Protein 4KNG (pdb70)

Sequence (1413 aa):
GPRGCPTHCHCEPDGRMLLRVDCSDLGLSELPSNLSVFTSYLDLSMNNISQLLPNPLPSLRFLEELRLAGNALTYIPKGAFTGLYSLKVLMLQNNQLRHVPTEALQNLRSLQSLRLDANHISYVPPSCFSGLHSLRHLWLDDNALTEIPVQAFRSLSALQAMTLALNKIHHIPDYAFGNLSSLVVLHLHNNRIHSSLGKKCFDGLHSLETLDLNYNNLDEFPTAIRTLSNLKELGFHSNNIRSIPEKAFVGNPSLITIHFYDNPIQFVGRSAFQHLPELRTLTLNGASQITEFPDLTGTANLESLTLTGAQISSLPQTVCNQLPNLQVLDLSYNLLEDLPSFSVCQKLQKIDLRHNEIYEIKVDTFQQLLSLRSLNLAWNKIAIIHPNAFSTLPSLIKLDLSSNLLSSFPITGLHGLTHLKLTGNHALQSLISSENFPELKVIEMPYAYQCCAFGHSVQCSPGPRGCPTHCHCEPDGRMLLRVDCSDLGLSELPSNLSVFTSYLDLSMNNISQLLPNPLPSLRFLEELRLAGNALTYIPKGAFTGLYSLKVLMLQNNQLRHVPTEALQNLRSLQSLRLDANHISYVPPSCFSGLHSLRHLWLDDNALTEIPVQAFRSLSALQAMTLALNKIHHIPDYAFGNLSSLVVLHLHNNRIHSLGKKCFDGLHSLETLDLNYNNLDEFPTAIRTLSNLKELGFHSNNIRSIPEKAFVGNPSLITIHFYDNPIQFVGRSAFQHLPELRTLTLNGASQITEFPDLTGTANLESLTLTGAQISSLPQTVCNQLPNLQVLDLSYNLLEDLPSFSVCQKLQKIDLRHNEIYEIKVDTFQQLLSLRSLNLAWNKIAIIHPNAFSTLPSLIKLDLSSNLLSSFPITGLHGLTHLKLTGNHALQSLISSENFPELKVIEMPYAYQCCAFHSVQCSPSPGCAKGCELCSEVNGCLKCSPKLFILLERNDIRQVGVCLPSCPPGYFDARNPDMNKCIKCKIEHCEACFSHNFCTKCKEGLYLHKGRCYPACPEGTMECSCAKGCELCSEVNGCLKCSPKLFILLERNDIRQVGVCLPSCPPGYFDARNPDMNKCIKCKIEHCEACFSHNFCTKCKEGLYLHKGRCYPACPEGCQKAIIRVIPLKMDPTGKLNLTLEGVFAGVAEITPAEGKLMQSHPLYLCNASDDDNLEPGFISIVKLESPRRAPRPCLSLASKARMAGERGASAVLFDITEDRAAAEQLQQPLGLTWPVVLIWGNDAEKLMEFVYKNQKAHVRIELKEPPQKAIIRVIPLKMDPTGKLNLTLEGVFAGVAEITPAEGKLMQSHPLYLCNASDDDNLEPGFISIVKLESPRRAPRPCLSLASKARMAGERGASAVLFDITEDRAAAEQLQQPLGLTWPVVLIWGNDAEKLMEFVYKNQKAHVRIELKEP

Structure (mmCIF, N/CA/C/O backbone):
data_4KNG
#
_entry.id   4KNG
#
_cell.length_a   104.575
_cell.length_b   120.971
_cell.length_c   181.009
_cell.angle_alpha   90.00
_cell.angle_beta   90.00
_cell.angle_gamma   90.00
#
_symmetry.space_group_name_H-M   'P 21 21 21'
#
loop_
_entity.id
_entity.type
_entity.pdbx_description
1 polymer 'Leucine-rich repeat-containing G-protein coupled receptor 5'
2 polymer R-spondin-1
3 polymer 'E3 ubiquitin-protein ligase RNF43'
4 non-polymer 2-acetamido-2-deoxy-beta-D-glucopyranose
5 non-polymer 'NICKEL (II) ION'
6 water water
#
loop_
_atom_site.group_PDB
_atom_site.id
_atom_site.type_symbol
_atom_site.label_atom_id
_atom_site.label_alt_id
_atom_site.label_comp_id
_atom_site.label_asym_id
_atom_site.label_entity_id
_atom_site.label_seq_id
_atom_site.pdbx_PDB_ins_code
_atom_site.Cartn_x
_atom_site.Cartn_y
_atom_site.Cartn_z
_atom_site.occupancy
_atom_site.B_iso_or_equiv
_atom_site.auth_seq_id
_atom_site.auth_comp_id
_atom_site.auth_asym_id
_atom_site.auth_atom_id
_atom_site.pdbx_PDB_model_num
ATOM 1 N N . GLY A 1 1 ? 78.973 -24.779 -3.088 1.00 95.57 30 GLY A N 1
ATOM 2 C CA . GLY A 1 1 ? 79.251 -24.554 -4.535 1.00 99.70 30 GLY A CA 1
ATOM 3 C C . GLY A 1 1 ? 77.991 -24.705 -5.376 1.00 102.48 30 GLY A C 1
ATOM 4 O O . GLY A 1 1 ? 77.549 -23.723 -5.970 1.00 97.23 30 GLY A O 1
ATOM 5 N N . PRO A 1 2 ? 77.406 -25.937 -5.427 1.00 115.82 31 PRO A N 1
ATOM 6 C CA . PRO A 1 2 ? 76.152 -26.266 -6.136 1.00 114.93 31 PRO A CA 1
ATOM 7 C C . PRO A 1 2 ? 74.911 -26.121 -5.226 1.00 109.12 31 PRO A C 1
ATOM 8 O O . PRO A 1 2 ? 73.915 -25.496 -5.638 1.00 93.69 31 PRO A O 1
ATOM 12 N N . ARG A 1 3 ? 74.957 -26.757 -4.041 1.00 105.33 32 ARG A N 1
ATOM 13 C CA . ARG A 1 3 ? 74.217 -26.299 -2.865 1.00 91.87 32 ARG A CA 1
ATOM 14 C C . ARG A 1 3 ? 74.958 -25.065 -2.405 1.00 90.67 32 ARG A C 1
ATOM 15 O O . ARG A 1 3 ? 76.167 -25.088 -2.233 1.00 95.56 32 ARG A O 1
ATOM 23 N N . GLY A 1 4 ? 74.244 -23.975 -2.223 1.00 97.64 33 GLY A N 1
ATOM 24 C CA . GLY A 1 4 ? 74.920 -22.725 -1.990 1.00 100.95 33 GLY A CA 1
ATOM 25 C C . GLY A 1 4 ? 74.026 -21.710 -1.313 1.00 100.96 33 GLY A C 1
ATOM 26 O O . GLY A 1 4 ? 72.904 -21.446 -1.770 1.00 101.11 33 GLY A O 1
ATOM 27 N N . CYS A 1 5 ? 74.525 -21.169 -0.200 1.00 99.99 34 CYS A N 1
ATOM 28 C CA . CYS A 1 5 ? 73.873 -20.075 0.490 1.00 99.56 34 CYS A CA 1
ATOM 29 C C . CYS A 1 5 ? 74.403 -18.773 -0.115 1.00 105.22 34 CYS A C 1
ATOM 30 O O . CYS A 1 5 ? 75.619 -18.629 -0.307 1.00 108.89 34 CYS A O 1
ATOM 33 N N . PRO A 1 6 ? 73.495 -17.840 -0.465 1.00 106.73 35 PRO A N 1
ATOM 34 C CA . PRO A 1 6 ? 73.963 -16.502 -0.805 1.00 101.94 35 PRO A CA 1
ATOM 35 C C . PRO A 1 6 ? 74.476 -15.814 0.439 1.00 95.93 35 PRO A C 1
ATOM 36 O O . PRO A 1 6 ? 74.173 -16.242 1.563 1.00 97.73 35 PRO A O 1
ATOM 40 N N . THR A 1 7 ? 75.232 -14.753 0.212 1.00 87.92 36 THR A N 1
ATOM 41 C CA . THR A 1 7 ? 76.222 -14.286 1.171 1.00 95.47 36 THR A CA 1
ATOM 42 C C . THR A 1 7 ? 75.716 -14.202 2.610 1.00 99.30 36 THR A C 1
ATOM 43 O O . THR A 1 7 ? 76.251 -14.888 3.484 1.00 114.60 36 THR A O 1
ATOM 47 N N . HIS A 1 8 ? 74.673 -13.418 2.856 1.00 91.32 37 HIS A N 1
ATOM 48 C CA . HIS A 1 8 ? 74.261 -13.105 4.234 1.00 85.31 37 HIS A CA 1
ATOM 49 C C . HIS A 1 8 ? 73.018 -13.860 4.746 1.00 80.34 37 HIS A C 1
ATOM 50 O O . HIS A 1 8 ? 72.548 -13.612 5.852 1.00 75.21 37 HIS A O 1
ATOM 57 N N . CYS A 1 9 ? 72.537 -14.835 3.978 1.00 76.06 38 CYS A N 1
ATOM 58 C CA . CYS A 1 9 ? 71.334 -15.557 4.330 1.00 70.80 38 CYS A CA 1
ATOM 59 C C . CYS A 1 9 ? 71.718 -16.669 5.264 1.00 74.21 38 CYS A C 1
ATOM 60 O O . CYS A 1 9 ? 72.892 -16.994 5.373 1.00 82.78 38 CYS A O 1
ATOM 63 N N . HIS A 1 10 ? 70.738 -17.250 5.946 1.00 74.63 39 HIS A N 1
ATOM 64 C CA . HIS A 1 10 ? 70.959 -18.486 6.672 1.00 79.62 39 HIS A CA 1
ATOM 65 C C . HIS A 1 10 ? 70.280 -19.656 5.939 1.00 74.35 39 HIS A C 1
ATOM 66 O O . HIS A 1 10 ? 69.099 -19.596 5.621 1.00 76.36 39 HIS A O 1
ATOM 73 N N . CYS A 1 11 ? 71.044 -20.714 5.670 1.00 75.24 40 CYS A N 1
ATOM 74 C CA . CYS A 1 11 ? 70.536 -21.898 4.972 1.00 72.42 40 CYS A CA 1
ATOM 75 C C . CYS A 1 11 ? 70.485 -23.129 5.873 1.00 73.03 40 CYS A C 1
ATOM 76 O O . CYS A 1 11 ? 70.985 -23.122 6.992 1.00 74.61 40 CYS A O 1
ATOM 79 N N . GLU A 1 12 ? 69.844 -24.176 5.371 1.00 79.87 41 GLU A N 1
ATOM 80 C CA . GLU A 1 12 ? 69.598 -25.395 6.129 1.00 82.32 41 GLU A CA 1
ATOM 81 C C . GLU A 1 12 ? 69.272 -26.530 5.164 1.00 83.31 41 GLU A C 1
ATOM 82 O O . GLU A 1 12 ? 68.623 -26.313 4.143 1.00 84.74 41 GLU A O 1
ATOM 88 N N . PRO A 1 13 ? 69.691 -27.756 5.498 1.00 85.65 42 PRO A N 1
ATOM 89 C CA . PRO A 1 13 ? 69.280 -28.871 4.663 1.00 74.27 42 PRO A CA 1
ATOM 90 C C . PRO A 1 13 ? 67.781 -29.193 4.844 1.00 70.35 42 PRO A C 1
ATOM 91 O O . PRO A 1 13 ? 67.295 -29.310 5.972 1.00 60.18 42 PRO A O 1
ATOM 95 N N . ASP A 1 14 ? 67.053 -29.263 3.734 1.00 66.61 43 ASP A N 1
ATOM 96 C CA . ASP A 1 14 ? 65.702 -29.826 3.725 1.00 65.74 43 ASP A CA 1
ATOM 97 C C . ASP A 1 14 ? 65.795 -31.194 3.114 1.00 72.34 43 ASP A C 1
ATOM 98 O O . ASP A 1 14 ? 66.148 -31.327 1.939 1.00 83.87 43 ASP A O 1
ATOM 103 N N . GLY A 1 15 ? 65.474 -32.218 3.893 1.00 76.85 44 GLY A N 1
ATOM 104 C CA . GLY A 1 15 ? 65.729 -33.577 3.456 1.00 76.49 44 GLY A CA 1
ATOM 105 C C . GLY A 1 15 ? 67.219 -33.756 3.254 1.00 82.17 44 GLY A C 1
ATOM 106 O O . GLY A 1 15 ? 68.041 -33.107 3.910 1.00 76.55 44 GLY A O 1
ATOM 107 N N . ARG A 1 16 ? 67.586 -34.655 2.358 1.00 89.10 45 ARG A N 1
ATOM 108 C CA . ARG A 1 16 ? 68.999 -34.837 2.060 1.00 95.75 45 ARG A CA 1
ATOM 109 C C . ARG A 1 16 ? 69.424 -34.405 0.675 1.00 83.00 45 ARG A C 1
ATOM 110 O O . ARG A 1 16 ? 70.600 -34.513 0.352 1.00 85.52 45 ARG A O 1
ATOM 118 N N . MET A 1 17 ? 68.500 -33.901 -0.130 1.00 78.49 46 MET A N 1
ATOM 119 C CA . MET A 1 17 ? 68.863 -33.321 -1.422 1.00 77.07 46 MET A CA 1
ATOM 120 C C . MET A 1 17 ? 68.536 -31.812 -1.539 1.00 80.00 46 MET A C 1
ATOM 121 O O . MET A 1 17 ? 69.088 -31.122 -2.402 1.00 83.30 46 MET A O 1
ATOM 126 N N . LEU A 1 18 ? 67.658 -31.293 -0.678 1.00 74.00 47 LEU A N 1
ATOM 127 C CA . LEU A 1 18 ? 67.073 -29.957 -0.877 1.00 62.74 47 LEU A CA 1
ATOM 128 C C . LEU A 1 18 ? 67.512 -28.967 0.167 1.00 59.46 47 LEU A C 1
ATOM 129 O O . LEU A 1 18 ? 68.013 -29.344 1.224 1.00 56.84 47 LEU A O 1
ATOM 134 N N . LEU A 1 19 ? 67.284 -27.694 -0.135 1.00 56.29 48 LEU A N 1
ATOM 135 C CA . LEU A 1 19 ? 67.852 -26.608 0.640 1.00 59.62 48 LEU A CA 1
ATOM 136 C C . LEU A 1 19 ? 66.835 -25.558 1.046 1.00 58.84 48 LEU A C 1
ATOM 137 O O . LEU A 1 19 ? 66.074 -25.042 0.208 1.00 63.49 48 LEU A O 1
ATOM 142 N N . ARG A 1 20 ? 66.863 -25.221 2.324 1.00 53.93 49 ARG A N 1
ATOM 143 C CA . ARG A 1 20 ? 65.945 -24.231 2.900 1.00 62.52 49 ARG A CA 1
ATOM 144 C C . ARG A 1 20 ? 66.710 -22.916 3.147 1.00 60.02 49 ARG A C 1
ATOM 145 O O . ARG A 1 20 ? 67.536 -22.823 4.039 1.00 62.75 49 ARG A O 1
ATOM 153 N N . VAL A 1 21 ? 66.401 -21.913 2.338 1.00 59.28 50 VAL A N 1
ATOM 154 C CA . VAL A 1 21 ? 67.125 -20.650 2.277 1.00 58.64 50 VAL A CA 1
ATOM 155 C C . VAL A 1 21 ? 66.359 -19.452 2.871 1.00 62.84 50 VAL A C 1
ATOM 156 O O . VAL A 1 21 ? 65.319 -19.048 2.329 1.00 63.20 50 VAL A O 1
ATOM 160 N N . ASP A 1 22 ? 66.887 -18.863 3.946 1.00 61.26 51 ASP A N 1
ATOM 161 C CA . ASP A 1 22 ? 66.252 -17.716 4.609 1.00 64.03 51 ASP A CA 1
ATOM 162 C C . ASP A 1 22 ? 67.072 -16.459 4.390 1.00 68.94 51 ASP A C 1
ATOM 163 O O . ASP A 1 22 ? 68.036 -16.214 5.100 1.00 75.64 51 ASP A O 1
ATOM 168 N N . CYS A 1 23 ? 66.657 -15.614 3.468 1.00 65.61 52 CYS A N 1
ATOM 169 C CA . CYS A 1 23 ? 67.364 -14.375 3.316 1.00 69.30 52 CYS A CA 1
ATOM 170 C C . CYS A 1 23 ? 66.785 -13.359 4.270 1.00 75.88 52 CYS A C 1
ATOM 171 O O . CYS A 1 23 ? 67.336 -13.182 5.352 1.00 100.36 52 CYS A O 1
ATOM 174 N N . SER A 1 24 ? 65.681 -12.736 3.923 1.00 69.99 53 SER A N 1
ATOM 175 C CA . SER A 1 24 ? 64.802 -12.131 4.936 1.00 70.89 53 SER A CA 1
ATOM 176 C C . SER A 1 24 ? 65.426 -11.129 5.928 1.00 72.64 53 SER A C 1
ATOM 177 O O . SER A 1 24 ? 66.180 -11.493 6.836 1.00 75.43 53 SER A O 1
ATOM 180 N N . ASP A 1 25 ? 65.084 -9.858 5.725 1.00 73.38 54 ASP A N 1
ATOM 181 C CA . ASP A 1 25 ? 65.460 -8.741 6.606 1.00 70.63 54 ASP A CA 1
ATOM 182 C C . ASP A 1 25 ? 66.956 -8.424 6.568 1.00 67.09 54 ASP A C 1
ATOM 183 O O . ASP A 1 25 ? 67.629 -8.392 7.590 1.00 70.36 54 ASP A O 1
ATOM 188 N N . LEU A 1 26 ? 67.438 -8.204 5.357 1.00 62.18 55 LEU A N 1
ATOM 189 C CA . LEU A 1 26 ? 68.727 -7.617 5.058 1.00 64.97 55 LEU A CA 1
ATOM 190 C C . LEU A 1 26 ? 68.344 -6.770 3.867 1.00 71.54 55 LEU A C 1
ATOM 191 O O . LEU A 1 26 ? 68.170 -7.301 2.791 1.00 83.17 55 LEU A O 1
ATOM 196 N N . GLY A 1 27 ? 68.088 -5.489 4.047 1.00 65.99 56 GLY A N 1
ATOM 197 C CA . GLY A 1 27 ? 67.482 -4.715 2.969 1.00 64.46 56 GLY A CA 1
ATOM 198 C C . GLY A 1 27 ? 68.119 -5.070 1.645 1.00 65.87 56 GLY A C 1
ATOM 199 O O . GLY A 1 27 ? 69.324 -4.975 1.538 1.00 83.92 56 GLY A O 1
ATOM 200 N N . LEU A 1 28 ? 67.339 -5.518 0.663 1.00 59.93 57 LEU A N 1
ATOM 201 C CA . LEU A 1 28 ? 67.885 -5.944 -0.627 1.00 68.47 57 LEU A CA 1
ATOM 202 C C . LEU A 1 28 ? 67.049 -5.433 -1.795 1.00 72.37 57 LEU A C 1
ATOM 203 O O . LEU A 1 28 ? 65.961 -4.931 -1.606 1.00 77.65 57 LEU A O 1
ATOM 208 N N . SER A 1 29 ? 67.584 -5.570 -3.001 1.00 72.23 58 SER A N 1
ATOM 209 C CA . SER A 1 29 ? 66.758 -5.694 -4.196 1.00 80.57 58 SER A CA 1
ATOM 210 C C . SER A 1 29 ? 67.038 -7.050 -4.961 1.00 98.67 58 SER A C 1
ATOM 211 O O . SER A 1 29 ? 67.296 -8.085 -4.319 1.00 85.07 58 SER A O 1
ATOM 214 N N . GLU A 1 30 ? 66.994 -7.068 -6.292 1.00 109.73 59 GLU A N 1
ATOM 215 C CA . GLU A 1 30 ? 66.745 -8.333 -7.031 1.00 125.57 59 GLU A CA 1
ATOM 216 C C . GLU A 1 30 ? 67.466 -9.567 -6.540 1.00 123.34 59 GLU A C 1
ATOM 217 O O . GLU A 1 30 ? 66.865 -10.646 -6.353 1.00 103.42 59 GLU A O 1
ATOM 223 N N . LEU A 1 31 ? 68.777 -9.401 -6.386 1.00 134.02 60 LEU A N 1
ATOM 224 C CA . LEU A 1 31 ? 69.618 -10.420 -5.778 1.00 127.68 60 LEU A CA 1
ATOM 225 C C . LEU A 1 31 ? 68.710 -10.998 -4.695 1.00 120.59 60 LEU A C 1
ATOM 226 O O . LEU A 1 31 ? 67.929 -10.258 -4.085 1.00 120.22 60 LEU A O 1
ATOM 231 N N . PRO A 1 32 ? 68.853 -12.281 -4.370 1.00 106.51 61 PRO A N 1
ATOM 232 C CA . PRO A 1 32 ? 70.053 -13.081 -4.427 1.00 104.27 61 PRO A CA 1
ATOM 233 C C . PRO A 1 32 ? 70.466 -13.569 -5.805 1.00 108.38 61 PRO A C 1
ATOM 234 O O . PRO A 1 32 ? 69.683 -13.568 -6.752 1.00 106.56 61 PRO A O 1
ATOM 238 N N . SER A 1 33 ? 71.716 -13.994 -5.875 1.00 114.12 62 SER A N 1
ATOM 239 C CA . SER A 1 33 ? 72.402 -14.228 -7.135 1.00 109.22 62 SER A CA 1
ATOM 240 C C . SER A 1 33 ? 72.666 -15.719 -7.367 1.00 106.28 62 SER A C 1
ATOM 241 O O . SER A 1 33 ? 72.375 -16.261 -8.444 1.00 102.72 62 SER A O 1
ATOM 244 N N . ASN A 1 34 ? 73.161 -16.368 -6.318 1.00 97.84 63 ASN A N 1
ATOM 245 C CA . ASN A 1 34 ? 73.742 -17.711 -6.402 1.00 106.25 63 ASN A CA 1
ATOM 246 C C . ASN A 1 34 ? 72.874 -18.680 -5.606 1.00 98.27 63 ASN A C 1
ATOM 247 O O . ASN A 1 34 ? 73.280 -19.268 -4.586 1.00 88.48 63 ASN A O 1
ATOM 252 N N . LEU A 1 35 ? 71.658 -18.841 -6.112 1.00 79.86 64 LEU A N 1
ATOM 253 C CA . LEU A 1 35 ? 70.667 -19.637 -5.435 1.00 72.70 64 LEU A CA 1
ATOM 254 C C . LEU A 1 35 ? 70.708 -21.050 -5.970 1.00 72.18 64 LEU A C 1
ATOM 255 O O . LEU A 1 35 ? 70.585 -21.267 -7.188 1.00 62.33 64 LEU A O 1
ATOM 260 N N . SER A 1 36 ? 70.870 -21.997 -5.040 1.00 68.42 65 SER A N 1
ATOM 261 C CA . SER A 1 36 ? 70.969 -23.399 -5.373 1.00 63.66 65 SER A CA 1
ATOM 262 C C . SER A 1 36 ? 69.735 -23.840 -6.059 1.00 59.90 65 SER A C 1
ATOM 263 O O . SER A 1 36 ? 68.632 -23.575 -5.594 1.00 68.54 65 SER A O 1
ATOM 266 N N . VAL A 1 37 ? 69.926 -24.538 -7.166 1.00 58.28 66 VAL A N 1
ATOM 267 C CA . VAL A 1 37 ? 68.828 -25.077 -7.919 1.00 59.99 66 VAL A CA 1
ATOM 268 C C . VAL A 1 37 ? 68.047 -26.067 -7.045 1.00 56.60 66 VAL A C 1
ATOM 269 O O . VAL A 1 37 ? 66.932 -26.450 -7.389 1.00 59.62 66 VAL A O 1
ATOM 273 N N . PHE A 1 38 ? 68.612 -26.441 -5.902 1.00 59.70 67 PHE A N 1
ATOM 274 C CA . PHE A 1 38 ? 67.951 -27.364 -4.972 1.00 64.86 67 PHE A CA 1
ATOM 275 C C . PHE A 1 38 ? 67.203 -26.675 -3.829 1.00 62.43 67 PHE A C 1
ATOM 276 O O . PHE A 1 38 ? 67.007 -27.280 -2.755 1.00 60.32 67 PHE A O 1
ATOM 284 N N . THR A 1 39 ? 66.760 -25.444 -4.050 1.00 57.88 68 THR A N 1
ATOM 285 C CA . THR A 1 39 ? 66.192 -24.677 -2.955 1.00 59.72 68 THR A CA 1
ATOM 286 C C . THR A 1 39 ? 64.704 -24.956 -2.960 1.00 51.00 68 THR A C 1
ATOM 287 O O . THR A 1 39 ? 64.034 -24.828 -3.987 1.00 48.94 68 THR A O 1
ATOM 291 N N . SER A 1 40 ? 64.212 -25.404 -1.806 1.00 45.17 69 SER A N 1
ATOM 292 C CA . SER A 1 40 ? 62.811 -25.772 -1.654 1.00 41.99 69 SER A CA 1
ATOM 293 C C . SER A 1 40 ? 61.971 -24.724 -0.917 1.00 42.13 69 SER A C 1
ATOM 294 O O . SER A 1 40 ? 60.750 -24.686 -1.077 1.00 42.04 69 SER A O 1
ATOM 297 N N . TYR A 1 41 ? 62.620 -23.895 -0.100 1.00 47.50 70 TYR A N 1
ATOM 298 C CA . TYR A 1 41 ? 61.975 -22.858 0.723 1.00 44.85 70 TYR A CA 1
ATOM 299 C C . TYR A 1 41 ? 62.799 -21.617 0.615 1.00 42.76 70 TYR A C 1
ATOM 300 O O . TYR A 1 41 ? 63.998 -21.661 0.882 1.00 46.10 70 TYR A O 1
ATOM 309 N N . LEU A 1 42 ? 62.205 -20.507 0.210 1.00 44.09 71 LEU A N 1
ATOM 310 C CA . LEU A 1 42 ? 62.964 -19.253 0.067 1.00 41.05 71 LEU A CA 1
ATOM 311 C C . LEU A 1 42 ? 62.218 -18.098 0.697 1.00 43.55 71 LEU A C 1
ATOM 312 O O . LEU A 1 42 ? 61.218 -17.641 0.139 1.00 44.79 71 LEU A O 1
ATOM 317 N N . ASP A 1 43 ? 62.737 -17.608 1.825 1.00 41.79 72 ASP A N 1
ATOM 318 C CA . ASP A 1 43 ? 62.186 -16.458 2.497 1.00 42.05 72 ASP A CA 1
ATOM 319 C C . ASP A 1 43 ? 62.892 -15.142 2.071 1.00 44.64 72 ASP A C 1
ATOM 320 O O . ASP A 1 43 ? 64.011 -14.847 2.459 1.00 43.12 72 ASP A O 1
ATOM 325 N N . LEU A 1 44 ? 62.205 -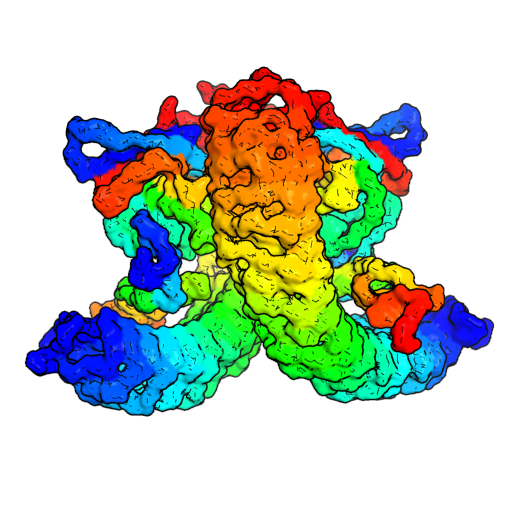14.339 1.288 1.00 45.95 73 LEU A N 1
ATOM 326 C CA . LEU A 1 44 ? 62.697 -13.023 0.938 1.00 49.36 73 LEU A CA 1
ATOM 327 C C . LEU A 1 44 ? 61.858 -11.933 1.587 1.00 49.43 73 LEU A C 1
ATOM 328 O O . LEU A 1 44 ? 61.798 -10.802 1.089 1.00 47.42 73 LEU A O 1
ATOM 333 N N . SER A 1 45 ? 61.190 -12.272 2.682 1.00 52.26 74 SER A N 1
ATOM 334 C CA . SER A 1 45 ? 60.414 -11.291 3.437 1.00 53.85 74 SER A CA 1
ATOM 335 C C . SER A 1 45 ? 61.221 -10.072 3.861 1.00 52.05 74 SER A C 1
ATOM 336 O O . SER A 1 45 ? 62.439 -10.150 4.013 1.00 57.28 74 SER A O 1
ATOM 339 N N . MET A 1 46 ? 60.513 -8.969 4.071 1.00 47.11 75 MET A N 1
ATOM 340 C CA . MET A 1 46 ? 61.015 -7.817 4.820 1.00 49.99 75 MET A CA 1
ATOM 341 C C . MET A 1 46 ? 62.325 -7.255 4.260 1.00 53.12 75 MET A C 1
ATOM 342 O O . MET A 1 46 ? 63.222 -6.879 5.004 1.00 53.43 75 MET A O 1
ATOM 347 N N . ASN A 1 47 ? 62.395 -7.160 2.943 1.00 51.60 76 ASN A N 1
ATOM 348 C CA . ASN A 1 47 ? 63.511 -6.530 2.285 1.00 56.64 76 ASN A CA 1
ATOM 349 C C . ASN A 1 47 ? 63.008 -5.251 1.611 1.00 57.04 76 ASN A C 1
ATOM 350 O O . ASN A 1 47 ? 62.074 -4.648 2.102 1.00 61.56 76 ASN A O 1
ATOM 355 N N . ASN A 1 48 ? 63.639 -4.819 0.525 1.00 60.02 77 ASN A N 1
ATOM 356 C CA . ASN A 1 48 ? 63.282 -3.568 -0.132 1.00 66.45 77 ASN A CA 1
ATOM 357 C C . ASN A 1 48 ? 63.059 -3.784 -1.639 1.00 65.39 77 ASN A C 1
ATOM 358 O O . ASN A 1 48 ? 63.261 -2.882 -2.492 1.00 67.08 77 ASN A O 1
ATOM 363 N N . ILE A 1 49 ? 62.588 -4.981 -1.953 1.00 62.00 78 ILE A N 1
ATOM 364 C CA . ILE A 1 49 ? 62.456 -5.400 -3.327 1.00 58.58 78 ILE A CA 1
ATOM 365 C C . ILE A 1 49 ? 61.211 -4.720 -3.870 1.00 57.17 78 ILE A C 1
ATOM 366 O O . ILE A 1 49 ? 60.106 -4.913 -3.378 1.00 61.33 78 ILE A O 1
ATOM 371 N N . SER A 1 50 ? 61.414 -3.857 -4.846 1.00 64.19 79 SER A N 1
ATOM 372 C CA . SER A 1 50 ? 60.324 -3.065 -5.401 1.00 68.18 79 SER A CA 1
ATOM 373 C C . SER A 1 50 ? 60.001 -3.567 -6.783 1.00 67.43 79 SER A C 1
ATOM 374 O O . SER A 1 50 ? 58.973 -3.229 -7.366 1.00 69.93 79 SER A O 1
ATOM 377 N N . GLN A 1 51 ? 60.905 -4.360 -7.318 1.00 67.40 80 GLN A N 1
ATOM 378 C CA . GLN A 1 51 ? 60.761 -4.833 -8.659 1.00 82.71 80 GLN A CA 1
ATOM 379 C C . GLN A 1 51 ? 61.604 -6.121 -8.798 1.00 87.28 80 GLN A C 1
ATOM 380 O O . GLN A 1 51 ? 62.638 -6.289 -8.144 1.00 90.63 80 GLN A O 1
ATOM 386 N N . LEU A 1 52 ? 61.112 -7.058 -9.596 1.00 84.61 81 LEU A N 1
ATOM 387 C CA . LEU A 1 52 ? 61.605 -8.423 -9.552 1.00 89.90 81 LEU A CA 1
ATOM 388 C C . LEU A 1 52 ? 62.715 -8.666 -10.576 1.00 98.53 81 LEU A C 1
ATOM 389 O O . LEU A 1 52 ? 63.860 -8.956 -10.224 1.00 99.44 81 LEU A O 1
ATOM 394 N N . LEU A 1 53 ? 62.355 -8.524 -11.847 1.00 102.82 82 LEU A N 1
ATOM 395 C CA . LEU A 1 53 ? 63.271 -8.731 -12.967 1.00 102.45 82 LEU A CA 1
ATOM 396 C C . LEU A 1 53 ? 64.345 -7.630 -12.985 1.00 101.05 82 LEU A C 1
ATOM 397 O O . LEU A 1 53 ? 63.993 -6.465 -13.134 1.00 92.59 82 LEU A O 1
ATOM 402 N N . PRO A 1 54 ? 65.659 -7.977 -12.898 1.00 110.81 83 PRO A N 1
ATOM 403 C CA . PRO A 1 54 ? 66.394 -9.260 -13.045 1.00 109.89 83 PRO A CA 1
ATOM 404 C C . PRO A 1 54 ? 65.928 -10.390 -12.136 1.00 114.57 83 PRO A C 1
ATOM 405 O O . PRO A 1 54 ? 66.303 -10.458 -10.960 1.00 103.53 83 PRO A O 1
ATOM 409 N N . ASN A 1 55 ? 65.123 -11.280 -12.710 1.00 113.37 84 ASN A N 1
ATOM 410 C CA . ASN A 1 55 ? 64.541 -12.378 -11.959 1.00 114.23 84 ASN A CA 1
ATOM 411 C C . ASN A 1 55 ? 65.559 -13.488 -11.861 1.00 108.23 84 ASN A C 1
ATOM 412 O O . ASN A 1 55 ? 65.672 -14.305 -12.772 1.00 97.07 84 ASN A O 1
ATOM 417 N N . PRO A 1 56 ? 66.277 -13.545 -10.728 1.00 120.39 85 PRO A N 1
ATOM 418 C CA . PRO A 1 56 ? 67.482 -14.344 -10.740 1.00 126.82 85 PRO A CA 1
ATOM 419 C C . PRO A 1 56 ? 67.189 -15.819 -10.935 1.00 125.21 85 PRO A C 1
ATOM 420 O O . PRO A 1 56 ? 68.085 -16.564 -11.343 1.00 141.96 85 PRO A O 1
ATOM 424 N N . LEU A 1 57 ? 65.955 -16.242 -10.670 1.00 113.45 86 LEU A N 1
ATOM 425 C CA . LEU A 1 57 ? 65.661 -17.658 -10.690 1.00 111.74 86 LEU A CA 1
ATOM 426 C C . LEU A 1 57 ? 64.237 -18.045 -11.082 1.00 98.06 86 LEU A C 1
ATOM 427 O O . LEU A 1 57 ? 63.306 -17.949 -10.299 1.00 83.39 86 LEU A O 1
ATOM 432 N N . PRO A 1 58 ? 64.083 -18.444 -12.345 1.00 99.73 87 PRO A N 1
ATOM 433 C CA . PRO A 1 58 ? 63.074 -19.326 -12.907 1.00 96.19 87 PRO A CA 1
ATOM 434 C C . PRO A 1 58 ? 63.635 -20.739 -13.124 1.00 84.64 87 PRO A C 1
ATOM 435 O O . PRO A 1 58 ? 63.041 -21.544 -13.842 1.00 81.64 87 PRO A O 1
ATOM 439 N N . SER A 1 59 ? 64.778 -21.030 -12.514 1.00 78.56 88 SER A N 1
ATOM 440 C CA . SER A 1 59 ? 65.366 -22.363 -12.569 1.00 72.86 88 SER A CA 1
ATOM 441 C C . SER A 1 59 ? 65.060 -23.189 -11.308 1.00 77.26 88 SER A C 1
ATOM 442 O O . SER A 1 59 ? 65.487 -24.345 -11.204 1.00 93.62 88 SER A O 1
ATOM 445 N N . LEU A 1 60 ? 64.339 -22.620 -10.343 1.00 69.85 89 LEU A N 1
ATOM 446 C CA . LEU A 1 60 ? 64.140 -23.310 -9.072 1.00 67.62 89 LEU A CA 1
ATOM 447 C C . LEU A 1 60 ? 62.972 -24.295 -9.158 1.00 69.02 89 LEU A C 1
ATOM 448 O O . LEU A 1 60 ? 61.881 -24.063 -8.624 1.00 65.23 89 LEU A O 1
ATOM 453 N N . ARG A 1 61 ? 63.279 -25.413 -9.817 1.00 70.06 90 ARG A N 1
ATOM 454 C CA . ARG A 1 61 ? 62.384 -26.520 -10.118 1.00 72.98 90 ARG A CA 1
ATOM 455 C C . ARG A 1 61 ? 61.762 -27.076 -8.839 1.00 72.04 90 ARG A C 1
ATOM 456 O O . ARG A 1 61 ? 60.653 -27.634 -8.860 1.00 69.05 90 ARG A O 1
ATOM 464 N N . PHE A 1 62 ? 62.518 -27.009 -7.747 1.00 58.33 91 PHE A N 1
ATOM 465 C CA . PHE A 1 62 ? 62.101 -27.657 -6.540 1.00 60.37 91 PHE A CA 1
ATOM 466 C C . PHE A 1 62 ? 61.474 -26.753 -5.518 1.00 63.30 91 PHE A C 1
ATOM 467 O O . PHE A 1 62 ? 61.122 -27.228 -4.448 1.00 72.66 91 PHE A O 1
ATOM 475 N N . LEU A 1 63 ? 61.294 -25.475 -5.855 1.00 62.92 92 LEU A N 1
ATOM 476 C CA . LEU A 1 63 ? 60.792 -24.476 -4.893 1.00 53.64 92 LEU A CA 1
ATOM 477 C C . LEU A 1 63 ? 59.339 -24.697 -4.547 1.00 53.44 92 LEU A C 1
ATOM 478 O O . LEU A 1 63 ? 58.453 -24.562 -5.418 1.00 48.97 92 LEU A O 1
ATOM 483 N N . GLU A 1 64 ? 59.082 -24.999 -3.279 1.00 52.84 93 GLU A N 1
ATOM 484 C CA . GLU A 1 64 ? 57.723 -25.273 -2.832 1.00 53.27 93 GLU A CA 1
ATOM 485 C C . GLU A 1 64 ? 57.044 -24.058 -2.211 1.00 52.83 93 GLU A C 1
ATOM 486 O O . GLU A 1 64 ? 55.816 -23.886 -2.325 1.00 43.39 93 GLU A O 1
ATOM 492 N N . GLU A 1 65 ? 57.849 -23.244 -1.526 1.00 51.49 94 GLU A N 1
ATOM 493 C CA . GLU A 1 65 ? 57.356 -22.094 -0.785 1.00 52.06 94 GLU A CA 1
ATOM 494 C C . GLU A 1 65 ? 58.215 -20.853 -1.056 1.00 46.93 94 GLU A C 1
ATOM 495 O O . GLU A 1 65 ? 59.402 -20.816 -0.699 1.00 48.42 94 GLU A O 1
ATOM 501 N N . LEU A 1 66 ? 57.595 -19.828 -1.635 1.00 37.70 95 LEU A N 1
ATOM 502 C CA . LEU A 1 66 ? 58.275 -18.539 -1.823 1.00 42.70 95 LEU A CA 1
ATOM 503 C C . LEU A 1 66 ? 57.612 -17.352 -1.068 1.00 40.90 95 LEU A C 1
ATOM 504 O O . LEU A 1 66 ? 56.434 -17.015 -1.297 1.00 42.81 95 LEU A O 1
ATOM 509 N N . ARG A 1 67 ? 58.373 -16.774 -0.140 1.00 40.91 96 ARG A N 1
ATOM 510 C CA . ARG A 1 67 ? 57.931 -15.657 0.732 1.00 39.41 96 ARG A CA 1
ATOM 511 C C . ARG A 1 67 ? 58.488 -14.292 0.273 1.00 40.21 96 ARG A C 1
ATOM 512 O O . ARG A 1 67 ? 59.692 -14.031 0.326 1.00 38.66 96 ARG A O 1
ATOM 520 N N . LEU A 1 68 ? 57.604 -13.431 -0.212 1.00 45.63 97 LEU A N 1
ATOM 521 C CA . LEU A 1 68 ? 57.975 -12.071 -0.641 1.00 48.47 97 LEU A CA 1
ATOM 522 C C . LEU A 1 68 ? 57.197 -11.033 0.183 1.00 45.22 97 LEU A C 1
ATOM 523 O O . LEU A 1 68 ? 57.008 -9.861 -0.215 1.00 41.27 97 LEU A O 1
ATOM 528 N N . ALA A 1 69 ? 56.727 -11.476 1.340 1.00 44.86 98 ALA A N 1
ATOM 529 C CA . ALA A 1 69 ? 55.934 -10.625 2.215 1.00 44.35 98 ALA A CA 1
ATOM 530 C C . ALA A 1 69 ? 56.780 -9.458 2.612 1.00 43.79 98 ALA A C 1
ATOM 531 O O . ALA A 1 69 ? 57.970 -9.633 2.865 1.00 46.86 98 ALA A O 1
ATOM 533 N N . GLY A 1 70 ? 56.190 -8.269 2.662 1.00 46.01 99 GLY A N 1
ATOM 534 C CA . GLY A 1 70 ? 56.815 -7.156 3.387 1.00 48.65 99 GLY A CA 1
ATOM 535 C C . GLY A 1 70 ? 57.905 -6.492 2.599 1.00 4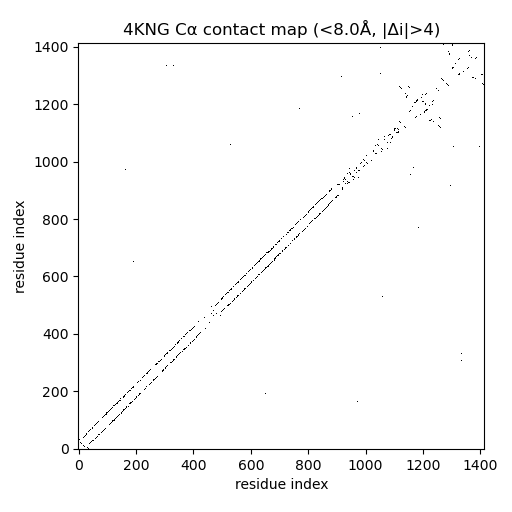8.63 99 GLY A C 1
ATOM 536 O O . GLY A 1 70 ? 58.965 -6.203 3.118 1.00 54.77 99 GLY A O 1
ATOM 537 N N . ASN A 1 71 ? 57.665 -6.305 1.319 1.00 48.21 100 ASN A N 1
ATOM 538 C CA . ASN A 1 71 ? 58.613 -5.599 0.489 1.00 51.55 100 ASN A CA 1
ATOM 539 C C . ASN A 1 71 ? 57.913 -4.350 -0.013 1.00 48.74 100 ASN A C 1
ATOM 540 O O . ASN A 1 71 ? 57.028 -3.813 0.663 1.00 47.82 100 ASN A O 1
ATOM 545 N N . ALA A 1 72 ? 58.277 -3.900 -1.196 1.00 48.93 101 ALA A N 1
ATOM 546 C CA . ALA A 1 72 ? 57.672 -2.727 -1.740 1.00 50.00 101 ALA A CA 1
ATOM 547 C C . ALA A 1 72 ? 57.107 -3.041 -3.122 1.00 46.74 101 ALA A C 1
ATOM 548 O O . ALA A 1 72 ? 57.223 -2.267 -4.040 1.00 53.37 101 ALA A O 1
ATOM 550 N N . LEU A 1 73 ? 56.460 -4.177 -3.269 1.00 47.18 102 LEU A N 1
ATOM 551 C CA . LEU A 1 73 ? 56.010 -4.581 -4.582 1.00 49.55 102 LEU A CA 1
ATOM 552 C C . LEU A 1 73 ? 54.760 -3.819 -4.927 1.00 46.47 102 LEU A C 1
ATOM 553 O O . LEU A 1 73 ? 53.840 -3.738 -4.121 1.00 50.66 102 LEU A O 1
ATOM 558 N N . THR A 1 74 ? 54.745 -3.207 -6.103 1.00 48.21 103 THR A N 1
ATOM 559 C CA . THR A 1 74 ? 53.533 -2.530 -6.577 1.00 49.67 103 THR A CA 1
ATOM 560 C C . THR A 1 74 ? 52.990 -3.201 -7.810 1.00 48.12 103 THR A C 1
ATOM 561 O O . THR A 1 74 ? 51.851 -2.965 -8.179 1.00 48.21 103 THR A O 1
ATOM 565 N N . TYR A 1 75 ? 53.782 -4.082 -8.404 1.00 54.88 104 TYR A N 1
ATOM 566 C CA . TYR A 1 75 ? 53.445 -4.707 -9.692 1.00 66.19 104 TYR A CA 1
ATOM 567 C C . TYR A 1 75 ? 54.145 -6.071 -9.839 1.00 60.34 104 TYR A C 1
ATOM 568 O O . TYR A 1 75 ? 55.303 -6.233 -9.453 1.00 53.07 104 TYR A O 1
ATOM 577 N N . ILE A 1 76 ? 53.416 -7.046 -10.370 1.00 62.25 105 ILE A N 1
ATOM 578 C CA . ILE A 1 76 ? 53.975 -8.372 -10.601 1.00 63.19 105 ILE A CA 1
ATOM 579 C C . ILE A 1 76 ? 53.894 -8.722 -12.079 1.00 65.76 105 ILE A C 1
ATOM 580 O O . ILE A 1 76 ? 52.792 -8.903 -12.626 1.00 56.13 105 ILE A O 1
ATOM 585 N N . PRO A 1 77 ? 55.067 -8.841 -12.723 1.00 64.65 106 PRO A N 1
ATOM 586 C CA . PRO A 1 77 ? 55.075 -9.075 -14.146 1.00 62.34 106 PRO A CA 1
ATOM 587 C C . PRO A 1 77 ? 54.584 -10.460 -14.511 1.00 67.92 106 PRO A C 1
ATOM 588 O O . PRO A 1 77 ? 54.786 -11.422 -13.770 1.00 70.11 106 PRO A O 1
ATOM 592 N N . LYS A 1 78 ? 53.979 -10.542 -15.689 1.00 71.32 107 LYS A N 1
ATOM 593 C CA . LYS A 1 78 ? 53.383 -11.765 -16.209 1.00 70.04 107 LYS A CA 1
ATOM 594 C C . LYS A 1 78 ? 54.190 -13.049 -15.964 1.00 66.63 107 LYS A C 1
ATOM 595 O O . LYS A 1 78 ? 53.631 -14.105 -15.654 1.00 68.45 107 LYS A O 1
ATOM 601 N N . GLY A 1 79 ? 55.500 -12.977 -16.113 1.00 60.85 108 GLY A N 1
ATOM 602 C CA . GLY A 1 79 ? 56.294 -14.190 -16.008 1.00 57.67 108 GLY A CA 1
ATOM 603 C C . GLY A 1 79 ? 57.129 -14.246 -14.763 1.00 59.15 108 GLY A C 1
ATOM 604 O O . GLY A 1 79 ? 58.198 -14.867 -14.750 1.00 56.59 108 GLY A O 1
ATOM 605 N N . ALA A 1 80 ? 56.677 -13.573 -13.710 1.00 60.83 109 ALA A N 1
ATOM 606 C CA . ALA A 1 80 ? 57.531 -13.417 -12.536 1.00 60.23 109 ALA A CA 1
ATOM 607 C C . ALA A 1 80 ? 57.831 -14.775 -11.949 1.00 56.43 109 ALA A C 1
ATOM 608 O O . ALA A 1 80 ? 58.910 -14.996 -11.407 1.00 47.14 109 ALA A O 1
ATOM 610 N N . PHE A 1 81 ? 56.889 -15.692 -12.135 1.00 57.21 110 PHE A N 1
ATOM 611 C CA . PHE A 1 81 ? 56.981 -17.023 -11.568 1.00 64.65 110 PHE A CA 1
ATOM 612 C C . PHE A 1 81 ? 57.001 -18.171 -12.559 1.00 72.83 110 PHE A C 1
ATOM 613 O O . PHE A 1 81 ? 56.711 -19.321 -12.183 1.00 72.88 110 PHE A O 1
ATOM 621 N N . THR A 1 82 ? 57.300 -17.906 -13.821 1.00 78.97 111 THR A N 1
ATOM 622 C CA . THR A 1 82 ? 57.347 -19.027 -14.749 1.00 79.61 111 THR A CA 1
ATOM 623 C C . THR A 1 82 ? 58.568 -19.864 -14.344 1.00 73.94 111 THR A C 1
ATOM 624 O O . THR A 1 82 ? 59.556 -19.343 -13.826 1.00 63.09 111 THR A O 1
ATOM 628 N N . GLY A 1 83 ? 58.457 -21.173 -14.506 1.00 78.49 112 GLY A N 1
ATOM 629 C CA . GLY A 1 83 ? 59.520 -22.066 -14.085 1.00 77.14 112 GLY A CA 1
ATOM 630 C C . GLY A 1 83 ? 59.370 -22.609 -12.680 1.00 78.70 112 GLY A C 1
ATOM 631 O O . GLY A 1 83 ? 60.070 -23.541 -12.312 1.00 73.76 112 GLY A O 1
ATOM 632 N N . LEU A 1 84 ? 58.501 -22.036 -11.853 1.00 84.57 113 LEU A N 1
ATOM 633 C CA . LEU A 1 84 ? 58.378 -22.575 -10.486 1.00 80.73 113 LEU A CA 1
ATOM 634 C C . LEU A 1 84 ? 57.379 -23.715 -10.462 1.00 68.12 113 LEU A C 1
ATOM 635 O O . LEU A 1 84 ? 56.243 -23.564 -10.042 1.00 61.86 113 LEU A O 1
ATOM 640 N N . TYR A 1 85 ? 57.834 -24.870 -10.923 1.00 69.55 114 TYR A N 1
ATOM 641 C CA . TYR A 1 85 ? 56.927 -25.980 -11.204 1.00 68.75 114 TYR A CA 1
ATOM 642 C C . TYR A 1 85 ? 56.457 -26.631 -9.940 1.00 50.73 114 TYR A C 1
ATOM 643 O O . TYR A 1 85 ? 55.397 -27.225 -9.940 1.00 44.76 114 TYR A O 1
ATOM 652 N N . SER A 1 86 ? 57.253 -26.548 -8.881 1.00 49.77 115 SER A N 1
ATOM 653 C CA . SER A 1 86 ? 56.857 -27.136 -7.607 1.00 54.57 115 SER A CA 1
ATOM 654 C C . SER A 1 86 ? 56.210 -26.156 -6.612 1.00 58.98 115 SER A C 1
ATOM 655 O O . SER A 1 86 ? 56.129 -26.472 -5.417 1.00 63.48 115 SER A O 1
ATOM 658 N N . LEU A 1 87 ? 55.735 -24.999 -7.087 1.00 57.78 116 LEU A N 1
ATOM 659 C CA . LEU A 1 87 ? 55.324 -23.928 -6.180 1.00 51.73 116 LEU A CA 1
ATOM 660 C C . LEU A 1 87 ? 53.984 -24.169 -5.502 1.00 49.99 116 LEU A C 1
ATOM 661 O O . LEU A 1 87 ? 52.910 -24.135 -6.128 1.00 54.41 116 LEU A O 1
ATOM 666 N N . LYS A 1 88 ? 54.066 -24.404 -4.201 1.00 48.86 117 LYS A N 1
ATOM 667 C CA . LYS A 1 88 ? 52.905 -24.775 -3.396 1.00 52.02 117 LYS A CA 1
ATOM 668 C C . LYS A 1 88 ? 52.362 -23.559 -2.591 1.00 47.59 117 LYS A C 1
ATOM 669 O O . LYS A 1 88 ? 51.133 -23.357 -2.456 1.00 43.40 117 LYS A O 1
ATOM 675 N N . VAL A 1 89 ? 53.289 -22.728 -2.125 1.00 39.57 118 VAL A N 1
ATOM 676 C CA . VAL A 1 89 ? 52.955 -21.619 -1.254 1.00 37.32 118 VAL A CA 1
ATOM 677 C C . VAL A 1 89 ? 53.590 -20.310 -1.659 1.00 33.52 118 VAL A C 1
ATOM 678 O O . VAL A 1 89 ? 54.789 -20.225 -1.789 1.00 34.39 118 VAL A O 1
ATOM 682 N N . LEU A 1 90 ? 52.790 -19.275 -1.830 1.00 31.90 119 LEU A N 1
ATOM 683 C CA . LEU A 1 90 ? 53.303 -18.025 -2.354 1.00 32.61 119 LEU A CA 1
ATOM 684 C C . LEU A 1 90 ? 52.794 -16.894 -1.503 1.00 30.22 119 LEU A C 1
ATOM 685 O O . LEU A 1 90 ? 51.605 -16.730 -1.347 1.00 29.59 119 LEU A O 1
ATOM 690 N N . MET A 1 91 ? 53.702 -16.103 -0.964 1.00 32.28 120 MET A N 1
ATOM 691 C CA . MET A 1 91 ? 53.349 -15.111 0.050 1.00 28.02 120 MET A CA 1
ATOM 692 C C . MET A 1 91 ? 53.660 -13.745 -0.460 1.00 28.83 120 MET A C 1
ATOM 693 O O . MET A 1 91 ? 54.814 -13.381 -0.725 1.00 26.91 120 MET A O 1
ATOM 698 N N . LEU A 1 92 ? 52.638 -12.931 -0.518 1.00 33.36 121 LEU A N 1
ATOM 699 C CA . LEU A 1 92 ? 52.816 -11.587 -1.000 1.00 34.68 121 LEU A CA 1
ATOM 700 C C . LEU A 1 92 ? 52.188 -10.559 -0.092 1.00 35.81 121 LEU A C 1
ATOM 701 O O . LEU A 1 92 ? 52.021 -9.425 -0.521 1.00 32.19 121 LEU A O 1
ATOM 706 N N . GLN A 1 93 ? 51.879 -10.916 1.172 1.00 35.34 122 GLN A N 1
ATOM 707 C CA . GLN A 1 93 ? 51.220 -9.959 2.057 1.00 32.51 122 GLN A CA 1
ATOM 708 C C . GLN A 1 93 ? 52.069 -8.755 2.232 1.00 29.04 122 GLN A C 1
ATOM 709 O O . GLN A 1 93 ? 53.291 -8.797 2.150 1.00 26.71 122 GLN A O 1
ATOM 715 N N . ASN A 1 94 ? 51.417 -7.677 2.586 1.00 30.29 123 ASN A N 1
ATOM 716 C CA . ASN A 1 94 ? 52.112 -6.499 3.053 1.00 31.72 123 ASN A CA 1
ATOM 717 C C . ASN A 1 94 ? 53.078 -5.997 1.995 1.00 32.36 123 ASN A C 1
ATOM 718 O O . ASN A 1 94 ? 54.251 -5.819 2.222 1.00 30.59 123 ASN A O 1
ATOM 723 N N . ASN A 1 95 ? 52.546 -5.804 0.796 1.00 39.23 124 ASN A N 1
ATOM 724 C CA . ASN A 1 95 ? 53.189 -4.964 -0.182 1.00 39.36 124 ASN A CA 1
ATOM 725 C C . ASN A 1 95 ? 52.161 -3.886 -0.542 1.00 42.40 124 ASN A C 1
ATOM 726 O O . ASN A 1 95 ? 51.313 -3.561 0.296 1.00 44.91 124 ASN A O 1
ATOM 731 N N . GLN A 1 96 ? 52.268 -3.305 -1.731 1.00 42.69 125 GLN A N 1
ATOM 732 C CA . GLN A 1 96 ? 51.451 -2.178 -2.110 1.00 46.88 125 GLN A CA 1
ATOM 733 C C . GLN A 1 96 ? 50.793 -2.423 -3.460 1.00 51.25 125 GLN A C 1
ATOM 734 O O . GLN A 1 96 ? 50.729 -1.531 -4.300 1.00 59.22 125 GLN A O 1
ATOM 740 N N . LEU A 1 97 ? 50.331 -3.650 -3.667 1.00 50.34 126 LEU A N 1
ATOM 741 C CA . LEU A 1 97 ? 49.580 -3.992 -4.844 1.00 47.41 126 LEU A CA 1
ATOM 742 C C . LEU A 1 97 ? 48.217 -3.353 -4.772 1.00 50.86 126 LEU A C 1
ATOM 743 O O . LEU A 1 97 ? 47.613 -3.293 -3.700 1.00 58.43 126 LEU A O 1
ATOM 748 N N . ARG A 1 98 ? 47.734 -2.845 -5.909 1.00 46.83 127 ARG A N 1
ATOM 749 C CA . ARG A 1 98 ? 46.435 -2.202 -5.950 1.00 43.48 127 ARG A CA 1
ATOM 750 C C . ARG A 1 98 ? 45.431 -3.056 -6.647 1.00 44.15 127 ARG A C 1
ATOM 751 O O . ARG A 1 98 ? 44.239 -2.836 -6.503 1.00 47.27 127 ARG A O 1
ATOM 759 N N . HIS A 1 99 ? 45.886 -4.028 -7.414 1.00 41.69 128 HIS A N 1
ATOM 760 C CA . HIS A 1 99 ? 44.986 -5.043 -7.903 1.00 43.81 128 HIS A CA 1
ATOM 761 C C . HIS A 1 99 ? 45.704 -6.377 -7.762 1.00 47.12 128 HIS A C 1
ATOM 762 O O . HIS A 1 99 ? 46.943 -6.437 -7.629 1.00 41.62 128 HIS A O 1
ATOM 769 N N . VAL A 1 100 ? 44.937 -7.456 -7.796 1.00 50.84 129 VAL A N 1
ATOM 770 C CA . VAL A 1 100 ? 45.546 -8.783 -7.901 1.00 50.06 129 VAL A CA 1
ATOM 771 C C . VAL A 1 100 ? 46.135 -8.822 -9.284 1.00 45.25 129 VAL A C 1
ATOM 772 O O . VAL A 1 100 ? 45.413 -8.515 -10.221 1.00 46.65 129 VAL A O 1
ATOM 776 N N . PRO A 1 101 ? 47.419 -9.197 -9.412 1.00 46.23 130 PRO A N 1
ATOM 777 C CA . PRO A 1 101 ? 48.098 -9.247 -10.709 1.00 47.77 130 PRO A CA 1
ATOM 778 C C . PRO A 1 101 ? 47.244 -9.873 -11.772 1.00 55.44 130 PRO A C 1
ATOM 779 O O . PRO A 1 101 ? 46.614 -10.927 -11.526 1.00 57.26 130 PRO A O 1
ATOM 783 N N . THR A 1 102 ? 47.224 -9.254 -12.950 1.00 59.35 131 THR A N 1
ATOM 784 C CA . THR A 1 102 ? 46.290 -9.691 -13.987 1.00 66.36 131 THR A CA 1
ATOM 785 C C . THR A 1 102 ? 46.596 -11.091 -14.516 1.00 63.32 131 THR A C 1
ATOM 786 O O . THR A 1 102 ? 45.667 -11.822 -14.869 1.00 54.48 131 THR A O 1
ATOM 790 N N . GLU A 1 103 ? 47.886 -11.438 -14.557 1.00 64.56 132 GLU A N 1
ATOM 791 C CA . GLU A 1 103 ? 48.340 -12.681 -15.174 1.00 65.69 132 GLU A CA 1
ATOM 792 C C . GLU A 1 103 ? 49.411 -13.427 -14.429 1.00 58.96 132 GLU A C 1
ATOM 793 O O . GLU A 1 103 ? 49.484 -14.629 -14.572 1.00 64.85 132 GLU A O 1
ATOM 799 N N . ALA A 1 104 ? 50.276 -12.743 -13.695 1.00 54.34 133 ALA A N 1
ATOM 800 C CA . ALA A 1 104 ? 51.424 -13.413 -13.058 1.00 55.89 133 ALA A CA 1
ATOM 801 C C . ALA A 1 104 ? 51.083 -14.675 -12.278 1.00 50.29 133 ALA A C 1
ATOM 802 O O . ALA A 1 104 ? 51.942 -15.525 -12.073 1.00 51.00 133 ALA A O 1
ATOM 804 N N . LEU A 1 105 ? 49.837 -14.790 -11.837 1.00 53.48 134 LEU A N 1
ATOM 805 C CA . LEU A 1 105 ? 49.411 -15.958 -11.083 1.00 54.50 134 LEU A CA 1
ATOM 806 C C . LEU A 1 105 ? 48.708 -17.018 -11.888 1.00 57.45 134 LEU A C 1
ATOM 807 O O . LEU A 1 105 ? 48.477 -18.104 -11.382 1.00 64.29 134 LEU A O 1
ATOM 812 N N . GLN A 1 106 ? 48.346 -16.731 -13.127 1.00 65.91 135 GLN A N 1
ATOM 813 C CA . GLN A 1 106 ? 47.616 -17.722 -13.905 1.00 64.68 135 GLN A CA 1
ATOM 814 C C . GLN A 1 106 ? 48.457 -18.969 -14.063 1.00 60.60 135 GLN A C 1
ATOM 815 O O . GLN A 1 106 ? 49.691 -18.887 -14.181 1.00 46.91 135 GLN A O 1
ATOM 821 N N . ASN A 1 107 ? 47.781 -20.118 -14.007 1.00 63.51 136 ASN A N 1
ATOM 822 C CA . ASN A 1 107 ? 48.401 -21.400 -14.357 1.00 66.67 136 ASN A CA 1
ATOM 823 C C . ASN A 1 107 ? 49.595 -21.785 -13.462 1.00 68.61 136 ASN A C 1
ATOM 824 O O . ASN A 1 107 ? 50.553 -22.413 -13.923 1.00 60.58 136 ASN A O 1
ATOM 829 N N . LEU A 1 108 ? 49.541 -21.402 -12.188 1.00 66.76 137 LEU A N 1
ATOM 830 C CA . LEU A 1 108 ? 50.461 -21.951 -11.199 1.00 71.28 137 LEU A CA 1
ATOM 831 C C . LEU A 1 108 ? 49.769 -23.157 -10.613 1.00 72.50 137 LEU A C 1
ATOM 832 O O . LEU A 1 108 ? 49.138 -23.092 -9.552 1.00 75.33 137 LEU A O 1
ATOM 837 N N . ARG A 1 109 ? 49.882 -24.252 -11.355 1.00 71.49 138 ARG A N 1
ATOM 838 C CA . ARG A 1 109 ? 49.046 -25.428 -11.180 1.00 69.41 138 ARG A CA 1
ATOM 839 C C . ARG A 1 109 ? 49.358 -26.228 -9.914 1.00 58.59 138 ARG A C 1
ATOM 840 O O . ARG A 1 109 ? 48.525 -27.007 -9.453 1.00 53.70 138 ARG A O 1
ATOM 848 N N . SER A 1 110 ? 50.532 -26.060 -9.336 1.00 47.50 139 SER A N 1
ATOM 849 C CA . SER A 1 110 ? 50.738 -26.678 -8.034 1.00 53.59 139 SER A CA 1
ATOM 850 C C . SER A 1 110 ? 50.322 -25.793 -6.854 1.00 50.81 139 SER A C 1
ATOM 851 O O . SER A 1 110 ? 50.397 -26.224 -5.735 1.00 46.67 139 SER A O 1
ATOM 854 N N . LEU A 1 111 ? 49.839 -24.581 -7.100 1.00 51.92 140 LEU A N 1
ATOM 855 C CA . LEU A 1 111 ? 49.782 -23.604 -6.031 1.00 51.57 140 LEU A CA 1
ATOM 856 C C . LEU A 1 111 ? 48.613 -23.878 -5.128 1.00 44.36 140 LEU A C 1
ATOM 857 O O . LEU A 1 111 ? 47.473 -23.912 -5.584 1.00 42.82 140 LEU A O 1
ATOM 862 N N . GLN A 1 112 ? 48.909 -24.077 -3.849 1.00 40.02 141 GLN A N 1
ATOM 863 C CA . GLN A 1 112 ? 47.859 -24.338 -2.865 1.00 49.30 141 GLN A CA 1
ATOM 864 C C . GLN A 1 112 ? 47.577 -23.223 -1.841 1.00 44.64 141 GLN A C 1
ATOM 865 O O . GLN A 1 112 ? 46.487 -23.187 -1.283 1.00 41.26 141 GLN A O 1
ATOM 871 N N . SER A 1 113 ? 48.564 -22.379 -1.552 1.00 37.20 142 SER A N 1
ATOM 872 C CA . SER A 1 113 ? 48.380 -21.333 -0.578 1.00 35.71 142 SER A CA 1
ATOM 873 C C . SER A 1 113 ? 48.812 -20.004 -1.124 1.00 37.49 142 SER A C 1
ATOM 874 O O . SER A 1 113 ? 49.956 -19.862 -1.533 1.00 42.68 142 SER A O 1
ATOM 877 N N . LEU A 1 114 ? 47.919 -19.013 -1.140 1.00 34.14 143 LEU A N 1
ATOM 878 C CA . LEU A 1 114 ? 48.296 -17.723 -1.697 1.00 32.99 143 LEU A CA 1
ATOM 879 C C . LEU A 1 114 ? 48.005 -16.620 -0.731 1.00 32.19 143 LEU A C 1
ATOM 880 O O . LEU A 1 114 ? 46.860 -16.448 -0.330 1.00 33.29 143 LEU A O 1
ATOM 885 N N . ARG A 1 115 ? 49.001 -15.822 -0.391 1.00 30.95 144 ARG A N 1
ATOM 886 C CA . ARG A 1 115 ? 48.735 -14.691 0.485 1.00 31.40 144 ARG A CA 1
ATOM 887 C C . ARG A 1 115 ? 48.816 -13.349 -0.209 1.00 31.46 144 ARG A C 1
ATOM 888 O O . ARG A 1 115 ? 49.859 -12.945 -0.698 1.00 35.92 144 ARG A O 1
ATOM 896 N N . LEU A 1 116 ? 47.700 -12.641 -0.224 1.00 30.65 145 LEU A N 1
ATOM 897 C CA . LEU A 1 116 ? 47.647 -11.310 -0.808 1.00 30.05 145 LEU A CA 1
ATOM 898 C C . LEU A 1 116 ? 47.122 -10.288 0.180 1.00 32.60 145 LEU A C 1
ATOM 899 O O . LEU A 1 116 ? 46.693 -9.192 -0.199 1.00 27.88 145 LEU A O 1
ATOM 904 N N . ASP A 1 117 ? 47.174 -10.635 1.470 1.00 32.96 146 ASP A N 1
ATOM 905 C CA . ASP A 1 117 ? 46.614 -9.777 2.488 1.00 31.01 146 ASP A CA 1
ATOM 906 C C . ASP A 1 117 ? 47.475 -8.556 2.682 1.00 30.50 146 ASP A C 1
ATOM 907 O O . ASP A 1 117 ? 48.649 -8.574 2.366 1.00 36.02 146 ASP A O 1
ATOM 912 N N . ALA A 1 118 ? 46.897 -7.507 3.246 1.00 30.34 147 ALA A N 1
ATOM 913 C CA . ALA A 1 118 ? 47.612 -6.291 3.579 1.00 31.53 147 ALA A CA 1
ATOM 914 C C . ALA A 1 118 ? 48.293 -5.729 2.356 1.00 33.00 147 ALA A C 1
ATOM 915 O O . ALA A 1 118 ? 49.464 -5.389 2.394 1.00 31.41 147 ALA A O 1
ATOM 917 N N . ASN A 1 119 ? 47.543 -5.588 1.278 1.00 37.02 148 ASN A N 1
ATOM 918 C CA . ASN A 1 119 ? 47.985 -4.731 0.194 1.00 39.20 148 ASN A CA 1
ATOM 919 C C . ASN A 1 119 ? 47.022 -3.561 0.076 1.00 41.71 148 ASN A C 1
ATOM 920 O O . ASN A 1 119 ? 46.367 -3.230 1.063 1.00 36.62 148 ASN A O 1
ATOM 925 N N . HIS A 1 120 ? 46.951 -2.937 -1.105 1.00 42.84 149 HIS A N 1
ATOM 926 C CA . HIS A 1 120 ? 46.007 -1.876 -1.358 1.00 42.73 149 HIS A CA 1
ATOM 927 C C . HIS A 1 120 ? 45.113 -2.351 -2.462 1.00 42.02 149 HIS A C 1
ATOM 928 O O . HIS A 1 120 ? 44.757 -1.594 -3.344 1.00 44.27 149 HIS A O 1
ATOM 935 N N . ILE A 1 121 ? 44.695 -3.601 -2.399 1.00 45.72 150 ILE A N 1
ATOM 936 C CA . ILE A 1 121 ? 43.978 -4.187 -3.521 1.00 42.06 150 ILE A CA 1
ATOM 937 C C . ILE A 1 121 ? 42.561 -3.684 -3.572 1.00 38.69 150 ILE A C 1
ATOM 938 O O . ILE A 1 121 ? 41.753 -3.989 -2.715 1.00 37.07 150 ILE A O 1
ATOM 943 N N . SER A 1 122 ? 42.248 -2.938 -4.619 1.00 42.70 151 SER A N 1
ATOM 944 C CA . SER A 1 122 ? 40.852 -2.526 -4.862 1.00 45.76 151 SER A CA 1
ATOM 945 C C . SER A 1 122 ? 40.173 -3.273 -6.012 1.00 44.79 151 SER A C 1
ATOM 946 O O . SER A 1 122 ? 38.991 -3.109 -6.229 1.00 46.12 151 SER A O 1
ATOM 949 N N . TYR A 1 123 ? 40.902 -4.116 -6.723 1.00 46.22 152 TYR A N 1
ATOM 950 C CA . TYR A 1 123 ? 40.373 -4.727 -7.946 1.00 49.84 152 TYR A CA 1
ATOM 951 C C . TYR A 1 123 ? 40.942 -6.129 -8.234 1.00 48.00 152 TYR A C 1
ATOM 952 O O . TYR A 1 123 ? 42.171 -6.368 -8.182 1.00 39.76 152 TYR A O 1
ATOM 961 N N . VAL A 1 124 ? 40.027 -7.047 -8.527 1.00 46.38 153 VAL A N 1
ATOM 962 C CA . VAL A 1 124 ? 40.374 -8.435 -8.858 1.00 46.82 153 VAL A CA 1
ATOM 963 C C . VAL A 1 124 ? 40.068 -8.734 -10.337 1.00 47.89 153 VAL A C 1
ATOM 964 O O . VAL A 1 124 ? 38.894 -8.986 -10.716 1.00 42.15 153 VAL A O 1
ATOM 968 N N . PRO A 1 125 ? 41.110 -8.703 -11.191 1.00 50.83 154 PRO A N 1
ATOM 969 C CA . PRO A 1 125 ? 40.865 -8.980 -12.597 1.00 53.34 154 PRO A CA 1
ATOM 970 C C . PRO A 1 125 ? 40.207 -10.357 -12.743 1.00 59.12 154 PRO A C 1
ATOM 971 O O . PRO A 1 125 ? 40.732 -11.339 -12.217 1.00 65.32 154 PRO A O 1
ATOM 975 N N . PRO A 1 126 ? 39.072 -10.419 -13.455 1.00 56.61 155 PRO A N 1
ATOM 976 C CA . PRO A 1 126 ? 38.154 -11.554 -13.602 1.00 58.56 155 PRO A CA 1
ATOM 977 C C . PRO A 1 126 ? 38.761 -12.900 -13.945 1.00 61.67 155 PRO A C 1
ATOM 978 O O . PRO A 1 126 ? 38.111 -13.921 -13.731 1.00 59.73 155 PRO A O 1
ATOM 982 N N . SER A 1 127 ? 39.958 -12.872 -14.534 1.00 62.64 156 SER A N 1
ATOM 983 C CA . SER A 1 127 ? 40.711 -14.043 -14.921 1.00 64.38 156 SER A CA 1
ATOM 984 C C . SER A 1 127 ? 42.023 -14.191 -14.151 1.00 62.77 156 SER A C 1
ATOM 985 O O . SER A 1 127 ? 42.846 -15.045 -14.517 1.00 65.40 156 SER A O 1
ATOM 988 N N . CYS A 1 128 ? 42.277 -13.361 -13.140 1.00 53.87 157 CYS A N 1
ATOM 989 C CA . CYS A 1 128 ? 43.601 -13.370 -12.513 1.00 52.77 157 CYS A CA 1
ATOM 990 C C . CYS A 1 128 ? 43.938 -14.715 -11.882 1.00 51.31 157 CYS A C 1
ATOM 991 O O . CYS A 1 128 ? 45.116 -15.046 -11.725 1.00 51.04 157 CYS A O 1
ATOM 994 N N . PHE A 1 129 ? 42.909 -15.483 -11.517 1.00 51.26 158 PHE A N 1
ATOM 995 C CA . PHE A 1 129 ? 43.105 -16.815 -10.908 1.00 55.68 158 PHE A CA 1
ATOM 996 C C . PHE A 1 129 ? 42.937 -17.998 -11.847 1.00 61.97 158 PHE A C 1
ATOM 997 O O . PHE A 1 129 ? 43.014 -19.158 -11.411 1.00 63.91 158 PHE A O 1
ATOM 1005 N N . SER A 1 130 ? 42.661 -17.709 -13.118 1.00 69.04 159 SER A N 1
ATOM 1006 C CA . SER A 1 130 ? 42.565 -18.726 -14.157 1.00 62.01 159 SER A CA 1
ATOM 1007 C C . SER A 1 130 ? 43.756 -19.674 -14.103 1.00 55.62 159 SER A C 1
ATOM 1008 O O . SER A 1 130 ? 44.926 -19.261 -14.115 1.00 49.03 159 SER A O 1
ATOM 1011 N N . GLY A 1 131 ? 43.455 -20.954 -14.019 1.00 55.65 160 GLY A N 1
ATOM 1012 C CA . GLY A 1 131 ? 44.505 -21.969 -13.972 1.00 66.27 160 GLY A CA 1
ATOM 1013 C C . GLY A 1 131 ? 44.926 -22.450 -12.599 1.00 71.48 160 GLY A C 1
ATOM 1014 O O . GLY A 1 131 ? 45.714 -23.392 -12.488 1.00 68.44 160 GLY A O 1
ATOM 1015 N N . LEU A 1 132 ? 44.412 -21.841 -11.538 1.00 70.09 161 LEU A N 1
ATOM 1016 C CA . LEU A 1 132 ? 44.842 -22.269 -10.208 1.00 67.47 161 LEU A CA 1
ATOM 1017 C C . LEU A 1 132 ? 43.988 -23.439 -9.778 1.00 64.70 161 LEU A C 1
ATOM 1018 O O . LEU A 1 132 ? 43.035 -23.299 -9.019 1.00 62.59 161 LEU A O 1
ATOM 1023 N N . HIS A 1 133 ? 44.343 -24.594 -10.325 1.00 67.78 162 HIS A N 1
ATOM 1024 C CA . HIS A 1 133 ? 43.511 -25.778 -10.235 1.00 70.20 162 HIS A CA 1
ATOM 1025 C C . HIS A 1 133 ? 43.724 -26.448 -8.893 1.00 61.60 162 HIS A C 1
ATOM 1026 O O . HIS A 1 133 ? 42.847 -27.152 -8.447 1.00 59.10 162 HIS A O 1
ATOM 1033 N N . SER A 1 134 ? 44.878 -26.239 -8.258 1.00 59.00 163 SER A N 1
ATOM 1034 C CA . SER A 1 134 ? 45.106 -26.748 -6.889 1.00 61.86 163 SER A CA 1
ATOM 1035 C C . SER A 1 134 ? 44.846 -25.761 -5.732 1.00 55.36 163 SER A C 1
ATOM 1036 O O . SER A 1 134 ? 45.043 -26.133 -4.590 1.00 52.97 163 SER A O 1
ATOM 1039 N N . LEU A 1 135 ? 44.417 -24.530 -6.004 1.00 50.90 164 LEU A N 1
ATOM 1040 C CA . LEU A 1 135 ? 44.363 -23.504 -4.948 1.00 49.33 164 LEU A CA 1
ATOM 1041 C C . LEU A 1 135 ? 43.389 -23.837 -3.786 1.00 46.74 164 LEU A C 1
ATOM 1042 O O . LEU A 1 135 ? 42.169 -23.994 -3.967 1.00 48.33 164 LEU A O 1
ATOM 1047 N N . ARG A 1 136 ? 43.944 -23.960 -2.591 1.00 41.01 165 ARG A N 1
ATOM 1048 C CA . ARG A 1 136 ? 43.137 -24.391 -1.439 1.00 43.84 165 ARG A CA 1
ATOM 1049 C C . ARG A 1 136 ? 42.848 -23.294 -0.425 1.00 36.19 165 ARG A C 1
ATOM 1050 O O . ARG A 1 136 ? 41.731 -23.196 0.089 1.00 30.99 165 ARG A O 1
ATOM 1058 N N . HIS A 1 137 ? 43.830 -22.433 -0.203 1.00 31.85 166 HIS A N 1
ATOM 1059 C CA . HIS A 1 137 ? 43.708 -21.336 0.744 1.00 31.41 166 HIS A CA 1
ATOM 1060 C C . HIS A 1 137 ? 44.041 -20.030 0.107 1.00 28.83 166 HIS A C 1
ATOM 1061 O O . HIS A 1 137 ? 45.160 -19.880 -0.405 1.00 28.28 166 HIS A O 1
ATOM 1068 N N . LEU A 1 138 ? 43.126 -19.068 0.200 1.00 28.16 167 LEU A N 1
ATOM 1069 C CA . LEU A 1 138 ? 43.391 -17.735 -0.331 1.00 27.58 167 LEU A CA 1
ATOM 1070 C C . LEU A 1 138 ? 43.149 -16.633 0.690 1.00 25.10 167 LEU A C 1
ATOM 1071 O O . LEU A 1 138 ? 42.051 -16.458 1.124 1.00 24.73 167 LEU A O 1
ATOM 1076 N N . TRP A 1 139 ? 44.150 -15.815 0.943 1.00 27.89 168 TRP A N 1
ATOM 1077 C CA . TRP A 1 139 ? 44.026 -14.685 1.865 1.00 29.47 168 TRP A CA 1
ATOM 1078 C C . TRP A 1 139 ? 44.066 -13.311 1.147 1.00 29.15 168 TRP A C 1
ATOM 1079 O O . TRP A 1 139 ? 45.155 -12.875 0.706 1.00 26.81 168 TRP A O 1
ATOM 1090 N N . LEU A 1 140 ? 42.920 -12.621 1.138 1.00 28.84 169 LEU A N 1
ATOM 1091 C CA . LEU A 1 140 ? 42.774 -11.232 0.707 1.00 32.66 169 LEU A CA 1
ATOM 1092 C C . LEU A 1 140 ? 42.340 -10.244 1.848 1.00 35.62 169 LEU A C 1
ATOM 1093 O O . LEU A 1 140 ? 41.961 -9.100 1.634 1.00 39.58 169 LEU A O 1
ATOM 1098 N N . ASP A 1 141 ? 42.238 -10.763 3.043 1.00 36.00 170 ASP A N 1
ATOM 1099 C CA . ASP A 1 141 ? 42.382 -10.047 4.283 1.00 32.53 170 ASP A CA 1
ATOM 1100 C C . ASP A 1 141 ? 43.037 -8.642 4.185 1.00 30.95 170 ASP A C 1
ATOM 1101 O O . ASP A 1 141 ? 44.186 -8.516 3.767 1.00 28.24 170 ASP A O 1
ATOM 1106 N N . ASP A 1 142 ? 42.359 -7.590 4.616 1.00 28.98 171 ASP A N 1
ATOM 1107 C CA . ASP A 1 142 ? 43.005 -6.270 4.781 1.00 29.76 171 ASP A CA 1
ATOM 1108 C C . ASP A 1 142 ? 43.521 -5.647 3.484 1.00 32.77 171 ASP A C 1
ATOM 1109 O O . ASP A 1 142 ? 44.725 -5.461 3.285 1.00 27.56 171 ASP A O 1
ATOM 1114 N N . ASN A 1 143 ? 42.573 -5.315 2.613 1.00 33.05 172 ASN A N 1
ATOM 1115 C CA . ASN A 1 143 ? 42.838 -4.573 1.407 1.00 35.69 172 ASN A CA 1
ATOM 1116 C C . ASN A 1 143 ? 41.731 -3.550 1.251 1.00 35.77 172 ASN A C 1
ATOM 1117 O O . ASN A 1 143 ? 41.158 -3.123 2.251 1.00 34.33 172 ASN A O 1
ATOM 1122 N N . ALA A 1 144 ? 41.399 -3.193 0.008 1.00 33.53 173 ALA A N 1
ATOM 1123 C CA . ALA A 1 144 ? 40.483 -2.085 -0.236 1.00 33.49 173 ALA A CA 1
ATOM 1124 C C . ALA A 1 144 ? 39.382 -2.573 -1.129 1.00 35.68 173 ALA A C 1
ATOM 1125 O O . ALA A 1 144 ? 38.901 -1.851 -1.952 1.00 38.70 173 ALA A O 1
ATOM 1127 N N . LEU A 1 145 ? 38.985 -3.816 -0.953 1.00 37.73 174 LEU A N 1
ATOM 1128 C CA . LEU A 1 145 ? 37.894 -4.355 -1.710 1.00 34.75 174 LEU A CA 1
ATOM 1129 C C . LEU A 1 145 ? 36.582 -3.706 -1.355 1.00 40.16 174 LEU A C 1
ATOM 1130 O O . LEU A 1 145 ? 36.267 -3.526 -0.190 1.00 43.18 174 LEU A O 1
ATOM 1135 N N . THR A 1 146 ? 35.782 -3.392 -2.376 1.00 46.05 175 THR A N 1
ATOM 1136 C CA . THR A 1 146 ? 34.443 -2.819 -2.154 1.00 42.79 175 THR A CA 1
ATOM 1137 C C . THR A 1 146 ? 33.345 -3.726 -2.579 1.00 42.76 175 THR A C 1
ATOM 1138 O O . THR A 1 146 ? 32.194 -3.531 -2.210 1.00 43.26 175 THR A O 1
ATOM 1142 N N . GLU A 1 147 ? 33.700 -4.767 -3.312 1.00 47.88 176 GLU A N 1
ATOM 1143 C CA . GLU A 1 147 ? 32.729 -5.725 -3.772 1.00 46.10 176 GLU A CA 1
ATOM 1144 C C . GLU A 1 147 ? 33.319 -7.120 -3.878 1.00 40.81 176 GLU A C 1
ATOM 1145 O O . GLU A 1 147 ? 34.506 -7.321 -3.972 1.00 43.26 176 GLU A O 1
ATOM 1151 N N . ILE A 1 148 ? 32.474 -8.111 -3.833 1.00 41.17 177 ILE A N 1
ATOM 1152 C CA . ILE A 1 148 ? 32.931 -9.474 -4.055 1.00 38.16 177 ILE A CA 1
ATOM 1153 C C . ILE A 1 148 ? 33.261 -9.627 -5.553 1.00 37.17 177 ILE A C 1
ATOM 1154 O O . ILE A 1 148 ? 32.422 -9.328 -6.377 1.00 35.64 177 ILE A O 1
ATOM 1159 N N . PRO A 1 149 ? 34.465 -10.091 -5.904 1.00 38.46 178 PRO A N 1
ATOM 1160 C CA . PRO A 1 149 ? 34.827 -10.405 -7.284 1.00 39.79 178 PRO A CA 1
ATOM 1161 C C . PRO A 1 149 ? 34.230 -11.743 -7.752 1.00 45.11 178 PRO A C 1
ATOM 1162 O O . PRO A 1 149 ? 34.883 -12.790 -7.760 1.00 48.20 178 PRO A O 1
ATOM 1166 N N . VAL A 1 150 ? 32.975 -11.687 -8.127 1.00 45.86 179 VAL A N 1
ATOM 1167 C CA . VAL A 1 150 ? 32.193 -12.860 -8.443 1.00 51.81 179 VAL A CA 1
ATOM 1168 C C . VAL A 1 150 ? 32.761 -13.679 -9.595 1.00 56.42 179 VAL A C 1
ATOM 1169 O O . VAL A 1 150 ? 32.947 -14.903 -9.461 1.00 57.36 179 VAL A O 1
ATOM 1173 N N . GLN A 1 151 ? 33.067 -13.014 -10.709 1.00 63.12 180 GLN A N 1
ATOM 1174 C CA . GLN A 1 151 ? 33.613 -13.723 -11.860 1.00 63.48 180 GLN A CA 1
ATOM 1175 C C . GLN A 1 151 ? 34.901 -14.398 -11.495 1.00 56.68 180 GLN A C 1
ATOM 1176 O O . GLN A 1 151 ? 35.097 -15.552 -11.838 1.00 62.09 180 GLN A O 1
ATOM 1182 N N . ALA A 1 152 ? 35.776 -13.691 -10.789 1.00 52.69 181 ALA A N 1
ATOM 1183 C CA . ALA A 1 152 ? 37.154 -14.161 -10.599 1.00 50.81 181 ALA A CA 1
ATOM 1184 C C . ALA A 1 152 ? 37.241 -15.341 -9.669 1.00 48.24 181 ALA A C 1
ATOM 1185 O O . ALA A 1 152 ? 38.209 -16.102 -9.673 1.00 47.68 181 ALA A O 1
ATOM 1187 N N . PHE A 1 153 ? 36.197 -15.509 -8.893 1.00 45.61 182 PHE A N 1
ATOM 1188 C CA . PHE A 1 153 ? 36.117 -16.616 -7.983 1.00 48.67 182 PHE A CA 1
ATOM 1189 C C . PHE A 1 153 ? 35.476 -17.834 -8.626 1.00 49.39 182 PHE A C 1
ATOM 1190 O O . PHE A 1 153 ? 35.550 -18.935 -8.053 1.00 44.32 182 PHE A O 1
ATOM 1198 N N . ARG A 1 154 ? 34.779 -17.636 -9.751 1.00 51.79 183 ARG A N 1
ATOM 1199 C CA . ARG A 1 154 ? 34.104 -18.741 -10.479 1.00 52.10 183 ARG A CA 1
ATOM 1200 C C . ARG A 1 154 ? 35.014 -19.918 -10.672 1.00 44.36 183 ARG A C 1
ATOM 1201 O O . ARG A 1 154 ? 34.592 -21.035 -10.553 1.00 44.98 183 ARG A O 1
ATOM 1209 N N . SER A 1 155 ? 36.273 -19.660 -10.949 1.00 47.08 184 SER A N 1
ATOM 1210 C CA . SER A 1 155 ? 37.213 -20.704 -11.264 1.00 52.43 184 SER A CA 1
ATOM 1211 C C . SER A 1 155 ? 38.062 -21.143 -10.065 1.00 63.59 184 SER A C 1
ATOM 1212 O O . SER A 1 155 ? 39.266 -21.409 -10.250 1.00 67.25 184 SER A O 1
ATOM 1215 N N . LEU A 1 156 ? 37.475 -21.191 -8.860 1.00 60.01 185 LEU A N 1
ATOM 1216 C CA . LEU A 1 156 ? 38.214 -21.635 -7.671 1.00 55.05 185 LEU A CA 1
ATOM 1217 C C . LEU A 1 156 ? 37.460 -22.745 -6.938 1.00 54.83 185 LEU A C 1
ATOM 1218 O O . LEU A 1 156 ? 37.333 -22.733 -5.704 1.00 55.25 185 LEU A O 1
ATOM 1223 N N . SER A 1 157 ? 37.057 -23.750 -7.709 1.00 49.20 186 SER A N 1
ATOM 1224 C CA . SER A 1 157 ? 36.219 -24.859 -7.243 1.00 47.47 186 SER A CA 1
ATOM 1225 C C . SER A 1 157 ? 36.911 -25.770 -6.220 1.00 47.92 186 SER A C 1
ATOM 1226 O O . SER A 1 157 ? 36.246 -26.582 -5.499 1.00 45.74 186 SER A O 1
ATOM 1229 N N . ALA A 1 158 ? 38.233 -25.662 -6.158 1.00 43.88 187 ALA A N 1
ATOM 1230 C CA . ALA A 1 158 ? 38.985 -26.397 -5.147 1.00 46.85 187 ALA A CA 1
ATOM 1231 C C . ALA A 1 158 ? 39.230 -25.603 -3.857 1.00 43.09 187 ALA A C 1
ATOM 1232 O O . ALA A 1 158 ? 39.804 -26.121 -2.921 1.00 45.90 187 ALA A O 1
ATOM 1234 N N . LEU A 1 159 ? 38.805 -24.352 -3.807 1.00 41.95 188 LEU A N 1
ATOM 1235 C CA . LEU A 1 159 ? 39.182 -23.500 -2.680 1.00 38.60 188 LEU A CA 1
ATOM 1236 C C . LEU A 1 159 ? 38.470 -23.993 -1.476 1.00 36.62 188 LEU A C 1
ATOM 1237 O O . LEU A 1 159 ? 37.250 -24.223 -1.506 1.00 34.79 188 LEU A O 1
ATOM 1242 N N . GLN A 1 160 ? 39.247 -24.156 -0.411 1.00 38.53 189 GLN A N 1
ATOM 1243 C CA . GLN A 1 160 ? 38.739 -24.640 0.849 1.00 40.33 189 GLN A CA 1
ATOM 1244 C C . GLN A 1 160 ? 38.666 -23.568 1.932 1.00 39.04 189 GLN A C 1
ATOM 1245 O O . GLN A 1 160 ? 37.798 -23.670 2.806 1.00 40.59 189 GLN A O 1
ATOM 1251 N N . ALA A 1 161 ? 39.607 -22.611 1.935 1.00 35.11 190 ALA A N 1
ATOM 1252 C CA . ALA A 1 161 ? 39.658 -21.545 2.972 1.00 34.88 190 ALA A CA 1
ATOM 1253 C C . ALA A 1 161 ? 39.861 -20.196 2.369 1.00 33.19 190 ALA A C 1
ATOM 1254 O O . ALA A 1 161 ? 40.722 -20.038 1.483 1.00 36.45 190 ALA A O 1
ATOM 1256 N N . MET A 1 162 ? 39.078 -19.218 2.818 1.00 30.73 191 MET A N 1
ATOM 1257 C CA . MET A 1 162 ? 39.221 -17.849 2.288 1.00 33.20 191 MET A CA 1
ATOM 1258 C C . MET A 1 162 ? 38.972 -16.804 3.324 1.00 28.35 191 MET A C 1
ATOM 1259 O O . MET A 1 162 ? 37.980 -16.897 4.085 1.00 31.63 191 MET A O 1
ATOM 1264 N N . THR A 1 163 ? 39.814 -15.785 3.354 1.00 25.69 192 THR A N 1
ATOM 1265 C CA . THR A 1 163 ? 39.366 -14.535 3.999 1.00 27.92 192 THR A CA 1
ATOM 1266 C C . THR A 1 163 ? 39.229 -13.372 3.068 1.00 27.74 192 THR A C 1
ATOM 1267 O O . THR A 1 163 ? 40.197 -13.050 2.342 1.00 28.56 192 THR A O 1
ATOM 1271 N N . LEU A 1 164 ? 38.112 -12.674 3.201 1.00 26.52 193 LEU A N 1
ATOM 1272 C CA . LEU A 1 164 ? 38.014 -11.290 2.747 1.00 27.98 193 LEU A CA 1
ATOM 1273 C C . LEU A 1 164 ? 37.842 -10.277 3.878 1.00 29.68 193 LEU A C 1
ATOM 1274 O O . LEU A 1 164 ? 37.375 -9.175 3.656 1.00 31.34 193 LEU A O 1
ATOM 1279 N N . ALA A 1 165 ? 38.270 -10.604 5.078 1.00 27.68 194 ALA A N 1
ATOM 1280 C CA . ALA A 1 165 ? 38.012 -9.704 6.197 1.00 29.69 194 ALA A CA 1
ATOM 1281 C C . ALA A 1 165 ? 38.794 -8.393 6.056 1.00 30.54 194 ALA A C 1
ATOM 1282 O O . ALA A 1 165 ? 39.807 -8.320 5.349 1.00 36.92 194 ALA A O 1
ATOM 1284 N N . LEU A 1 166 ? 38.352 -7.372 6.764 1.00 29.63 195 LEU A N 1
ATOM 1285 C CA . LEU A 1 166 ? 39.008 -6.070 6.756 1.00 32.33 195 LEU A CA 1
ATOM 1286 C C . LEU A 1 166 ? 39.127 -5.514 5.347 1.00 31.44 195 LEU A C 1
ATOM 1287 O O . LEU A 1 166 ? 40.196 -5.357 4.799 1.00 32.50 195 LEU A O 1
ATOM 1292 N N . ASN A 1 167 ? 37.987 -5.287 4.750 1.00 32.24 196 ASN A N 1
ATOM 1293 C CA . ASN A 1 167 ? 37.890 -4.605 3.501 1.00 35.90 196 ASN A CA 1
ATOM 1294 C C . ASN A 1 167 ? 36.676 -3.690 3.693 1.00 34.55 196 ASN A C 1
ATOM 1295 O O . ASN A 1 167 ? 36.379 -3.319 4.816 1.00 32.45 196 ASN A O 1
ATOM 1300 N N . LYS A 1 168 ? 35.997 -3.355 2.608 1.00 32.03 197 LYS A N 1
ATOM 1301 C CA . LYS A 1 168 ? 34.957 -2.390 2.594 1.00 34.51 197 LYS A CA 1
ATOM 1302 C C . LYS A 1 168 ? 33.823 -2.908 1.729 1.00 32.07 197 LYS A C 1
ATOM 1303 O O . LYS A 1 168 ? 33.147 -2.158 1.014 1.00 29.97 197 LYS A O 1
ATOM 1309 N N . ILE A 1 169 ? 33.591 -4.192 1.816 1.00 32.83 198 ILE A N 1
ATOM 1310 C CA . ILE A 1 169 ? 32.521 -4.807 1.067 1.00 32.88 198 ILE A CA 1
ATOM 1311 C C . ILE A 1 169 ? 31.254 -4.345 1.720 1.00 35.04 198 ILE A C 1
ATOM 1312 O O . ILE A 1 169 ? 31.120 -4.424 2.901 1.00 36.34 198 ILE A O 1
ATOM 1317 N N . HIS A 1 170 ? 30.307 -3.828 0.960 1.00 41.97 199 HIS A N 1
ATOM 1318 C CA . HIS A 1 170 ? 29.071 -3.398 1.566 1.00 38.40 199 HIS A CA 1
ATOM 1319 C C . HIS A 1 170 ? 27.895 -4.242 1.165 1.00 33.10 199 HIS A C 1
ATOM 1320 O O . HIS A 1 170 ? 26.868 -4.194 1.806 1.00 32.01 199 HIS A O 1
ATOM 1327 N N . HIS A 1 171 ? 28.050 -5.093 0.176 1.00 35.23 200 HIS A N 1
ATOM 1328 C CA . HIS A 1 171 ? 26.908 -5.888 -0.316 1.00 41.47 200 HIS A CA 1
ATOM 1329 C C . HIS A 1 171 ? 27.340 -7.254 -0.858 1.00 40.69 200 HIS A C 1
ATOM 1330 O O . HIS A 1 171 ? 28.401 -7.380 -1.497 1.00 39.00 200 HIS A O 1
ATOM 1337 N N . ILE A 1 172 ? 26.549 -8.284 -0.562 1.00 37.86 201 ILE A N 1
ATOM 1338 C CA . ILE A 1 172 ? 26.772 -9.594 -1.160 1.00 37.41 201 ILE A CA 1
ATOM 1339 C C . ILE A 1 172 ? 25.540 -9.992 -1.914 1.00 36.32 201 ILE A C 1
ATOM 1340 O O . ILE A 1 172 ? 24.487 -10.198 -1.324 1.00 35.51 201 ILE A O 1
ATOM 1345 N N . PRO A 1 173 ? 25.682 -10.121 -3.237 1.00 37.10 202 PRO A N 1
ATOM 1346 C CA . PRO A 1 173 ? 24.605 -10.545 -4.095 1.00 40.06 202 PRO A CA 1
ATOM 1347 C C . PRO A 1 173 ? 24.435 -12.047 -4.164 1.00 40.88 202 PRO A C 1
ATOM 1348 O O . PRO A 1 173 ? 25.340 -12.814 -3.784 1.00 41.61 202 PRO A O 1
ATOM 1352 N N . ASP A 1 174 ? 23.269 -12.459 -4.668 1.00 43.27 203 ASP A N 1
ATOM 1353 C CA . ASP A 1 174 ? 22.941 -13.876 -4.793 1.00 42.60 203 ASP A CA 1
ATOM 1354 C C . ASP A 1 174 ? 24.044 -14.584 -5.586 1.00 41.57 203 ASP A C 1
ATOM 1355 O O . ASP A 1 174 ? 24.599 -14.025 -6.506 1.00 46.01 203 ASP A O 1
ATOM 1360 N N . TYR A 1 175 ? 24.422 -15.783 -5.185 1.00 46.69 204 TYR A N 1
ATOM 1361 C CA . TYR A 1 175 ? 25.372 -16.587 -5.978 1.00 50.73 204 TYR A CA 1
ATOM 1362 C C . TYR A 1 175 ? 26.774 -16.046 -6.043 1.00 49.15 204 TYR A C 1
ATOM 1363 O O . TYR A 1 175 ? 27.536 -16.389 -6.941 1.00 54.31 204 TYR A O 1
ATOM 1372 N N . ALA A 1 176 ? 27.143 -15.237 -5.072 1.00 46.42 205 ALA A N 1
ATOM 1373 C CA . ALA A 1 176 ? 28.427 -14.561 -5.136 1.00 48.59 205 ALA A CA 1
ATOM 1374 C C . ALA A 1 176 ? 29.591 -15.544 -5.050 1.00 45.66 205 ALA A C 1
ATOM 1375 O O . ALA A 1 176 ? 30.685 -15.298 -5.576 1.00 46.87 205 ALA A O 1
ATOM 1377 N N . PHE A 1 177 ? 29.337 -16.661 -4.405 1.00 41.05 206 PHE A N 1
ATOM 1378 C CA . PHE A 1 177 ? 30.337 -17.706 -4.258 1.00 44.45 206 PHE A CA 1
ATOM 1379 C C . PHE A 1 177 ? 29.837 -19.035 -4.919 1.00 50.03 206 PHE A C 1
ATOM 1380 O O . PHE A 1 177 ? 30.328 -20.138 -4.585 1.00 45.36 206 PHE A O 1
ATOM 1388 N N . GLY A 1 178 ? 28.880 -18.921 -5.852 1.00 49.73 207 GLY A N 1
ATOM 1389 C CA . GLY A 1 178 ? 28.075 -20.063 -6.359 1.00 51.45 207 GLY A CA 1
ATOM 1390 C C . GLY A 1 178 ? 28.824 -21.323 -6.810 1.00 53.88 207 GLY A C 1
ATOM 1391 O O . GLY A 1 178 ? 28.308 -22.434 -6.665 1.00 57.26 207 GLY A O 1
ATOM 1392 N N . ASN A 1 179 ? 30.065 -21.151 -7.263 1.00 48.27 208 ASN A N 1
ATOM 1393 C CA . ASN A 1 179 ? 30.921 -22.248 -7.677 1.00 48.00 208 ASN A CA 1
ATOM 1394 C C . ASN A 1 179 ? 32.023 -22.693 -6.688 1.00 50.64 208 ASN A C 1
ATOM 1395 O O . ASN A 1 179 ? 32.889 -23.507 -7.061 1.00 50.16 208 ASN A O 1
ATOM 1400 N N . LEU A 1 180 ? 32.031 -22.191 -5.443 1.00 47.13 209 LEU A N 1
ATOM 1401 C CA . LEU A 1 180 ? 33.095 -22.557 -4.503 1.00 41.83 209 LEU A CA 1
ATOM 1402 C C . LEU A 1 180 ? 32.573 -23.719 -3.696 1.00 42.05 209 LEU A C 1
ATOM 1403 O O . LEU A 1 180 ? 32.371 -23.626 -2.482 1.00 36.75 209 LEU A O 1
ATOM 1408 N N . SER A 1 181 ? 32.368 -24.835 -4.388 1.00 40.88 210 SER A N 1
ATOM 1409 C CA . SER A 1 181 ? 31.643 -25.967 -3.829 1.00 39.66 210 SER A CA 1
ATOM 1410 C C . SER A 1 181 ? 32.482 -26.737 -2.826 1.00 35.43 210 SER A C 1
ATOM 1411 O O . SER A 1 181 ? 31.951 -27.506 -2.073 1.00 35.59 210 SER A O 1
ATOM 1414 N N . SER A 1 182 ? 33.782 -26.519 -2.809 1.00 35.53 211 SER A N 1
ATOM 1415 C CA . SER A 1 182 ? 34.637 -27.117 -1.803 1.00 35.89 211 SER A CA 1
ATOM 1416 C C . SER A 1 182 ? 34.845 -26.243 -0.554 1.00 37.95 211 SER A C 1
ATOM 1417 O O . SER A 1 182 ? 35.578 -26.658 0.345 1.00 36.07 211 SER A O 1
ATOM 1420 N N . LEU A 1 183 ? 34.264 -25.041 -0.477 1.00 35.39 212 LEU A N 1
ATOM 1421 C CA . LEU A 1 183 ? 34.706 -24.119 0.589 1.00 32.65 212 LEU A CA 1
ATOM 1422 C C . LEU A 1 183 ? 34.314 -24.581 1.988 1.00 31.33 212 LEU A C 1
ATOM 1423 O O . LEU A 1 183 ? 33.170 -24.870 2.264 1.00 30.20 212 LEU A O 1
ATOM 1428 N N . VAL A 1 184 ? 35.263 -24.570 2.893 1.00 30.17 213 VAL A N 1
ATOM 1429 C CA . VAL A 1 184 ? 35.001 -25.005 4.248 1.00 33.57 213 VAL A CA 1
ATOM 1430 C C . VAL A 1 184 ? 34.874 -23.819 5.240 1.00 33.85 213 VAL A C 1
ATOM 1431 O O . VAL A 1 184 ? 33.938 -23.762 6.045 1.00 35.48 213 VAL A O 1
ATOM 1435 N N . VAL A 1 185 ? 35.822 -22.892 5.145 1.00 32.51 214 VAL A N 1
ATOM 1436 C CA . VAL A 1 185 ? 35.839 -21.658 5.893 1.00 30.67 214 VAL A CA 1
ATOM 1437 C C . VAL A 1 185 ? 35.726 -20.427 5.015 1.00 31.91 214 VAL A C 1
ATOM 1438 O O . VAL A 1 185 ? 36.482 -20.250 4.027 1.00 27.83 214 VAL A O 1
ATOM 1442 N N . LEU A 1 186 ? 34.887 -19.510 5.466 1.00 29.50 215 LEU A N 1
ATOM 1443 C CA . LEU A 1 186 ? 34.831 -18.206 4.856 1.00 29.85 215 LEU A CA 1
ATOM 1444 C C . LEU A 1 186 ? 34.766 -17.055 5.866 1.00 28.83 215 LEU A C 1
ATOM 1445 O O . LEU A 1 186 ? 33.851 -16.974 6.664 1.00 27.68 215 LEU A O 1
ATOM 1450 N N . HIS A 1 187 ? 35.713 -16.135 5.798 1.00 29.63 216 HIS A N 1
ATOM 1451 C CA . HIS A 1 187 ? 35.714 -14.994 6.720 1.00 29.72 216 HIS A CA 1
ATOM 1452 C C . HIS A 1 187 ? 35.420 -13.699 6.001 1.00 30.06 216 HIS A C 1
ATOM 1453 O O . HIS A 1 187 ? 36.167 -13.311 5.092 1.00 30.00 216 HIS A O 1
ATOM 1460 N N . LEU A 1 188 ? 34.347 -13.031 6.435 1.00 30.01 217 LEU A N 1
ATOM 1461 C CA . LEU A 1 188 ? 33.986 -11.711 5.927 1.00 30.84 217 LEU A CA 1
ATOM 1462 C C . LEU A 1 188 ? 33.944 -10.635 7.032 1.00 33.16 217 LEU A C 1
ATOM 1463 O O . LEU A 1 188 ? 33.303 -9.570 6.867 1.00 32.66 217 LEU A O 1
ATOM 1468 N N . HIS A 1 189 ? 34.625 -10.864 8.147 1.00 31.93 218 HIS A N 1
ATOM 1469 C CA . HIS A 1 189 ? 34.417 -9.940 9.301 1.00 30.30 218 HIS A CA 1
ATOM 1470 C C . HIS A 1 189 ? 35.084 -8.604 9.047 1.00 28.06 218 HIS A C 1
ATOM 1471 O O . HIS A 1 189 ? 36.062 -8.535 8.304 1.00 26.66 218 HIS A O 1
ATOM 1478 N N . ASN A 1 190 ? 34.581 -7.589 9.739 1.00 29.01 219 ASN A N 1
ATOM 1479 C CA . ASN A 1 190 ? 35.115 -6.248 9.692 1.00 29.79 219 ASN A CA 1
ATOM 1480 C C . ASN A 1 190 ? 35.082 -5.709 8.263 1.00 30.56 219 ASN A C 1
ATOM 1481 O O . ASN A 1 190 ? 36.080 -5.271 7.715 1.00 30.20 219 ASN A O 1
ATOM 1486 N N . ASN A 1 191 ? 33.931 -5.806 7.638 1.00 31.34 220 ASN A N 1
ATOM 1487 C CA . ASN A 1 191 ? 33.729 -5.172 6.336 1.00 33.57 220 ASN A CA 1
ATOM 1488 C C . ASN A 1 191 ? 32.725 -4.092 6.622 1.00 36.14 220 ASN A C 1
ATOM 1489 O O . ASN A 1 191 ? 32.756 -3.512 7.702 1.00 38.82 220 ASN A O 1
ATOM 1494 N N . ARG A 1 192 ? 31.790 -3.896 5.712 1.00 36.16 221 ARG A N 1
ATOM 1495 C CA . ARG A 1 192 ? 30.913 -2.784 5.797 1.00 38.82 221 ARG A CA 1
ATOM 1496 C C . ARG A 1 192 ? 29.545 -3.254 5.337 1.00 37.23 221 ARG A C 1
ATOM 1497 O O . ARG A 1 192 ? 28.745 -2.470 4.844 1.00 39.40 221 ARG A O 1
ATOM 1505 N N . ILE A 1 193 ? 29.237 -4.518 5.606 1.00 31.33 222 ILE A N 1
ATOM 1506 C CA . ILE A 1 193 ? 28.171 -5.174 4.917 1.00 31.43 222 ILE A CA 1
ATOM 1507 C C . ILE A 1 193 ? 26.861 -4.807 5.518 1.00 31.23 222 ILE A C 1
ATOM 1508 O O . ILE A 1 193 ? 26.618 -5.130 6.668 1.00 33.00 222 ILE A O 1
ATOM 1513 N N . HIS A 1 194 ? 25.990 -4.199 4.721 1.00 32.35 223 HIS A N 1
ATOM 1514 C CA . HIS A 1 194 ? 24.610 -3.907 5.139 1.00 33.06 223 HIS A CA 1
ATOM 1515 C C . HIS A 1 194 ? 23.575 -4.741 4.453 1.00 34.78 223 HIS A C 1
ATOM 1516 O O . HIS A 1 194 ? 22.392 -4.669 4.807 1.00 30.40 223 HIS A O 1
ATOM 1523 N N A SER A 1 195 ? 23.957 -5.518 3.448 0.50 33.44 224 SER A N 1
ATOM 1524 N N B SER A 1 195 ? 23.956 -5.522 3.450 0.50 35.94 224 SER A N 1
ATOM 1525 C CA A SER A 1 195 ? 22.912 -6.230 2.717 0.50 32.75 224 SER A CA 1
ATOM 1526 C CA B SER A 1 195 ? 22.911 -6.218 2.703 0.50 36.78 224 SER A CA 1
ATOM 1527 C C A SER A 1 195 ? 23.394 -7.550 2.173 0.50 36.54 224 SER A C 1
ATOM 1528 C C B SER A 1 195 ? 23.392 -7.547 2.170 0.50 39.01 224 SER A C 1
ATOM 1529 O O A SER A 1 195 ? 24.477 -7.640 1.582 0.50 40.11 224 SER A O 1
ATOM 1530 O O B SER A 1 195 ? 24.477 -7.640 1.581 0.50 42.69 224 SER A O 1
ATOM 1535 N N . LEU A 1 196 ? 22.581 -8.581 2.405 1.00 39.62 225 LEU A N 1
ATOM 1536 C CA . LEU A 1 196 ? 22.846 -9.907 1.898 1.00 40.07 225 LEU A CA 1
ATOM 1537 C C . LEU A 1 196 ? 21.735 -10.327 0.941 1.00 41.33 225 LEU A C 1
ATOM 1538 O O . LEU A 1 196 ? 20.572 -10.300 1.287 1.00 42.10 225 LEU A O 1
ATOM 1543 N N . GLY A 1 197 ? 22.086 -10.751 -0.259 1.00 44.72 226 GLY A N 1
ATOM 1544 C CA . GLY A 1 197 ? 21.115 -11.511 -1.054 1.00 47.77 226 GLY A CA 1
ATOM 1545 C C . GLY A 1 197 ? 20.472 -12.665 -0.260 1.00 46.35 226 GLY A C 1
ATOM 1546 O O . GLY A 1 197 ? 21.078 -13.225 0.640 1.00 43.88 226 GLY A O 1
ATOM 1547 N N . LYS A 1 198 ? 19.251 -13.026 -0.611 1.00 46.70 227 LYS A N 1
ATOM 1548 C CA . LYS A 1 198 ? 18.581 -14.135 0.037 1.00 53.45 227 LYS A CA 1
ATOM 1549 C C . LYS A 1 198 ? 19.222 -15.492 -0.302 1.00 54.54 227 LYS A C 1
ATOM 1550 O O . LYS A 1 198 ? 18.964 -16.488 0.390 1.00 49.49 227 LYS A O 1
ATOM 1556 N N . LYS A 1 199 ? 20.030 -15.507 -1.368 1.00 50.64 228 LYS A N 1
ATOM 1557 C CA . LYS A 1 199 ? 20.780 -16.660 -1.813 1.00 47.90 228 LYS A CA 1
ATOM 1558 C C . LYS A 1 199 ? 22.270 -16.338 -2.006 1.00 45.97 228 LYS A C 1
ATOM 1559 O O . LYS A 1 199 ? 22.913 -16.917 -2.891 1.00 44.91 228 LYS A O 1
ATOM 1565 N N . CYS A 1 200 ? 22.813 -15.371 -1.282 1.00 41.88 229 CYS A N 1
ATOM 1566 C CA . CYS A 1 200 ? 24.226 -15.036 -1.464 1.00 44.75 229 CYS A CA 1
ATOM 1567 C C . CYS A 1 200 ? 25.123 -16.199 -1.096 1.00 40.77 229 CYS A C 1
ATOM 1568 O O . CYS A 1 200 ? 26.201 -16.308 -1.634 1.00 37.66 229 CYS A O 1
ATOM 1571 N N . PHE A 1 201 ? 24.706 -17.087 -0.209 1.00 41.55 230 PHE A N 1
ATOM 1572 C CA . PHE A 1 201 ? 25.572 -18.285 0.060 1.00 47.43 230 PHE A CA 1
ATOM 1573 C C . PHE A 1 201 ? 25.221 -19.568 -0.727 1.00 45.73 230 PHE A C 1
ATOM 1574 O O . PHE A 1 201 ? 25.789 -20.629 -0.497 1.00 45.91 230 PHE A O 1
ATOM 1582 N N . ASP A 1 202 ? 24.297 -19.471 -1.664 1.00 45.95 231 ASP A N 1
ATOM 1583 C CA . ASP A 1 202 ? 23.942 -20.639 -2.438 1.00 44.60 231 ASP A CA 1
ATOM 1584 C C . ASP A 1 202 ? 25.182 -21.067 -3.241 1.00 42.59 231 ASP A C 1
ATOM 1585 O O . ASP A 1 202 ? 25.815 -20.261 -3.924 1.00 43.82 231 ASP A O 1
ATOM 1590 N N . GLY A 1 203 ? 25.556 -22.339 -3.109 1.00 38.86 232 GLY A N 1
ATOM 1591 C CA . GLY A 1 203 ? 26.742 -22.843 -3.778 1.00 42.50 232 GLY A CA 1
ATOM 1592 C C . GLY A 1 203 ? 27.746 -23.450 -2.848 1.00 43.64 232 GLY A C 1
ATOM 1593 O O . GLY A 1 203 ? 28.534 -24.305 -3.246 1.00 45.93 232 GLY A O 1
ATOM 1594 N N . LEU A 1 204 ? 27.708 -23.036 -1.593 1.00 48.79 233 LEU A N 1
ATOM 1595 C CA . LEU A 1 204 ? 28.756 -23.378 -0.656 1.00 45.67 233 LEU A CA 1
ATOM 1596 C C . LEU A 1 204 ? 28.376 -24.664 0.072 1.00 50.64 233 LEU A C 1
ATOM 1597 O O . LEU A 1 204 ? 28.123 -24.710 1.274 1.00 50.59 233 LEU A O 1
ATOM 1602 N N . HIS A 1 205 ? 28.354 -25.735 -0.705 1.00 57.12 234 HIS A N 1
ATOM 1603 C CA . HIS A 1 205 ? 27.859 -27.007 -0.239 1.00 51.22 234 HIS A CA 1
ATOM 1604 C C . HIS A 1 205 ? 28.689 -27.529 0.946 1.00 52.44 234 HIS A C 1
ATOM 1605 O O . HIS A 1 205 ? 28.138 -28.140 1.867 1.00 41.93 234 HIS A O 1
ATOM 1612 N N . SER A 1 206 ? 29.991 -27.255 0.965 1.00 47.87 235 SER A N 1
ATOM 1613 C CA . SER A 1 206 ? 30.807 -27.795 2.061 1.00 47.00 235 SER A CA 1
ATOM 1614 C C . SER A 1 206 ? 31.062 -26.841 3.224 1.00 45.82 235 SER A C 1
ATOM 1615 O O . SER A 1 206 ? 31.783 -27.200 4.116 1.00 50.06 235 SER A O 1
ATOM 1618 N N . LEU A 1 207 ? 30.505 -25.629 3.215 1.00 44.85 236 LEU A N 1
ATOM 1619 C CA . LEU A 1 207 ? 30.873 -24.619 4.204 1.00 41.84 236 LEU A CA 1
ATOM 1620 C C . LEU A 1 207 ? 30.568 -25.069 5.596 1.00 39.25 236 LEU A C 1
ATOM 1621 O O . LEU A 1 207 ? 29.433 -25.424 5.875 1.00 40.40 236 LEU A O 1
ATOM 1626 N N . GLU A 1 208 ? 31.569 -24.978 6.480 1.00 42.06 237 GLU A N 1
ATOM 1627 C CA . GLU A 1 208 ? 31.410 -25.322 7.914 1.00 41.85 237 GLU A CA 1
ATOM 1628 C C . GLU A 1 208 ? 31.563 -24.158 8.888 1.00 42.92 237 GLU A C 1
ATOM 1629 O O . GLU A 1 208 ? 30.921 -24.161 9.945 1.00 44.23 237 GLU A O 1
ATOM 1635 N N . THR A 1 209 ? 32.433 -23.199 8.562 1.00 38.20 238 THR A N 1
ATOM 1636 C CA . THR A 1 209 ? 32.552 -21.947 9.319 1.00 38.58 238 THR A CA 1
ATOM 1637 C C . THR A 1 209 ? 32.226 -20.695 8.489 1.00 40.57 238 THR A C 1
ATOM 1638 O O . THR A 1 209 ? 32.736 -20.494 7.383 1.00 39.75 238 THR A O 1
ATOM 1642 N N . LEU A 1 210 ? 31.391 -19.832 9.040 1.00 37.11 239 LEU A N 1
ATOM 1643 C CA . LEU A 1 210 ? 31.033 -18.601 8.368 1.00 35.66 239 LEU A CA 1
ATOM 1644 C C . LEU A 1 210 ? 31.105 -17.403 9.298 1.00 30.89 239 LEU A C 1
ATOM 1645 O O . LEU A 1 210 ? 30.364 -17.336 10.249 1.00 36.03 239 LEU A O 1
ATOM 1650 N N . ASP A 1 211 ? 31.881 -16.407 8.924 1.00 30.25 240 ASP A N 1
ATOM 1651 C CA . ASP A 1 211 ? 32.164 -15.255 9.777 1.00 29.02 240 ASP A CA 1
ATOM 1652 C C . ASP A 1 211 ? 31.772 -13.916 9.171 1.00 26.32 240 ASP A C 1
ATOM 1653 O O . ASP A 1 211 ? 32.520 -13.332 8.350 1.00 27.85 240 ASP A O 1
ATOM 1658 N N . LEU A 1 212 ? 30.607 -13.460 9.605 1.00 25.09 241 LEU A N 1
ATOM 1659 C CA . LEU A 1 212 ? 30.044 -12.137 9.318 1.00 27.38 241 LEU A CA 1
ATOM 1660 C C . LEU A 1 212 ? 30.198 -11.143 10.526 1.00 30.75 241 LEU A C 1
ATOM 1661 O O . LEU A 1 212 ? 29.558 -10.066 10.575 1.00 31.63 241 LEU A O 1
ATOM 1666 N N . ASN A 1 213 ? 31.048 -11.468 11.489 1.00 28.47 242 ASN A N 1
ATOM 1667 C CA . ASN A 1 213 ? 31.210 -10.541 12.625 1.00 30.46 242 ASN A CA 1
ATOM 1668 C C . ASN A 1 213 ? 31.696 -9.159 12.211 1.00 32.26 242 ASN A C 1
ATOM 1669 O O . ASN A 1 213 ? 32.476 -9.008 11.237 1.00 30.38 242 ASN A O 1
ATOM 1674 N N . TYR A 1 214 ? 31.257 -8.164 12.985 1.00 33.10 243 TYR A N 1
ATOM 1675 C CA . TYR A 1 214 ? 31.620 -6.768 12.751 1.00 30.59 243 TYR A CA 1
ATOM 1676 C C . TYR A 1 214 ? 31.285 -6.295 11.365 1.00 28.00 243 TYR A C 1
ATOM 1677 O O . TYR A 1 214 ? 32.166 -6.115 10.561 1.00 28.58 243 TYR A O 1
ATOM 1686 N N . ASN A 1 215 ? 30.006 -6.159 11.074 1.00 29.75 244 ASN A N 1
ATOM 1687 C CA . ASN A 1 215 ? 29.544 -5.543 9.850 1.00 30.91 244 ASN A CA 1
ATOM 1688 C C . ASN A 1 215 ? 28.325 -4.739 10.229 1.00 35.12 244 ASN A C 1
ATOM 1689 O O . ASN A 1 215 ? 28.091 -4.504 11.420 1.00 40.24 244 ASN A O 1
ATOM 1694 N N . ASN A 1 216 ? 27.547 -4.282 9.252 1.00 36.50 245 ASN A N 1
ATOM 1695 C CA . ASN A 1 216 ? 26.401 -3.411 9.543 1.00 34.74 245 ASN A CA 1
ATOM 1696 C C . ASN A 1 216 ? 25.143 -4.122 9.180 1.00 36.26 245 ASN A C 1
ATOM 1697 O O . ASN A 1 216 ? 24.273 -3.574 8.565 1.00 36.72 245 ASN A O 1
ATOM 1702 N N . LEU A 1 217 ? 25.048 -5.376 9.588 1.00 41.72 246 LEU A N 1
ATOM 1703 C CA . LEU A 1 217 ? 23.911 -6.164 9.172 1.00 39.81 246 LEU A CA 1
ATOM 1704 C C . LEU A 1 217 ? 22.668 -5.638 9.826 1.00 44.75 246 LEU A C 1
ATOM 1705 O O . LEU A 1 217 ? 22.646 -5.271 10.993 1.00 41.33 246 LEU A O 1
ATOM 1710 N N . ASP A 1 218 ? 21.633 -5.597 9.008 1.00 55.89 247 ASP A N 1
ATOM 1711 C CA . ASP A 1 218 ? 20.331 -4.982 9.304 1.00 57.48 247 ASP A CA 1
ATOM 1712 C C . ASP A 1 218 ? 19.374 -6.026 9.789 1.00 52.03 247 ASP A C 1
ATOM 1713 O O . ASP A 1 218 ? 18.512 -5.776 10.578 1.00 49.80 247 ASP A O 1
ATOM 1718 N N . GLU A 1 219 ? 19.465 -7.200 9.193 1.00 53.56 248 GLU A N 1
ATOM 1719 C CA . GLU A 1 219 ? 18.567 -8.252 9.520 1.00 53.12 248 GLU A CA 1
ATOM 1720 C C . GLU A 1 219 ? 19.244 -9.592 9.496 1.00 51.07 248 GLU A C 1
ATOM 1721 O O . GLU A 1 219 ? 20.374 -9.760 9.019 1.00 47.27 248 GLU A O 1
ATOM 1727 N N . PHE A 1 220 ? 18.544 -10.559 10.070 1.00 54.11 249 PHE A N 1
ATOM 1728 C CA . PHE A 1 220 ? 19.113 -11.876 10.236 1.00 48.97 249 PHE A CA 1
ATOM 1729 C C . PHE A 1 220 ? 19.420 -12.440 8.854 1.00 41.20 249 PHE A C 1
ATOM 1730 O O . PHE A 1 220 ? 18.590 -12.293 7.962 1.00 41.67 249 PHE A O 1
ATOM 1738 N N . PRO A 1 221 ? 20.617 -13.033 8.664 1.00 37.96 250 PRO A N 1
ATOM 1739 C CA . PRO A 1 221 ? 21.107 -13.517 7.350 1.00 39.14 250 PRO A CA 1
ATOM 1740 C C . PRO A 1 221 ? 20.456 -14.824 6.965 1.00 41.74 250 PRO A C 1
ATOM 1741 O O . PRO A 1 221 ? 21.042 -15.896 7.015 1.00 48.59 250 PRO A O 1
ATOM 1745 N N . THR A 1 222 ? 19.222 -14.693 6.546 1.00 44.20 251 THR A N 1
ATOM 1746 C CA . THR A 1 222 ? 18.421 -15.757 5.965 1.00 42.67 251 THR A CA 1
ATOM 1747 C C . THR A 1 222 ? 19.144 -16.704 4.972 1.00 40.72 251 THR A C 1
ATOM 1748 O O . THR A 1 222 ? 18.849 -17.915 4.949 1.00 40.00 251 THR A O 1
ATOM 1752 N N . ALA A 1 223 ? 20.092 -16.189 4.194 1.00 33.19 252 ALA A N 1
ATOM 1753 C CA . ALA A 1 223 ? 20.780 -17.023 3.207 1.00 38.33 252 ALA A CA 1
ATOM 1754 C C . ALA A 1 223 ? 21.480 -18.221 3.839 1.00 41.85 252 ALA A C 1
ATOM 1755 O O . ALA A 1 223 ? 21.897 -19.142 3.142 1.00 36.40 252 ALA A O 1
ATOM 1757 N N . ILE A 1 224 ? 21.590 -18.241 5.157 1.00 44.01 253 ILE A N 1
ATOM 1758 C CA . ILE A 1 224 ? 22.166 -19.422 5.785 1.00 44.27 253 ILE A CA 1
ATOM 1759 C C . ILE A 1 224 ? 21.291 -20.691 5.724 1.00 49.18 253 ILE A C 1
ATOM 1760 O O . ILE A 1 224 ? 21.798 -21.788 5.962 1.00 47.73 253 ILE A O 1
ATOM 1765 N N . ARG A 1 225 ? 20.001 -20.584 5.415 1.00 57.52 254 ARG A N 1
ATOM 1766 C CA . ARG A 1 225 ? 19.165 -21.814 5.457 1.00 63.51 254 ARG A CA 1
ATOM 1767 C C . ARG A 1 225 ? 19.675 -22.928 4.535 1.00 55.02 254 ARG A C 1
ATOM 1768 O O . ARG A 1 225 ? 19.375 -24.098 4.732 1.00 55.84 254 ARG A O 1
ATOM 1776 N N . THR A 1 226 ? 20.490 -22.550 3.570 1.00 52.21 255 THR A N 1
ATOM 1777 C CA . THR A 1 226 ? 21.064 -23.472 2.601 1.00 49.68 255 THR A CA 1
ATOM 1778 C C . THR A 1 226 ? 22.377 -24.151 3.022 1.00 51.43 255 THR A C 1
ATOM 1779 O O . THR A 1 226 ? 22.849 -25.063 2.352 1.00 48.61 255 THR A O 1
ATOM 1783 N N . LEU A 1 227 ? 22.996 -23.681 4.100 1.00 49.30 256 LEU A N 1
ATOM 1784 C CA . LEU A 1 227 ? 24.347 -24.079 4.423 1.00 43.95 256 LEU A CA 1
ATOM 1785 C C . LEU A 1 227 ? 24.254 -25.271 5.367 1.00 43.50 256 LEU A C 1
ATOM 1786 O O . LEU A 1 227 ? 24.476 -25.152 6.571 1.00 41.18 256 LEU A O 1
ATOM 1791 N N . SER A 1 228 ? 23.920 -26.436 4.817 1.00 46.12 257 SER A N 1
ATOM 1792 C CA . SER A 1 228 ? 23.577 -27.616 5.649 1.00 43.55 257 SER A CA 1
ATOM 1793 C C . SER A 1 228 ? 24.717 -28.108 6.489 1.00 39.36 257 SER A C 1
ATOM 1794 O O . SER A 1 228 ? 24.480 -28.636 7.544 1.00 42.48 257 SER A O 1
ATOM 1797 N N . ASN A 1 229 ? 25.951 -27.917 6.035 1.00 43.49 258 ASN A N 1
ATOM 1798 C CA . ASN A 1 229 ? 27.106 -28.366 6.803 1.00 43.69 258 ASN A CA 1
ATOM 1799 C C . ASN A 1 229 ? 27.615 -27.418 7.906 1.00 42.68 258 ASN A C 1
ATOM 1800 O O . ASN A 1 229 ? 28.679 -27.650 8.476 1.00 46.66 258 ASN A O 1
ATOM 1805 N N . LEU A 1 230 ? 26.901 -26.339 8.186 1.00 40.62 259 LEU A N 1
ATOM 1806 C CA . LEU A 1 230 ? 27.460 -25.297 9.014 1.00 42.42 259 LEU A CA 1
ATOM 1807 C C . LEU A 1 230 ? 27.619 -25.741 10.473 1.00 44.75 259 LEU A C 1
ATOM 1808 O O . LEU A 1 230 ? 26.720 -26.334 11.056 1.00 45.13 259 LEU A O 1
ATOM 1813 N N . LYS A 1 231 ? 28.812 -25.496 11.011 1.00 48.97 260 LYS A N 1
ATOM 1814 C CA . LYS A 1 231 ? 29.186 -25.894 12.355 1.00 53.92 260 LYS A CA 1
ATOM 1815 C C . LYS A 1 231 ? 29.440 -24.687 13.225 1.00 50.15 260 LYS A C 1
ATOM 1816 O O . LYS A 1 231 ? 29.163 -24.725 14.423 1.00 50.61 260 LYS A O 1
ATOM 1822 N N . GLU A 1 232 ? 30.026 -23.649 12.635 1.00 46.48 261 GLU A N 1
ATOM 1823 C CA . GLU A 1 232 ? 30.352 -22.402 13.352 1.00 47.46 261 GLU A CA 1
ATOM 1824 C C . GLU A 1 232 ? 29.820 -21.188 12.585 1.00 43.16 261 GLU A C 1
ATOM 1825 O O . GLU A 1 232 ? 30.241 -20.923 11.471 1.00 50.39 261 GLU A O 1
ATOM 1831 N N . LEU A 1 233 ? 28.896 -20.469 13.190 1.00 41.46 262 LEU A N 1
ATOM 1832 C CA . LEU A 1 233 ? 28.357 -19.251 12.595 1.00 43.81 262 LEU A CA 1
ATOM 1833 C C . LEU A 1 233 ? 28.611 -18.036 13.480 1.00 42.40 262 LEU A C 1
ATOM 1834 O O . LEU A 1 233 ? 28.268 -18.048 14.644 1.00 38.88 262 LEU A O 1
ATOM 1839 N N . GLY A 1 234 ? 29.197 -16.988 12.931 1.00 40.06 263 GLY A N 1
ATOM 1840 C CA . GLY A 1 234 ? 29.330 -15.739 13.673 1.00 40.86 263 GLY A CA 1
ATOM 1841 C C . GLY A 1 234 ? 28.700 -14.545 12.970 1.00 38.47 263 GLY A C 1
ATOM 1842 O O . GLY A 1 234 ? 29.067 -14.204 11.827 1.00 37.69 263 GLY A O 1
ATOM 1843 N N . PHE A 1 235 ? 27.764 -13.899 13.647 1.00 33.31 264 PHE A N 1
ATOM 1844 C CA . PHE A 1 235 ? 27.381 -12.554 13.257 1.00 35.08 264 PHE A CA 1
ATOM 1845 C C . PHE A 1 235 ? 27.248 -11.549 14.405 1.00 37.58 264 PHE A C 1
ATOM 1846 O O . PHE A 1 235 ? 26.374 -10.693 14.389 1.00 43.06 264 PHE A O 1
ATOM 1854 N N . HIS A 1 236 ? 28.136 -11.636 15.394 1.00 34.43 265 HIS A N 1
ATOM 1855 C CA . HIS A 1 236 ? 28.102 -10.700 16.468 1.00 33.32 265 HIS A CA 1
ATOM 1856 C C . HIS A 1 236 ? 28.597 -9.345 16.016 1.00 31.98 265 HIS A C 1
ATOM 1857 O O . HIS A 1 236 ? 29.411 -9.238 15.095 1.00 33.33 265 HIS A O 1
ATOM 1864 N N . SER A 1 237 ? 28.130 -8.318 16.723 1.00 32.29 266 SER A N 1
ATOM 1865 C CA . SER A 1 237 ? 28.433 -6.911 16.450 1.00 32.77 266 SER A CA 1
ATOM 1866 C C . SER A 1 237 ? 27.963 -6.487 15.062 1.00 32.26 266 SER A C 1
ATOM 1867 O O . SER A 1 237 ? 28.750 -6.171 14.180 1.00 29.34 266 SER A O 1
ATOM 1870 N N . ASN A 1 238 ? 26.663 -6.587 14.899 1.00 31.98 267 ASN A N 1
ATOM 1871 C CA . ASN A 1 238 ? 25.976 -6.036 13.787 1.00 36.37 267 ASN A CA 1
ATOM 1872 C C . ASN A 1 238 ? 24.823 -5.255 14.404 1.00 33.98 267 ASN A C 1
ATOM 1873 O O . ASN A 1 238 ? 24.936 -4.869 15.551 1.00 34.69 267 ASN A O 1
ATOM 1878 N N . ASN A 1 239 ? 23.757 -4.991 13.650 1.00 33.02 268 ASN A N 1
ATOM 1879 C CA . ASN A 1 239 ? 22.633 -4.196 14.134 1.00 32.56 268 ASN A CA 1
ATOM 1880 C C . ASN A 1 239 ? 21.387 -4.954 13.906 1.00 31.04 268 ASN A C 1
ATOM 1881 O O . ASN A 1 239 ? 20.361 -4.421 13.611 1.00 31.46 268 ASN A O 1
ATOM 1886 N N . ILE A 1 240 ? 21.498 -6.245 14.023 1.00 35.26 269 ILE A N 1
ATOM 1887 C CA . ILE A 1 240 ? 20.341 -7.081 13.919 1.00 38.75 269 ILE A CA 1
ATOM 1888 C C . ILE A 1 240 ? 19.493 -6.972 15.176 1.00 41.24 269 ILE A C 1
ATOM 1889 O O . ILE A 1 240 ? 20.018 -7.048 16.293 1.00 43.54 269 ILE A O 1
ATOM 1894 N N . ARG A 1 241 ? 18.196 -6.845 14.960 1.00 44.86 270 ARG A N 1
ATOM 1895 C CA . ARG A 1 241 ? 17.200 -6.560 15.990 1.00 50.03 270 ARG A CA 1
ATOM 1896 C C . ARG A 1 241 ? 16.264 -7.732 16.310 1.00 49.23 270 ARG A C 1
ATOM 1897 O O . ARG A 1 241 ? 15.515 -7.681 17.277 1.00 59.59 270 ARG A O 1
ATOM 1905 N N . SER A 1 242 ? 16.271 -8.775 15.500 1.00 45.95 271 SER A N 1
ATOM 1906 C CA . SER A 1 242 ? 15.525 -9.984 15.831 1.00 43.20 271 SER A CA 1
ATOM 1907 C C . SER A 1 242 ? 16.049 -11.205 15.112 1.00 42.79 271 SER A C 1
ATOM 1908 O O . SER A 1 242 ? 16.693 -11.109 14.064 1.00 45.58 271 SER A O 1
ATOM 1911 N N . ILE A 1 243 ? 15.796 -12.351 15.727 1.00 46.87 272 ILE A N 1
ATOM 1912 C CA . ILE A 1 243 ? 16.153 -13.649 15.178 1.00 49.11 272 ILE A CA 1
ATOM 1913 C C . ILE A 1 243 ? 14.851 -14.372 14.902 1.00 47.12 272 ILE A C 1
ATOM 1914 O O . ILE A 1 243 ? 14.067 -14.548 15.812 1.00 49.80 272 ILE A O 1
ATOM 1919 N N . PRO A 1 244 ? 14.626 -14.795 13.669 1.00 42.56 273 PRO A N 1
ATOM 1920 C CA . PRO A 1 244 ? 13.310 -15.261 13.298 1.00 48.17 273 PRO A CA 1
ATOM 1921 C C . PRO A 1 244 ? 13.007 -16.671 13.719 1.00 57.75 273 PRO A C 1
ATOM 1922 O O . PRO A 1 244 ? 13.862 -17.365 14.273 1.00 59.55 273 PRO A O 1
ATOM 1926 N N . GLU A 1 245 ? 11.780 -17.072 13.400 1.00 67.60 274 GLU A N 1
ATOM 1927 C CA . GLU A 1 245 ? 11.129 -18.277 13.908 1.00 72.18 274 GLU A CA 1
ATOM 1928 C C . GLU A 1 245 ? 11.786 -19.624 13.586 1.00 73.64 274 GLU A C 1
ATOM 1929 O O . GLU A 1 245 ? 11.759 -20.533 14.427 1.00 82.08 274 GLU A O 1
ATOM 1935 N N . LYS A 1 246 ? 12.419 -19.780 12.443 1.00 65.16 275 LYS A N 1
ATOM 1936 C CA . LYS A 1 246 ? 13.069 -21.063 12.200 1.00 65.63 275 LYS A CA 1
ATOM 1937 C C . LYS A 1 246 ? 14.415 -20.779 11.629 1.00 65.17 275 LYS A C 1
ATOM 1938 O O . LYS A 1 246 ? 14.769 -21.206 10.526 1.00 60.20 275 LYS A O 1
ATOM 1944 N N . ALA A 1 247 ? 15.149 -20.002 12.434 1.00 53.16 276 ALA A N 1
ATOM 1945 C CA . ALA A 1 247 ? 16.348 -19.343 11.997 1.00 46.76 276 ALA A CA 1
ATOM 1946 C C . ALA A 1 247 ? 17.364 -20.336 11.539 1.00 43.93 276 ALA A C 1
ATOM 1947 O O . ALA A 1 247 ? 18.055 -20.121 10.574 1.00 44.85 276 ALA A O 1
ATOM 1949 N N . PHE A 1 248 ? 17.453 -21.436 12.257 1.00 49.75 277 PHE A N 1
ATOM 1950 C CA . PHE A 1 248 ? 18.515 -22.397 12.040 1.00 51.92 277 PHE A CA 1
ATOM 1951 C C . PHE A 1 248 ? 18.034 -23.768 11.547 1.00 52.87 277 PHE A C 1
ATOM 1952 O O . PHE A 1 248 ? 18.758 -24.748 11.659 1.00 56.97 277 PHE A O 1
ATOM 1960 N N . VAL A 1 249 ? 16.837 -23.840 10.968 1.00 50.32 278 VAL A N 1
ATOM 1961 C CA . VAL A 1 249 ? 16.363 -25.122 10.430 1.00 48.37 278 VAL A CA 1
ATOM 1962 C C . VAL A 1 249 ? 17.300 -25.757 9.451 1.00 43.92 278 VAL A C 1
ATOM 1963 O O . VAL A 1 249 ? 17.353 -26.980 9.377 1.00 45.10 278 VAL A O 1
ATOM 1967 N N . GLY A 1 250 ? 17.982 -24.941 8.655 1.00 43.60 279 GLY A N 1
ATOM 1968 C CA . GLY A 1 250 ? 18.884 -25.468 7.620 1.00 42.81 279 GLY A CA 1
ATOM 1969 C C . GLY A 1 250 ? 20.210 -25.955 8.159 1.00 43.04 279 GLY A C 1
ATOM 1970 O O . GLY A 1 250 ? 20.962 -26.583 7.429 1.00 44.86 279 GLY A O 1
ATOM 1971 N N . ASN A 1 251 ? 20.514 -25.677 9.434 1.00 41.32 280 ASN A N 1
ATOM 1972 C CA . ASN A 1 251 ? 21.878 -25.866 9.917 1.00 38.80 280 ASN A CA 1
ATOM 1973 C C . ASN A 1 251 ? 21.963 -26.760 11.158 1.00 42.71 280 ASN A C 1
ATOM 1974 O O . ASN A 1 251 ? 22.389 -26.311 12.235 1.00 48.57 280 ASN A O 1
ATOM 1979 N N . PRO A 1 252 ? 21.613 -28.036 11.013 1.00 42.95 281 PRO A N 1
ATOM 1980 C CA . PRO A 1 252 ? 21.540 -28.913 12.155 1.00 42.61 281 PRO A CA 1
ATOM 1981 C C . PRO A 1 252 ? 22.864 -29.293 12.825 1.00 41.28 281 PRO A C 1
ATOM 1982 O O . PRO A 1 252 ? 22.831 -29.921 13.883 1.00 37.38 281 PRO A O 1
ATOM 1986 N N . SER A 1 253 ? 24.003 -28.912 12.249 1.00 41.64 282 SER A N 1
ATOM 1987 C CA . SER A 1 253 ? 25.305 -29.288 12.820 1.00 41.15 282 SER A CA 1
ATOM 1988 C C . SER A 1 253 ? 25.937 -28.166 13.611 1.00 45.69 282 SER A C 1
ATOM 1989 O O . SER A 1 253 ? 27.093 -28.258 14.034 1.00 43.38 282 SER A O 1
ATOM 1992 N N . LEU A 1 254 ? 25.181 -27.106 13.835 1.00 44.56 283 LEU A N 1
ATOM 1993 C CA . LEU A 1 254 ? 25.744 -25.975 14.490 1.00 46.07 283 LEU A CA 1
ATOM 1994 C C . LEU A 1 254 ? 26.174 -26.328 15.877 1.00 48.46 283 LEU A C 1
ATOM 1995 O O . LEU A 1 254 ? 25.440 -26.918 16.628 1.00 51.55 283 LEU A O 1
ATOM 2000 N N . ILE A 1 255 ? 27.411 -25.989 16.169 1.00 51.19 284 ILE A N 1
ATOM 2001 C CA . ILE A 1 255 ? 28.003 -26.162 17.451 1.00 50.58 284 ILE A CA 1
ATOM 2002 C C . ILE A 1 255 ? 28.151 -24.771 18.080 1.00 54.26 284 ILE A C 1
ATOM 2003 O O . ILE A 1 255 ? 27.930 -24.611 19.264 1.00 56.68 284 ILE A O 1
ATOM 2008 N N . THR A 1 256 ? 28.641 -23.788 17.328 1.00 53.40 285 THR A N 1
ATOM 2009 C CA . THR A 1 256 ? 28.793 -22.459 17.896 1.00 54.95 285 THR A CA 1
ATOM 2010 C C . THR A 1 256 ? 28.132 -21.395 17.035 1.00 54.59 285 THR A C 1
ATOM 2011 O O . THR A 1 256 ? 28.245 -21.389 15.812 1.00 51.48 285 THR A O 1
ATOM 2015 N N . ILE A 1 257 ? 27.368 -20.548 17.717 1.00 52.71 286 ILE A N 1
ATOM 2016 C CA . ILE A 1 257 ? 26.663 -19.423 17.138 1.00 50.14 286 ILE A CA 1
ATOM 2017 C C . ILE A 1 257 ? 26.893 -18.145 17.936 1.00 47.67 286 ILE A C 1
ATOM 2018 O O . ILE A 1 257 ? 26.412 -18.013 19.042 1.00 53.18 286 ILE A O 1
ATOM 2023 N N . HIS A 1 258 ? 27.626 -17.204 17.367 1.00 47.86 287 HIS A N 1
ATOM 2024 C CA . HIS A 1 258 ? 27.838 -15.922 17.994 1.00 44.63 287 HIS A CA 1
ATOM 2025 C C . HIS A 1 258 ? 27.002 -14.804 17.396 1.00 45.59 287 HIS A C 1
ATOM 2026 O O . HIS A 1 258 ? 27.142 -14.486 16.226 1.00 42.88 287 HIS A O 1
ATOM 2033 N N . PHE A 1 259 ? 26.167 -14.199 18.238 1.00 44.16 288 PHE A N 1
ATOM 2034 C CA . PHE A 1 259 ? 25.343 -13.079 17.839 1.00 43.81 288 PHE A CA 1
ATOM 2035 C C . PHE A 1 259 ? 25.205 -12.007 18.954 1.00 41.22 288 PHE A C 1
ATOM 2036 O O . PHE A 1 259 ? 24.329 -11.127 18.891 1.00 37.44 288 PHE A O 1
ATOM 2044 N N . TYR A 1 260 ? 26.071 -12.054 19.963 1.00 37.03 289 TYR A N 1
ATOM 2045 C CA . TYR A 1 260 ? 26.071 -10.993 20.997 1.00 34.16 289 TYR A CA 1
ATOM 2046 C C . TYR A 1 260 ? 26.421 -9.652 20.379 1.00 40.47 289 TYR A C 1
ATOM 2047 O O . TYR A 1 260 ? 26.873 -9.607 19.237 1.00 42.11 289 TYR A O 1
ATOM 2056 N N . ASP A 1 261 ? 26.303 -8.584 21.162 1.00 40.34 290 ASP A N 1
ATOM 2057 C CA . ASP A 1 261 ? 26.462 -7.219 20.666 1.00 40.67 290 ASP A CA 1
ATOM 2058 C C . ASP A 1 261 ? 25.688 -6.993 19.370 1.00 39.01 290 ASP A C 1
ATOM 2059 O O . ASP A 1 261 ? 26.189 -6.404 18.434 1.00 41.04 290 ASP A O 1
ATOM 2064 N N . ASN A 1 262 ? 24.465 -7.482 19.355 1.00 34.63 291 ASN A N 1
ATOM 2065 C CA . ASN A 1 262 ? 23.469 -7.061 18.450 1.00 37.61 291 ASN A CA 1
ATOM 2066 C C . ASN A 1 262 ? 22.288 -6.593 19.292 1.00 40.74 291 ASN A C 1
ATOM 2067 O O . ASN A 1 262 ? 21.924 -7.244 20.252 1.00 37.58 291 ASN A O 1
ATOM 2072 N N . PRO A 1 263 ? 21.633 -5.498 18.894 1.00 45.11 292 PRO A N 1
ATOM 2073 C CA . PRO A 1 263 ? 20.457 -5.074 19.618 1.00 41.16 292 PRO A CA 1
ATOM 2074 C C . PRO A 1 263 ? 19.274 -5.996 19.384 1.00 42.65 292 PRO A C 1
ATOM 2075 O O . PRO A 1 263 ? 18.201 -5.570 18.939 1.00 44.63 292 PRO A O 1
ATOM 2079 N N . ILE A 1 264 ? 19.440 -7.257 19.740 1.00 45.74 293 ILE A N 1
ATOM 2080 C CA . ILE A 1 264 ? 18.388 -8.254 19.513 1.00 46.54 293 ILE A CA 1
ATOM 2081 C C . ILE A 1 264 ? 17.259 -8.070 20.512 1.00 49.59 293 ILE A C 1
ATOM 2082 O O . ILE A 1 264 ? 17.470 -8.057 21.708 1.00 47.92 293 ILE A O 1
ATOM 2087 N N . GLN A 1 265 ? 16.052 -7.928 19.999 1.00 57.61 294 GLN A N 1
ATOM 2088 C CA . GLN A 1 265 ? 14.902 -7.662 20.850 1.00 61.61 294 GLN A CA 1
ATOM 2089 C C . GLN A 1 265 ? 13.987 -8.866 20.925 1.00 62.51 294 GLN A C 1
ATOM 2090 O O . GLN A 1 265 ? 13.398 -9.125 21.973 1.00 59.90 294 GLN A O 1
ATOM 2096 N N . PHE A 1 266 ? 13.796 -9.542 19.795 1.00 55.00 295 PHE A N 1
ATOM 2097 C CA . PHE A 1 266 ? 12.976 -10.735 19.785 1.00 60.21 295 PHE A CA 1
ATOM 2098 C C . PHE A 1 266 ? 13.722 -11.963 19.231 1.00 54.35 295 PHE A C 1
ATOM 2099 O O . PHE A 1 266 ? 14.657 -11.817 18.447 1.00 54.78 295 PHE A O 1
ATOM 2107 N N . VAL A 1 267 ? 13.334 -13.157 19.687 1.00 50.46 296 VAL A N 1
ATOM 2108 C CA . VAL A 1 267 ? 13.740 -14.423 19.061 1.00 53.06 296 VAL A CA 1
ATOM 2109 C C . VAL A 1 267 ? 12.514 -15.287 18.878 1.00 49.44 296 VAL A C 1
ATOM 2110 O O . VAL A 1 267 ? 11.661 -15.313 19.727 1.00 50.06 296 VAL A O 1
ATOM 2114 N N . GLY A 1 268 ? 12.447 -16.017 17.782 1.00 55.21 297 GLY A N 1
ATOM 2115 C CA . GLY A 1 268 ? 11.331 -16.934 17.554 1.00 55.79 297 GLY A CA 1
ATOM 2116 C C . GLY A 1 268 ? 11.395 -18.051 18.576 1.00 59.82 297 GLY A C 1
ATOM 2117 O O . GLY A 1 268 ? 12.486 -18.485 18.960 1.00 56.40 297 GLY A O 1
ATOM 2118 N N . ARG A 1 269 ? 10.233 -18.483 19.065 1.00 68.49 298 ARG A N 1
ATOM 2119 C CA . ARG A 1 269 ? 10.149 -19.630 19.983 1.00 72.24 298 ARG A CA 1
ATOM 2120 C C . ARG A 1 269 ? 10.876 -20.834 19.390 1.00 67.14 298 ARG A C 1
ATOM 2121 O O . ARG A 1 269 ? 11.609 -21.517 20.104 1.00 66.69 298 ARG A O 1
ATOM 2129 N N . SER A 1 270 ? 10.705 -21.042 18.078 1.00 63.01 299 SER A N 1
ATOM 2130 C CA . SER A 1 270 ? 11.305 -22.160 17.351 1.00 61.89 299 SER A CA 1
ATOM 2131 C C . SER A 1 270 ? 12.752 -21.925 16.919 1.00 58.30 299 SER A C 1
ATOM 2132 O O . SER A 1 270 ? 13.362 -22.777 16.288 1.00 58.02 299 SER A O 1
ATOM 2135 N N . ALA A 1 271 ? 13.323 -20.785 17.244 1.00 53.43 300 ALA A N 1
ATOM 2136 C CA . ALA A 1 271 ? 14.555 -20.419 16.610 1.00 53.44 300 ALA A CA 1
ATOM 2137 C C . ALA A 1 271 ? 15.604 -21.495 16.758 1.00 47.76 300 ALA A C 1
ATOM 2138 O O . ALA A 1 271 ? 16.293 -21.803 15.801 1.00 53.42 300 ALA A O 1
ATOM 2140 N N . PHE A 1 272 ? 15.741 -22.046 17.955 1.00 45.90 301 PHE A N 1
ATOM 2141 C CA . PHE A 1 272 ? 16.868 -22.937 18.284 1.00 48.08 301 PHE A CA 1
ATOM 2142 C C . PHE A 1 272 ? 16.508 -24.434 18.315 1.00 48.90 301 PHE A C 1
ATOM 2143 O O . PHE A 1 272 ? 17.249 -25.250 18.873 1.00 44.46 301 PHE A O 1
ATOM 2151 N N . GLN A 1 273 ? 15.394 -24.805 17.698 1.00 46.85 302 GLN A N 1
ATOM 2152 C CA . GLN A 1 273 ? 15.073 -26.194 17.581 1.00 50.57 302 GLN A CA 1
ATOM 2153 C C . GLN A 1 273 ? 16.129 -26.880 16.738 1.00 52.63 302 GLN A C 1
ATOM 2154 O O . GLN A 1 273 ? 16.697 -26.270 15.838 1.00 54.97 302 GLN A O 1
ATOM 2160 N N . HIS A 1 274 ? 16.395 -28.136 17.079 1.00 50.94 303 HIS A N 1
ATOM 2161 C CA . HIS A 1 274 ? 17.076 -29.075 16.217 1.00 49.20 303 HIS A CA 1
ATOM 2162 C C . HIS A 1 274 ? 18.521 -28.792 16.035 1.00 52.09 303 HIS A C 1
ATOM 2163 O O . HIS A 1 274 ? 19.075 -28.910 14.929 1.00 53.20 303 HIS A O 1
ATOM 2170 N N . LEU A 1 275 ? 19.131 -28.470 17.167 1.00 49.17 304 LEU A N 1
ATOM 2171 C CA . LEU A 1 275 ? 20.531 -28.118 17.229 1.00 49.66 304 LEU A CA 1
ATOM 2172 C C . LEU A 1 275 ? 21.207 -29.034 18.248 1.00 52.02 304 LEU A C 1
ATOM 2173 O O . LEU A 1 275 ? 21.832 -28.577 19.217 1.00 49.80 304 LEU A O 1
ATOM 2178 N N . PRO A 1 276 ? 21.103 -30.355 18.007 1.00 50.19 305 PRO A N 1
ATOM 2179 C CA . PRO A 1 276 ? 21.619 -31.369 18.907 1.00 44.68 305 PRO A CA 1
ATOM 2180 C C . PRO A 1 276 ? 23.061 -31.152 19.292 1.00 48.94 305 PRO A C 1
ATOM 2181 O O . PRO A 1 276 ? 23.517 -31.662 20.306 1.00 50.65 305 PRO A O 1
ATOM 2185 N N . GLU A 1 277 ? 23.791 -30.419 18.467 1.00 53.05 306 GLU A N 1
ATOM 2186 C CA . GLU A 1 277 ? 25.194 -30.183 18.733 1.00 52.36 306 GLU A CA 1
ATOM 2187 C C . GLU A 1 277 ? 25.429 -28.943 19.551 1.00 47.84 306 GLU A C 1
ATOM 2188 O O . GLU A 1 277 ? 26.504 -28.792 20.084 1.00 46.99 306 GLU A O 1
ATOM 2194 N N . LEU A 1 278 ? 24.455 -28.035 19.626 1.00 46.94 307 LEU A N 1
ATOM 2195 C CA . LEU A 1 278 ? 24.606 -26.884 20.529 1.00 50.11 307 LEU A CA 1
ATOM 2196 C C . LEU A 1 278 ? 24.868 -27.302 21.955 1.00 44.78 307 LEU A C 1
ATOM 2197 O O . LEU A 1 278 ? 24.099 -28.044 22.502 1.00 44.60 307 LEU A O 1
ATOM 2202 N N . ARG A 1 279 ? 25.907 -26.771 22.560 1.00 50.88 308 ARG A N 1
ATOM 2203 C CA . ARG A 1 279 ? 26.165 -26.971 23.986 1.00 58.83 308 ARG A CA 1
ATOM 2204 C C . ARG A 1 279 ? 25.837 -25.802 24.919 1.00 53.46 308 ARG A C 1
ATOM 2205 O O . ARG A 1 279 ? 25.796 -26.007 26.117 1.00 58.05 308 ARG A O 1
ATOM 2213 N N . THR A 1 280 ? 25.696 -24.577 24.413 1.00 60.82 309 THR A N 1
ATOM 2214 C CA . THR A 1 280 ? 25.316 -23.414 25.262 1.00 64.65 309 THR A CA 1
ATOM 2215 C C . THR A 1 280 ? 24.450 -22.406 24.509 1.00 64.99 309 THR A C 1
ATOM 2216 O O . THR A 1 280 ? 24.650 -22.177 23.326 1.00 73.10 309 THR A O 1
ATOM 2220 N N . LEU A 1 281 ? 23.490 -21.801 25.194 1.00 61.73 310 LEU A N 1
ATOM 2221 C CA . LEU A 1 281 ? 22.615 -20.812 24.570 1.00 61.81 310 LEU A CA 1
ATOM 2222 C C . LEU A 1 281 ? 22.541 -19.620 25.487 1.00 60.79 310 LEU A C 1
ATOM 2223 O O . LEU A 1 281 ? 22.124 -19.764 26.617 1.00 63.35 310 LEU A O 1
ATOM 2228 N N . THR A 1 282 ? 22.946 -18.441 25.031 1.00 58.66 311 THR A N 1
ATOM 2229 C CA . THR A 1 282 ? 22.810 -17.276 25.885 1.00 54.00 311 THR A CA 1
ATOM 2230 C C . THR A 1 282 ? 22.197 -16.097 25.159 1.00 51.52 311 THR A C 1
ATOM 2231 O O . THR A 1 282 ? 22.695 -15.640 24.161 1.00 51.25 311 THR A O 1
ATOM 2235 N N . LEU A 1 283 ? 21.094 -15.620 25.714 1.00 55.82 312 LEU A N 1
ATOM 2236 C CA . LEU A 1 283 ? 20.339 -14.497 25.191 1.00 52.95 312 LEU A CA 1
ATOM 2237 C C . LEU A 1 283 ? 20.181 -13.404 26.251 1.00 50.56 312 LEU A C 1
ATOM 2238 O O . LEU A 1 283 ? 19.250 -13.472 27.015 1.00 47.53 312 LEU A O 1
ATOM 2243 N N . ASN A 1 284 ? 21.066 -12.405 26.293 1.00 55.87 313 ASN A N 1
ATOM 2244 C CA . ASN A 1 284 ? 20.928 -11.318 27.279 1.00 63.24 313 ASN A CA 1
ATOM 2245 C C . ASN A 1 284 ? 20.327 -10.062 26.664 1.00 64.37 313 ASN A C 1
ATOM 2246 O O . ASN A 1 284 ? 20.901 -9.464 25.765 1.00 75.18 313 ASN A O 1
ATOM 2251 N N . GLY A 1 285 ? 19.182 -9.645 27.180 1.00 59.25 314 GLY A N 1
ATOM 2252 C CA . GLY A 1 285 ? 18.572 -8.404 26.774 1.00 53.83 314 GLY A CA 1
ATOM 2253 C C . GLY A 1 285 ? 17.557 -8.523 25.654 1.00 56.69 314 GLY A C 1
ATOM 2254 O O . GLY A 1 285 ? 17.171 -7.520 25.057 1.00 62.76 314 GLY A O 1
ATOM 2255 N N . ALA A 1 286 ? 17.060 -9.716 25.384 1.00 52.51 315 ALA A N 1
ATOM 2256 C CA . ALA A 1 286 ? 16.080 -9.854 24.336 1.00 51.24 315 ALA A CA 1
ATOM 2257 C C . ALA A 1 286 ? 14.722 -9.509 24.901 1.00 53.06 315 ALA A C 1
ATOM 2258 O O . ALA A 1 286 ? 13.793 -10.328 24.940 1.00 51.91 315 ALA A O 1
ATOM 2260 N N . SER A 1 287 ? 14.606 -8.235 25.257 1.00 58.38 316 SER A N 1
ATOM 2261 C CA . SER A 1 287 ? 13.517 -7.705 26.083 1.00 56.70 316 SER A CA 1
ATOM 2262 C C . SER A 1 287 ? 12.087 -7.956 25.682 1.00 56.35 316 SER A C 1
ATOM 2263 O O . SER A 1 287 ? 11.229 -7.825 26.543 1.00 65.14 316 SER A O 1
ATOM 2266 N N . GLN A 1 288 ? 11.796 -8.282 24.424 1.00 57.49 317 GLN A N 1
ATOM 2267 C CA . GLN A 1 288 ? 10.398 -8.559 24.031 1.00 57.00 317 GLN A CA 1
ATOM 2268 C C . GLN A 1 288 ? 10.111 -10.041 24.033 1.00 64.70 317 GLN A C 1
ATOM 2269 O O . GLN A 1 288 ? 9.014 -10.459 23.616 1.00 68.16 317 GLN A O 1
ATOM 2275 N N . ILE A 1 289 ? 11.081 -10.856 24.467 1.00 67.36 318 ILE A N 1
ATOM 2276 C CA . ILE A 1 289 ? 10.814 -12.292 24.596 1.00 75.03 318 ILE A CA 1
ATOM 2277 C C . ILE A 1 289 ? 9.826 -12.530 25.739 1.00 74.64 318 ILE A C 1
ATOM 2278 O O . ILE A 1 289 ? 10.082 -12.189 26.888 1.00 72.19 318 ILE A O 1
ATOM 2283 N N . THR A 1 290 ? 8.709 -13.137 25.394 1.00 74.81 319 THR A N 1
ATOM 2284 C CA . THR A 1 290 ? 7.658 -13.433 26.340 1.00 78.40 319 THR A CA 1
ATOM 2285 C C . THR A 1 290 ? 7.640 -14.892 26.761 1.00 83.01 319 THR A C 1
ATOM 2286 O O . THR A 1 290 ? 7.461 -15.216 27.927 1.00 84.73 319 THR A O 1
ATOM 2290 N N . GLU A 1 291 ? 7.772 -15.766 25.778 1.00 80.69 320 GLU A N 1
ATOM 2291 C CA . GLU A 1 291 ? 7.637 -17.187 25.975 1.00 77.35 320 GLU A CA 1
ATOM 2292 C C . GLU A 1 291 ? 9.005 -17.816 26.184 1.00 69.58 320 GLU A C 1
ATOM 2293 O O . GLU A 1 291 ? 10.020 -17.251 25.806 1.00 69.77 320 GLU A O 1
ATOM 2299 N N . PHE A 1 292 ? 9.039 -18.987 26.801 1.00 73.97 321 PHE A N 1
ATOM 2300 C CA . PHE A 1 292 ? 10.292 -19.718 26.948 1.00 71.42 321 PHE A CA 1
ATOM 2301 C C . PHE A 1 292 ? 10.528 -20.524 25.673 1.00 71.74 321 PHE A C 1
ATOM 2302 O O . PHE A 1 292 ? 9.604 -21.156 25.148 1.00 75.81 321 PHE A O 1
ATOM 2310 N N . PRO A 1 293 ? 11.756 -20.467 25.138 1.00 72.90 322 PRO A N 1
ATOM 2311 C CA . PRO A 1 293 ? 11.949 -21.045 23.814 1.00 73.38 322 PRO A CA 1
ATOM 2312 C C . PRO A 1 293 ? 11.782 -22.542 23.802 1.00 74.62 322 PRO A C 1
ATOM 2313 O O . PRO A 1 293 ? 12.117 -23.226 24.791 1.00 73.05 322 PRO A O 1
ATOM 2317 N N . ASP A 1 294 ? 11.270 -23.046 22.687 1.00 67.75 323 ASP A N 1
ATOM 2318 C CA . ASP A 1 294 ? 11.178 -24.470 22.507 1.00 64.78 323 ASP A CA 1
ATOM 2319 C C . ASP A 1 294 ? 12.511 -25.051 22.076 1.00 59.82 323 ASP A C 1
ATOM 2320 O O . ASP A 1 294 ? 13.170 -24.549 21.169 1.00 70.70 323 ASP A O 1
ATOM 2325 N N . LEU A 1 295 ? 12.863 -26.172 22.677 1.00 57.57 324 LEU A N 1
ATOM 2326 C CA . LEU A 1 295 ? 14.171 -26.760 22.479 1.00 57.24 324 LEU A CA 1
ATOM 2327 C C . LEU A 1 295 ? 14.127 -28.184 21.937 1.00 53.42 324 LEU A C 1
ATOM 2328 O O . LEU A 1 295 ? 15.088 -28.946 22.049 1.00 54.30 324 LEU A O 1
ATOM 2333 N N . THR A 1 296 ? 13.031 -28.530 21.289 1.00 56.28 325 THR A N 1
ATOM 2334 C CA . THR A 1 296 ? 12.967 -29.815 20.642 1.00 56.64 325 THR A CA 1
ATOM 2335 C C . THR A 1 296 ? 14.111 -29.980 19.663 1.00 53.13 325 THR A C 1
ATOM 2336 O O . THR A 1 296 ? 14.416 -29.076 18.910 1.00 53.02 325 THR A O 1
ATOM 2340 N N . GLY A 1 297 ? 14.757 -31.136 19.705 1.00 51.28 326 GLY A N 1
ATOM 2341 C CA . GLY A 1 297 ? 15.958 -31.375 18.930 1.00 50.09 326 GLY A CA 1
ATOM 2342 C C . GLY A 1 297 ? 17.214 -30.975 19.669 1.00 54.06 326 GLY A C 1
ATOM 2343 O O . GLY A 1 297 ? 18.302 -31.411 19.337 1.00 68.47 326 GLY A O 1
ATOM 2344 N N . THR A 1 298 ? 17.080 -30.158 20.692 1.00 57.00 327 THR A N 1
ATOM 2345 C CA . THR A 1 298 ? 18.224 -29.452 21.233 1.00 61.38 327 THR A CA 1
ATOM 2346 C C . THR A 1 298 ? 18.417 -29.876 22.705 1.00 62.73 327 THR A C 1
ATOM 2347 O O . THR A 1 298 ? 18.258 -29.089 23.634 1.00 66.82 327 THR A O 1
ATOM 2351 N N . ALA A 1 299 ? 18.765 -31.139 22.892 1.00 65.13 328 ALA A N 1
ATOM 2352 C CA . ALA A 1 299 ? 18.765 -31.753 24.213 1.00 68.33 328 ALA A CA 1
ATOM 2353 C C . ALA A 1 299 ? 20.083 -31.663 24.956 1.00 67.53 328 ALA A C 1
ATOM 2354 O O . ALA A 1 299 ? 20.147 -32.007 26.134 1.00 71.35 328 ALA A O 1
ATOM 2356 N N . ASN A 1 300 ? 21.127 -31.201 24.288 1.00 63.75 329 ASN A N 1
ATOM 2357 C CA . ASN A 1 300 ? 22.475 -31.271 24.835 1.00 62.36 329 ASN A CA 1
ATOM 2358 C C . ASN A 1 300 ? 23.021 -29.930 25.299 1.00 58.46 329 ASN A C 1
ATOM 2359 O O . ASN A 1 300 ? 24.219 -29.774 25.537 1.00 63.33 329 ASN A O 1
ATOM 2364 N N . LEU A 1 301 ? 22.137 -28.965 25.481 1.00 60.35 330 LEU A N 1
ATOM 2365 C CA . LEU A 1 301 ? 22.514 -27.740 26.175 1.00 65.74 330 LEU A CA 1
ATOM 2366 C C . LEU A 1 301 ? 23.000 -28.049 27.592 1.00 61.97 330 LEU A C 1
ATOM 2367 O O . LEU A 1 301 ? 22.269 -28.610 28.388 1.00 60.55 330 LEU A O 1
ATOM 2372 N N . GLU A 1 302 ? 24.232 -27.674 27.890 1.00 65.35 331 GLU A N 1
ATOM 2373 C CA . GLU A 1 302 ? 24.734 -27.721 29.249 1.00 74.61 331 GLU A CA 1
ATOM 2374 C C . GLU A 1 302 ? 24.796 -26.334 29.887 1.00 81.41 331 GLU A C 1
ATOM 2375 O O . GLU A 1 302 ? 25.295 -26.166 30.999 1.00 95.19 331 GLU A O 1
ATOM 2381 N N . SER A 1 303 ? 24.281 -25.327 29.195 1.00 79.48 332 SER A N 1
ATOM 2382 C CA . SER A 1 303 ? 24.206 -23.989 29.771 1.00 70.49 332 SER A CA 1
ATOM 2383 C C . SER A 1 303 ? 23.197 -23.155 29.011 1.00 65.51 332 SER A C 1
ATOM 2384 O O . SER A 1 303 ? 23.186 -23.152 27.779 1.00 69.20 332 SER A O 1
ATOM 2387 N N . LEU A 1 304 ? 22.356 -22.449 29.748 1.00 56.72 333 LEU A N 1
ATOM 2388 C CA . LEU A 1 304 ? 21.286 -21.689 29.143 1.00 56.84 333 LEU A CA 1
ATOM 2389 C C . LEU A 1 304 ? 21.042 -20.430 29.925 1.00 64.44 333 LEU A C 1
ATOM 2390 O O . LEU A 1 304 ? 20.519 -20.490 31.033 1.00 68.71 333 LEU A O 1
ATOM 2395 N N . THR A 1 305 ? 21.375 -19.293 29.317 1.00 65.56 334 THR A N 1
ATOM 2396 C CA . THR A 1 305 ? 21.142 -17.994 29.917 1.00 65.15 334 THR A CA 1
ATOM 2397 C C . THR A 1 305 ? 20.109 -17.287 29.082 1.00 63.50 334 THR A C 1
ATOM 2398 O O . THR A 1 305 ? 20.263 -17.150 27.884 1.00 65.23 334 THR A O 1
ATOM 2402 N N . LEU A 1 306 ? 19.066 -16.818 29.732 1.00 60.35 335 LEU A N 1
ATOM 2403 C CA . LEU A 1 306 ? 18.027 -16.050 29.070 1.00 62.35 335 LEU A CA 1
ATOM 2404 C C . LEU A 1 306 ? 17.594 -14.918 30.048 1.00 63.80 335 LEU A C 1
ATOM 2405 O O . LEU A 1 306 ? 16.658 -15.043 30.845 1.00 68.32 335 LEU A O 1
ATOM 2410 N N . THR A 1 307 ? 18.334 -13.817 30.009 1.00 63.42 336 THR A N 1
ATOM 2411 C CA . THR A 1 307 ? 18.172 -12.745 30.974 1.00 64.04 336 THR A CA 1
ATOM 2412 C C . THR A 1 307 ? 17.581 -11.511 30.341 1.00 64.94 336 THR A C 1
ATOM 2413 O O . THR A 1 307 ? 17.962 -11.141 29.238 1.00 63.29 336 THR A O 1
ATOM 2417 N N . GLY A 1 308 ? 16.675 -10.862 31.063 1.00 60.81 337 GLY A N 1
ATOM 2418 C CA . GLY A 1 308 ? 16.274 -9.508 30.758 1.00 58.15 337 GLY A CA 1
ATOM 2419 C C . GLY A 1 308 ? 15.117 -9.472 29.811 1.00 58.87 337 GLY A C 1
ATOM 2420 O O . GLY A 1 308 ? 15.029 -8.590 28.972 1.00 71.40 337 GLY A O 1
ATOM 2421 N N . ALA A 1 309 ? 14.221 -10.427 29.933 1.00 56.23 338 ALA A N 1
ATOM 2422 C CA . ALA A 1 309 ? 13.088 -10.475 29.031 1.00 60.20 338 ALA A CA 1
ATOM 2423 C C . ALA A 1 309 ? 11.838 -10.447 29.877 1.00 65.03 338 ALA A C 1
ATOM 2424 O O . ALA A 1 309 ? 11.884 -9.985 31.009 1.00 66.76 338 ALA A O 1
ATOM 2426 N N . GLN A 1 310 ? 10.736 -10.945 29.341 1.00 61.20 339 GLN A N 1
ATOM 2427 C CA . GLN A 1 310 ? 9.477 -10.879 30.027 1.00 68.30 339 GLN A CA 1
ATOM 2428 C C . GLN A 1 310 ? 8.829 -12.246 30.142 1.00 72.37 339 GLN A C 1
ATOM 2429 O O . GLN A 1 310 ? 7.651 -12.386 29.839 1.00 73.93 339 GLN A O 1
ATOM 2435 N N . ILE A 1 311 ? 9.572 -13.256 30.583 1.00 81.72 340 ILE A N 1
ATOM 2436 C CA . ILE A 1 311 ? 8.985 -14.585 30.759 1.00 89.05 340 ILE A CA 1
ATOM 2437 C C . ILE A 1 311 ? 8.338 -14.683 32.145 1.00 89.94 340 ILE A C 1
ATOM 2438 O O . ILE A 1 311 ? 9.007 -14.465 33.160 1.00 95.24 340 ILE A O 1
ATOM 2443 N N . SER A 1 312 ? 7.038 -14.994 32.181 1.00 86.17 341 SER A N 1
ATOM 2444 C CA . SER A 1 312 ? 6.276 -15.032 33.446 1.00 88.17 341 SER A CA 1
ATOM 2445 C C . SER A 1 312 ? 6.097 -16.436 34.025 1.00 85.38 341 SER A C 1
ATOM 2446 O O . SER A 1 312 ? 5.940 -16.598 35.225 1.00 92.44 341 SER A O 1
ATOM 2449 N N . SER A 1 313 ? 6.125 -17.438 33.157 1.00 82.89 342 SER A N 1
ATOM 2450 C CA . SER A 1 313 ? 5.932 -18.816 33.542 1.00 76.08 342 SER A CA 1
ATOM 2451 C C . SER A 1 313 ? 6.762 -19.750 32.666 1.00 87.23 342 SER A C 1
ATOM 2452 O O . SER A 1 313 ? 6.887 -19.540 31.454 1.00 95.12 342 SER A O 1
ATOM 2455 N N . LEU A 1 314 ? 7.297 -20.798 33.284 1.00 92.69 343 LEU A N 1
ATOM 2456 C CA . LEU A 1 314 ? 7.926 -21.915 32.580 1.00 96.33 343 LEU A CA 1
ATOM 2457 C C . LEU A 1 314 ? 6.902 -23.020 32.387 1.00 104.69 343 LEU A C 1
ATOM 2458 O O . LEU A 1 314 ? 6.077 -23.245 33.282 1.00 104.92 343 LEU A O 1
ATOM 2463 N N . PRO A 1 315 ? 6.925 -23.697 31.216 1.00 106.84 344 PRO A N 1
ATOM 2464 C CA . PRO A 1 315 ? 6.120 -24.904 31.095 1.00 107.95 344 PRO A CA 1
ATOM 2465 C C . PRO A 1 315 ? 6.447 -25.881 32.226 1.00 108.07 344 PRO A C 1
ATOM 2466 O O . PRO A 1 315 ? 7.586 -25.952 32.683 1.00 98.73 344 PRO A O 1
ATOM 2470 N N . GLN A 1 316 ? 5.442 -26.623 32.664 1.00 109.92 345 GLN A N 1
ATOM 2471 C CA . GLN A 1 316 ? 5.595 -27.582 33.749 1.00 112.09 345 GLN A CA 1
ATOM 2472 C C . GLN A 1 316 ? 6.705 -28.623 33.467 1.00 101.16 345 GLN A C 1
ATOM 2473 O O . GLN A 1 316 ? 7.410 -29.063 34.379 1.00 99.65 345 GLN A O 1
ATOM 2479 N N . THR A 1 317 ? 6.844 -28.979 32.191 1.00 94.48 346 THR A N 1
ATOM 2480 C CA . THR A 1 317 ? 7.752 -30.013 31.691 1.00 93.65 346 THR A CA 1
ATOM 2481 C C . THR A 1 317 ? 9.124 -29.511 31.212 1.00 95.31 346 THR A C 1
ATOM 2482 O O . THR A 1 317 ? 9.898 -30.263 30.614 1.00 90.49 346 THR A O 1
ATOM 2486 N N . VAL A 1 318 ? 9.433 -28.247 31.456 1.00 94.91 347 VAL A N 1
ATOM 2487 C CA . VAL A 1 318 ? 10.635 -27.658 30.871 1.00 94.21 347 VAL A CA 1
ATOM 2488 C C . VAL A 1 318 ? 11.894 -28.493 31.014 1.00 89.21 347 VAL A C 1
ATOM 2489 O O . VAL A 1 318 ? 12.725 -28.471 30.115 1.00 103.90 347 VAL A O 1
ATOM 2493 N N . CYS A 1 319 ? 12.064 -29.205 32.120 1.00 81.19 348 CYS A N 1
ATOM 2494 C CA . CYS A 1 319 ? 13.302 -29.966 32.296 1.00 81.63 348 CYS A CA 1
ATOM 2495 C C . CYS A 1 319 ? 13.392 -31.192 31.383 1.00 79.36 348 CYS A C 1
ATOM 2496 O O . CYS A 1 319 ? 14.461 -31.781 31.254 1.00 84.60 348 CYS A O 1
ATOM 2499 N N . ASN A 1 320 ? 12.278 -31.587 30.770 1.00 81.74 349 ASN A N 1
ATOM 2500 C CA . ASN A 1 320 ? 12.276 -32.690 29.812 1.00 92.26 349 ASN A CA 1
ATOM 2501 C C . ASN A 1 320 ? 13.195 -32.387 28.639 1.00 99.17 349 ASN A C 1
ATOM 2502 O O . ASN A 1 320 ? 13.812 -33.282 28.062 1.00 103.25 349 ASN A O 1
ATOM 2507 N N . GLN A 1 321 ? 13.276 -31.106 28.298 1.00 104.14 350 GLN A N 1
ATOM 2508 C CA . GLN A 1 321 ? 14.131 -30.629 27.231 1.00 98.48 350 GLN A CA 1
ATOM 2509 C C . GLN A 1 321 ? 15.505 -30.153 27.746 1.00 91.33 350 GLN A C 1
ATOM 2510 O O . GLN A 1 321 ? 16.270 -29.554 26.990 1.00 102.27 350 GLN A O 1
ATOM 2516 N N . LEU A 1 322 ? 15.834 -30.443 29.006 1.00 77.09 351 LEU A N 1
ATOM 2517 C CA . LEU A 1 322 ? 17.077 -29.949 29.622 1.00 76.89 351 LEU A CA 1
ATOM 2518 C C . LEU A 1 322 ? 17.825 -31.016 30.420 1.00 76.97 351 LEU A C 1
ATOM 2519 O O . LEU A 1 322 ? 18.421 -30.726 31.475 1.00 82.09 351 LEU A O 1
ATOM 2524 N N . PRO A 1 323 ? 17.818 -32.253 29.907 1.00 74.84 352 PRO A N 1
ATOM 2525 C CA . PRO A 1 323 ? 18.486 -33.354 30.596 1.00 75.37 352 PRO A CA 1
ATOM 2526 C C . PRO A 1 323 ? 19.945 -33.153 30.972 1.00 70.60 352 PRO A C 1
ATOM 2527 O O . PRO A 1 323 ? 20.401 -33.753 31.935 1.00 85.26 352 PRO A O 1
ATOM 2531 N N . ASN A 1 324 ? 20.681 -32.345 30.229 1.00 66.01 353 ASN A N 1
ATOM 2532 C CA . ASN A 1 324 ? 22.099 -32.161 30.524 1.00 63.11 353 ASN A CA 1
ATOM 2533 C C . ASN A 1 324 ? 22.437 -30.779 31.017 1.00 57.98 353 ASN A C 1
ATOM 2534 O O . ASN A 1 324 ? 23.615 -30.444 31.216 1.00 51.64 353 ASN A O 1
ATOM 2539 N N . LEU A 1 325 ? 21.414 -29.964 31.216 1.00 63.58 354 LEU A N 1
ATOM 2540 C CA . LEU A 1 325 ? 21.667 -28.614 31.639 1.00 71.57 354 LEU A CA 1
ATOM 2541 C C . LEU A 1 325 ? 22.433 -28.614 32.976 1.00 75.74 354 LEU A C 1
ATOM 2542 O O . LEU A 1 325 ? 22.091 -29.355 33.885 1.00 76.77 354 LEU A O 1
ATOM 2547 N N . GLN A 1 326 ? 23.496 -27.812 33.039 1.00 75.55 355 GLN A N 1
ATOM 2548 C CA . GLN A 1 326 ? 24.300 -27.602 34.237 1.00 73.98 355 GLN A CA 1
ATOM 2549 C C . GLN A 1 326 ? 24.142 -26.198 34.827 1.00 82.32 355 GLN A C 1
ATOM 2550 O O . GLN A 1 326 ? 24.258 -26.019 36.042 1.00 89.44 355 GLN A O 1
ATOM 2556 N N . VAL A 1 327 ? 23.970 -25.191 33.966 1.00 80.88 356 VAL A N 1
ATOM 2557 C CA . VAL A 1 327 ? 23.794 -23.804 34.416 1.00 67.81 356 VAL A CA 1
ATOM 2558 C C . VAL A 1 327 ? 22.499 -23.292 33.847 1.00 64.68 356 VAL A C 1
ATOM 2559 O O . VAL A 1 327 ? 22.266 -23.389 32.665 1.00 65.29 356 VAL A O 1
ATOM 2563 N N . LEU A 1 328 ? 21.637 -22.767 34.693 1.00 65.98 357 LEU A N 1
ATOM 2564 C CA . LEU A 1 328 ? 20.450 -22.079 34.219 1.00 69.08 357 LEU A CA 1
ATOM 2565 C C . LEU A 1 328 ? 20.474 -20.685 34.817 1.00 78.98 357 LEU A C 1
ATOM 2566 O O . LEU A 1 328 ? 20.735 -20.509 36.010 1.00 84.29 357 LEU A O 1
ATOM 2571 N N . ASP A 1 329 ? 20.187 -19.687 33.993 1.00 79.67 358 ASP A N 1
ATOM 2572 C CA . ASP A 1 329 ? 20.143 -18.311 34.453 1.00 67.36 358 ASP A CA 1
ATOM 2573 C C . ASP A 1 329 ? 19.000 -17.607 33.772 1.00 61.45 358 ASP A C 1
ATOM 2574 O O . ASP A 1 329 ? 19.103 -17.275 32.613 1.00 60.02 358 ASP A O 1
ATOM 2579 N N . LEU A 1 330 ? 17.916 -17.393 34.502 1.00 63.81 359 LEU A N 1
ATOM 2580 C CA . LEU A 1 330 ? 16.792 -16.630 33.994 1.00 64.25 359 LEU A CA 1
ATOM 2581 C C . LEU A 1 330 ? 16.617 -15.311 34.725 1.00 62.27 359 LEU A C 1
ATOM 2582 O O . LEU A 1 330 ? 15.488 -14.836 34.886 1.00 60.89 359 LEU A O 1
ATOM 2587 N N . SER A 1 331 ? 17.759 -14.723 35.125 1.00 58.94 360 SER A N 1
ATOM 2588 C CA . SER A 1 331 ? 17.838 -13.397 35.748 1.00 58.27 360 SER A CA 1
ATOM 2589 C C . SER A 1 331 ? 16.942 -12.381 35.072 1.00 61.33 360 SER A C 1
ATOM 2590 O O . SER A 1 331 ? 16.706 -12.456 33.891 1.00 70.82 360 SER A O 1
ATOM 2593 N N . TYR A 1 332 ? 16.505 -11.389 35.825 1.00 64.52 361 TYR A N 1
ATOM 2594 C CA . TYR A 1 332 ? 15.726 -10.278 35.291 1.00 62.81 361 TYR A CA 1
ATOM 2595 C C . TYR A 1 332 ? 14.610 -10.680 34.340 1.00 64.25 361 TYR A C 1
ATOM 2596 O O . TYR A 1 332 ? 14.554 -10.232 33.217 1.00 67.34 361 TYR A O 1
ATOM 2605 N N . ASN A 1 333 ? 13.709 -11.519 34.810 1.00 65.83 362 ASN A N 1
ATOM 2606 C CA . ASN A 1 333 ? 12.496 -11.796 34.081 1.00 65.20 362 ASN A CA 1
ATOM 2607 C C . ASN A 1 333 ? 11.308 -11.543 34.986 1.00 75.06 362 ASN A C 1
ATOM 2608 O O . ASN A 1 333 ? 11.407 -10.815 35.990 1.00 74.38 362 ASN A O 1
ATOM 2613 N N . LEU A 1 334 ? 10.182 -12.142 34.621 1.00 82.69 363 LEU A N 1
ATOM 2614 C CA . LEU A 1 334 ? 8.908 -11.880 35.252 1.00 88.02 363 LEU A CA 1
ATOM 2615 C C . LEU A 1 334 ? 8.346 -13.142 35.883 1.00 89.52 363 LEU A C 1
ATOM 2616 O O . LEU A 1 334 ? 7.135 -13.345 35.868 1.00 88.28 363 LEU A O 1
ATOM 2621 N N . LEU A 1 335 ? 9.215 -13.992 36.429 1.00 87.11 364 LEU A N 1
ATOM 2622 C CA . LEU A 1 335 ? 8.773 -15.290 36.970 1.00 95.60 364 LEU A CA 1
ATOM 2623 C C . LEU A 1 335 ? 8.105 -15.213 38.352 1.00 97.92 364 LEU A C 1
ATOM 2624 O O . LEU A 1 335 ? 8.726 -14.744 39.290 1.00 97.44 364 LEU A O 1
ATOM 2629 N N . GLU A 1 336 ? 6.864 -15.707 38.465 1.00 104.98 365 GLU A N 1
ATOM 2630 C CA . GLU A 1 336 ? 6.162 -15.858 39.771 1.00 104.89 365 GLU A CA 1
ATOM 2631 C C . GLU A 1 336 ? 6.137 -17.349 40.216 1.00 101.40 365 GLU A C 1
ATOM 2632 O O . GLU A 1 336 ? 7.043 -17.793 40.921 1.00 84.44 365 GLU A O 1
ATOM 2638 N N . ASP A 1 337 ? 5.155 -18.127 39.757 1.00 107.87 366 ASP A N 1
ATOM 2639 C CA . ASP A 1 337 ? 5.014 -19.544 40.154 1.00 111.22 366 ASP A CA 1
ATOM 2640 C C . ASP A 1 337 ? 5.868 -20.509 39.311 1.00 109.46 366 ASP A C 1
ATOM 2641 O O . ASP A 1 337 ? 5.552 -20.806 38.157 1.00 106.63 366 ASP A O 1
ATOM 2646 N N . LEU A 1 338 ? 6.934 -21.018 39.915 1.00 109.92 367 LEU A N 1
ATOM 2647 C CA . LEU A 1 338 ? 7.916 -21.840 39.198 1.00 107.82 367 LEU A CA 1
ATOM 2648 C C . LEU A 1 338 ? 7.786 -23.352 39.486 1.00 106.09 367 LEU A C 1
ATOM 2649 O O . LEU A 1 338 ? 7.415 -23.757 40.584 1.00 120.75 367 LEU A O 1
ATOM 2654 N N . PRO A 1 339 ? 8.085 -24.201 38.488 1.00 104.74 368 PRO A N 1
ATOM 2655 C CA . PRO A 1 339 ? 7.741 -25.600 38.574 1.00 99.78 368 PRO A CA 1
ATOM 2656 C C . PRO A 1 339 ? 8.872 -26.384 39.254 1.00 94.75 368 PRO A C 1
ATOM 2657 O O . PRO A 1 339 ? 9.727 -25.782 39.932 1.00 83.39 368 PRO A O 1
ATOM 2661 N N . SER A 1 340 ? 8.873 -27.707 39.080 1.00 93.98 369 SER A N 1
ATOM 2662 C CA . SER A 1 340 ? 9.902 -28.560 39.670 1.00 95.39 369 SER A CA 1
ATOM 2663 C C . SER A 1 340 ? 11.105 -28.656 38.752 1.00 87.78 369 SER A C 1
ATOM 2664 O O . SER A 1 340 ? 10.974 -29.046 37.602 1.00 81.59 369 SER A O 1
ATOM 2667 N N . PHE A 1 341 ? 12.281 -28.334 39.282 1.00 91.78 370 PHE A N 1
ATOM 2668 C CA . PHE A 1 341 ? 13.531 -28.461 38.532 1.00 100.42 370 PHE A CA 1
ATOM 2669 C C . PHE A 1 341 ? 14.238 -29.785 38.824 1.00 102.84 370 PHE A C 1
ATOM 2670 O O . PHE A 1 341 ? 15.468 -29.850 38.789 1.00 101.76 370 PHE A O 1
ATOM 2678 N N . SER A 1 342 ? 13.469 -30.837 39.110 1.00 111.15 371 SER A N 1
ATOM 2679 C CA . SER A 1 342 ? 14.036 -32.102 39.606 1.00 106.10 371 SER A CA 1
ATOM 2680 C C . SER A 1 342 ? 14.568 -32.945 38.451 1.00 94.48 371 SER A C 1
ATOM 2681 O O . SER A 1 342 ? 15.660 -33.509 38.562 1.00 91.86 371 SER A O 1
ATOM 2684 N N . VAL A 1 343 ? 13.804 -33.006 37.352 1.00 86.02 372 VAL A N 1
ATOM 2685 C CA . VAL A 1 343 ? 14.232 -33.685 36.098 1.00 78.44 372 VAL A CA 1
ATOM 2686 C C . VAL A 1 343 ? 15.547 -33.125 35.518 1.00 77.97 372 VAL A C 1
ATOM 2687 O O . VAL A 1 343 ? 16.251 -33.823 34.793 1.00 68.44 372 VAL A O 1
ATOM 2691 N N . CYS A 1 344 ? 15.862 -31.874 35.854 1.00 78.36 373 CYS A N 1
ATOM 2692 C CA . CYS A 1 344 ? 17.092 -31.207 35.445 1.00 86.07 373 CYS A CA 1
ATOM 2693 C C . CYS A 1 344 ? 18.265 -31.719 36.262 1.00 87.34 373 CYS A C 1
ATOM 2694 O O . CYS A 1 344 ? 19.027 -30.955 36.858 1.00 93.40 373 CYS A O 1
ATOM 2697 N N . GLN A 1 345 ? 18.423 -33.032 36.255 1.00 87.95 374 GLN A N 1
ATOM 2698 C CA . GLN A 1 345 ? 19.223 -33.708 37.258 1.00 89.62 374 GLN A CA 1
ATOM 2699 C C . GLN A 1 345 ? 20.670 -33.236 37.344 1.00 85.88 374 GLN A C 1
ATOM 2700 O O . GLN A 1 345 ? 21.251 -33.272 38.425 1.00 79.59 374 GLN A O 1
ATOM 2706 N N . LYS A 1 346 ? 21.236 -32.748 36.240 1.00 83.74 375 LYS A N 1
ATOM 2707 C CA . LYS A 1 346 ? 22.685 -32.432 36.201 1.00 86.73 375 LYS A CA 1
ATOM 2708 C C . LYS A 1 346 ? 22.983 -30.983 36.593 1.00 78.35 375 LYS A C 1
ATOM 2709 O O . LYS A 1 346 ? 24.132 -30.512 36.556 1.00 70.48 375 LYS A O 1
ATOM 2715 N N . LEU A 1 347 ? 21.928 -30.293 36.995 1.00 84.49 376 LEU A N 1
ATOM 2716 C CA . LEU A 1 347 ? 21.989 -28.872 37.237 1.00 93.94 376 LEU A CA 1
ATOM 2717 C C . LEU A 1 347 ? 22.928 -28.617 38.389 1.00 93.50 376 LEU A C 1
ATOM 2718 O O . LEU A 1 347 ? 22.888 -29.303 39.395 1.00 108.42 376 LEU A O 1
ATOM 2723 N N . GLN A 1 348 ? 23.795 -27.634 38.246 1.00 97.66 377 GLN A N 1
ATOM 2724 C CA . GLN A 1 348 ? 24.737 -27.345 39.310 1.00 91.28 377 GLN A CA 1
ATOM 2725 C C . GLN A 1 348 ? 24.950 -25.863 39.594 1.00 86.19 377 GLN A C 1
ATOM 2726 O O . GLN A 1 348 ? 25.913 -25.488 40.248 1.00 91.73 377 GLN A O 1
ATOM 2732 N N . LYS A 1 349 ? 24.020 -25.033 39.132 1.00 86.72 378 LYS A N 1
ATOM 2733 C CA . LYS A 1 349 ? 24.068 -23.589 39.342 1.00 77.33 378 LYS A CA 1
ATOM 2734 C C . LYS A 1 349 ? 22.755 -23.048 38.859 1.00 71.02 378 LYS A C 1
ATOM 2735 O O . LYS A 1 349 ? 22.275 -23.434 37.786 1.00 76.31 378 LYS A O 1
ATOM 2741 N N . ILE A 1 350 ? 22.126 -22.213 39.668 1.00 71.05 379 ILE A N 1
ATOM 2742 C CA . ILE A 1 350 ? 20.862 -21.621 39.264 1.00 77.03 379 ILE A CA 1
ATOM 2743 C C . ILE A 1 350 ? 20.838 -20.169 39.671 1.00 81.75 379 ILE A C 1
ATOM 2744 O O . ILE A 1 350 ? 21.363 -19.803 40.724 1.00 85.49 379 ILE A O 1
ATOM 2749 N N . ASP A 1 351 ? 20.276 -19.351 38.785 1.00 82.24 380 ASP A N 1
ATOM 2750 C CA . ASP A 1 351 ? 20.168 -17.935 39.010 1.00 76.99 380 ASP A CA 1
ATOM 2751 C C . ASP A 1 351 ? 18.814 -17.449 38.552 1.00 74.59 380 ASP A C 1
ATOM 2752 O O . ASP A 1 351 ? 18.508 -17.458 37.376 1.00 85.80 380 ASP A O 1
ATOM 2757 N N . LEU A 1 352 ? 18.012 -17.019 39.505 1.00 73.30 381 LEU A N 1
ATOM 2758 C CA . LEU A 1 352 ? 16.676 -16.529 39.240 1.00 72.66 381 LEU A CA 1
ATOM 2759 C C . LEU A 1 352 ? 16.481 -15.152 39.835 1.00 71.36 381 LEU A C 1
ATOM 2760 O O . LEU A 1 352 ? 15.343 -14.696 40.039 1.00 68.39 381 LEU A O 1
ATOM 2765 N N . ARG A 1 353 ? 17.605 -14.481 40.078 1.00 73.55 382 ARG A N 1
ATOM 2766 C CA . ARG A 1 353 ? 17.595 -13.182 40.694 1.00 76.48 382 ARG A CA 1
ATOM 2767 C C . ARG A 1 353 ? 16.770 -12.248 39.851 1.00 72.16 382 ARG A C 1
ATOM 2768 O O . ARG A 1 353 ? 16.675 -12.423 38.660 1.00 72.72 382 ARG A O 1
ATOM 2776 N N . HIS A 1 354 ? 16.153 -11.284 40.516 1.00 77.50 383 HIS A N 1
ATOM 2777 C CA . HIS A 1 354 ? 15.255 -10.288 39.925 1.00 78.16 383 HIS A CA 1
ATOM 2778 C C . HIS A 1 354 ? 14.104 -10.885 39.124 1.00 77.37 383 HIS A C 1
ATOM 2779 O O . HIS A 1 354 ? 13.899 -10.563 37.953 1.00 82.18 383 HIS A O 1
ATOM 2786 N N . ASN A 1 355 ? 13.355 -11.763 39.766 1.00 72.59 384 ASN A N 1
ATOM 2787 C CA . ASN A 1 355 ? 12.074 -12.155 39.231 1.00 77.61 384 ASN A CA 1
ATOM 2788 C C . ASN A 1 355 ? 10.994 -11.731 40.218 1.00 88.40 384 ASN A C 1
ATOM 2789 O O . ASN A 1 355 ? 11.247 -10.909 41.095 1.00 87.01 384 ASN A O 1
ATOM 2794 N N . GLU A 1 356 ? 9.804 -12.298 40.050 1.00 93.70 385 GLU A N 1
ATOM 2795 C CA . GLU A 1 356 ? 8.637 -12.006 40.853 1.00 95.57 385 GLU A CA 1
ATOM 2796 C C . GLU A 1 356 ? 8.230 -13.258 41.649 1.00 102.21 385 GLU A C 1
ATOM 2797 O O . GLU A 1 356 ? 7.033 -13.527 41.878 1.00 87.91 385 GLU A O 1
ATOM 2803 N N . ILE A 1 357 ? 9.238 -14.027 42.052 1.00 112.41 386 ILE A N 1
ATOM 2804 C CA . ILE A 1 357 ? 9.019 -15.282 42.770 1.00 124.66 386 ILE A CA 1
ATOM 2805 C C . ILE A 1 357 ? 8.572 -14.944 44.190 1.00 123.28 386 ILE A C 1
ATOM 2806 O O . ILE A 1 357 ? 9.156 -14.070 44.816 1.00 120.45 386 ILE A O 1
ATOM 2811 N N . TYR A 1 358 ? 7.522 -15.603 44.679 1.00 115.85 387 TYR A N 1
ATOM 2812 C CA . TYR A 1 358 ? 7.055 -15.407 46.059 1.00 110.65 387 TYR A CA 1
ATOM 2813 C C . TYR A 1 358 ? 7.188 -16.667 46.900 1.00 105.81 387 TYR A C 1
ATOM 2814 O O . TYR A 1 358 ? 7.458 -16.587 48.095 1.00 95.09 387 TYR A O 1
ATOM 2823 N N . GLU A 1 359 ? 7.034 -17.817 46.248 1.00 108.15 388 GLU A N 1
ATOM 2824 C CA . GLU A 1 359 ? 6.793 -19.092 46.908 1.00 118.73 388 GLU A CA 1
ATOM 2825 C C . GLU A 1 359 ? 7.761 -20.165 46.440 1.00 127.70 388 GLU A C 1
ATOM 2826 O O . GLU A 1 359 ? 7.711 -20.583 45.281 1.00 135.54 388 GLU A O 1
ATOM 2832 N N . ILE A 1 360 ? 8.620 -20.635 47.343 1.00 125.67 389 ILE A N 1
ATOM 2833 C CA . ILE A 1 360 ? 9.411 -21.816 47.046 1.00 127.65 389 ILE A CA 1
ATOM 2834 C C . ILE A 1 360 ? 8.848 -22.992 47.842 1.00 127.13 389 ILE A C 1
ATOM 2835 O O . ILE A 1 360 ? 8.667 -22.919 49.063 1.00 126.66 389 ILE A O 1
ATOM 2840 N N . LYS A 1 361 ? 8.602 -24.080 47.117 1.00 117.21 390 LYS A N 1
ATOM 2841 C CA . LYS A 1 361 ? 7.916 -25.245 47.635 1.00 103.36 390 LYS A CA 1
ATOM 2842 C C . LYS A 1 361 ? 8.909 -26.418 47.551 1.00 105.20 390 LYS A C 1
ATOM 2843 O O . LYS A 1 361 ? 10.034 -26.218 47.097 1.00 104.57 390 LYS A O 1
ATOM 2849 N N . VAL A 1 362 ? 8.541 -27.602 48.038 1.00 115.93 391 VAL A N 1
ATOM 2850 C CA . VAL A 1 362 ? 9.534 -28.667 48.312 1.00 122.74 391 VAL A CA 1
ATOM 2851 C C . VAL A 1 362 ? 9.977 -29.466 47.082 1.00 114.56 391 VAL A C 1
ATOM 2852 O O . VAL A 1 362 ? 11.052 -30.064 47.117 1.00 103.75 391 VAL A O 1
ATOM 2856 N N . ASP A 1 363 ? 9.141 -29.509 46.038 1.00 109.29 392 ASP A N 1
ATOM 2857 C CA . ASP A 1 363 ? 9.529 -30.048 44.715 1.00 115.66 392 ASP A CA 1
ATOM 2858 C C . ASP A 1 363 ? 10.653 -29.235 44.072 1.00 113.52 392 ASP A C 1
ATOM 2859 O O . ASP A 1 363 ? 11.631 -29.790 43.554 1.00 95.41 392 ASP A O 1
ATOM 2864 N N . THR A 1 364 ? 10.491 -27.914 44.128 1.00 109.98 393 THR A N 1
ATOM 2865 C CA . THR A 1 364 ? 11.143 -26.994 43.216 1.00 107.53 393 THR A CA 1
ATOM 2866 C C . THR A 1 364 ? 12.605 -27.357 42.996 1.00 114.19 393 THR A C 1
ATOM 2867 O O . THR A 1 364 ? 13.005 -27.585 41.857 1.00 127.11 393 THR A O 1
ATOM 2871 N N . PHE A 1 365 ? 13.394 -27.425 44.067 1.00 119.00 394 PHE A N 1
ATOM 2872 C CA . PHE A 1 365 ? 14.832 -27.741 43.940 1.00 125.74 394 PHE A CA 1
ATOM 2873 C C . PHE A 1 365 ? 15.188 -29.113 44.512 1.00 124.11 394 PHE A C 1
ATOM 2874 O O . PHE A 1 365 ? 16.324 -29.348 44.926 1.00 116.92 394 PHE A O 1
ATOM 2882 N N . GLN A 1 366 ? 14.223 -30.030 44.483 1.00 129.53 395 GLN A N 1
ATOM 2883 C CA . GLN A 1 366 ? 14.396 -31.334 45.114 1.00 135.24 395 GLN A CA 1
ATOM 2884 C C . GLN A 1 366 ? 15.163 -32.334 44.256 1.00 131.85 395 GLN A C 1
ATOM 2885 O O . GLN A 1 366 ? 14.873 -32.499 43.060 1.00 132.47 395 GLN A O 1
ATOM 2891 N N . GLN A 1 367 ? 16.099 -33.037 44.896 1.00 124.31 396 GLN A N 1
ATOM 2892 C CA . GLN A 1 367 ? 16.879 -34.097 44.263 1.00 121.90 396 GLN A CA 1
ATOM 2893 C C . GLN A 1 367 ? 17.907 -33.543 43.280 1.00 108.64 396 GLN A C 1
ATOM 2894 O O . GLN A 1 367 ? 18.173 -34.148 42.225 1.00 101.28 396 GLN A O 1
ATOM 2900 N N . LEU A 1 368 ? 18.487 -32.396 43.614 1.00 97.16 397 LEU A N 1
ATOM 2901 C CA . LEU A 1 368 ? 19.495 -31.805 42.750 1.00 99.04 397 LEU A CA 1
ATOM 2902 C C . LEU A 1 368 ? 20.810 -31.932 43.459 1.00 94.65 397 LEU A C 1
ATOM 2903 O O . LEU A 1 368 ? 21.333 -30.984 44.046 1.00 89.16 397 LEU A O 1
ATOM 2908 N N . LEU A 1 369 ? 21.336 -33.142 43.356 1.00 93.06 398 LEU A N 1
ATOM 2909 C CA . LEU A 1 369 ? 22.455 -33.592 44.165 1.00 98.36 398 LEU A CA 1
ATOM 2910 C C . LEU A 1 369 ? 23.756 -32.917 43.766 1.00 95.87 398 LEU A C 1
ATOM 2911 O O . LEU A 1 369 ? 24.684 -32.859 44.569 1.00 88.51 398 LEU A O 1
ATOM 2916 N N . SER A 1 370 ? 23.825 -32.420 42.532 1.00 93.22 399 SER A N 1
ATOM 2917 C CA . SER A 1 370 ? 25.040 -31.763 42.045 1.00 89.34 399 SER A CA 1
ATOM 2918 C C . SER A 1 370 ? 24.996 -30.246 42.216 1.00 85.75 399 SER A C 1
ATOM 2919 O O . SER A 1 370 ? 26.031 -29.567 42.078 1.00 78.00 399 SER A O 1
ATOM 2922 N N . LEU A 1 371 ? 23.812 -29.735 42.564 1.00 87.17 400 LEU A N 1
ATOM 2923 C CA . LEU A 1 371 ? 23.580 -28.293 42.710 1.00 88.88 400 LEU A CA 1
ATOM 2924 C C . LEU A 1 371 ? 24.483 -27.617 43.749 1.00 88.59 400 LEU A C 1
ATOM 2925 O O . LEU A 1 371 ? 24.288 -27.811 44.940 1.00 109.06 400 LEU A O 1
ATOM 2930 N N . ARG A 1 372 ? 25.424 -26.793 43.285 1.00 90.71 401 ARG A N 1
ATOM 2931 C CA . ARG A 1 372 ? 26.344 -26.029 44.155 1.00 93.42 401 ARG A CA 1
ATOM 2932 C C . ARG A 1 372 ? 25.836 -24.628 44.540 1.00 101.35 401 ARG A C 1
ATOM 2933 O O . ARG A 1 372 ? 25.887 -24.249 45.706 1.00 111.19 401 ARG A O 1
ATOM 2941 N N . SER A 1 373 ? 25.375 -23.845 43.562 1.00 105.24 402 SER A N 1
ATOM 2942 C CA . SER A 1 373 ? 24.915 -22.474 43.828 1.00 96.46 402 SER A CA 1
ATOM 2943 C C . SER A 1 373 ? 23.445 -22.294 43.463 1.00 88.10 402 SER A C 1
ATOM 2944 O O . SER A 1 373 ? 22.954 -22.878 42.507 1.00 73.88 402 SER A O 1
ATOM 2947 N N . LEU A 1 374 ? 22.743 -21.502 44.261 1.00 85.01 403 LEU A N 1
ATOM 2948 C CA . LEU A 1 374 ? 21.364 -21.152 43.983 1.00 85.52 403 LEU A CA 1
ATOM 2949 C C . LEU A 1 374 ? 21.226 -19.711 44.415 1.00 91.25 403 LEU A C 1
ATOM 2950 O O . LEU A 1 374 ? 21.449 -19.402 45.579 1.00 97.68 403 LEU A O 1
ATOM 2955 N N . ASN A 1 375 ? 20.876 -18.829 43.479 1.00 96.88 404 ASN A N 1
ATOM 2956 C CA . ASN A 1 375 ? 20.642 -17.412 43.774 1.00 87.47 404 ASN A CA 1
ATOM 2957 C C . ASN A 1 375 ? 19.192 -17.031 43.536 1.00 78.99 404 ASN A C 1
ATOM 2958 O O . ASN A 1 375 ? 18.672 -17.234 42.453 1.00 83.41 404 ASN A O 1
ATOM 2963 N N . LEU A 1 376 ? 18.555 -16.494 44.566 1.00 79.57 405 LEU A N 1
ATOM 2964 C CA . LEU A 1 376 ? 17.155 -16.088 44.501 1.00 85.10 405 LEU A CA 1
ATOM 2965 C C . LEU A 1 376 ? 16.972 -14.658 44.945 1.00 82.87 405 LEU A C 1
ATOM 2966 O O . LEU A 1 376 ? 15.854 -14.222 45.251 1.00 77.46 405 LEU A O 1
ATOM 2971 N N . ALA A 1 377 ? 18.077 -13.918 44.926 1.00 85.19 406 ALA A N 1
ATOM 2972 C CA . ALA A 1 377 ? 18.100 -12.524 45.314 1.00 87.38 406 ALA A CA 1
ATOM 2973 C C . ALA A 1 377 ? 16.988 -11.722 44.627 1.00 84.44 406 ALA A C 1
ATOM 2974 O O . ALA A 1 377 ? 16.549 -12.048 43.538 1.00 87.06 406 ALA A O 1
ATOM 2976 N N . TRP A 1 378 ? 16.511 -10.696 45.309 1.00 81.48 407 TRP A N 1
ATOM 2977 C CA . TRP A 1 378 ? 15.627 -9.719 44.722 1.00 83.17 407 TRP A CA 1
ATOM 2978 C C . TRP A 1 378 ? 14.318 -10.305 44.167 1.00 87.82 407 TRP A C 1
ATOM 2979 O O . TRP A 1 378 ? 13.824 -9.882 43.110 1.00 75.46 407 TRP A O 1
ATOM 2990 N N . ASN A 1 379 ? 13.728 -11.234 44.915 1.00 89.44 408 ASN A N 1
ATOM 2991 C CA . ASN A 1 379 ? 12.341 -11.642 44.656 1.00 97.56 408 ASN A CA 1
ATOM 2992 C C . ASN A 1 379 ? 11.271 -11.163 45.692 1.00 110.99 408 ASN A C 1
ATOM 2993 O O . ASN A 1 379 ? 11.568 -10.345 46.571 1.00 123.52 408 ASN A O 1
ATOM 2998 N N . LYS A 1 380 ? 10.028 -11.628 45.523 1.00 114.23 409 LYS A N 1
ATOM 2999 C CA . LYS A 1 380 ? 8.897 -11.398 46.464 1.00 126.53 409 LYS A CA 1
ATOM 3000 C C . LYS A 1 380 ? 8.749 -12.494 47.542 1.00 128.80 409 LYS A C 1
ATOM 3001 O O . LYS A 1 380 ? 7.971 -12.372 48.501 1.00 132.76 409 LYS A O 1
ATOM 3007 N N . ILE A 1 381 ? 9.347 -13.629 47.227 1.00 120.93 410 ILE A N 1
ATOM 3008 C CA . ILE A 1 381 ? 9.982 -14.539 48.148 1.00 119.12 410 ILE A CA 1
ATOM 3009 C C . ILE A 1 381 ? 9.680 -14.375 49.678 1.00 118.84 410 ILE A C 1
ATOM 3010 O O . ILE A 1 381 ? 10.538 -13.976 50.483 1.00 108.23 410 ILE A O 1
ATOM 3015 N N . ALA A 1 382 ? 8.450 -14.730 50.068 1.00 119.40 411 ALA A N 1
ATOM 3016 C CA . ALA A 1 382 ? 7.964 -14.580 51.456 1.00 115.94 411 ALA A CA 1
ATOM 3017 C C . ALA A 1 382 ? 8.055 -15.876 52.286 1.00 120.70 411 ALA A C 1
ATOM 3018 O O . ALA A 1 382 ? 8.445 -15.837 53.457 1.00 117.07 411 ALA A O 1
ATOM 3020 N N . ILE A 1 383 ? 7.713 -17.008 51.657 1.00 131.36 412 ILE A N 1
ATOM 3021 C CA . ILE A 1 383 ? 7.644 -18.354 52.288 1.00 129.01 412 ILE A CA 1
ATOM 3022 C C . ILE A 1 383 ? 8.641 -19.369 51.699 1.00 139.41 412 ILE A C 1
ATOM 3023 O O . ILE A 1 383 ? 8.919 -19.347 50.509 1.00 141.36 412 ILE A O 1
ATOM 3028 N N . ILE A 1 384 ? 9.179 -20.254 52.538 1.00 149.72 413 ILE A N 1
ATOM 3029 C CA . ILE A 1 384 ? 9.928 -21.430 52.062 1.00 155.73 413 ILE A CA 1
ATOM 3030 C C . ILE A 1 384 ? 9.437 -22.708 52.742 1.00 159.70 413 ILE A C 1
ATOM 3031 O O . ILE A 1 384 ? 9.634 -22.898 53.940 1.00 174.14 413 ILE A O 1
ATOM 3036 N N . HIS A 1 385 ? 8.825 -23.590 51.959 1.00 157.21 414 HIS A N 1
ATOM 3037 C CA . HIS A 1 385 ? 8.295 -24.865 52.446 1.00 155.65 414 HIS A CA 1
ATOM 3038 C C . HIS A 1 385 ? 9.337 -25.716 53.185 1.00 150.77 414 HIS A C 1
ATOM 3039 O O . HIS A 1 385 ? 10.553 -25.452 53.052 1.00 133.32 414 HIS A O 1
ATOM 3046 N N . PRO A 1 386 ? 8.860 -26.750 53.935 1.00 155.49 415 PRO A N 1
ATOM 3047 C CA . PRO A 1 386 ? 9.616 -27.416 55.017 1.00 151.25 415 PRO A CA 1
ATOM 3048 C C . PRO A 1 386 ? 11.122 -27.477 54.796 1.00 143.21 415 PRO A C 1
ATOM 3049 O O . PRO A 1 386 ? 11.864 -26.762 55.468 1.00 121.33 415 PRO A O 1
ATOM 3053 N N . ASN A 1 387 ? 11.566 -28.341 53.892 1.00 146.78 416 ASN A N 1
ATOM 3054 C CA . ASN A 1 387 ? 12.918 -28.323 53.408 1.00 152.18 416 ASN A CA 1
ATOM 3055 C C . ASN A 1 387 ? 12.972 -28.554 51.910 1.00 152.79 416 ASN A C 1
ATOM 3056 O O . ASN A 1 387 ? 13.398 -29.615 51.425 1.00 152.12 416 ASN A O 1
ATOM 3061 N N . ALA A 1 388 ? 12.544 -27.525 51.192 1.00 145.24 417 ALA A N 1
ATOM 3062 C CA . ALA A 1 388 ? 12.983 -27.299 49.828 1.00 128.68 417 ALA A CA 1
ATOM 3063 C C . ALA A 1 388 ? 14.484 -26.946 49.873 1.00 126.35 417 ALA A C 1
ATOM 3064 O O . ALA A 1 388 ? 14.968 -26.160 49.068 1.00 129.76 417 ALA A O 1
ATOM 3066 N N . PHE A 1 389 ? 15.199 -27.465 50.876 1.00 130.83 418 PHE A N 1
ATOM 3067 C CA . PHE A 1 389 ? 16.663 -27.484 50.884 1.00 135.97 418 PHE A CA 1
ATOM 3068 C C . PHE A 1 389 ? 17.265 -28.799 51.437 1.00 136.07 418 PHE A C 1
ATOM 3069 O O . PHE A 1 389 ? 18.494 -28.913 51.597 1.00 124.01 418 PHE A O 1
ATOM 3077 N N . SER A 1 390 ? 16.412 -29.789 51.717 1.00 134.02 419 SER A N 1
ATOM 3078 C CA . SER A 1 390 ? 16.845 -31.021 52.393 1.00 130.50 419 SER A CA 1
ATOM 3079 C C . SER A 1 390 ? 17.726 -31.883 51.497 1.00 128.87 419 SER A C 1
ATOM 3080 O O . SER A 1 390 ? 18.764 -32.392 51.932 1.00 128.14 419 SER A O 1
ATOM 3083 N N . THR A 1 391 ? 17.304 -32.024 50.242 1.00 121.20 420 THR A N 1
ATOM 3084 C CA . THR A 1 391 ? 17.919 -32.952 49.302 1.00 112.77 420 THR A CA 1
ATOM 3085 C C . THR A 1 391 ? 19.030 -32.306 48.477 1.00 100.97 420 THR A C 1
ATOM 3086 O O . THR A 1 391 ? 19.219 -32.667 47.330 1.00 93.75 420 THR A O 1
ATOM 3090 N N . LEU A 1 392 ? 19.772 -31.373 49.074 1.00 102.42 421 LEU A N 1
ATOM 3091 C CA . LEU A 1 392 ? 20.741 -30.551 48.350 1.00 101.33 421 LEU A CA 1
ATOM 3092 C C . LEU A 1 392 ? 22.185 -30.650 48.898 1.00 93.97 421 LEU A C 1
ATOM 3093 O O . LEU A 1 392 ? 22.792 -29.652 49.291 1.00 80.39 421 LEU A O 1
ATOM 3098 N N . PRO A 1 393 ? 22.758 -31.861 48.857 1.00 92.86 422 PRO A N 1
ATOM 3099 C CA . PRO A 1 393 ? 24.084 -32.181 49.409 1.00 96.19 422 PRO A CA 1
ATOM 3100 C C . PRO A 1 393 ? 25.251 -31.294 48.969 1.00 99.08 422 PRO A C 1
ATOM 3101 O O . PRO A 1 393 ? 26.026 -30.852 49.810 1.00 97.74 422 PRO A O 1
ATOM 3105 N N . SER A 1 394 ? 25.382 -31.056 47.663 1.00 104.94 423 SER A N 1
ATOM 3106 C CA . SER A 1 394 ? 26.517 -30.282 47.114 1.00 97.74 423 SER A CA 1
ATOM 3107 C C . SER A 1 394 ? 26.435 -28.774 47.389 1.00 97.35 423 SER A C 1
ATOM 3108 O O . SER A 1 394 ? 27.446 -28.066 47.253 1.00 85.91 423 SER A O 1
ATOM 3111 N N . LEU A 1 395 ? 25.228 -28.304 47.738 1.00 91.51 424 LEU A N 1
ATOM 3112 C CA . LEU A 1 395 ? 24.909 -26.879 47.892 1.00 87.40 424 LEU A CA 1
ATOM 3113 C C . LEU A 1 395 ? 25.915 -26.107 48.775 1.00 86.20 424 LEU A C 1
ATOM 3114 O O . LEU A 1 395 ? 25.947 -26.266 49.986 1.00 98.93 424 LEU A O 1
ATOM 3119 N N . ILE A 1 396 ? 26.729 -25.275 48.131 1.00 87.96 425 ILE A N 1
ATOM 3120 C CA . ILE A 1 396 ? 27.810 -24.513 48.759 1.00 91.16 425 ILE A CA 1
ATOM 3121 C C . ILE A 1 396 ? 27.411 -23.051 49.025 1.00 100.77 425 ILE A C 1
ATOM 3122 O O . ILE A 1 396 ? 27.819 -22.476 50.042 1.00 96.72 425 ILE A O 1
ATOM 3127 N N . LYS A 1 397 ? 26.615 -22.459 48.122 1.00 101.32 426 LYS A N 1
ATOM 3128 C CA . LYS A 1 397 ? 26.254 -21.031 48.184 1.00 94.30 426 LYS A CA 1
ATOM 3129 C C . LYS A 1 397 ? 24.757 -20.842 48.051 1.00 97.23 426 LYS A C 1
ATOM 3130 O O . LYS A 1 397 ? 24.115 -21.498 47.229 1.00 101.21 426 LYS A O 1
ATOM 3136 N N . LEU A 1 398 ? 24.202 -19.940 48.856 1.00 98.71 427 LEU A N 1
ATOM 3137 C CA . LEU A 1 398 ? 22.765 -19.674 48.829 1.00 98.43 427 LEU A CA 1
ATOM 3138 C C . LEU A 1 398 ? 22.487 -18.198 49.112 1.00 101.31 427 LEU A C 1
ATOM 3139 O O . LEU A 1 398 ? 22.778 -17.700 50.194 1.00 106.61 427 LEU A O 1
ATOM 3144 N N . ASP A 1 399 ? 21.918 -17.519 48.116 1.00 99.56 428 ASP A N 1
ATOM 3145 C CA . ASP A 1 399 ? 21.685 -16.086 48.156 1.00 92.74 428 ASP A CA 1
ATOM 3146 C C . ASP A 1 399 ? 20.192 -15.821 48.095 1.00 89.90 428 ASP A C 1
ATOM 3147 O O . ASP A 1 399 ? 19.555 -15.937 47.050 1.00 78.04 428 ASP A O 1
ATOM 3152 N N . LEU A 1 400 ? 19.633 -15.450 49.234 1.00 97.29 429 LEU A N 1
ATOM 3153 C CA . LEU A 1 400 ? 18.209 -15.223 49.316 1.00 92.00 429 LEU A CA 1
ATOM 3154 C C . LEU A 1 400 ? 17.908 -13.731 49.456 1.00 89.56 429 LEU A C 1
ATOM 3155 O O . LEU A 1 400 ? 16.736 -13.353 49.553 1.00 84.44 429 LEU A O 1
ATOM 3160 N N . SER A 1 401 ? 18.970 -12.906 49.414 1.00 88.60 430 SER A N 1
ATOM 3161 C CA . SER A 1 401 ? 18.938 -11.433 49.632 1.00 86.85 430 SER A CA 1
ATOM 3162 C C . SER A 1 401 ? 17.733 -10.677 49.101 1.00 87.43 430 SER A C 1
ATOM 3163 O O . SER A 1 401 ? 16.937 -11.220 48.336 1.00 82.66 430 SER A O 1
ATOM 3166 N N . SER A 1 402 ? 17.637 -9.416 49.533 1.00 89.18 431 SER A N 1
ATOM 3167 C CA . SER A 1 402 ? 16.573 -8.470 49.149 1.00 97.29 431 SER A CA 1
ATOM 3168 C C . SER A 1 402 ? 15.246 -9.140 48.797 1.00 103.84 431 SER A C 1
ATOM 3169 O O . SER A 1 402 ? 14.610 -8.894 47.770 1.00 95.60 431 SER A O 1
ATOM 3172 N N . ASN A 1 403 ? 14.833 -9.955 49.750 1.00 123.35 432 ASN A N 1
ATOM 3173 C CA . ASN A 1 403 ? 13.707 -10.819 49.651 1.00 135.73 432 ASN A CA 1
ATOM 3174 C C . ASN A 1 403 ? 12.584 -10.213 50.484 1.00 143.02 432 ASN A C 1
ATOM 3175 O O . ASN A 1 403 ? 12.729 -9.110 51.013 1.00 147.68 432 ASN A O 1
ATOM 3180 N N . LEU A 1 404 ? 11.490 -10.957 50.605 1.00 135.15 433 LEU A N 1
ATOM 3181 C CA . LEU A 1 404 ? 10.344 -10.625 51.453 1.00 122.87 433 LEU A CA 1
ATOM 3182 C C . LEU A 1 404 ? 10.224 -11.591 52.667 1.00 124.81 433 LEU A C 1
ATOM 3183 O O . LEU A 1 404 ? 9.147 -12.142 52.942 1.00 116.45 433 LEU A O 1
ATOM 3188 N N . LEU A 1 405 ? 11.337 -11.782 53.386 1.00 130.72 434 LEU A N 1
ATOM 3189 C CA . LEU A 1 405 ? 11.409 -12.677 54.569 1.00 134.94 434 LEU A CA 1
ATOM 3190 C C . LEU A 1 405 ? 11.651 -11.847 55.848 1.00 143.22 434 LEU A C 1
ATOM 3191 O O . LEU A 1 405 ? 12.184 -10.753 55.737 1.00 135.66 434 LEU A O 1
ATOM 3196 N N . SER A 1 406 ? 11.345 -12.346 57.057 1.00 144.30 435 SER A N 1
ATOM 3197 C CA . SER A 1 406 ? 11.064 -13.739 57.377 1.00 133.86 435 SER A CA 1
ATOM 3198 C C . SER A 1 406 ? 9.748 -13.914 58.085 1.00 132.39 435 SER A C 1
ATOM 3199 O O . SER A 1 406 ? 9.456 -13.184 59.016 1.00 127.85 435 SER A O 1
ATOM 3202 N N . SER A 1 407 ? 8.956 -14.860 57.584 1.00 140.19 436 SER A N 1
ATOM 3203 C CA . SER A 1 407 ? 7.916 -15.545 58.335 1.00 143.77 436 SER A CA 1
ATOM 3204 C C . SER A 1 407 ? 8.272 -17.032 58.221 1.00 150.61 436 SER A C 1
ATOM 3205 O O . SER A 1 407 ? 7.591 -17.796 57.514 1.00 136.37 436 SER A O 1
ATOM 3208 N N . PHE A 1 408 ? 9.362 -17.406 58.901 1.00 157.54 437 PHE A N 1
ATOM 3209 C CA . PHE A 1 408 ? 9.961 -18.755 58.886 1.00 160.11 437 PHE A CA 1
ATOM 3210 C C . PHE A 1 408 ? 10.949 -18.993 57.712 1.00 157.18 437 PHE A C 1
ATOM 3211 O O . PHE A 1 408 ? 10.546 -19.316 56.597 1.00 151.91 437 PHE A O 1
ATOM 3219 N N . PRO A 1 409 ? 12.260 -18.816 57.970 1.00 152.59 438 PRO A N 1
ATOM 3220 C CA . PRO A 1 409 ? 13.328 -19.241 57.075 1.00 147.81 438 PRO A CA 1
ATOM 3221 C C . PRO A 1 409 ? 13.773 -20.669 57.455 1.00 146.66 438 PRO A C 1
ATOM 3222 O O . PRO A 1 409 ? 13.047 -21.337 58.189 1.00 145.31 438 PRO A O 1
ATOM 3226 N N . ILE A 1 410 ? 14.923 -21.150 56.981 1.00 138.66 439 ILE A N 1
ATOM 3227 C CA . ILE A 1 410 ? 15.229 -22.597 57.095 1.00 137.45 439 ILE A CA 1
ATOM 3228 C C . ILE A 1 410 ? 16.696 -22.922 57.480 1.00 142.31 439 ILE A C 1
ATOM 3229 O O . ILE A 1 410 ? 17.573 -22.066 57.351 1.00 141.06 439 ILE A O 1
ATOM 3234 N N . THR A 1 411 ? 16.917 -24.127 58.034 1.00 145.10 440 THR A N 1
ATOM 3235 C CA . THR A 1 411 ? 18.263 -24.726 58.261 1.00 139.20 440 THR A CA 1
ATOM 3236 C C . THR A 1 411 ? 18.302 -26.266 58.064 1.00 131.27 440 THR A C 1
ATOM 3237 O O . THR A 1 411 ? 19.195 -26.946 58.586 1.00 111.72 440 THR A O 1
ATOM 3241 N N . GLY A 1 412 ? 17.342 -26.812 57.316 1.00 133.36 441 GLY A N 1
ATOM 3242 C CA . GLY A 1 412 ? 17.414 -28.189 56.844 1.00 133.80 441 GLY A CA 1
ATOM 3243 C C . GLY A 1 412 ? 18.363 -28.332 55.662 1.00 136.83 441 GLY A C 1
ATOM 3244 O O . GLY A 1 412 ? 18.303 -29.309 54.933 1.00 132.43 441 GLY A O 1
ATOM 3245 N N . LEU A 1 413 ? 19.217 -27.330 55.462 1.00 141.70 442 LEU A N 1
ATOM 3246 C CA . LEU A 1 413 ? 20.393 -27.422 54.600 1.00 139.68 442 LEU A CA 1
ATOM 3247 C C . LEU A 1 413 ? 21.505 -27.137 55.611 1.00 144.85 442 LEU A C 1
ATOM 3248 O O . LEU A 1 413 ? 21.268 -26.393 56.558 1.00 158.04 442 LEU A O 1
ATOM 3253 N N . HIS A 1 414 ? 22.695 -27.707 55.463 1.00 142.03 443 HIS A N 1
ATOM 3254 C CA . HIS A 1 414 ? 23.702 -27.594 56.546 1.00 140.95 443 HIS A CA 1
ATOM 3255 C C . HIS A 1 414 ? 25.119 -27.317 56.051 1.00 136.71 443 HIS A C 1
ATOM 3256 O O . HIS A 1 414 ? 25.838 -26.456 56.594 1.00 132.04 443 HIS A O 1
ATOM 3263 N N . GLY A 1 415 ? 25.531 -28.052 55.029 1.00 132.23 444 GLY A N 1
ATOM 3264 C CA . GLY A 1 415 ? 26.719 -27.668 54.283 1.00 126.30 444 GLY A CA 1
ATOM 3265 C C . GLY A 1 415 ? 26.387 -26.364 53.573 1.00 122.84 444 GLY A C 1
ATOM 3266 O O . GLY A 1 415 ? 25.406 -26.301 52.826 1.00 112.00 444 GLY A O 1
ATOM 3267 N N . LEU A 1 416 ? 27.152 -25.315 53.891 1.00 117.50 445 LEU A N 1
ATOM 3268 C CA . LEU A 1 416 ? 27.158 -24.026 53.182 1.00 112.33 445 LEU A CA 1
ATOM 3269 C C . LEU A 1 416 ? 28.562 -23.501 53.356 1.00 109.90 445 LEU A C 1
ATOM 3270 O O . LEU A 1 416 ? 29.210 -23.799 54.351 1.00 124.42 445 LEU A O 1
ATOM 3275 N N . THR A 1 417 ? 29.031 -22.755 52.368 1.00 109.03 446 THR A N 1
ATOM 3276 C CA . THR A 1 417 ? 30.249 -21.964 52.467 1.00 105.74 446 THR A CA 1
ATOM 3277 C C . THR A 1 417 ? 29.896 -20.469 52.425 1.00 105.77 446 THR A C 1
ATOM 3278 O O . THR A 1 417 ? 30.661 -19.641 52.915 1.00 110.10 446 THR A O 1
ATOM 3282 N N . HIS A 1 418 ? 28.754 -20.127 51.821 1.00 99.86 447 HIS A N 1
ATOM 3283 C CA . HIS A 1 418 ? 28.334 -18.737 51.660 1.00 95.49 447 HIS A CA 1
ATOM 3284 C C . HIS A 1 418 ? 26.837 -18.607 51.839 1.00 102.57 447 HIS A C 1
ATOM 3285 O O . HIS A 1 418 ? 26.075 -19.376 51.259 1.00 117.07 447 HIS A O 1
ATOM 3292 N N . LEU A 1 419 ? 26.416 -17.631 52.630 1.00 99.69 448 LEU A N 1
ATOM 3293 C CA . LEU A 1 419 ? 24.995 -17.333 52.761 1.00 110.82 448 LEU A CA 1
ATOM 3294 C C . LEU A 1 419 ? 24.799 -15.830 52.746 1.00 119.65 448 LEU A C 1
ATOM 3295 O O . LEU A 1 419 ? 25.486 -15.121 53.482 1.00 122.16 448 LEU A O 1
ATOM 3300 N N . LYS A 1 420 ? 23.883 -15.357 51.898 1.00 123.11 449 LYS A N 1
ATOM 3301 C CA . LYS A 1 420 ? 23.441 -13.966 51.916 1.00 115.69 449 LYS A CA 1
ATOM 3302 C C . LYS A 1 420 ? 21.957 -13.895 52.262 1.00 114.04 449 LYS A C 1
ATOM 3303 O O . LYS A 1 420 ? 21.110 -14.509 51.593 1.00 99.49 449 LYS A O 1
ATOM 3309 N N . LEU A 1 421 ? 21.661 -13.140 53.319 1.00 112.07 450 LEU A N 1
ATOM 3310 C CA . LEU A 1 421 ? 20.285 -12.917 53.764 1.00 113.03 450 LEU A CA 1
ATOM 3311 C C . LEU A 1 421 ? 19.908 -11.428 53.805 1.00 112.46 450 LEU A C 1
ATOM 3312 O O . LEU A 1 421 ? 18.717 -11.072 53.866 1.00 96.02 450 LEU A O 1
ATOM 3317 N N . THR A 1 422 ? 20.932 -10.571 53.740 1.00 115.28 451 THR A N 1
ATOM 3318 C CA . THR A 1 422 ? 20.779 -9.104 53.680 1.00 106.88 451 THR A CA 1
ATOM 3319 C C . THR A 1 422 ? 19.529 -8.623 52.939 1.00 102.92 451 THR A C 1
ATOM 3320 O O . THR A 1 422 ? 19.150 -9.200 51.932 1.00 104.19 451 THR A O 1
ATOM 3324 N N . GLY A 1 423 ? 18.911 -7.559 53.443 1.00 102.19 452 GLY A N 1
ATOM 3325 C CA . GLY A 1 423 ? 17.811 -6.892 52.748 1.00 107.29 452 GLY A CA 1
ATOM 3326 C C . GLY A 1 423 ? 16.441 -7.472 53.013 1.00 124.58 452 GLY A C 1
ATOM 3327 O O . GLY A 1 423 ? 15.493 -7.168 52.302 1.00 132.90 452 GLY A O 1
ATOM 3328 N N . ASN A 1 424 ? 16.329 -8.309 54.035 1.00 150.92 453 ASN A N 1
ATOM 3329 C CA . ASN A 1 424 ? 15.031 -8.843 54.456 1.00 172.83 453 ASN A CA 1
ATOM 3330 C C . ASN A 1 424 ? 14.539 -8.189 55.760 1.00 177.09 453 ASN A C 1
ATOM 3331 O O . ASN A 1 424 ? 15.217 -8.222 56.800 1.00 173.28 453 ASN A O 1
ATOM 3336 N N . HIS A 1 425 ? 13.341 -7.611 55.701 1.00 171.24 454 HIS A N 1
ATOM 3337 C CA . HIS A 1 425 ? 12.951 -6.585 56.670 1.00 162.89 454 HIS A CA 1
ATOM 3338 C C . HIS A 1 425 ? 12.152 -7.099 57.866 1.00 166.74 454 HIS A C 1
ATOM 3339 O O . HIS A 1 425 ? 12.225 -6.511 58.934 1.00 161.80 454 HIS A O 1
ATOM 3346 N N . ALA A 1 426 ? 11.415 -8.194 57.691 1.00 172.17 455 ALA A N 1
ATOM 3347 C CA . ALA A 1 426 ? 10.671 -8.830 58.785 1.00 165.59 455 ALA A CA 1
ATOM 3348 C C . ALA A 1 426 ? 11.443 -10.009 59.427 1.00 166.28 455 ALA A C 1
ATOM 3349 O O . ALA A 1 426 ? 10.878 -10.750 60.234 1.00 168.58 455 ALA A O 1
ATOM 3351 N N . LEU A 1 427 ? 12.728 -10.179 59.093 1.00 164.53 456 LEU A N 1
ATOM 3352 C CA . LEU A 1 427 ? 13.558 -11.243 59.706 1.00 162.04 456 LEU A CA 1
ATOM 3353 C C . LEU A 1 427 ? 14.109 -10.780 61.037 1.00 169.49 456 LEU A C 1
ATOM 3354 O O . LEU A 1 427 ? 15.321 -10.833 61.293 1.00 163.74 456 LEU A O 1
ATOM 3359 N N . GLN A 1 428 ? 13.187 -10.319 61.873 1.00 177.39 457 GLN A N 1
ATOM 3360 C CA . GLN A 1 428 ? 13.457 -10.062 63.272 1.00 173.89 457 GLN A CA 1
ATOM 3361 C C . GLN A 1 428 ? 13.696 -11.407 63.959 1.00 175.71 457 GLN A C 1
ATOM 3362 O O . GLN A 1 428 ? 14.506 -11.479 64.884 1.00 183.84 457 GLN A O 1
ATOM 3368 N N . SER A 1 429 ? 13.024 -12.466 63.480 1.00 163.91 458 SER A N 1
ATOM 3369 C CA . SER A 1 429 ? 13.265 -13.844 63.950 1.00 152.00 458 SER A CA 1
ATOM 3370 C C . SER A 1 429 ? 14.668 -14.273 63.574 1.00 149.65 458 SER A C 1
ATOM 3371 O O . SER A 1 429 ? 14.865 -15.366 63.025 1.00 148.08 458 SER A O 1
ATOM 3374 N N . LEU A 1 430 ? 15.631 -13.415 63.903 1.00 146.89 459 LEU A N 1
ATOM 3375 C CA . LEU A 1 430 ? 16.992 -13.532 63.422 1.00 148.13 459 LEU A CA 1
ATOM 3376 C C . LEU A 1 430 ? 17.790 -14.260 64.496 1.00 146.73 459 LEU A C 1
ATOM 3377 O O . LEU A 1 430 ? 18.750 -13.738 65.059 1.00 146.44 459 LEU A O 1
ATOM 3382 N N . ILE A 1 431 ? 17.380 -15.501 64.731 1.00 151.78 460 ILE A N 1
ATOM 3383 C CA . ILE A 1 431 ? 17.812 -16.293 65.881 1.00 163.01 460 ILE A CA 1
ATOM 3384 C C . ILE A 1 431 ? 18.884 -17.332 65.485 1.00 165.33 460 ILE A C 1
ATOM 3385 O O . ILE A 1 431 ? 19.148 -18.281 66.227 1.00 179.70 460 ILE A O 1
ATOM 3390 N N . SER A 1 432 ? 19.545 -17.120 64.347 1.00 156.84 461 SER A N 1
ATOM 3391 C CA . SER A 1 432 ? 20.361 -18.163 63.725 1.00 153.67 461 SER A CA 1
ATOM 3392 C C . SER A 1 432 ? 21.589 -18.515 64.584 1.00 156.24 461 SER A C 1
ATOM 3393 O O . SER A 1 432 ? 22.411 -17.657 64.878 1.00 147.90 461 SER A O 1
ATOM 3396 N N . SER A 1 433 ? 21.686 -19.787 64.981 1.00 158.35 462 SER A N 1
ATOM 3397 C CA . SER A 1 433 ? 22.622 -20.257 66.021 1.00 154.06 462 SER A CA 1
ATOM 3398 C C . SER A 1 433 ? 23.796 -21.092 65.507 1.00 150.95 462 SER A C 1
ATOM 3399 O O . SER A 1 433 ? 24.516 -21.709 66.292 1.00 152.60 462 SER A O 1
ATOM 3402 N N . GLU A 1 434 ? 23.951 -21.125 64.193 1.00 145.03 463 GLU A N 1
ATOM 3403 C CA . GLU A 1 434 ? 25.068 -21.775 63.503 1.00 138.07 463 GLU A CA 1
ATOM 3404 C C . GLU A 1 434 ? 25.231 -23.294 63.729 1.00 138.00 463 GLU A C 1
ATOM 3405 O O . GLU A 1 434 ? 26.020 -23.769 64.546 1.00 121.36 463 GLU A O 1
ATOM 3411 N N . ASN A 1 435 ? 24.408 -24.025 62.979 1.00 148.47 464 ASN A N 1
ATOM 3412 C CA . ASN A 1 435 ? 24.649 -25.421 62.601 1.00 150.86 464 ASN A CA 1
ATOM 3413 C C . ASN A 1 435 ? 25.298 -25.465 61.198 1.00 149.41 464 ASN A C 1
ATOM 3414 O O . ASN A 1 435 ? 25.191 -26.465 60.473 1.00 152.55 464 ASN A O 1
ATOM 3419 N N . PHE A 1 436 ? 25.964 -24.357 60.845 1.00 140.51 465 PHE A N 1
ATOM 3420 C CA . PHE A 1 436 ? 26.713 -24.178 59.600 1.00 130.78 465 PHE A CA 1
ATOM 3421 C C . PHE A 1 436 ? 28.226 -24.030 59.876 1.00 126.57 465 PHE A C 1
ATOM 3422 O O . PHE A 1 436 ? 28.783 -22.916 59.826 1.00 105.78 465 PHE A O 1
ATOM 3430 N N . PRO A 1 437 ? 28.901 -25.160 60.162 1.00 126.04 466 PRO A N 1
ATOM 3431 C CA . PRO A 1 437 ? 30.314 -25.210 60.566 1.00 126.86 466 PRO A CA 1
ATOM 3432 C C . PRO A 1 437 ? 31.331 -24.883 59.468 1.00 129.29 466 PRO A C 1
ATOM 3433 O O . PRO A 1 437 ? 32.282 -24.143 59.721 1.00 121.12 466 PRO A O 1
ATOM 3437 N N . GLU A 1 438 ? 31.125 -25.427 58.268 1.00 134.68 467 GLU A N 1
ATOM 3438 C CA . GLU A 1 438 ? 32.087 -25.281 57.153 1.00 131.08 467 GLU A CA 1
ATOM 3439 C C . GLU A 1 438 ? 32.144 -23.872 56.567 1.00 123.06 467 GLU A C 1
ATOM 3440 O O . GLU A 1 438 ? 33.123 -23.492 55.932 1.00 121.63 467 GLU A O 1
ATOM 3446 N N . LEU A 1 439 ? 31.083 -23.114 56.786 1.00 113.54 468 LEU A N 1
ATOM 3447 C CA . LEU A 1 439 ? 30.871 -21.832 56.128 1.00 112.66 468 LEU A CA 1
ATOM 3448 C C . LEU A 1 439 ? 31.954 -20.747 56.324 1.00 120.31 468 LEU A C 1
ATOM 3449 O O . LEU A 1 439 ? 32.275 -20.401 57.444 1.00 130.19 468 LEU A O 1
ATOM 3454 N N . LYS A 1 440 ? 32.478 -20.208 55.208 1.00 126.70 469 LYS A N 1
ATOM 3455 C CA . LYS A 1 440 ? 33.641 -19.292 55.190 1.00 122.09 469 LYS A CA 1
ATOM 3456 C C . LYS A 1 440 ? 33.339 -17.789 54.947 1.00 113.95 469 LYS A C 1
ATOM 3457 O O . LYS A 1 440 ? 34.240 -16.964 55.064 1.00 108.15 469 LYS A O 1
ATOM 3463 N N . VAL A 1 441 ? 32.100 -17.439 54.603 1.00 117.81 470 VAL A N 1
ATOM 3464 C CA . VAL A 1 441 ? 31.637 -16.021 54.573 1.00 120.25 470 VAL A CA 1
ATOM 3465 C C . VAL A 1 441 ? 30.091 -15.856 54.621 1.00 120.01 470 VAL A C 1
ATOM 3466 O O . VAL A 1 441 ? 29.340 -16.581 53.954 1.00 114.44 470 VAL A O 1
ATOM 3470 N N . ILE A 1 442 ? 29.633 -14.866 55.391 1.00 115.48 471 ILE A N 1
ATOM 3471 C CA . ILE A 1 442 ? 28.192 -14.628 55.606 1.00 112.89 471 ILE A CA 1
ATOM 3472 C C . ILE A 1 442 ? 27.743 -13.179 55.350 1.00 116.82 471 ILE A C 1
ATOM 3473 O O . ILE A 1 442 ? 28.555 -12.246 55.353 1.00 107.06 471 ILE A O 1
ATOM 3478 N N . GLU A 1 443 ? 26.440 -13.014 55.101 1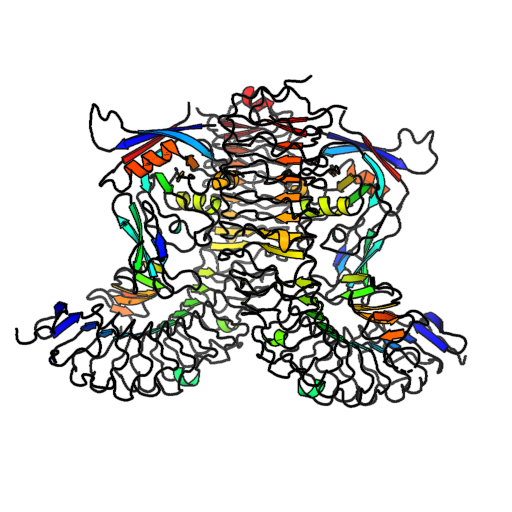.00 117.58 472 GLU A N 1
ATOM 3479 C CA . GLU A 1 443 ? 25.803 -11.701 55.078 1.00 116.70 472 GLU A CA 1
ATOM 3480 C C . GLU A 1 443 ? 24.465 -11.796 55.818 1.00 118.02 472 GLU A C 1
ATOM 3481 O O . GLU A 1 443 ? 23.473 -12.359 55.314 1.00 117.31 472 GLU A O 1
ATOM 3487 N N . MET A 1 444 ? 24.465 -11.249 57.029 1.00 117.40 473 MET A N 1
ATOM 3488 C CA . MET A 1 444 ? 23.284 -11.217 57.879 1.00 119.25 473 MET A CA 1
ATOM 3489 C C . MET A 1 444 ? 22.594 -9.877 57.716 1.00 112.43 473 MET A C 1
ATOM 3490 O O . MET A 1 444 ? 23.266 -8.854 57.543 1.00 109.52 473 MET A O 1
ATOM 3495 N N . PRO A 1 445 ? 21.248 -9.869 57.780 1.00 102.44 474 PRO A N 1
ATOM 3496 C CA . PRO A 1 445 ? 20.548 -8.588 57.602 1.00 105.34 474 PRO A CA 1
ATOM 3497 C C . PRO A 1 445 ? 21.005 -7.531 58.598 1.00 114.11 474 PRO A C 1
ATOM 3498 O O . PRO A 1 445 ? 21.226 -6.387 58.207 1.00 118.75 474 PRO A O 1
ATOM 3502 N N . TYR A 1 446 ? 21.154 -7.922 59.865 1.00 125.02 475 TYR A N 1
ATOM 3503 C CA . TYR A 1 446 ? 21.616 -7.009 60.905 1.00 118.28 475 TYR A CA 1
ATOM 3504 C C . TYR A 1 446 ? 22.905 -7.478 61.552 1.00 118.56 475 TYR A C 1
ATOM 3505 O O . TYR A 1 446 ? 23.082 -8.668 61.835 1.00 108.49 475 TYR A O 1
ATOM 3514 N N . ALA A 1 447 ? 23.764 -6.500 61.847 1.00 133.39 476 ALA A N 1
ATOM 3515 C CA . ALA A 1 447 ? 25.072 -6.716 62.465 1.00 133.48 476 ALA A CA 1
ATOM 3516 C C . ALA A 1 447 ? 24.975 -7.588 63.702 1.00 142.63 476 ALA A C 1
ATOM 3517 O O . ALA A 1 447 ? 25.967 -8.209 64.083 1.00 146.36 476 ALA A O 1
ATOM 3519 N N . TYR A 1 448 ? 23.784 -7.646 64.312 1.00 148.60 477 TYR A N 1
ATOM 3520 C CA . TYR A 1 448 ? 23.627 -8.254 65.632 1.00 144.95 477 TYR A CA 1
ATOM 3521 C C . TYR A 1 448 ? 23.715 -9.768 65.643 1.00 150.34 477 TYR A C 1
ATOM 3522 O O . TYR A 1 448 ? 24.405 -10.325 66.501 1.00 151.13 477 TYR A O 1
ATOM 3531 N N . GLN A 1 449 ? 23.045 -10.444 64.708 1.00 154.21 478 GLN A N 1
ATOM 3532 C CA . GLN A 1 449 ? 23.223 -11.892 64.600 1.00 153.10 478 GLN A CA 1
ATOM 3533 C C . GLN A 1 449 ? 24.484 -12.199 63.836 1.00 148.31 478 GLN A C 1
ATOM 3534 O O . GLN A 1 449 ? 24.961 -13.332 63.820 1.00 144.63 478 GLN A O 1
ATOM 3540 N N . CYS A 1 450 ? 24.997 -11.172 63.182 1.00 151.49 479 CYS A N 1
ATOM 3541 C CA . CYS A 1 450 ? 26.342 -11.193 62.680 1.00 167.77 479 CYS A CA 1
ATOM 3542 C C . CYS A 1 450 ? 27.287 -10.993 63.870 1.00 187.41 479 CYS A C 1
ATOM 3543 O O . CYS A 1 450 ? 26.858 -10.512 64.920 1.00 212.48 479 CYS A O 1
ATOM 3546 N N . CYS A 1 451 ? 28.542 -11.427 63.735 1.00 192.63 480 CYS A N 1
ATOM 3547 C CA . CYS A 1 451 ? 29.598 -11.201 64.734 1.00 190.08 480 CYS A CA 1
ATOM 3548 C C . CYS A 1 451 ? 29.246 -11.603 66.184 1.00 186.49 480 CYS A C 1
ATOM 3549 O O . CYS A 1 451 ? 30.020 -11.359 67.117 1.00 182.36 480 CYS A O 1
ATOM 3552 N N . ALA A 1 452 ? 28.100 -12.264 66.351 1.00 177.69 481 ALA A N 1
ATOM 3553 C CA . ALA A 1 452 ? 27.681 -12.792 67.644 1.00 165.73 481 ALA A CA 1
ATOM 3554 C C . ALA A 1 452 ? 28.585 -13.942 68.097 1.00 168.79 481 ALA A C 1
ATOM 3555 O O . ALA A 1 452 ? 28.518 -14.362 69.253 1.00 181.37 481 ALA A O 1
ATOM 3557 N N . PHE A 1 453 ? 29.434 -14.443 67.197 1.00 164.13 482 PHE A N 1
ATOM 3558 C CA . PHE A 1 453 ? 30.238 -15.639 67.479 1.00 159.31 482 PHE A CA 1
ATOM 3559 C C . PHE A 1 453 ? 31.755 -15.406 67.499 1.00 157.22 482 PHE A C 1
ATOM 3560 O O . PHE A 1 453 ? 32.404 -15.436 66.457 1.00 161.07 482 PHE A O 1
ATOM 3568 N N . GLY A 1 454 ? 32.298 -15.177 68.699 1.00 151.29 483 GLY A N 1
ATOM 3569 C CA . GLY A 1 454 ? 33.746 -15.104 68.922 1.00 143.19 483 GLY A CA 1
ATOM 3570 C C . GLY A 1 454 ? 34.333 -13.717 68.748 1.00 138.21 483 GLY A C 1
ATOM 3571 O O . GLY A 1 454 ? 35.515 -13.499 69.020 1.00 133.03 483 GLY A O 1
ATOM 3572 N N . HIS A 1 508 ? 40.686 -21.692 60.062 1.00 172.62 537 HIS A N 1
ATOM 3573 C CA . HIS A 1 508 ? 39.581 -22.064 60.943 1.00 171.78 537 HIS A CA 1
ATOM 3574 C C . HIS A 1 508 ? 38.472 -20.995 61.017 1.00 164.74 537 HIS A C 1
ATOM 3575 O O . HIS A 1 508 ? 37.290 -21.321 60.855 1.00 150.24 537 HIS A O 1
ATOM 3582 N N . SER A 1 509 ? 38.863 -19.733 61.242 1.00 162.44 538 SER A N 1
ATOM 3583 C CA . SER A 1 509 ? 37.915 -18.609 61.418 1.00 150.38 538 SER A CA 1
ATOM 3584 C C . SER A 1 509 ? 37.343 -18.065 60.090 1.00 150.03 538 SER A C 1
ATOM 3585 O O . SER A 1 509 ? 37.903 -18.264 59.001 1.00 124.65 538 SER A O 1
ATOM 3588 N N . VAL A 1 510 ? 36.205 -17.383 60.217 1.00 157.10 539 VAL A N 1
ATOM 3589 C CA . VAL A 1 510 ? 35.271 -17.150 59.123 1.00 162.32 539 VAL A CA 1
ATOM 3590 C C . VAL A 1 510 ? 34.456 -15.867 59.310 1.00 155.90 539 VAL A C 1
ATOM 3591 O O . VAL A 1 510 ? 33.979 -15.605 60.407 1.00 156.49 539 VAL A O 1
ATOM 3595 N N . GLN A 1 511 ? 34.209 -15.146 58.215 1.00 149.94 540 GLN A N 1
ATOM 3596 C CA . GLN A 1 511 ? 33.602 -13.810 58.243 1.00 142.90 540 GLN A CA 1
ATOM 3597 C C . GLN A 1 511 ? 32.070 -13.761 58.191 1.00 141.15 540 GLN A C 1
ATOM 3598 O O . GLN A 1 511 ? 31.375 -14.767 57.962 1.00 143.82 540 GLN A O 1
ATOM 3604 N N . CYS A 1 512 ? 31.574 -12.552 58.442 1.00 138.13 541 CYS A N 1
ATOM 3605 C CA . CYS A 1 512 ? 30.175 -12.179 58.256 1.00 137.99 541 CYS A CA 1
ATOM 3606 C C . CYS A 1 512 ? 30.063 -10.644 58.236 1.00 137.59 541 CYS A C 1
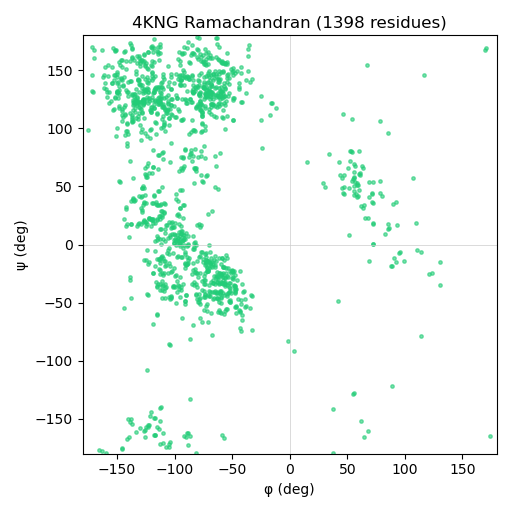ATOM 3607 O O . CYS A 1 512 ? 31.009 -9.935 58.596 1.00 133.40 541 CYS A O 1
ATOM 3610 N N . SER A 1 513 ? 28.902 -10.148 57.816 1.00 137.49 542 SER A N 1
ATOM 3611 C CA . SER A 1 513 ? 28.640 -8.708 57.704 1.00 132.72 542 SER A CA 1
ATOM 3612 C C . SER A 1 513 ? 27.149 -8.407 57.928 1.00 132.34 542 SER A C 1
ATOM 3613 O O . SER A 1 513 ? 26.297 -9.189 57.503 1.00 125.58 542 SER A O 1
ATOM 3616 N N . PRO A 1 514 ? 26.818 -7.268 58.574 1.00 131.98 543 PRO A N 1
ATOM 3617 C CA . PRO A 1 514 ? 27.687 -6.173 59.015 1.00 134.41 543 PRO A CA 1
ATOM 3618 C C . PRO A 1 514 ? 28.223 -6.322 60.441 1.00 132.41 543 PRO A C 1
ATOM 3619 O O . PRO A 1 514 ? 28.975 -5.459 60.903 1.00 121.20 543 PRO A O 1
ATOM 3623 N N . GLY B 1 1 ? -24.462 29.869 5.633 1.00 68.44 30 GLY B N 1
ATOM 3624 C CA . GLY B 1 1 ? -25.821 29.375 5.216 1.00 75.73 30 GLY B CA 1
ATOM 3625 C C . GLY B 1 1 ? -25.799 28.399 4.046 1.00 83.72 30 GLY B C 1
ATOM 3626 O O . GLY B 1 1 ? -25.968 27.191 4.222 1.00 81.06 30 GLY B O 1
ATOM 3627 N N . PRO B 1 2 ? -25.551 28.914 2.833 1.00 95.62 31 PRO B N 1
ATOM 3628 C CA . PRO B 1 2 ? -25.588 28.095 1.615 1.00 101.39 31 PRO B CA 1
ATOM 3629 C C . PRO B 1 2 ? -24.360 27.201 1.432 1.00 97.70 31 PRO B C 1
ATOM 3630 O O . PRO B 1 2 ? -24.347 26.396 0.510 1.00 89.16 31 PRO B O 1
ATOM 3634 N N . ARG B 1 3 ? -23.360 27.358 2.305 1.00 92.14 32 ARG B N 1
ATOM 3635 C CA . ARG B 1 3 ? -22.146 26.566 2.294 1.00 81.50 32 ARG B CA 1
ATOM 3636 C C . ARG B 1 3 ? -22.425 25.176 2.863 1.00 90.95 32 ARG B C 1
ATOM 3637 O O . ARG B 1 3 ? -22.363 24.194 2.124 1.00 102.13 32 ARG B O 1
ATOM 3645 N N . GLY B 1 4 ? -22.742 25.095 4.158 1.00 90.98 33 GLY B N 1
ATOM 3646 C CA . GLY B 1 4 ? -23.254 23.873 4.781 1.00 87.80 33 GLY B CA 1
ATOM 3647 C C . GLY B 1 4 ? -22.310 22.696 4.877 1.00 91.29 33 GLY B C 1
ATOM 3648 O O . GLY B 1 4 ? -21.396 22.528 4.073 1.00 89.93 33 GLY B O 1
ATOM 3649 N N . CYS B 1 5 ? -22.585 21.850 5.862 1.00 99.90 34 CYS B N 1
ATOM 3650 C CA . CYS B 1 5 ? -21.694 20.757 6.255 1.00 91.67 34 CYS B CA 1
ATOM 3651 C C . CYS B 1 5 ? -22.153 19.390 5.764 1.00 90.67 34 CYS B C 1
ATOM 3652 O O . CYS B 1 5 ? -23.351 19.113 5.738 1.00 95.32 34 CYS B O 1
ATOM 3655 N N . PRO B 1 6 ? -21.199 18.517 5.389 1.00 95.48 35 PRO B N 1
ATOM 3656 C CA . PRO B 1 6 ? -21.576 17.136 5.116 1.00 87.37 35 PRO B CA 1
ATOM 3657 C C . PRO B 1 6 ? -21.887 16.387 6.387 1.00 81.15 35 PRO B C 1
ATOM 3658 O O . PRO B 1 6 ? -21.525 16.812 7.490 1.00 64.99 35 PRO B O 1
ATOM 3662 N N . THR B 1 7 ? -22.527 15.245 6.198 1.00 86.01 36 THR B N 1
ATOM 3663 C CA . THR B 1 7 ? -23.142 14.498 7.270 1.00 87.55 36 THR B CA 1
ATOM 3664 C C . THR B 1 7 ? -22.076 13.913 8.217 1.00 79.81 36 THR B C 1
ATOM 3665 O O . THR B 1 7 ? -21.294 13.048 7.814 1.00 70.95 36 THR B O 1
ATOM 3669 N N . HIS B 1 8 ? -22.052 14.440 9.449 1.00 73.09 37 HIS B N 1
ATOM 3670 C CA . HIS B 1 8 ? -21.195 13.999 10.578 1.00 74.48 37 HIS B CA 1
ATOM 3671 C C . HIS B 1 8 ? -19.945 14.819 10.834 1.00 74.05 37 HIS B C 1
ATOM 3672 O O . HIS B 1 8 ? -19.292 14.685 11.883 1.00 65.56 37 HIS B O 1
ATOM 3679 N N . CYS B 1 9 ? -19.583 15.646 9.867 1.00 74.68 38 CYS B N 1
ATOM 3680 C CA . CYS B 1 9 ? -18.337 16.378 9.957 1.00 69.28 38 CYS B CA 1
ATOM 3681 C C . CYS B 1 9 ? -18.607 17.595 10.778 1.00 67.06 38 CYS B C 1
ATOM 3682 O O . CYS B 1 9 ? -19.759 17.908 11.035 1.00 79.73 38 CYS B O 1
ATOM 3685 N N . HIS B 1 10 ? -17.559 18.247 11.251 1.00 66.98 39 HIS B N 1
ATOM 3686 C CA . HIS B 1 10 ? -17.706 19.534 11.900 1.00 72.25 39 HIS B CA 1
ATOM 3687 C C . HIS B 1 10 ? -17.133 20.615 10.974 1.00 72.46 39 HIS B C 1
ATOM 3688 O O . HIS B 1 10 ? -15.994 20.522 10.514 1.00 68.34 39 HIS B O 1
ATOM 3695 N N . CYS B 1 11 ? -17.945 21.627 10.688 1.00 71.13 40 CYS B N 1
ATOM 3696 C CA . CYS B 1 11 ? -17.559 22.688 9.775 1.00 66.96 40 CYS B CA 1
ATOM 3697 C C . CYS B 1 11 ? -17.406 23.980 10.517 1.00 66.19 40 CYS B C 1
ATOM 3698 O O . CYS B 1 11 ? -17.709 24.092 11.696 1.00 73.55 40 CYS B O 1
ATOM 3701 N N . GLU B 1 12 ? -16.909 24.967 9.814 1.00 68.18 41 GLU B N 1
ATOM 3702 C CA . GLU B 1 12 ? -16.613 26.237 10.415 1.00 71.76 41 GLU B CA 1
ATOM 3703 C C . GLU B 1 12 ? -16.484 27.260 9.295 1.00 73.29 41 GLU B C 1
ATOM 3704 O O . GLU B 1 12 ? -15.978 26.961 8.203 1.00 66.98 41 GLU B O 1
ATOM 3710 N N . PRO B 1 13 ? -16.932 28.477 9.563 1.00 76.30 42 PRO B N 1
ATOM 3711 C CA . PRO B 1 13 ? -16.689 29.491 8.568 1.00 82.35 42 PRO B CA 1
ATOM 3712 C C . PRO B 1 13 ? -15.202 29.860 8.517 1.00 75.01 42 PRO B C 1
ATOM 3713 O O . PRO B 1 13 ? -14.589 30.148 9.552 1.00 67.14 42 PRO B O 1
ATOM 3717 N N . ASP B 1 14 ? -14.646 29.843 7.311 1.00 67.74 43 ASP B N 1
ATOM 3718 C CA . ASP B 1 14 ? -13.376 30.485 7.048 1.00 68.96 43 ASP B CA 1
ATOM 3719 C C . ASP B 1 14 ? -13.741 31.747 6.293 1.00 64.67 43 ASP B C 1
ATOM 3720 O O . ASP B 1 14 ? -14.075 31.712 5.120 1.00 69.63 43 ASP B O 1
ATOM 3725 N N . GLY B 1 15 ? -13.703 32.874 6.978 1.00 60.10 44 GLY B N 1
ATOM 3726 C CA . GLY B 1 15 ? -14.016 34.141 6.345 1.00 56.68 44 GLY B CA 1
ATOM 3727 C C . GLY B 1 15 ? -15.453 34.178 5.884 1.00 61.24 44 GLY B C 1
ATOM 3728 O O . GLY B 1 15 ? -16.264 33.322 6.237 1.00 64.13 44 GLY B O 1
ATOM 3729 N N . ARG B 1 16 ? -15.760 35.150 5.043 1.00 67.31 45 ARG B N 1
ATOM 3730 C CA . ARG B 1 16 ? -17.144 35.449 4.689 1.00 67.06 45 ARG B CA 1
ATOM 3731 C C . ARG B 1 16 ? -17.650 34.552 3.579 1.00 62.45 45 ARG B C 1
ATOM 3732 O O . ARG B 1 16 ? -18.853 34.469 3.335 1.00 52.84 45 ARG B O 1
ATOM 3740 N N . MET B 1 17 ? -16.718 33.908 2.899 1.00 60.12 46 MET B N 1
ATOM 3741 C CA . MET B 1 17 ? -17.023 33.223 1.662 1.00 66.08 46 MET B CA 1
ATOM 3742 C C . MET B 1 17 ? -16.645 31.741 1.695 1.00 65.13 46 MET B C 1
ATOM 3743 O O . MET B 1 17 ? -17.129 30.984 0.838 1.00 61.65 46 MET B O 1
ATOM 3748 N N . LEU B 1 18 ? -15.802 31.330 2.661 1.00 60.10 47 LEU B N 1
ATOM 3749 C CA . LEU B 1 18 ? -15.199 29.990 2.630 1.00 56.73 47 LEU B CA 1
ATOM 3750 C C . LEU B 1 18 ? -15.458 29.141 3.853 1.00 52.30 47 LEU B C 1
ATOM 3751 O O . LEU B 1 18 ? -15.878 29.621 4.890 1.00 58.95 47 LEU B O 1
ATOM 3756 N N . LEU B 1 19 ? -15.185 27.859 3.700 1.00 55.27 48 LEU B N 1
ATOM 3757 C CA . LEU B 1 19 ? -15.653 26.851 4.632 1.00 54.20 48 LEU B CA 1
ATOM 3758 C C . LEU B 1 19 ? -14.572 25.854 5.005 1.00 56.04 48 LEU B C 1
ATOM 3759 O O . LEU B 1 19 ? -13.925 25.256 4.130 1.00 51.20 48 LEU B O 1
ATOM 3764 N N . ARG B 1 20 ? -14.415 25.669 6.315 1.00 55.95 49 ARG B N 1
ATOM 3765 C CA . ARG B 1 20 ? -13.414 24.772 6.867 1.00 58.45 49 ARG B CA 1
ATOM 3766 C C . ARG B 1 20 ? -14.112 23.506 7.349 1.00 56.59 49 ARG B C 1
ATOM 3767 O O . ARG B 1 20 ? -14.812 23.515 8.335 1.00 59.88 49 ARG B O 1
ATOM 3775 N N . VAL B 1 21 ? -13.889 22.422 6.621 1.00 53.10 50 VAL B N 1
ATOM 3776 C CA . VAL B 1 21 ? -14.553 21.155 6.802 1.00 53.35 50 VAL B CA 1
ATOM 3777 C C . VAL B 1 21 ? -13.668 20.067 7.440 1.00 53.36 50 VAL B C 1
ATOM 3778 O O . VAL B 1 21 ? -12.733 19.577 6.802 1.00 56.14 50 VAL B O 1
ATOM 3782 N N . ASP B 1 22 ? -14.023 19.613 8.637 1.00 54.08 51 ASP B N 1
ATOM 3783 C CA . ASP B 1 22 ? -13.288 18.526 9.328 1.00 54.33 51 ASP B CA 1
ATOM 3784 C C . ASP B 1 22 ? -14.060 17.220 9.383 1.00 52.74 51 ASP B C 1
ATOM 3785 O O . ASP B 1 22 ? -14.967 17.084 10.203 1.00 54.21 51 ASP B O 1
ATOM 3790 N N . CYS B 1 23 ? -13.715 16.259 8.539 1.00 51.69 52 CYS B N 1
ATOM 3791 C CA . CYS B 1 23 ? -14.351 14.945 8.592 1.00 57.69 52 CYS B CA 1
ATOM 3792 C C . CYS B 1 23 ? -13.437 13.808 9.042 1.00 60.38 52 CYS B C 1
ATOM 3793 O O . CYS B 1 23 ? -13.567 12.697 8.532 1.00 52.81 52 CYS B O 1
ATOM 3796 N N . SER B 1 24 ? -12.507 14.055 9.959 1.00 65.56 53 SER B N 1
ATOM 3797 C CA . SER B 1 24 ? -11.539 13.020 10.325 1.00 67.26 53 SER B CA 1
ATOM 3798 C C . SER B 1 24 ? -12.165 12.138 11.346 1.00 67.69 53 SER B C 1
ATOM 3799 O O . SER B 1 24 ? -12.855 12.636 12.233 1.00 67.06 53 SER B O 1
ATOM 3802 N N . ASP B 1 25 ? -11.887 10.842 11.219 1.00 70.44 54 ASP B N 1
ATOM 3803 C CA . ASP B 1 25 ? -12.114 9.848 12.280 1.00 76.66 54 ASP B CA 1
ATOM 3804 C C . ASP B 1 25 ? -13.591 9.534 12.508 1.00 79.05 54 ASP B C 1
ATOM 3805 O O . ASP B 1 25 ? -14.124 9.674 13.606 1.00 72.88 54 ASP B O 1
ATOM 3810 N N . LEU B 1 26 ? -14.228 9.166 11.406 1.00 75.50 55 LEU B N 1
ATOM 3811 C CA . LEU B 1 26 ? -15.533 8.575 11.357 1.00 68.61 55 LEU B CA 1
ATOM 3812 C C . LEU B 1 26 ? -15.277 7.607 10.235 1.00 70.70 55 LEU B C 1
ATOM 3813 O O . LEU B 1 26 ? -15.280 8.007 9.083 1.00 77.44 55 LEU B O 1
ATOM 3818 N N . GLY B 1 27 ? -14.979 6.360 10.534 1.00 67.01 56 GLY B N 1
ATOM 3819 C CA . GLY B 1 27 ? -14.552 5.455 9.482 1.00 68.58 56 GLY B CA 1
ATOM 3820 C C . GLY B 1 27 ? -15.393 5.671 8.241 1.00 71.30 56 GLY B C 1
ATOM 3821 O O . GLY B 1 27 ? -16.605 5.562 8.325 1.00 87.63 56 GLY B O 1
ATOM 3822 N N . LEU B 1 28 ? -14.770 5.983 7.101 1.00 69.18 57 LEU B N 1
ATOM 3823 C CA . LEU B 1 28 ? -15.506 6.238 5.848 1.00 72.58 57 LEU B CA 1
ATOM 3824 C C . LEU B 1 28 ? -14.846 5.581 4.643 1.00 70.07 57 LEU B C 1
ATOM 3825 O O . LEU B 1 28 ? -13.726 5.126 4.698 1.00 71.89 57 LEU B O 1
ATOM 3830 N N . SER B 1 29 ? -15.571 5.563 3.545 1.00 74.31 58 SER B N 1
ATOM 3831 C CA . SER B 1 29 ? -14.973 5.682 2.247 1.00 72.94 58 SER B CA 1
ATOM 3832 C C . SER B 1 29 ? -15.373 7.080 1.660 1.00 82.90 58 SER B C 1
ATOM 3833 O O . SER B 1 29 ? -15.799 7.979 2.407 1.00 78.22 58 SER B O 1
ATOM 3836 N N . GLU B 1 30 ? -15.229 7.255 0.342 1.00 89.30 59 GLU B N 1
ATOM 3837 C CA . GLU B 1 30 ? -15.079 8.597 -0.300 1.00 97.91 59 GLU B CA 1
ATOM 3838 C C . GLU B 1 30 ? -16.227 9.609 -0.064 1.00 93.19 59 GLU B C 1
ATOM 3839 O O . GLU B 1 30 ? -17.347 9.402 -0.532 1.00 96.44 59 GLU B O 1
ATOM 3845 N N . LEU B 1 31 ? -15.924 10.713 0.625 1.00 85.12 60 LEU B N 1
ATOM 3846 C CA . LEU B 1 31 ? -16.919 11.375 1.480 1.00 89.68 60 LEU B CA 1
ATOM 3847 C C . LEU B 1 31 ? -18.204 11.784 0.837 1.00 96.41 60 LEU B C 1
ATOM 3848 O O . LEU B 1 31 ? -19.284 11.405 1.296 1.00 123.77 60 LEU B O 1
ATOM 3853 N N . PRO B 1 32 ? -18.112 12.587 -0.201 1.00 102.82 61 PRO B N 1
ATOM 3854 C CA . PRO B 1 32 ? -19.318 13.191 -0.736 1.00 113.61 61 PRO B CA 1
ATOM 3855 C C . PRO B 1 32 ? -20.397 12.426 -1.499 1.00 114.58 61 PRO B C 1
ATOM 3856 O O . PRO B 1 32 ? -20.308 11.249 -1.863 1.00 126.47 61 PRO B O 1
ATOM 3860 N N . SER B 1 33 ? -21.476 13.172 -1.574 1.00 111.93 62 SER B N 1
ATOM 3861 C CA . SER B 1 33 ? -21.581 14.132 -2.665 1.00 111.98 62 SER B CA 1
ATOM 3862 C C . SER B 1 33 ? -21.625 15.419 -1.796 1.00 109.87 62 SER B C 1
ATOM 3863 O O . SER B 1 33 ? -21.249 15.392 -0.598 1.00 87.64 62 SER B O 1
ATOM 3866 N N . ASN B 1 34 ? -22.048 16.535 -2.375 1.00 108.17 63 ASN B N 1
ATOM 3867 C CA . ASN B 1 34 ? -22.570 17.629 -1.575 1.00 97.87 63 ASN B CA 1
ATOM 3868 C C . ASN B 1 34 ? -21.580 18.117 -0.487 1.00 82.98 63 ASN B C 1
ATOM 3869 O O . ASN B 1 34 ? -21.935 18.291 0.708 1.00 72.67 63 ASN B O 1
ATOM 3874 N N . LEU B 1 35 ? -20.327 18.288 -0.910 1.00 67.49 64 LEU B N 1
ATOM 3875 C CA . LEU B 1 35 ? -19.410 19.176 -0.197 1.00 64.66 64 LEU B CA 1
ATOM 3876 C C . LEU B 1 35 ? -19.179 20.500 -0.977 1.00 55.95 64 LEU B C 1
ATOM 3877 O O . LEU B 1 35 ? -19.055 20.567 -2.225 1.00 44.87 64 LEU B O 1
ATOM 3882 N N . SER B 1 36 ? -19.210 21.561 -0.175 1.00 49.36 65 SER B N 1
ATOM 3883 C CA . SER B 1 36 ? -19.339 22.895 -0.664 1.00 50.24 65 SER B CA 1
ATOM 3884 C C . SER B 1 36 ? -18.164 23.232 -1.535 1.00 50.90 65 SER B C 1
ATOM 3885 O O . SER B 1 36 ? -17.017 23.073 -1.147 1.00 49.49 65 SER B O 1
ATOM 3888 N N . VAL B 1 37 ? -18.471 23.759 -2.698 1.00 52.17 66 VAL B N 1
ATOM 3889 C CA . VAL B 1 37 ? -17.465 24.241 -3.610 1.00 48.16 66 VAL B CA 1
ATOM 3890 C C . VAL B 1 37 ? -16.631 25.348 -2.933 1.00 44.33 66 VAL B C 1
ATOM 3891 O O . VAL B 1 37 ? -15.599 25.734 -3.444 1.00 41.13 66 VAL B O 1
ATOM 3895 N N . PHE B 1 38 ? -17.083 25.851 -1.774 1.00 42.94 67 PHE B N 1
ATOM 3896 C CA . PHE B 1 38 ? -16.367 26.903 -1.027 1.00 46.85 67 PHE B CA 1
ATOM 3897 C C . PHE B 1 38 ? -15.508 26.406 0.105 1.00 51.28 67 PHE B C 1
ATOM 3898 O O . PHE B 1 38 ? -15.232 27.149 1.068 1.00 47.17 67 PHE B O 1
ATOM 3906 N N . THR B 1 39 ? -15.068 25.157 -0.014 1.00 52.77 68 THR B N 1
ATOM 3907 C CA . THR B 1 39 ? -14.378 24.528 1.087 1.00 48.69 68 THR B CA 1
ATOM 3908 C C . THR B 1 39 ? -12.903 24.841 0.891 1.00 42.96 68 THR B C 1
ATOM 3909 O O . THR B 1 39 ? -12.349 24.614 -0.180 1.00 42.00 68 THR B O 1
ATOM 3913 N N . SER B 1 40 ? -12.308 25.442 1.917 1.00 38.79 69 SER B N 1
ATOM 3914 C CA . SER B 1 40 ? -10.911 25.837 1.919 1.00 40.96 69 SER B CA 1
ATOM 3915 C C . SER B 1 40 ? -9.951 24.889 2.679 1.00 42.96 69 SER B C 1
ATOM 3916 O O . SER B 1 40 ? -8.722 24.902 2.453 1.00 45.80 69 SER B O 1
ATOM 3919 N N . TYR B 1 41 ? -10.506 24.081 3.570 1.00 43.71 70 TYR B N 1
ATOM 3920 C CA . TYR B 1 41 ? -9.745 23.146 4.394 1.00 44.54 70 TYR B CA 1
ATOM 3921 C C . TYR B 1 41 ? -10.555 21.898 4.473 1.00 43.55 70 TYR B C 1
ATOM 3922 O O . TYR B 1 41 ? -11.703 21.975 4.863 1.00 43.65 70 TYR B O 1
ATOM 3931 N N . LEU B 1 42 ? -9.971 20.750 4.164 1.00 44.76 71 LEU B N 1
ATOM 3932 C CA . LEU B 1 42 ? -10.711 19.480 4.238 1.00 42.99 71 LEU B CA 1
ATOM 3933 C C . LEU B 1 42 ? -9.881 18.371 4.870 1.00 48.38 71 LEU B C 1
ATOM 3934 O O . LEU B 1 42 ? -8.948 17.862 4.255 1.00 43.98 71 LEU B O 1
ATOM 3939 N N . ASP B 1 43 ? -10.217 18.024 6.112 1.00 47.96 72 ASP B N 1
ATOM 3940 C CA . ASP B 1 43 ? -9.558 16.960 6.840 1.00 43.80 72 ASP B CA 1
ATOM 3941 C C . ASP B 1 43 ? -10.293 15.640 6.650 1.00 51.40 72 ASP B C 1
ATOM 3942 O O . ASP B 1 43 ? -11.354 15.403 7.219 1.00 67.15 72 ASP B O 1
ATOM 3947 N N . LEU B 1 44 ? -9.700 14.753 5.890 1.00 48.96 73 LEU B N 1
ATOM 3948 C CA . LEU B 1 44 ? -10.217 13.412 5.741 1.00 50.10 73 LEU B CA 1
ATOM 3949 C C . LEU B 1 44 ? -9.271 12.395 6.409 1.00 51.38 73 LEU B C 1
ATOM 3950 O O . LEU B 1 44 ? -9.251 11.215 6.037 1.00 42.46 73 LEU B O 1
ATOM 3955 N N . SER B 1 45 ? -8.495 12.847 7.400 1.00 54.62 74 SER B N 1
ATOM 3956 C CA . SER B 1 45 ? -7.598 11.943 8.135 1.00 56.07 74 SER B CA 1
ATOM 3957 C C . SER B 1 45 ? -8.324 10.786 8.816 1.00 59.49 74 SER B C 1
ATOM 3958 O O . SER B 1 45 ? -9.523 10.867 9.085 1.00 61.18 74 SER B O 1
ATOM 3961 N N . MET B 1 46 ? -7.577 9.706 9.048 1.00 63.17 75 MET B N 1
ATOM 3962 C CA . MET B 1 46 ? -7.936 8.645 9.995 1.00 57.97 75 MET B CA 1
ATOM 3963 C C . MET B 1 46 ? -9.279 7.993 9.692 1.00 56.25 75 MET B C 1
ATOM 3964 O O . MET B 1 46 ? -10.094 7.787 10.599 1.00 56.31 75 MET B O 1
ATOM 3969 N N . ASN B 1 47 ? -9.520 7.703 8.413 1.00 54.41 76 ASN B N 1
ATOM 3970 C CA . ASN B 1 47 ? -10.754 7.049 7.994 1.00 52.54 76 ASN B CA 1
ATOM 3971 C C . ASN B 1 47 ? -10.381 5.738 7.396 1.00 49.63 76 ASN B C 1
ATOM 3972 O O . ASN B 1 47 ? -9.386 5.206 7.804 1.00 48.39 76 ASN B O 1
ATOM 3977 N N . ASN B 1 48 ? -11.139 5.234 6.417 1.00 58.12 77 ASN B N 1
ATOM 3978 C CA . ASN B 1 48 ? -10.874 3.933 5.773 1.00 61.82 77 ASN B CA 1
ATOM 3979 C C . ASN B 1 48 ? -10.826 3.999 4.259 1.00 65.20 77 ASN B C 1
ATOM 3980 O O . ASN B 1 48 ? -11.160 3.016 3.537 1.00 59.70 77 ASN B O 1
ATOM 3985 N N . ILE B 1 49 ? -10.411 5.162 3.774 1.00 62.51 78 ILE B N 1
ATOM 3986 C CA . ILE B 1 49 ? -10.522 5.451 2.356 1.00 58.51 78 ILE B CA 1
ATOM 3987 C C . ILE B 1 49 ? -9.399 4.722 1.658 1.00 64.37 78 ILE B C 1
ATOM 3988 O O . ILE B 1 49 ? -8.234 4.960 1.933 1.00 77.96 78 ILE B O 1
ATOM 3993 N N . SER B 1 50 ? -9.762 3.778 0.813 1.00 68.83 79 SER B N 1
ATOM 3994 C CA . SER B 1 50 ? -8.786 2.933 0.148 1.00 78.23 79 SER B CA 1
ATOM 3995 C C . SER B 1 50 ? -8.707 3.287 -1.310 1.00 80.04 79 SER B C 1
ATOM 3996 O O . SER B 1 50 ? -7.781 2.904 -2.022 1.00 84.40 79 SER B O 1
ATOM 3999 N N . GLN B 1 51 ? -9.696 4.032 -1.751 1.00 83.89 80 GLN B N 1
ATOM 4000 C CA . GLN B 1 51 ? -9.758 4.436 -3.117 1.00 96.92 80 GLN B CA 1
ATOM 4001 C C . GLN B 1 51 ? -10.448 5.780 -3.082 1.00 98.44 80 GLN B C 1
ATOM 4002 O O . GLN B 1 51 ? -11.490 5.911 -2.447 1.00 95.83 80 GLN B O 1
ATOM 4008 N N . LEU B 1 52 ? -9.835 6.802 -3.674 1.00 108.11 81 LEU B N 1
ATOM 4009 C CA . LEU B 1 52 ? -10.616 7.940 -4.126 1.00 118.69 81 LEU B CA 1
ATOM 4010 C C . LEU B 1 52 ? -10.502 8.014 -5.626 1.00 116.24 81 LEU B C 1
ATOM 4011 O O . LEU B 1 52 ? -10.469 9.081 -6.233 1.00 110.55 81 LEU B O 1
ATOM 4016 N N . LEU B 1 53 ? -10.476 6.814 -6.197 1.00 131.64 82 LEU B N 1
ATOM 4017 C CA . LEU B 1 53 ? -10.631 6.584 -7.617 1.00 137.00 82 LEU B CA 1
ATOM 4018 C C . LEU B 1 53 ? -12.091 6.866 -8.072 1.00 128.22 82 LEU B C 1
ATOM 4019 O O . LEU B 1 53 ? -12.269 7.387 -9.166 1.00 132.09 82 LEU B O 1
ATOM 4024 N N . PRO B 1 54 ? -13.132 6.566 -7.231 1.00 125.77 83 PRO B N 1
ATOM 4025 C CA . PRO B 1 54 ? -14.513 6.660 -7.731 1.00 116.70 83 PRO B CA 1
ATOM 4026 C C . PRO B 1 54 ? -15.241 7.999 -7.469 1.00 114.19 83 PRO B C 1
ATOM 4027 O O . PRO B 1 54 ? -16.479 8.053 -7.553 1.00 95.00 83 PRO B O 1
ATOM 4031 N N . ASN B 1 55 ? -14.485 9.049 -7.129 1.00 117.91 84 ASN B N 1
ATOM 4032 C CA . ASN B 1 55 ? -14.963 10.446 -7.193 1.00 118.99 84 ASN B CA 1
ATOM 4033 C C . ASN B 1 55 ? -13.995 11.259 -8.091 1.00 107.34 84 ASN B C 1
ATOM 4034 O O . ASN B 1 55 ? -14.040 11.058 -9.299 1.00 109.90 84 ASN B O 1
ATOM 4039 N N . PRO B 1 56 ? -13.140 12.172 -7.566 1.00 105.81 85 PRO B N 1
ATOM 4040 C CA . PRO B 1 56 ? -12.983 12.869 -6.290 1.00 99.27 85 PRO B CA 1
ATOM 4041 C C . PRO B 1 56 ? -13.861 14.131 -6.335 1.00 101.47 85 PRO B C 1
ATOM 4042 O O . PRO B 1 56 ? -15.038 14.024 -6.724 1.00 84.41 85 PRO B O 1
ATOM 4046 N N . LEU B 1 57 ? -13.324 15.294 -5.942 1.00 94.25 86 LEU B N 1
ATOM 4047 C CA . LEU B 1 57 ? -13.983 16.566 -6.187 1.00 84.48 86 LEU B CA 1
ATOM 4048 C C . LEU B 1 57 ? -13.007 17.532 -6.826 1.00 80.01 86 LEU B C 1
ATOM 4049 O O . LEU B 1 57 ? -12.301 18.290 -6.138 1.00 61.20 86 LEU B O 1
ATOM 4054 N N . PRO B 1 58 ? -12.983 17.500 -8.176 1.00 71.51 87 PRO B N 1
ATOM 4055 C CA . PRO B 1 58 ? -12.246 18.439 -8.984 1.00 70.59 87 PRO B CA 1
ATOM 4056 C C . PRO B 1 58 ? -12.949 19.800 -9.109 1.00 66.49 87 PRO B C 1
ATOM 4057 O O . PRO B 1 58 ? -12.602 20.608 -9.973 1.00 70.19 87 PRO B O 1
ATOM 4061 N N . SER B 1 59 ? -13.929 20.052 -8.256 1.00 66.95 88 SER B N 1
ATOM 4062 C CA . SER B 1 59 ? -14.613 21.325 -8.252 1.00 64.00 88 SER B CA 1
ATOM 4063 C C . SER B 1 59 ? -14.114 22.227 -7.133 1.00 60.24 88 SER B C 1
ATOM 4064 O O . SER B 1 59 ? -14.480 23.378 -7.097 1.00 64.34 88 SER B O 1
ATOM 4067 N N . LEU B 1 60 ? -13.272 21.741 -6.224 1.00 58.42 89 LEU B N 1
ATOM 4068 C CA . LEU B 1 60 ? -12.951 22.544 -5.034 1.00 52.38 89 LEU B CA 1
ATOM 4069 C C . LEU B 1 60 ? -11.839 23.527 -5.272 1.00 46.73 89 LEU B C 1
ATOM 4070 O O . LEU B 1 60 ? -10.743 23.429 -4.747 1.00 43.56 89 LEU B O 1
ATOM 4075 N N . ARG B 1 61 ? -12.148 24.551 -6.039 1.00 48.76 90 ARG B N 1
ATOM 4076 C CA . ARG B 1 61 ? -11.075 25.434 -6.481 1.00 47.15 90 ARG B CA 1
ATOM 4077 C C . ARG B 1 61 ? -10.615 26.401 -5.382 1.00 43.91 90 ARG B C 1
ATOM 4078 O O . ARG B 1 61 ? -9.598 27.074 -5.527 1.00 39.46 90 ARG B O 1
ATOM 4086 N N . PHE B 1 62 ? -11.293 26.430 -4.252 1.00 44.15 91 PHE B N 1
ATOM 4087 C CA . PHE B 1 62 ? -10.774 27.217 -3.144 1.00 49.56 91 PHE B CA 1
ATOM 4088 C C . PHE B 1 62 ? -10.037 26.424 -2.100 1.00 49.34 91 PHE B C 1
ATOM 4089 O O . PHE B 1 62 ? -9.583 27.014 -1.133 1.00 46.13 91 PHE B O 1
ATOM 4097 N N . LEU B 1 63 ? -9.850 25.118 -2.336 1.00 49.40 92 LEU B N 1
ATOM 4098 C CA . LEU B 1 63 ? -9.245 24.202 -1.336 1.00 47.98 92 LEU B CA 1
ATOM 4099 C C . LEU B 1 63 ? -7.746 24.476 -1.132 1.00 46.01 92 LEU B C 1
ATOM 4100 O O . LEU B 1 63 ? -6.958 24.294 -2.052 1.00 47.07 92 LEU B O 1
ATOM 4105 N N . GLU B 1 64 ? -7.354 24.938 0.057 1.00 48.22 93 GLU B N 1
ATOM 4106 C CA . GLU B 1 64 ? -5.924 25.238 0.343 1.00 49.29 93 GLU B CA 1
ATOM 4107 C C . GLU B 1 64 ? -5.157 24.074 0.972 1.00 45.47 93 GLU B C 1
ATOM 4108 O O . GLU B 1 64 ? -3.962 23.904 0.722 1.00 44.53 93 GLU B O 1
ATOM 4114 N N . GLU B 1 65 ? -5.860 23.305 1.797 1.00 40.89 94 GLU B N 1
ATOM 4115 C CA . GLU B 1 65 ? -5.267 22.224 2.563 1.00 43.43 94 GLU B CA 1
ATOM 4116 C C . GLU B 1 65 ? -6.141 20.980 2.532 1.00 39.95 94 GLU B C 1
ATOM 4117 O O . GLU B 1 65 ? -7.269 20.977 2.988 1.00 42.69 94 GLU B O 1
ATOM 4123 N N . LEU B 1 66 ? -5.586 19.903 2.016 1.00 40.38 95 LEU B N 1
ATOM 4124 C CA . LEU B 1 66 ? -6.255 18.635 2.006 1.00 40.81 95 LEU B CA 1
ATOM 4125 C C . LEU B 1 66 ? -5.466 17.556 2.771 1.00 41.92 95 LEU B C 1
ATOM 4126 O O . LEU B 1 66 ? -4.355 17.150 2.360 1.00 37.69 95 LEU B O 1
ATOM 4131 N N . ARG B 1 67 ? -6.108 17.050 3.820 1.00 40.87 96 ARG B N 1
ATOM 4132 C CA . ARG B 1 67 ? -5.559 15.992 4.690 1.00 46.03 96 ARG B CA 1
ATOM 4133 C C . ARG B 1 67 ? -6.150 14.574 4.431 1.00 46.53 96 ARG B C 1
ATOM 4134 O O . ARG B 1 67 ? -7.323 14.320 4.663 1.00 45.88 96 ARG B O 1
ATOM 4142 N N . LEU B 1 68 ? -5.324 13.666 3.914 1.00 48.42 97 LEU B N 1
ATOM 4143 C CA . LEU B 1 68 ? -5.721 12.283 3.652 1.00 42.93 97 LEU B CA 1
ATOM 4144 C C . LEU B 1 68 ? -4.791 11.330 4.423 1.00 45.02 97 LEU B C 1
ATOM 4145 O O . LEU B 1 68 ? -4.682 10.121 4.134 1.00 37.53 97 LEU B O 1
ATOM 4150 N N . ALA B 1 69 ? -4.179 11.877 5.473 1.00 48.66 98 ALA B N 1
ATOM 4151 C CA . ALA B 1 69 ? -3.298 11.105 6.308 1.00 49.56 98 ALA B CA 1
ATOM 4152 C C . ALA B 1 69 ? -4.090 9.986 6.949 1.00 50.03 98 ALA B C 1
ATOM 4153 O O . ALA B 1 69 ? -5.226 10.196 7.360 1.00 45.77 98 ALA B O 1
ATOM 4155 N N . GLY B 1 70 ? -3.485 8.805 7.029 1.00 51.58 99 GLY B N 1
ATOM 4156 C CA . GLY B 1 70 ? -3.986 7.768 7.906 1.00 50.77 99 GLY B CA 1
ATOM 4157 C C . GLY B 1 70 ? -5.182 7.048 7.331 1.00 51.45 99 GLY B C 1
ATOM 4158 O O . GLY B 1 70 ? -6.165 6.823 8.029 1.00 50.30 99 GLY B O 1
ATOM 4159 N N . ASN B 1 71 ? -5.105 6.700 6.053 1.00 46.00 100 ASN B N 1
ATOM 4160 C CA . ASN B 1 71 ? -6.156 5.939 5.446 1.00 46.10 100 ASN B CA 1
ATOM 4161 C C . ASN B 1 71 ? -5.516 4.672 4.925 1.00 48.30 100 ASN B C 1
ATOM 4162 O O . ASN B 1 71 ? -4.550 4.193 5.500 1.00 53.42 100 ASN B O 1
ATOM 4167 N N . ALA B 1 72 ? -6.024 4.135 3.828 1.00 49.16 101 ALA B N 1
ATOM 4168 C CA . ALA B 1 72 ? -5.520 2.909 3.290 1.00 50.46 101 ALA B CA 1
ATOM 4169 C C . ALA B 1 72 ? -5.198 3.084 1.817 1.00 52.78 101 ALA B C 1
ATOM 4170 O O . ALA B 1 72 ? -5.485 2.239 0.982 1.00 54.99 101 ALA B O 1
ATOM 4172 N N . LEU B 1 73 ? -4.604 4.203 1.479 1.00 56.38 102 LEU B N 1
ATOM 4173 C CA . LEU B 1 73 ? -4.401 4.484 0.075 1.00 54.97 102 LEU B CA 1
ATOM 4174 C C . LEU B 1 73 ? -3.233 3.667 -0.390 1.00 54.62 102 LEU B C 1
ATOM 4175 O O . LEU B 1 73 ? -2.183 3.667 0.256 1.00 63.19 102 LEU B O 1
ATOM 4180 N N . THR B 1 74 ? -3.395 2.973 -1.509 1.00 58.13 103 THR B N 1
ATOM 4181 C CA . THR B 1 74 ? -2.260 2.276 -2.113 1.00 56.91 103 THR B CA 1
ATOM 4182 C C . THR B 1 74 ? -1.890 2.871 -3.437 1.00 52.52 103 THR B C 1
ATOM 4183 O O . THR B 1 74 ? -0.824 2.575 -3.962 1.00 55.45 103 THR B O 1
ATOM 4187 N N . TYR B 1 75 ? -2.754 3.720 -3.979 1.00 60.02 104 TYR B N 1
ATOM 4188 C CA . TYR B 1 75 ? -2.588 4.223 -5.359 1.00 61.59 104 TYR B CA 1
ATOM 4189 C C . TYR B 1 75 ? -3.283 5.586 -5.509 1.00 60.67 104 TYR B C 1
ATOM 4190 O O . TYR B 1 75 ? -4.400 5.796 -4.992 1.00 53.21 104 TYR B O 1
ATOM 4199 N N . ILE B 1 76 ? -2.631 6.505 -6.226 1.00 56.62 105 ILE B N 1
ATOM 4200 C CA . ILE B 1 76 ? -3.226 7.817 -6.506 1.00 56.58 105 ILE B CA 1
ATOM 4201 C C . ILE B 1 76 ? -3.347 8.039 -8.010 1.00 55.31 105 ILE B C 1
ATOM 4202 O O . ILE B 1 76 ? -2.333 8.176 -8.719 1.00 59.27 105 ILE B O 1
ATOM 4207 N N . PRO B 1 77 ? -4.590 8.124 -8.504 1.00 56.30 106 PRO B N 1
ATOM 4208 C CA . PRO B 1 77 ? -4.790 8.224 -9.946 1.00 53.14 106 PRO B CA 1
ATOM 4209 C C . PRO B 1 77 ? -4.362 9.578 -10.506 1.00 59.28 106 PRO B C 1
ATOM 4210 O O . PRO B 1 77 ? -4.458 10.604 -9.807 1.00 54.53 106 PRO B O 1
ATOM 4214 N N . LYS B 1 78 ? -3.883 9.548 -11.753 1.00 57.05 107 LYS B N 1
ATOM 4215 C CA . LYS B 1 78 ? -3.366 10.701 -12.457 1.00 59.56 107 LYS B CA 1
ATOM 4216 C C . LYS B 1 78 ? -4.174 11.987 -12.213 1.00 63.32 107 LYS B C 1
ATOM 4217 O O . LYS B 1 78 ? -3.597 13.067 -12.054 1.00 69.78 107 LYS B O 1
ATOM 4223 N N . GLY B 1 79 ? -5.498 11.888 -12.172 1.00 57.49 108 GLY B N 1
ATOM 4224 C CA . GLY B 1 79 ? -6.295 13.093 -12.065 1.00 57.41 108 GLY B CA 1
ATOM 4225 C C . GLY B 1 79 ? -6.953 13.266 -10.738 1.00 49.79 108 GLY B C 1
ATOM 4226 O O . GLY B 1 79 ? -7.984 13.917 -10.628 1.00 41.35 108 GLY B O 1
ATOM 4227 N N . ALA B 1 80 ? -6.347 12.710 -9.710 1.00 56.63 109 ALA B N 1
ATOM 4228 C CA . ALA B 1 80 ? -7.017 12.689 -8.393 1.00 56.63 109 ALA B CA 1
ATOM 4229 C C . ALA B 1 80 ? -7.208 14.096 -7.908 1.00 48.51 109 ALA B C 1
ATOM 4230 O O . ALA B 1 80 ? -8.201 14.391 -7.258 1.00 55.84 109 ALA B O 1
ATOM 4232 N N . PHE B 1 81 ? -6.269 14.958 -8.269 1.00 48.93 110 PHE B N 1
ATOM 4233 C CA . PHE B 1 81 ? -6.260 16.326 -7.802 1.00 52.88 110 PHE B CA 1
ATOM 4234 C C . PHE B 1 81 ? -6.417 17.374 -8.894 1.00 52.86 110 PHE B C 1
ATOM 4235 O O . PHE B 1 81 ? -6.077 18.539 -8.657 1.00 51.24 110 PHE B O 1
ATOM 4243 N N . THR B 1 82 ? -6.914 17.012 -10.075 1.00 52.88 111 THR B N 1
ATOM 4244 C CA . THR B 1 82 ? -7.094 18.051 -11.097 1.00 57.81 111 THR B CA 1
ATOM 4245 C C . THR B 1 82 ? -8.238 18.925 -10.618 1.00 55.51 111 THR B C 1
ATOM 4246 O O . THR B 1 82 ? -9.126 18.460 -9.891 1.00 52.22 111 THR B O 1
ATOM 4250 N N . GLY B 1 83 ? -8.135 20.218 -10.895 1.00 47.87 112 GLY B N 1
ATOM 4251 C CA . GLY B 1 83 ? -9.108 21.135 -10.372 1.00 47.16 112 GLY B CA 1
ATOM 4252 C C . GLY B 1 83 ? -8.800 21.771 -9.016 1.00 46.40 112 GLY B C 1
ATOM 4253 O O . GLY B 1 83 ? -9.469 22.738 -8.626 1.00 46.88 112 GLY B O 1
ATOM 4254 N N . LEU B 1 84 ? -7.808 21.289 -8.286 1.00 45.91 113 LEU B N 1
ATOM 4255 C CA . LEU B 1 84 ? -7.502 21.945 -6.981 1.00 50.07 113 LEU B CA 1
ATOM 4256 C C . LEU B 1 84 ? -6.523 23.128 -7.131 1.00 44.48 113 LEU B C 1
ATOM 4257 O O . LEU B 1 84 ? -5.347 23.028 -6.811 1.00 39.23 113 LEU B O 1
ATOM 4262 N N . TYR B 1 85 ? -7.043 24.229 -7.637 1.00 42.51 114 TYR B N 1
ATOM 4263 C CA . TYR B 1 85 ? -6.215 25.338 -8.096 1.00 43.78 114 TYR B CA 1
ATOM 4264 C C . TYR B 1 85 ? -5.606 26.123 -6.942 1.00 39.39 114 TYR B C 1
ATOM 4265 O O . TYR B 1 85 ? -4.558 26.758 -7.109 1.00 30.28 114 TYR B O 1
ATOM 4274 N N . SER B 1 86 ? -6.242 26.075 -5.775 1.00 38.10 115 SER B N 1
ATOM 4275 C CA . SER B 1 86 ? -5.686 26.751 -4.619 1.00 38.72 115 SER B CA 1
ATOM 4276 C C . SER B 1 86 ? -4.916 25.828 -3.645 1.00 44.48 115 SER B C 1
ATOM 4277 O O . SER B 1 86 ? -4.688 26.227 -2.485 1.00 40.48 115 SER B O 1
ATOM 4280 N N . LEU B 1 87 ? -4.494 24.637 -4.096 1.00 41.03 116 LEU B N 1
ATOM 4281 C CA . LEU B 1 87 ? -3.956 23.639 -3.166 1.00 43.46 116 LEU B CA 1
ATOM 4282 C C . LEU B 1 87 ? -2.533 23.919 -2.678 1.00 43.86 116 LEU B C 1
ATOM 4283 O O . LEU B 1 87 ? -1.548 23.842 -3.422 1.00 51.15 116 LEU B O 1
ATOM 4288 N N . LYS B 1 88 ? -2.439 24.253 -1.404 1.00 45.15 117 LYS B N 1
ATOM 4289 C CA . LYS B 1 88 ? -1.170 24.677 -0.810 1.00 46.42 117 LYS B CA 1
ATOM 4290 C C . LYS B 1 88 ? -0.515 23.505 -0.035 1.00 41.60 117 LYS B C 1
ATOM 4291 O O . LYS B 1 88 ? 0.717 23.335 -0.006 1.00 37.08 117 LYS B O 1
ATOM 4297 N N . VAL B 1 89 ? -1.364 22.712 0.606 1.00 37.32 118 VAL B N 1
ATOM 4298 C CA . VAL B 1 89 ? -0.926 21.708 1.537 1.00 34.31 118 VAL B CA 1
ATOM 4299 C C . VAL B 1 89 ? -1.591 20.390 1.330 1.00 31.05 118 VAL B C 1
ATOM 4300 O O . VAL B 1 89 ? -2.793 20.307 1.411 1.00 29.99 118 VAL B O 1
ATOM 4304 N N . LEU B 1 90 ? -0.808 19.344 1.129 1.00 29.03 119 LEU B N 1
ATOM 4305 C CA . LEU B 1 90 ? -1.385 18.053 0.780 1.00 32.07 119 LEU B CA 1
ATOM 4306 C C . LEU B 1 90 ? -0.764 17.010 1.684 1.00 35.82 119 LEU B C 1
ATOM 4307 O O . LEU B 1 90 ? 0.445 16.808 1.642 1.00 39.26 119 LEU B O 1
ATOM 4312 N N . MET B 1 91 ? -1.591 16.316 2.458 1.00 35.63 120 MET B N 1
ATOM 4313 C CA . MET B 1 91 ? -1.112 15.375 3.465 1.00 32.78 120 MET B CA 1
ATOM 4314 C C . MET B 1 91 ? -1.476 13.942 3.123 1.00 33.44 120 MET B C 1
ATOM 4315 O O . MET B 1 91 ? -2.624 13.579 2.998 1.00 37.71 120 MET B O 1
ATOM 4320 N N . LEU B 1 92 ? -0.475 13.115 2.988 1.00 36.94 121 LEU B N 1
ATOM 4321 C CA . LEU B 1 92 ? -0.697 11.739 2.607 1.00 37.65 121 LEU B CA 1
ATOM 4322 C C . LEU B 1 92 ? 0.081 10.776 3.485 1.00 35.94 121 LEU B C 1
ATOM 4323 O O . LEU B 1 92 ? 0.204 9.611 3.132 1.00 34.29 121 LEU B O 1
ATOM 4328 N N . GLN B 1 93 ? 0.578 11.236 4.635 1.00 39.12 122 GLN B N 1
ATOM 4329 C CA . GLN B 1 93 ? 1.345 10.324 5.495 1.00 40.45 122 GLN B CA 1
ATOM 4330 C C . GLN B 1 93 ? 0.533 9.132 5.892 1.00 44.54 122 GLN B C 1
ATOM 4331 O O . GLN B 1 93 ? -0.691 9.184 5.953 1.00 50.35 122 GLN B O 1
ATOM 4337 N N . ASN B 1 94 ? 1.239 8.076 6.257 1.00 52.30 123 ASN B N 1
ATOM 4338 C CA . ASN B 1 94 ? 0.637 6.923 6.908 1.00 48.55 123 ASN B CA 1
ATOM 4339 C C . ASN B 1 94 ? -0.473 6.358 6.044 1.00 44.81 123 ASN B C 1
ATOM 4340 O O . ASN B 1 94 ? -1.616 6.276 6.448 1.00 44.75 123 ASN B O 1
ATOM 4345 N N . ASN B 1 95 ? -0.129 6.063 4.798 1.00 46.11 124 ASN B N 1
ATOM 4346 C CA . ASN B 1 95 ? -0.924 5.168 3.971 1.00 42.72 124 ASN B CA 1
ATOM 4347 C C . ASN B 1 95 ? 0.016 4.057 3.538 1.00 41.00 124 ASN B C 1
ATOM 4348 O O . ASN B 1 95 ? 1.015 3.804 4.220 1.00 43.93 124 ASN B O 1
ATOM 4353 N N . GLN B 1 96 ? -0.272 3.406 2.423 1.00 39.38 125 GLN B N 1
ATOM 4354 C CA . GLN B 1 96 ? 0.480 2.268 1.978 1.00 43.29 125 GLN B CA 1
ATOM 4355 C C . GLN B 1 96 ? 0.886 2.402 0.509 1.00 46.84 125 GLN B C 1
ATOM 4356 O O . GLN B 1 96 ? 0.863 1.421 -0.268 1.00 45.68 125 GLN B O 1
ATOM 4362 N N . LEU B 1 97 ? 1.303 3.603 0.140 1.00 45.85 126 LEU B N 1
ATOM 4363 C CA . LEU B 1 97 ? 1.899 3.830 -1.149 1.00 44.57 126 LEU B CA 1
ATOM 4364 C C . LEU B 1 97 ? 3.261 3.163 -1.249 1.00 44.24 126 LEU B C 1
ATOM 4365 O O . LEU B 1 97 ? 4.047 3.180 -0.299 1.00 46.58 126 LEU B O 1
ATOM 4370 N N . ARG B 1 98 ? 3.564 2.605 -2.408 1.00 49.65 127 ARG B N 1
ATOM 4371 C CA . ARG B 1 98 ? 4.871 1.956 -2.633 1.00 52.26 127 ARG B CA 1
ATOM 4372 C C . ARG B 1 98 ? 5.749 2.747 -3.549 1.00 49.37 127 ARG B C 1
ATOM 4373 O O . ARG B 1 98 ? 6.938 2.522 -3.587 1.00 50.36 127 ARG B O 1
ATOM 4381 N N . HIS B 1 99 ? 5.171 3.661 -4.316 1.00 51.11 128 HIS B N 1
ATOM 4382 C CA . HIS B 1 99 ? 5.979 4.628 -5.029 1.00 52.38 128 HIS B CA 1
ATOM 4383 C C . HIS B 1 99 ? 5.297 5.964 -4.887 1.00 51.26 128 HIS B C 1
ATOM 4384 O O . HIS B 1 99 ? 4.115 6.037 -4.521 1.00 56.10 128 HIS B O 1
ATOM 4391 N N . VAL B 1 100 ? 6.056 7.035 -5.113 1.00 53.69 129 VAL B N 1
ATOM 4392 C CA . VAL B 1 100 ? 5.470 8.364 -5.195 1.00 47.44 129 VAL B CA 1
ATOM 4393 C C . VAL B 1 100 ? 4.695 8.320 -6.474 1.00 45.87 129 VAL B C 1
ATOM 4394 O O . VAL B 1 100 ? 5.282 7.956 -7.501 1.00 47.78 129 VAL B O 1
ATOM 4398 N N . PRO B 1 101 ? 3.404 8.694 -6.434 1.00 41.89 130 PRO B N 1
ATOM 4399 C CA . PRO B 1 101 ? 2.551 8.682 -7.621 1.00 43.93 130 PRO B CA 1
ATOM 4400 C C . PRO B 1 101 ? 3.234 9.249 -8.854 1.00 47.04 130 PRO B C 1
ATOM 4401 O O . PRO B 1 101 ? 3.880 10.292 -8.765 1.00 50.61 130 PRO B O 1
ATOM 4405 N N . THR B 1 102 ? 3.111 8.560 -9.985 1.00 49.34 131 THR B N 1
ATOM 4406 C CA . THR B 1 102 ? 3.895 8.920 -11.166 1.00 56.00 131 THR B CA 1
ATOM 4407 C C . THR B 1 102 ? 3.507 10.269 -11.723 1.00 58.73 131 THR B C 1
ATOM 4408 O O . THR B 1 102 ? 4.366 10.976 -12.268 1.00 61.67 131 THR B O 1
ATOM 4412 N N . GLU B 1 103 ? 2.218 10.613 -11.599 1.00 57.40 132 GLU B N 1
ATOM 4413 C CA . GLU B 1 103 ? 1.670 11.820 -12.245 1.00 60.97 132 GLU B CA 1
ATOM 4414 C C . GLU B 1 103 ? 0.710 12.625 -11.415 1.00 55.75 132 GLU B C 1
ATOM 4415 O O . GLU B 1 103 ? 0.606 13.808 -11.641 1.00 58.19 132 GLU B O 1
ATOM 4421 N N . ALA B 1 104 ? -0.001 11.999 -10.482 1.00 49.03 133 ALA B N 1
ATOM 4422 C CA . ALA B 1 104 ? -1.034 12.691 -9.738 1.00 45.56 133 ALA B CA 1
ATOM 4423 C C . ALA B 1 104 ? -0.579 13.995 -9.117 1.00 45.32 133 ALA B C 1
ATOM 4424 O O . ALA B 1 104 ? -1.407 14.863 -8.835 1.00 46.69 133 ALA B O 1
ATOM 4426 N N . LEU B 1 105 ? 0.715 14.131 -8.874 1.00 42.00 134 LEU B N 1
ATOM 4427 C CA . LEU B 1 105 ? 1.238 15.334 -8.261 1.00 43.01 134 LEU B CA 1
ATOM 4428 C C . LEU B 1 105 ? 1.799 16.344 -9.237 1.00 48.54 134 LEU B C 1
ATOM 4429 O O . LEU B 1 105 ? 2.102 17.468 -8.831 1.00 57.04 134 LEU B O 1
ATOM 4434 N N . GLN B 1 106 ? 1.951 15.989 -10.505 1.00 47.76 135 GLN B N 1
ATOM 4435 C CA . GLN B 1 106 ? 2.578 16.931 -11.445 1.00 50.00 135 GLN B CA 1
ATOM 4436 C C . GLN B 1 106 ? 1.735 18.172 -11.547 1.00 50.31 135 GLN B C 1
ATOM 4437 O O . GLN B 1 106 ? 0.509 18.096 -11.479 1.00 56.59 135 GLN B O 1
ATOM 4443 N N . ASN B 1 107 ? 2.402 19.316 -11.653 1.00 52.59 136 ASN B N 1
ATOM 4444 C CA . ASN B 1 107 ? 1.736 20.580 -11.993 1.00 54.96 136 ASN B CA 1
ATOM 4445 C C . ASN B 1 107 ? 0.711 21.053 -10.959 1.00 53.27 136 ASN B C 1
ATOM 4446 O O . ASN B 1 107 ? -0.297 21.652 -11.306 1.00 58.70 136 ASN B O 1
ATOM 4451 N N . LEU B 1 108 ? 0.936 20.737 -9.695 1.00 52.94 137 LEU B N 1
ATOM 4452 C CA . LEU B 1 108 ? 0.159 21.345 -8.624 1.00 50.28 137 LEU B CA 1
ATOM 4453 C C . LEU B 1 108 ? 0.944 22.572 -8.224 1.00 48.94 137 LEU B C 1
ATOM 4454 O O . LEU B 1 108 ? 1.697 22.573 -7.254 1.00 46.34 137 LEU B O 1
ATOM 4459 N N . ARG B 1 109 ? 0.742 23.616 -9.012 1.00 46.76 138 ARG B N 1
ATOM 4460 C CA . ARG B 1 109 ? 1.591 24.795 -9.035 1.00 45.43 138 ARG B CA 1
ATOM 4461 C C . ARG B 1 109 ? 1.473 25.650 -7.798 1.00 41.94 138 ARG B C 1
ATOM 4462 O O . ARG B 1 109 ? 2.350 26.460 -7.529 1.00 37.98 138 ARG B O 1
ATOM 4470 N N . SER B 1 110 ? 0.396 25.524 -7.043 1.00 39.82 139 SER B N 1
ATOM 4471 C CA . SER B 1 110 ? 0.370 26.250 -5.804 1.00 43.04 139 SER B CA 1
ATOM 4472 C C . SER B 1 110 ? 0.958 25.460 -4.625 1.00 42.44 139 SER B C 1
ATOM 4473 O O . SER B 1 110 ? 0.994 25.974 -3.549 1.00 42.22 139 SER B O 1
ATOM 4476 N N . LEU B 1 111 ? 1.391 24.215 -4.825 1.00 39.78 140 LEU B N 1
ATOM 4477 C CA . LEU B 1 111 ? 1.561 23.295 -3.705 1.00 35.07 140 LEU B CA 1
ATOM 4478 C C . LEU B 1 111 ? 2.860 23.594 -2.995 1.00 33.99 140 LEU B C 1
ATOM 4479 O O . LEU B 1 111 ? 3.901 23.643 -3.627 1.00 36.42 140 LEU B O 1
ATOM 4484 N N . GLN B 1 112 ? 2.761 23.917 -1.706 1.00 30.33 141 GLN B N 1
ATOM 4485 C CA . GLN B 1 112 ? 3.921 24.284 -0.916 1.00 34.53 141 GLN B CA 1
ATOM 4486 C C . GLN B 1 112 ? 4.337 23.257 0.134 1.00 31.32 141 GLN B C 1
ATOM 4487 O O . GLN B 1 112 ? 5.470 23.267 0.537 1.00 28.28 141 GLN B O 1
ATOM 4493 N N . SER B 1 113 ? 3.415 22.405 0.593 1.00 28.65 142 SER B N 1
ATOM 4494 C CA . SER B 1 113 ? 3.724 21.386 1.607 1.00 25.64 142 SER B CA 1
ATOM 4495 C C . SER B 1 113 ? 3.218 20.045 1.207 1.00 24.34 142 SER B C 1
ATOM 4496 O O . SER B 1 113 ? 2.021 19.896 1.013 1.00 24.66 142 SER B O 1
ATOM 4499 N N . LEU B 1 114 ? 4.090 19.051 1.125 1.00 24.50 143 LEU B N 1
ATOM 4500 C CA . LEU B 1 114 ? 3.640 17.734 0.728 1.00 27.81 143 LEU B CA 1
ATOM 4501 C C . LEU B 1 114 ? 4.093 16.676 1.693 1.00 30.89 143 LEU B C 1
ATOM 4502 O O . LEU B 1 114 ? 5.273 16.521 1.923 1.00 37.19 143 LEU B O 1
ATOM 4507 N N . ARG B 1 115 ? 3.174 15.912 2.244 1.00 33.30 144 ARG B N 1
ATOM 4508 C CA . ARG B 1 115 ? 3.574 14.869 3.166 1.00 31.04 144 ARG B CA 1
ATOM 4509 C C . ARG B 1 115 ? 3.358 13.497 2.591 1.00 30.52 144 ARG B C 1
ATOM 4510 O O . ARG B 1 115 ? 2.260 13.102 2.322 1.00 32.56 144 ARG B O 1
ATOM 4518 N N . LEU B 1 116 ? 4.444 12.761 2.450 1.00 28.93 145 LEU B N 1
ATOM 4519 C CA . LEU B 1 116 ? 4.417 11.426 1.999 1.00 29.98 145 LEU B CA 1
ATOM 4520 C C . LEU B 1 116 ? 5.088 10.483 2.991 1.00 33.68 145 LEU B C 1
ATOM 4521 O O . LEU B 1 116 ? 5.474 9.334 2.623 1.00 35.07 145 LEU B O 1
ATOM 4526 N N . ASP B 1 117 ? 5.257 10.942 4.231 1.00 32.04 146 ASP B N 1
ATOM 4527 C CA . ASP B 1 117 ? 5.954 10.146 5.226 1.00 33.35 146 ASP B CA 1
ATOM 4528 C C . ASP B 1 117 ? 5.127 8.942 5.676 1.00 38.20 146 ASP B C 1
ATOM 4529 O O . ASP B 1 117 ? 3.915 8.931 5.531 1.00 44.60 146 ASP B O 1
ATOM 4534 N N . ALA B 1 118 ? 5.794 7.901 6.169 1.00 39.06 147 ALA B N 1
ATOM 4535 C CA . ALA B 1 118 ? 5.138 6.692 6.692 1.00 35.64 147 ALA B CA 1
ATOM 4536 C C . ALA B 1 118 ? 4.317 6.012 5.657 1.00 35.61 147 ALA B C 1
ATOM 4537 O O . ALA B 1 118 ? 3.170 5.682 5.911 1.00 35.45 147 ALA B O 1
ATOM 4539 N N . ASN B 1 119 ? 4.891 5.838 4.472 1.00 36.33 148 ASN B N 1
ATOM 4540 C CA . ASN B 1 119 ? 4.309 4.915 3.506 1.00 42.49 148 ASN B CA 1
ATOM 4541 C C . ASN B 1 119 ? 5.258 3.751 3.293 1.00 42.41 148 ASN B C 1
ATOM 4542 O O . ASN B 1 119 ? 6.043 3.464 4.192 1.00 47.17 148 ASN B O 1
ATOM 4547 N N . HIS B 1 120 ? 5.139 3.044 2.185 1.00 39.48 149 HIS B N 1
ATOM 4548 C CA . HIS B 1 120 ? 6.041 1.955 1.886 1.00 41.98 149 HIS B CA 1
ATOM 4549 C C . HIS B 1 120 ? 6.780 2.330 0.599 1.00 46.53 149 HIS B C 1
ATOM 4550 O O . HIS B 1 120 ? 6.958 1.507 -0.299 1.00 45.41 149 HIS B O 1
ATOM 4557 N N . ILE B 1 121 ? 7.177 3.583 0.486 1.00 44.43 150 ILE B N 1
ATOM 4558 C CA . ILE B 1 121 ? 7.663 4.070 -0.788 1.00 42.79 150 ILE B CA 1
ATOM 4559 C C . ILE B 1 121 ? 9.051 3.581 -1.049 1.00 41.30 150 ILE B C 1
ATOM 4560 O O . ILE B 1 121 ? 9.968 3.957 -0.347 1.00 41.18 150 ILE B O 1
ATOM 4565 N N . SER B 1 122 ? 9.211 2.742 -2.068 1.00 43.59 151 SER B N 1
ATOM 4566 C CA . SER B 1 122 ? 10.551 2.307 -2.497 1.00 43.54 151 SER B CA 1
ATOM 4567 C C . SER B 1 122 ? 11.048 2.953 -3.782 1.00 39.34 151 SER B C 1
ATOM 4568 O O . SER B 1 122 ? 12.191 2.767 -4.169 1.00 33.49 151 SER B O 1
ATOM 4571 N N . TYR B 1 123 ? 10.224 3.767 -4.404 1.00 42.18 152 TYR B N 1
ATOM 4572 C CA . TYR B 1 123 ? 10.572 4.293 -5.729 1.00 49.52 152 TYR B CA 1
ATOM 4573 C C . TYR B 1 123 ? 9.989 5.700 -5.981 1.00 46.07 152 TYR B C 1
ATOM 4574 O O . TYR B 1 123 ? 8.776 5.931 -5.788 1.00 38.22 152 TYR B O 1
ATOM 4583 N N . VAL B 1 124 ? 10.864 6.596 -6.452 1.00 43.27 153 VAL B N 1
ATOM 4584 C CA . VAL B 1 124 ? 10.482 7.937 -6.872 1.00 44.93 153 VAL B CA 1
ATOM 4585 C C . VAL B 1 124 ? 10.540 8.121 -8.405 1.00 43.88 153 VAL B C 1
ATOM 4586 O O . VAL B 1 124 ? 11.620 8.394 -8.995 1.00 44.98 153 VAL B O 1
ATOM 4590 N N . PRO B 1 125 ? 9.374 7.990 -9.070 1.00 45.59 154 PRO B N 1
ATOM 4591 C CA . PRO B 1 125 ? 9.409 8.226 -10.516 1.00 46.48 154 PRO B CA 1
ATOM 4592 C C . PRO B 1 125 ? 10.025 9.597 -10.869 1.00 43.59 154 PRO B C 1
ATOM 4593 O O . PRO B 1 125 ? 9.578 10.621 -10.340 1.00 43.17 154 PRO B O 1
ATOM 4597 N N . PRO B 1 126 ? 11.026 9.610 -11.767 1.00 43.44 155 PRO B N 1
ATOM 4598 C CA . PRO B 1 126 ? 11.916 10.736 -12.131 1.00 44.01 155 PRO B CA 1
ATOM 4599 C C . PRO B 1 126 ? 11.258 12.048 -12.477 1.00 44.13 155 PRO B C 1
ATOM 4600 O O . PRO B 1 126 ? 11.905 13.098 -12.431 1.00 46.53 155 PRO B O 1
ATOM 4604 N N . SER B 1 127 ? 9.996 12.001 -12.866 1.00 49.59 156 SER B N 1
ATOM 4605 C CA . SER B 1 127 ? 9.269 13.242 -13.113 1.00 51.72 156 SER B CA 1
ATOM 4606 C C . SER B 1 127 ? 8.018 13.378 -12.221 1.00 52.55 156 SER B C 1
ATOM 4607 O O . SER B 1 127 ? 7.163 14.204 -12.520 1.00 53.64 156 SER B O 1
ATOM 4610 N N . CYS B 1 128 ? 7.895 12.593 -11.149 1.00 43.66 157 CYS B N 1
ATOM 4611 C CA . CYS B 1 128 ? 6.693 12.653 -10.346 1.00 47.83 157 CYS B CA 1
ATOM 4612 C C . CYS B 1 128 ? 6.465 14.054 -9.767 1.00 47.02 157 CYS B C 1
ATOM 4613 O O . CYS B 1 128 ? 5.336 14.399 -9.445 1.00 44.56 157 CYS B O 1
ATOM 4616 N N . PHE B 1 129 ? 7.533 14.835 -9.604 1.00 47.04 158 PHE B N 1
ATOM 4617 C CA . PHE B 1 129 ? 7.430 16.203 -9.041 1.00 48.49 158 PHE B CA 1
ATOM 4618 C C . PHE B 1 129 ? 7.456 17.318 -10.070 1.00 51.78 158 PHE B C 1
ATOM 4619 O O . PHE B 1 129 ? 7.447 18.508 -9.704 1.00 47.29 158 PHE B O 1
ATOM 4627 N N . SER B 1 130 ? 7.543 16.933 -11.343 1.00 53.02 159 SER B N 1
ATOM 4628 C CA . SER B 1 130 ? 7.512 17.873 -12.465 1.00 53.49 159 SER B CA 1
ATOM 4629 C C . SER B 1 130 ? 6.356 18.838 -12.331 1.00 48.04 159 SER B C 1
ATOM 4630 O O . SER B 1 130 ? 5.202 18.431 -12.112 1.00 44.99 159 SER B O 1
ATOM 4633 N N . GLY B 1 131 ? 6.681 20.122 -12.389 1.00 44.95 160 GLY B N 1
ATOM 4634 C CA . GLY B 1 131 ? 5.658 21.143 -12.237 1.00 47.76 160 GLY B CA 1
ATOM 4635 C C . GLY B 1 131 ? 5.448 21.723 -10.858 1.00 51.78 160 GLY B C 1
ATOM 4636 O O . GLY B 1 131 ? 4.693 22.669 -10.702 1.00 56.26 160 GLY B O 1
ATOM 4637 N N . LEU B 1 132 ? 6.082 21.180 -9.829 1.00 50.95 161 LEU B N 1
ATOM 4638 C CA . LEU B 1 132 ? 5.814 21.700 -8.492 1.00 50.80 161 LEU B CA 1
ATOM 4639 C C . LEU B 1 132 ? 6.728 22.877 -8.265 1.00 50.89 161 LEU B C 1
ATOM 4640 O O . LEU B 1 132 ? 7.785 22.772 -7.651 1.00 50.58 161 LEU B O 1
ATOM 4645 N N . HIS B 1 133 ? 6.304 24.002 -8.802 1.00 55.98 162 HIS B N 1
ATOM 4646 C CA . HIS B 1 133 ? 7.166 25.166 -8.916 1.00 60.90 162 HIS B CA 1
ATOM 4647 C C . HIS B 1 133 ? 7.171 25.917 -7.602 1.00 48.70 162 HIS B C 1
ATOM 4648 O O . HIS B 1 133 ? 8.107 26.647 -7.345 1.00 45.10 162 HIS B O 1
ATOM 4655 N N . SER B 1 134 ? 6.128 25.760 -6.789 1.00 45.28 163 SER B N 1
ATOM 4656 C CA . SER B 1 134 ? 6.089 26.376 -5.445 1.00 42.82 163 SER B CA 1
ATOM 4657 C C . SER B 1 134 ? 6.460 25.456 -4.289 1.00 44.33 163 SER B C 1
ATOM 4658 O O . SER B 1 134 ? 6.415 25.885 -3.138 1.00 49.59 163 SER B O 1
ATOM 4661 N N . LEU B 1 135 ? 6.848 24.217 -4.543 1.00 43.18 164 LEU B N 1
ATOM 4662 C CA . LEU B 1 135 ? 7.048 23.291 -3.417 1.00 46.13 164 LEU B CA 1
ATOM 4663 C C . LEU B 1 135 ? 8.144 23.716 -2.411 1.00 38.09 164 LEU B C 1
ATOM 4664 O O . LEU B 1 135 ? 9.324 23.842 -2.755 1.00 41.05 164 LEU B O 1
ATOM 4669 N N . ARG B 1 136 ? 7.758 23.925 -1.170 1.00 36.88 165 ARG B N 1
ATOM 4670 C CA . ARG B 1 136 ? 8.714 24.412 -0.150 1.00 40.70 165 ARG B CA 1
ATOM 4671 C C . ARG B 1 136 ? 9.140 23.371 0.904 1.00 39.38 165 ARG B C 1
ATOM 4672 O O . ARG B 1 136 ? 10.308 23.304 1.280 1.00 42.12 165 ARG B O 1
ATOM 4680 N N . HIS B 1 137 ? 8.220 22.512 1.307 1.00 36.42 166 HIS B N 1
ATOM 4681 C CA . HIS B 1 137 ? 8.480 21.473 2.285 1.00 35.18 166 HIS B CA 1
ATOM 4682 C C . HIS B 1 137 ? 8.063 20.123 1.765 1.00 36.77 166 HIS B C 1
ATOM 4683 O O . HIS B 1 137 ? 6.904 19.953 1.393 1.00 36.64 166 HIS B O 1
ATOM 4690 N N . LEU B 1 138 ? 8.989 19.155 1.769 1.00 36.90 167 LEU B N 1
ATOM 4691 C CA . LEU B 1 138 ? 8.685 17.794 1.327 1.00 32.63 167 LEU B CA 1
ATOM 4692 C C . LEU B 1 138 ? 9.083 16.736 2.345 1.00 33.69 167 LEU B C 1
ATOM 4693 O O . LEU B 1 138 ? 10.239 16.606 2.654 1.00 34.50 167 LEU B O 1
ATOM 4698 N N . TRP B 1 139 ? 8.126 15.955 2.830 1.00 36.07 168 TRP B N 1
ATOM 4699 C CA . TRP B 1 139 ? 8.380 14.922 3.883 1.00 35.50 168 TRP B CA 1
ATOM 4700 C C . TRP B 1 139 ? 8.238 13.480 3.341 1.00 33.52 168 TRP B C 1
ATOM 4701 O O . TRP B 1 139 ? 7.145 13.049 3.008 1.00 34.53 168 TRP B O 1
ATOM 4712 N N . LEU B 1 140 ? 9.366 12.787 3.200 1.00 32.99 169 LEU B N 1
ATOM 4713 C CA . LEU B 1 140 ? 9.444 11.379 2.800 1.00 32.72 169 LEU B CA 1
ATOM 4714 C C . LEU B 1 140 ? 10.060 10.457 3.908 1.00 29.94 169 LEU B C 1
ATOM 4715 O O . LEU B 1 140 ? 10.412 9.317 3.699 1.00 24.58 169 LEU B O 1
ATOM 4720 N N . ASP B 1 141 ? 10.341 11.059 5.030 1.00 34.39 170 ASP B N 1
ATOM 4721 C CA . ASP B 1 141 ? 10.418 10.458 6.338 1.00 33.42 170 ASP B CA 1
ATOM 4722 C C . ASP B 1 141 ? 9.763 9.072 6.470 1.00 37.71 170 ASP B C 1
ATOM 4723 O O . ASP B 1 141 ? 8.567 8.917 6.172 1.00 38.06 170 ASP B O 1
ATOM 4728 N N . ASP B 1 142 ? 10.507 8.042 6.867 1.00 38.34 171 ASP B N 1
ATOM 4729 C CA . ASP B 1 142 ? 9.888 6.723 7.174 1.00 37.79 171 ASP B CA 1
ATOM 4730 C C . ASP B 1 142 ? 9.187 6.019 5.988 1.00 34.57 171 ASP B C 1
ATOM 4731 O O . ASP B 1 142 ? 7.978 5.858 5.976 1.00 32.10 171 ASP B O 1
ATOM 4736 N N . ASN B 1 143 ? 9.982 5.601 5.017 1.00 33.41 172 ASN B N 1
ATOM 4737 C CA . ASN B 1 143 ? 9.536 4.786 3.891 1.00 35.36 172 ASN B CA 1
ATOM 4738 C C . ASN B 1 143 ? 10.614 3.753 3.611 1.00 34.62 172 ASN B C 1
ATOM 4739 O O . ASN B 1 143 ? 11.330 3.381 4.532 1.00 33.42 172 ASN B O 1
ATOM 4744 N N . ALA B 1 144 ? 10.756 3.322 2.355 1.00 29.01 173 ALA B N 1
ATOM 4745 C CA . ALA B 1 144 ? 11.624 2.222 2.053 1.00 28.93 173 ALA B CA 1
ATOM 4746 C C . ALA B 1 144 ? 12.556 2.643 1.010 1.00 33.33 173 ALA B C 1
ATOM 4747 O O . ALA B 1 144 ? 12.908 1.860 0.132 1.00 41.11 173 ALA B O 1
ATOM 4749 N N . LEU B 1 145 ? 12.980 3.892 1.065 1.00 36.51 174 LEU B N 1
ATOM 4750 C CA . LEU B 1 145 ? 13.930 4.371 0.064 1.00 39.29 174 LEU B CA 1
ATOM 4751 C C . LEU B 1 145 ? 15.267 3.718 0.232 1.00 41.95 174 LEU B C 1
ATOM 4752 O O . LEU B 1 145 ? 15.777 3.627 1.329 1.00 41.70 174 LEU B O 1
ATOM 4757 N N . THR B 1 146 ? 15.865 3.316 -0.878 1.00 45.03 175 THR B N 1
ATOM 4758 C CA . THR B 1 146 ? 17.216 2.784 -0.841 1.00 42.83 175 THR B CA 1
ATOM 4759 C C . THR B 1 146 ? 18.230 3.673 -1.522 1.00 41.22 175 THR B C 1
ATOM 4760 O O . THR B 1 146 ? 19.442 3.476 -1.360 1.00 41.23 175 THR B O 1
ATOM 4764 N N . GLU B 1 147 ? 17.764 4.655 -2.289 1.00 41.69 176 GLU B N 1
ATOM 4765 C CA . GLU B 1 147 ? 18.673 5.565 -2.995 1.00 39.82 176 GLU B CA 1
ATOM 4766 C C . GLU B 1 147 ? 18.081 6.991 -3.119 1.00 31.73 176 GLU B C 1
ATOM 4767 O O . GLU B 1 147 ? 16.918 7.220 -2.944 1.00 32.96 176 GLU B O 1
ATOM 4773 N N . ILE B 1 148 ? 18.929 7.984 -3.239 1.00 32.20 177 ILE B N 1
ATOM 4774 C CA . ILE B 1 148 ? 18.470 9.324 -3.418 1.00 32.05 177 ILE B CA 1
ATOM 4775 C C . ILE B 1 148 ? 17.936 9.417 -4.836 1.00 34.30 177 ILE B C 1
ATOM 4776 O O . ILE B 1 148 ? 18.646 9.039 -5.786 1.00 32.81 177 ILE B O 1
ATOM 4781 N N . PRO B 1 149 ? 16.713 9.931 -5.000 1.00 32.39 178 PRO B N 1
ATOM 4782 C CA . PRO B 1 149 ? 16.135 10.126 -6.322 1.00 31.62 178 PRO B CA 1
ATOM 4783 C C . PRO B 1 149 ? 16.641 11.422 -6.943 1.00 30.29 178 PRO B C 1
ATOM 4784 O O . PRO B 1 149 ? 15.983 12.433 -6.924 1.00 36.08 178 PRO B O 1
ATOM 4788 N N . VAL B 1 150 ? 17.813 11.350 -7.523 1.00 32.04 179 VAL B N 1
ATOM 4789 C CA . VAL B 1 150 ? 18.502 12.496 -8.025 1.00 37.29 179 VAL B CA 1
ATOM 4790 C C . VAL B 1 150 ? 17.742 13.235 -9.140 1.00 43.76 179 VAL B C 1
ATOM 4791 O O . VAL B 1 150 ? 17.573 14.462 -9.064 1.00 51.47 179 VAL B O 1
ATOM 4795 N N . GLN B 1 151 ? 17.276 12.515 -10.158 1.00 46.34 180 GLN B N 1
ATOM 4796 C CA . GLN B 1 151 ? 16.578 13.179 -11.265 1.00 50.37 180 GLN B CA 1
ATOM 4797 C C . GLN B 1 151 ? 15.358 13.867 -10.744 1.00 46.00 180 GLN B C 1
ATOM 4798 O O . GLN B 1 151 ? 15.090 14.994 -11.116 1.00 47.36 180 GLN B O 1
ATOM 4804 N N . ALA B 1 152 ? 14.642 13.204 -9.850 1.00 41.43 181 ALA B N 1
ATOM 4805 C CA . ALA B 1 152 ? 13.328 13.651 -9.481 1.00 38.94 181 ALA B CA 1
ATOM 4806 C C . ALA B 1 152 ? 13.394 14.898 -8.648 1.00 40.25 181 ALA B C 1
ATOM 4807 O O . ALA B 1 152 ? 12.429 15.644 -8.530 1.00 40.78 181 ALA B O 1
ATOM 4809 N N . PHE B 1 153 ? 14.534 15.099 -8.028 1.00 42.87 182 PHE B N 1
ATOM 4810 C CA . PHE B 1 153 ? 14.747 16.256 -7.180 1.00 46.26 182 PHE B CA 1
ATOM 4811 C C . PHE B 1 153 ? 15.287 17.456 -7.967 1.00 51.13 182 PHE B C 1
ATOM 4812 O O . PHE B 1 153 ? 15.274 18.574 -7.448 1.00 46.55 182 PHE B O 1
ATOM 4820 N N . ARG B 1 154 ? 15.805 17.211 -9.175 1.00 46.40 183 ARG B N 1
ATOM 4821 C CA . ARG B 1 154 ? 16.334 18.270 -10.027 1.00 46.83 183 ARG B CA 1
ATOM 4822 C C . ARG B 1 154 ? 15.386 19.437 -10.112 1.00 44.69 183 ARG B C 1
ATOM 4823 O O . ARG B 1 154 ? 15.795 20.560 -10.142 1.00 47.66 183 ARG B O 1
ATOM 4831 N N . SER B 1 155 ? 14.105 19.158 -10.201 1.00 48.34 184 SER B N 1
ATOM 4832 C CA . SER B 1 155 ? 13.126 20.173 -10.461 1.00 51.71 184 SER B CA 1
ATOM 4833 C C . SER B 1 155 ? 12.450 20.648 -9.204 1.00 48.64 184 SER B C 1
ATOM 4834 O O . SER B 1 155 ? 11.224 20.867 -9.234 1.00 43.23 184 SER B O 1
ATOM 4837 N N . LEU B 1 156 ? 13.198 20.782 -8.104 1.00 47.35 185 LEU B N 1
ATOM 4838 C CA . LEU B 1 156 ? 12.622 21.292 -6.851 1.00 44.36 185 LEU B CA 1
ATOM 4839 C C . LEU B 1 156 ? 13.447 22.445 -6.300 1.00 47.48 185 LEU B C 1
ATOM 4840 O O . LEU B 1 156 ? 13.778 22.494 -5.102 1.00 48.07 185 LEU B O 1
ATOM 4845 N N . SER B 1 157 ? 13.745 23.401 -7.183 1.00 47.79 186 SER B N 1
ATOM 4846 C CA . SER B 1 157 ? 14.664 24.515 -6.889 1.00 44.65 186 SER B CA 1
ATOM 4847 C C . SER B 1 157 ? 14.168 25.466 -5.791 1.00 37.37 186 SER B C 1
ATOM 4848 O O . SER B 1 157 ? 14.947 26.281 -5.205 1.00 36.29 186 SER B O 1
ATOM 4851 N N . ALA B 1 158 ? 12.881 25.386 -5.523 1.00 33.52 187 ALA B N 1
ATOM 4852 C CA . ALA B 1 158 ? 12.291 26.197 -4.486 1.00 35.85 187 ALA B CA 1
ATOM 4853 C C . ALA B 1 158 ? 12.194 25.460 -3.143 1.00 40.07 187 ALA B C 1
ATOM 4854 O O . ALA B 1 158 ? 11.784 26.035 -2.162 1.00 37.33 187 ALA B O 1
ATOM 4856 N N . LEU B 1 159 ? 12.611 24.201 -3.088 1.00 46.58 188 LEU B N 1
ATOM 4857 C CA . LEU B 1 159 ? 12.432 23.429 -1.865 1.00 43.55 188 LEU B CA 1
ATOM 4858 C C . LEU B 1 159 ? 13.307 23.985 -0.777 1.00 40.23 188 LEU B C 1
ATOM 4859 O O . LEU B 1 159 ? 14.482 24.245 -1.007 1.00 43.38 188 LEU B O 1
ATOM 4864 N N . GLN B 1 160 ? 12.699 24.200 0.384 1.00 34.55 189 GLN B N 1
ATOM 4865 C CA . GLN B 1 160 ? 13.351 24.787 1.552 1.00 36.71 189 GLN B CA 1
ATOM 4866 C C . GLN B 1 160 ? 13.553 23.809 2.735 1.00 37.48 189 GLN B C 1
ATOM 4867 O O . GLN B 1 160 ? 14.563 23.910 3.412 1.00 36.85 189 GLN B O 1
ATOM 4873 N N . ALA B 1 161 ? 12.653 22.835 2.916 1.00 34.37 190 ALA B N 1
ATOM 4874 C CA . ALA B 1 161 ? 12.816 21.786 3.935 1.00 34.36 190 ALA B CA 1
ATOM 4875 C C . ALA B 1 161 ? 12.585 20.419 3.346 1.00 33.79 190 ALA B C 1
ATOM 4876 O O . ALA B 1 161 ? 11.582 20.218 2.629 1.00 31.33 190 ALA B O 1
ATOM 4878 N N . MET B 1 162 ? 13.423 19.451 3.724 1.00 31.22 191 MET B N 1
ATOM 4879 C CA . MET B 1 162 ? 13.196 18.070 3.307 1.00 31.85 191 MET B CA 1
ATOM 4880 C C . MET B 1 162 ? 13.618 17.079 4.388 1.00 31.93 191 MET B C 1
ATOM 4881 O O . MET B 1 162 ? 14.686 17.220 4.993 1.00 33.01 191 MET B O 1
ATOM 4886 N N . THR B 1 163 ? 12.808 16.052 4.609 1.00 31.21 192 THR B N 1
ATOM 4887 C CA . THR B 1 163 ? 13.342 14.848 5.252 1.00 28.70 192 THR B CA 1
ATOM 4888 C C . THR B 1 163 ? 13.323 13.663 4.362 1.00 27.77 192 THR B C 1
ATOM 4889 O O . THR B 1 163 ? 12.247 13.309 3.818 1.00 22.24 192 THR B O 1
ATOM 4893 N N . LEU B 1 164 ? 14.455 12.951 4.393 1.00 27.59 193 LEU B N 1
ATOM 4894 C CA . LEU B 1 164 ? 14.498 11.560 4.022 1.00 28.93 193 LEU B CA 1
ATOM 4895 C C . LEU B 1 164 ? 14.854 10.633 5.160 1.00 28.72 193 LEU B C 1
ATOM 4896 O O . LEU B 1 164 ? 15.253 9.513 4.934 1.00 29.65 193 LEU B O 1
ATOM 4901 N N . ALA B 1 165 ? 14.655 11.040 6.395 1.00 29.98 194 ALA B N 1
ATOM 4902 C CA . ALA B 1 165 ? 15.043 10.184 7.518 1.00 31.33 194 ALA B CA 1
ATOM 4903 C C . ALA B 1 165 ? 14.236 8.855 7.582 1.00 32.84 194 ALA B C 1
ATOM 4904 O O . ALA B 1 165 ? 13.142 8.737 7.049 1.00 35.38 194 ALA B O 1
ATOM 4906 N N . LEU B 1 166 ? 14.775 7.885 8.307 1.00 35.09 195 LEU B N 1
ATOM 4907 C CA . LEU B 1 166 ? 14.176 6.529 8.470 1.00 32.45 195 LEU B CA 1
ATOM 4908 C C . LEU B 1 166 ? 13.832 5.961 7.084 1.00 30.65 195 LEU B C 1
ATOM 4909 O O . LEU B 1 166 ? 12.691 5.748 6.731 1.00 30.83 195 LEU B O 1
ATOM 4914 N N . ASN B 1 167 ? 14.867 5.726 6.315 1.00 28.82 196 ASN B N 1
ATOM 4915 C CA . ASN B 1 167 ? 14.749 4.964 5.106 1.00 31.94 196 ASN B CA 1
ATOM 4916 C C . ASN B 1 167 ? 15.980 4.072 5.179 1.00 32.92 196 ASN B C 1
ATOM 4917 O O . ASN B 1 167 ? 16.450 3.797 6.277 1.00 40.38 196 ASN B O 1
ATOM 4922 N N . LYS B 1 168 ? 16.473 3.630 4.043 1.00 31.05 197 LYS B N 1
ATOM 4923 C CA . LYS B 1 168 ? 17.516 2.682 3.916 1.00 35.02 197 LYS B CA 1
ATOM 4924 C C . LYS B 1 168 ? 18.513 3.133 2.839 1.00 35.29 197 LYS B C 1
ATOM 4925 O O . LYS B 1 168 ? 19.066 2.338 2.067 1.00 33.15 197 LYS B O 1
ATOM 4931 N N . ILE B 1 169 ? 18.770 4.414 2.819 1.00 36.72 198 ILE B N 1
ATOM 4932 C CA . ILE B 1 169 ? 19.679 4.962 1.850 1.00 36.20 198 ILE B CA 1
ATOM 4933 C C . ILE B 1 169 ? 21.051 4.559 2.293 1.00 34.61 198 ILE B C 1
ATOM 4934 O O . ILE B 1 169 ? 21.393 4.725 3.422 1.00 31.84 198 ILE B O 1
ATOM 4939 N N . HIS B 1 170 ? 21.860 4.015 1.416 1.00 40.55 199 HIS B N 1
ATOM 4940 C CA . HIS B 1 170 ? 23.186 3.629 1.848 1.00 39.10 199 HIS B CA 1
ATOM 4941 C C . HIS B 1 170 ? 24.276 4.453 1.234 1.00 36.10 199 HIS B C 1
ATOM 4942 O O . HIS B 1 170 ? 25.383 4.382 1.675 1.00 35.72 199 HIS B O 1
ATOM 4949 N N . HIS B 1 171 ? 23.970 5.274 0.236 1.00 38.10 200 HIS B N 1
ATOM 4950 C CA . HIS B 1 171 ? 25.006 6.028 -0.485 1.00 37.53 200 HIS B CA 1
ATOM 4951 C C . HIS B 1 171 ? 24.496 7.352 -1.023 1.00 39.87 200 HIS B C 1
ATOM 4952 O O . HIS B 1 171 ? 23.364 7.439 -1.497 1.00 41.67 200 HIS B O 1
ATOM 4959 N N . ILE B 1 172 ? 25.309 8.405 -0.918 1.00 41.28 201 ILE B N 1
ATOM 4960 C CA . ILE B 1 172 ? 24.978 9.690 -1.541 1.00 36.45 201 ILE B CA 1
ATOM 4961 C C . ILE B 1 172 ? 26.061 10.089 -2.502 1.00 33.46 201 ILE B C 1
ATOM 4962 O O . ILE B 1 172 ? 27.216 10.300 -2.129 1.00 33.91 201 ILE B O 1
ATOM 4967 N N . PRO B 1 173 ? 25.697 10.151 -3.773 1.00 37.44 202 PRO B N 1
ATOM 4968 C CA . PRO B 1 173 ? 26.662 10.471 -4.825 1.00 36.79 202 PRO B CA 1
ATOM 4969 C C . PRO B 1 173 ? 26.817 11.962 -4.999 1.00 35.53 202 PRO B C 1
ATOM 4970 O O . PRO B 1 173 ? 25.973 12.752 -4.532 1.00 29.44 202 PRO B O 1
ATOM 4974 N N . ASP B 1 174 ? 27.906 12.330 -5.665 1.00 35.19 203 ASP B N 1
ATOM 4975 C CA . ASP B 1 174 ? 28.208 13.716 -5.930 1.00 36.99 203 ASP B CA 1
ATOM 4976 C C . ASP B 1 174 ? 27.000 14.397 -6.593 1.00 38.55 203 ASP B C 1
ATOM 4977 O O . ASP B 1 174 ? 26.291 13.777 -7.392 1.00 38.07 203 ASP B O 1
ATOM 4982 N N . TYR B 1 175 ? 26.684 15.624 -6.189 1.00 37.39 204 TYR B N 1
ATOM 4983 C CA . TYR B 1 175 ? 25.595 16.369 -6.857 1.00 40.15 204 TYR B CA 1
ATOM 4984 C C . TYR B 1 175 ? 24.210 15.800 -6.698 1.00 42.70 204 TYR B C 1
ATOM 4985 O O . TYR B 1 175 ? 23.312 16.115 -7.462 1.00 56.43 204 TYR B O 1
ATOM 4994 N N . ALA B 1 176 ? 23.994 15.024 -5.663 1.00 43.18 205 ALA B N 1
ATOM 4995 C CA . ALA B 1 176 ? 22.720 14.370 -5.491 1.00 39.98 205 ALA B CA 1
ATOM 4996 C C . ALA B 1 176 ? 21.597 15.351 -5.277 1.00 37.73 205 ALA B C 1
ATOM 4997 O O . ALA B 1 176 ? 20.438 15.057 -5.575 1.00 43.90 205 ALA B O 1
ATOM 4999 N N . PHE B 1 177 ? 21.931 16.513 -4.732 1.00 35.41 206 PHE B N 1
ATOM 5000 C CA . PHE B 1 177 ? 20.946 17.585 -4.473 1.00 38.22 206 PHE B CA 1
ATOM 5001 C C . PHE B 1 177 ? 21.298 18.870 -5.251 1.00 36.03 206 PHE B C 1
ATOM 5002 O O . PHE B 1 177 ? 20.873 19.974 -4.890 1.00 37.60 206 PHE B O 1
ATOM 5010 N N . GLY B 1 178 ? 22.095 18.713 -6.305 1.00 35.17 207 GLY B N 1
ATOM 5011 C CA . GLY B 1 178 ? 22.826 19.835 -6.954 1.00 33.75 207 GLY B CA 1
ATOM 5012 C C . GLY B 1 178 ? 22.020 21.056 -7.315 1.00 32.05 207 GLY B C 1
ATOM 5013 O O . GLY B 1 178 ? 22.537 22.180 -7.331 1.00 35.78 207 GLY B O 1
ATOM 5014 N N . ASN B 1 179 ? 20.750 20.844 -7.587 1.00 33.09 208 ASN B N 1
ATOM 5015 C CA . ASN B 1 179 ? 19.839 21.912 -7.922 1.00 39.95 208 ASN B CA 1
ATOM 5016 C C . ASN B 1 179 ? 18.906 22.429 -6.800 1.00 40.75 208 ASN B C 1
ATOM 5017 O O . ASN B 1 179 ? 18.010 23.219 -7.091 1.00 42.77 208 ASN B O 1
ATOM 5022 N N . LEU B 1 180 ? 19.080 21.997 -5.550 1.00 38.12 209 LEU B N 1
ATOM 5023 C CA . LEU B 1 180 ? 18.154 22.417 -4.489 1.00 39.89 209 LEU B CA 1
ATOM 5024 C C . LEU B 1 180 ? 18.745 23.632 -3.834 1.00 40.04 209 LEU B C 1
ATOM 5025 O O . LEU B 1 180 ? 19.120 23.597 -2.672 1.00 41.31 209 LEU B O 1
ATOM 5030 N N . SER B 1 181 ? 18.861 24.710 -4.604 1.00 34.37 210 SER B N 1
ATOM 5031 C CA . SER B 1 181 ? 19.661 25.865 -4.199 1.00 30.62 210 SER B CA 1
ATOM 5032 C C . SER B 1 181 ? 18.994 26.648 -3.099 1.00 29.76 210 SER B C 1
ATOM 5033 O O . SER B 1 181 ? 19.612 27.480 -2.491 1.00 29.69 210 SER B O 1
ATOM 5036 N N . SER B 1 182 ? 17.722 26.410 -2.870 1.00 30.62 211 SER B N 1
ATOM 5037 C CA . SER B 1 182 ? 17.033 27.086 -1.815 1.00 33.94 211 SER B CA 1
ATOM 5038 C C . SER B 1 182 ? 16.969 26.288 -0.507 1.00 35.93 211 SER B C 1
ATOM 5039 O O . SER B 1 182 ? 16.364 26.771 0.450 1.00 30.23 211 SER B O 1
ATOM 5042 N N . LEU B 1 183 ? 17.550 25.077 -0.451 1.00 34.06 212 LEU B N 1
ATOM 5043 C CA . LEU B 1 183 ? 17.258 24.205 0.689 1.00 30.11 212 LEU B CA 1
ATOM 5044 C C . LEU B 1 183 ? 17.864 24.739 2.027 1.00 28.91 212 LEU B C 1
ATOM 5045 O O . LEU B 1 183 ? 19.035 25.076 2.109 1.00 29.51 212 LEU B O 1
ATOM 5050 N N . VAL B 1 184 ? 17.072 24.795 3.069 1.00 26.04 213 VAL B N 1
ATOM 5051 C CA . VAL B 1 184 ? 17.538 25.327 4.343 1.00 28.63 213 VAL B CA 1
ATOM 5052 C C . VAL B 1 184 ? 17.835 24.208 5.368 1.00 29.77 213 VAL B C 1
ATOM 5053 O O . VAL B 1 184 ? 18.914 24.164 5.978 1.00 28.25 213 VAL B O 1
ATOM 5057 N N . VAL B 1 185 ? 16.910 23.265 5.453 1.00 30.07 214 VAL B N 1
ATOM 5058 C CA . VAL B 1 185 ? 17.041 22.052 6.225 1.00 29.93 214 VAL B CA 1
ATOM 5059 C C . VAL B 1 185 ? 17.019 20.784 5.397 1.00 25.89 214 VAL B C 1
ATOM 5060 O O . VAL B 1 185 ? 16.109 20.552 4.598 1.00 25.04 214 VAL B O 1
ATOM 5064 N N . LEU B 1 186 ? 17.943 19.898 5.705 1.00 24.56 215 LEU B N 1
ATOM 5065 C CA . LEU B 1 186 ? 17.914 18.573 5.174 1.00 25.56 215 LEU B CA 1
ATOM 5066 C C . LEU B 1 186 ? 18.125 17.460 6.230 1.00 25.44 215 LEU B C 1
ATOM 5067 O O . LEU B 1 186 ? 19.131 17.419 6.909 1.00 24.90 215 LEU B O 1
ATOM 5072 N N . HIS B 1 187 ? 17.182 16.539 6.364 1.00 27.60 216 HIS B N 1
ATOM 5073 C CA . HIS B 1 187 ? 17.319 15.451 7.349 1.00 27.42 216 HIS B CA 1
ATOM 5074 C C . HIS B 1 187 ? 17.536 14.120 6.656 1.00 28.31 216 HIS B C 1
ATOM 5075 O O . HIS B 1 187 ? 16.679 13.689 5.892 1.00 30.65 216 HIS B O 1
ATOM 5082 N N . LEU B 1 188 ? 18.684 13.480 6.928 1.00 28.73 217 LEU B N 1
ATOM 5083 C CA . LEU B 1 188 ? 18.962 12.123 6.478 1.00 26.70 217 LEU B CA 1
ATOM 5084 C C . LEU B 1 188 ? 19.207 11.108 7.629 1.00 27.19 217 LEU B C 1
ATOM 5085 O O . LEU B 1 188 ? 19.812 10.059 7.415 1.00 25.97 217 LEU B O 1
ATOM 5090 N N . HIS B 1 189 ? 18.721 11.396 8.840 1.00 26.77 218 HIS B N 1
ATOM 5091 C CA . HIS B 1 189 ? 19.066 10.561 9.977 1.00 25.76 218 HIS B CA 1
ATOM 5092 C C . HIS B 1 189 ? 18.365 9.241 9.940 1.00 28.17 218 HIS B C 1
ATOM 5093 O O . HIS B 1 189 ? 17.310 9.107 9.319 1.00 28.64 218 HIS B O 1
ATOM 5100 N N . ASN B 1 190 ? 18.979 8.261 10.612 1.00 29.38 219 ASN B N 1
ATOM 5101 C CA . ASN B 1 190 ? 18.456 6.918 10.688 1.00 29.54 219 ASN B CA 1
ATOM 5102 C C . ASN B 1 190 ? 18.295 6.315 9.277 1.00 29.47 219 ASN B C 1
ATOM 5103 O O . ASN B 1 190 ? 17.254 5.814 8.922 1.00 27.97 219 ASN B O 1
ATOM 5108 N N . ASN B 1 191 ? 19.339 6.382 8.476 1.00 29.39 220 ASN B N 1
ATOM 5109 C CA . ASN B 1 191 ? 19.348 5.653 7.232 1.00 29.92 220 ASN B CA 1
ATOM 5110 C C . ASN B 1 191 ? 20.380 4.604 7.403 1.00 32.20 220 ASN B C 1
ATOM 5111 O O . ASN B 1 191 ? 20.524 4.060 8.488 1.00 34.60 220 ASN B O 1
ATOM 5116 N N . ARG B 1 192 ? 21.165 4.358 6.369 1.00 33.07 221 ARG B N 1
ATOM 5117 C CA . ARG B 1 192 ? 22.069 3.225 6.356 1.00 34.09 221 ARG B CA 1
ATOM 5118 C C . ARG B 1 192 ? 23.365 3.639 5.673 1.00 34.58 221 ARG B C 1
ATOM 5119 O O . ARG B 1 192 ? 24.045 2.849 5.063 1.00 37.87 221 ARG B O 1
ATOM 5127 N N . ILE B 1 193 ? 23.703 4.911 5.808 1.00 31.30 222 ILE B N 1
ATOM 5128 C CA . ILE B 1 193 ? 24.613 5.535 4.904 1.00 27.48 222 ILE B CA 1
ATOM 5129 C C . ILE B 1 193 ? 26.005 5.196 5.294 1.00 27.95 222 ILE B C 1
ATOM 5130 O O . ILE B 1 193 ? 26.445 5.603 6.363 1.00 25.61 222 ILE B O 1
ATOM 5135 N N . HIS B 1 194 ? 26.726 4.519 4.394 1.00 29.24 223 HIS B N 1
ATOM 5136 C CA . HIS B 1 194 ? 28.155 4.268 4.576 1.00 24.16 223 HIS B CA 1
ATOM 5137 C C . HIS B 1 194 ? 29.020 5.085 3.692 1.00 22.53 223 HIS B C 1
ATOM 5138 O O . HIS B 1 194 ? 30.259 5.052 3.835 1.00 18.68 223 HIS B O 1
ATOM 5145 N N . SER B 1 195 ? 28.461 5.829 2.750 1.00 23.89 224 SER B N 1
ATOM 5146 C CA . SER B 1 195 ? 29.372 6.505 1.810 1.00 26.88 224 SER B CA 1
ATOM 5147 C C . SER B 1 195 ? 28.820 7.800 1.343 1.00 31.07 224 SER B C 1
ATOM 5148 O O . SER B 1 195 ? 27.681 7.869 0.882 1.00 33.57 224 SER B O 1
ATOM 5151 N N . LEU B 1 196 ? 29.662 8.820 1.374 1.00 34.33 225 LEU B N 1
ATOM 5152 C CA . LEU B 1 196 ? 29.320 10.110 0.821 1.00 34.53 225 LEU B CA 1
ATOM 5153 C C . LEU B 1 196 ? 30.283 10.464 -0.297 1.00 34.57 225 LEU B C 1
ATOM 5154 O O . LEU B 1 196 ? 31.506 10.460 -0.109 1.00 33.83 225 LEU B O 1
ATOM 5159 N N . GLY B 1 197 ? 29.751 10.859 -1.442 1.00 34.63 226 GLY B N 1
ATOM 5160 C CA . GLY B 1 197 ? 30.590 11.591 -2.407 1.00 34.49 226 GLY B CA 1
ATOM 5161 C C . GLY B 1 197 ? 31.326 12.775 -1.786 1.00 36.60 226 GLY B C 1
ATOM 5162 O O . GLY B 1 197 ? 30.855 13.387 -0.831 1.00 34.09 226 GLY B O 1
ATOM 5163 N N . LYS B 1 198 ? 32.491 13.118 -2.328 1.00 42.95 227 LYS B N 1
ATOM 5164 C CA . LYS B 1 198 ? 33.224 14.313 -1.870 1.00 44.75 227 LYS B CA 1
ATOM 5165 C C . LYS B 1 198 ? 32.494 15.631 -2.212 1.00 41.61 227 LYS B C 1
ATOM 5166 O O . LYS B 1 198 ? 32.815 16.661 -1.641 1.00 43.51 227 LYS B O 1
ATOM 5172 N N . LYS B 1 199 ? 31.511 15.564 -3.114 1.00 36.74 228 LYS B N 1
ATOM 5173 C CA . LYS B 1 199 ? 30.648 16.675 -3.479 1.00 39.80 228 LYS B CA 1
ATOM 5174 C C . LYS B 1 199 ? 29.149 16.375 -3.320 1.00 34.87 228 LYS B C 1
ATOM 5175 O O . LYS B 1 199 ? 28.276 17.092 -3.840 1.00 36.53 228 LYS B O 1
ATOM 5181 N N . CYS B 1 200 ? 28.798 15.340 -2.607 1.00 32.88 229 CYS B N 1
ATOM 5182 C CA . CYS B 1 200 ? 27.393 15.048 -2.531 1.00 35.56 229 CYS B CA 1
ATOM 5183 C C . CYS B 1 200 ? 26.552 16.247 -2.057 1.00 34.24 229 CYS B C 1
ATOM 5184 O O . CYS B 1 200 ? 25.415 16.326 -2.429 1.00 37.59 229 CYS B O 1
ATOM 5187 N N . PHE B 1 201 ? 27.080 17.195 -1.282 1.00 31.80 230 PHE B N 1
ATOM 5188 C CA . PHE B 1 201 ? 26.283 18.417 -0.973 1.00 33.65 230 PHE B CA 1
ATOM 5189 C C . PHE B 1 201 ? 26.521 19.657 -1.891 1.00 33.86 230 PHE B C 1
ATOM 5190 O O . PHE B 1 201 ? 26.019 20.763 -1.617 1.00 27.94 230 PHE B O 1
ATOM 5198 N N . ASP B 1 202 ? 27.250 19.487 -2.986 1.00 36.32 231 ASP B N 1
ATOM 5199 C CA . ASP B 1 202 ? 27.496 20.642 -3.878 1.00 39.26 231 ASP B CA 1
ATOM 5200 C C . ASP B 1 202 ? 26.170 21.048 -4.547 1.00 36.38 231 ASP B C 1
ATOM 5201 O O . ASP B 1 202 ? 25.415 20.203 -5.004 1.00 39.24 231 ASP B O 1
ATOM 5206 N N . GLY B 1 203 ? 25.821 22.322 -4.437 1.00 32.90 232 GLY B N 1
ATOM 5207 C CA . GLY B 1 203 ? 24.527 22.793 -4.865 1.00 33.05 232 GLY B CA 1
ATOM 5208 C C . GLY B 1 203 ? 23.679 23.449 -3.779 1.00 38.71 232 GLY B C 1
ATOM 5209 O O . GLY B 1 203 ? 22.808 24.261 -4.090 1.00 46.31 232 GLY B O 1
ATOM 5210 N N . LEU B 1 204 ? 23.906 23.105 -2.507 1.00 38.65 233 LEU B N 1
ATOM 5211 C CA . LEU B 1 204 ? 22.997 23.481 -1.438 1.00 39.27 233 LEU B CA 1
ATOM 5212 C C . LEU B 1 204 ? 23.470 24.793 -0.835 1.00 42.00 233 LEU B C 1
ATOM 5213 O O . LEU B 1 204 ? 23.870 24.900 0.333 1.00 45.58 233 LEU B O 1
ATOM 5218 N N . HIS B 1 205 ? 23.393 25.821 -1.652 1.00 40.20 234 HIS B N 1
ATOM 5219 C CA . HIS B 1 205 ? 23.920 27.114 -1.302 1.00 36.00 234 HIS B CA 1
ATOM 5220 C C . HIS B 1 205 ? 23.265 27.671 -0.052 1.00 35.78 234 HIS B C 1
ATOM 5221 O O . HIS B 1 205 ? 23.909 28.375 0.721 1.00 37.70 234 HIS B O 1
ATOM 5228 N N . SER B 1 206 ? 21.988 27.362 0.192 1.00 40.03 235 SER B N 1
ATOM 5229 C CA . SER B 1 206 ? 21.323 27.949 1.378 1.00 37.24 235 SER B CA 1
ATOM 5230 C C . SER B 1 206 ? 21.232 27.056 2.621 1.00 35.96 235 SER B C 1
ATOM 5231 O O . SER B 1 206 ? 20.665 27.474 3.614 1.00 30.28 235 SER B O 1
ATOM 5234 N N . LEU B 1 207 ? 21.817 25.869 2.587 1.00 34.12 236 LEU B N 1
ATOM 5235 C CA . LEU B 1 207 ? 21.618 24.913 3.679 1.00 35.07 236 LEU B CA 1
ATOM 5236 C C . LEU B 1 207 ? 22.135 25.438 5.002 1.00 33.12 236 LEU B C 1
ATOM 5237 O O . LEU B 1 207 ? 23.288 25.840 5.085 1.00 32.03 236 LEU B O 1
ATOM 5242 N N . GLU B 1 208 ? 21.285 25.410 6.019 1.00 32.28 237 GLU B N 1
ATOM 5243 C CA . GLU B 1 208 ? 21.674 25.825 7.369 1.00 34.93 237 GLU B CA 1
ATOM 5244 C C . GLU B 1 208 ? 21.697 24.707 8.395 1.00 32.95 237 GLU B C 1
ATOM 5245 O O . GLU B 1 208 ? 22.486 24.753 9.321 1.00 36.40 237 GLU B O 1
ATOM 5251 N N . THR B 1 209 ? 20.800 23.738 8.257 1.00 34.57 238 THR B N 1
ATOM 5252 C CA . THR B 1 209 ? 20.807 22.513 9.077 1.00 34.93 238 THR B CA 1
ATOM 5253 C C . THR B 1 209 ? 21.007 21.211 8.258 1.00 31.14 238 THR B C 1
ATOM 5254 O O . THR B 1 209 ? 20.336 20.977 7.282 1.00 30.76 238 THR B O 1
ATOM 5258 N N . LEU B 1 210 ? 21.929 20.365 8.697 1.00 29.24 239 LEU B N 1
ATOM 5259 C CA . LEU B 1 210 ? 22.196 19.121 8.029 1.00 25.07 239 LEU B CA 1
ATOM 5260 C C . LEU B 1 210 ? 22.300 17.956 8.993 1.00 25.52 239 LEU B C 1
ATOM 5261 O O . LEU B 1 210 ? 23.191 17.939 9.818 1.00 24.45 239 LEU B O 1
ATOM 5266 N N . ASP B 1 211 ? 21.457 16.946 8.806 1.00 26.71 240 ASP B N 1
ATOM 5267 C CA . ASP B 1 211 ? 21.335 15.874 9.745 1.00 27.20 240 ASP B CA 1
ATOM 5268 C C . ASP B 1 211 ? 21.648 14.523 9.156 1.00 26.14 240 ASP B C 1
ATOM 5269 O O . ASP B 1 211 ? 20.768 13.879 8.568 1.00 25.41 240 ASP B O 1
ATOM 5274 N N . LEU B 1 212 ? 22.890 14.082 9.430 1.00 26.81 241 LEU B N 1
ATOM 5275 C CA . LEU B 1 212 ? 23.414 12.733 9.177 1.00 26.33 241 LEU B CA 1
ATOM 5276 C C . LEU B 1 212 ? 23.461 11.796 10.428 1.00 27.48 241 LEU B C 1
ATOM 5277 O O . LEU B 1 212 ? 24.100 10.715 10.421 1.00 28.79 241 LEU B O 1
ATOM 5282 N N . ASN B 1 213 ? 22.770 12.161 11.494 1.00 24.68 242 ASN B N 1
ATOM 5283 C CA . ASN B 1 213 ? 22.809 11.308 12.714 1.00 23.43 242 ASN B CA 1
ATOM 5284 C C . ASN B 1 213 ? 22.267 9.918 12.480 1.00 25.82 242 ASN B C 1
ATOM 5285 O O . ASN B 1 213 ? 21.344 9.713 11.634 1.00 22.63 242 ASN B O 1
ATOM 5290 N N . TYR B 1 214 ? 22.825 8.961 13.253 1.00 27.35 243 TYR B N 1
ATOM 5291 C CA . TYR B 1 214 ? 22.452 7.544 13.138 1.00 28.58 243 TYR B CA 1
ATOM 5292 C C . TYR B 1 214 ? 22.563 7.050 11.680 1.00 25.54 243 TYR B C 1
ATOM 5293 O O . TYR B 1 214 ? 21.532 6.825 11.032 1.00 23.25 243 TYR B O 1
ATOM 5302 N N . ASN B 1 215 ? 23.785 6.894 11.195 1.00 22.85 244 ASN B N 1
ATOM 5303 C CA . ASN B 1 215 ? 24.056 6.156 9.942 1.00 26.96 244 ASN B CA 1
ATOM 5304 C C . ASN B 1 215 ? 25.316 5.345 10.188 1.00 29.35 244 ASN B C 1
ATOM 5305 O O . ASN B 1 215 ? 25.753 5.214 11.307 1.00 30.14 244 ASN B O 1
ATOM 5310 N N . ASN B 1 216 ? 25.929 4.832 9.144 1.00 34.98 245 ASN B N 1
ATOM 5311 C CA . ASN B 1 216 ? 27.119 3.993 9.303 1.00 32.37 245 ASN B CA 1
ATOM 5312 C C . ASN B 1 216 ? 28.299 4.697 8.717 1.00 30.73 245 ASN B C 1
ATOM 5313 O O . ASN B 1 216 ? 29.041 4.141 7.920 1.00 38.10 245 ASN B O 1
ATOM 5318 N N . LEU B 1 217 ? 28.438 5.962 9.041 1.00 30.03 246 LEU B N 1
ATOM 5319 C CA . LEU B 1 217 ? 29.454 6.734 8.380 1.00 36.20 246 LEU B CA 1
ATOM 5320 C C . LEU B 1 217 ? 30.788 6.243 8.816 1.00 38.77 246 LEU B C 1
ATOM 5321 O O . LEU B 1 217 ? 31.023 5.974 9.961 1.00 37.11 246 LEU B O 1
ATOM 5326 N N . ASP B 1 218 ? 31.665 6.149 7.829 1.00 52.69 247 ASP B N 1
ATOM 5327 C CA . ASP B 1 218 ? 33.018 5.608 7.947 1.00 51.94 247 ASP B CA 1
ATOM 5328 C C . ASP B 1 218 ? 34.030 6.691 8.193 1.00 43.99 247 ASP B C 1
ATOM 5329 O O . ASP B 1 218 ? 35.033 6.496 8.822 1.00 39.44 247 ASP B O 1
ATOM 5334 N N . GLU B 1 219 ? 33.809 7.825 7.569 1.00 40.75 248 GLU B N 1
ATOM 5335 C CA . GLU B 1 219 ? 34.732 8.901 7.675 1.00 43.98 248 GLU B CA 1
ATOM 5336 C C . GLU B 1 219 ? 34.075 10.242 7.724 1.00 39.43 248 GLU B C 1
ATOM 5337 O O . GLU B 1 219 ? 32.898 10.407 7.395 1.00 41.88 248 GLU B O 1
ATOM 5343 N N . PHE B 1 220 ? 34.865 11.224 8.106 1.00 35.85 249 PHE B N 1
ATOM 5344 C CA . PHE B 1 220 ? 34.319 12.532 8.272 1.00 37.81 249 PHE B CA 1
ATOM 5345 C C . PHE B 1 220 ? 33.736 12.971 6.909 1.00 37.05 249 PHE B C 1
ATOM 5346 O O . PHE B 1 220 ? 34.409 12.811 5.892 1.00 40.63 249 PHE B O 1
ATOM 5354 N N . PRO B 1 221 ? 32.520 13.553 6.889 1.00 35.25 250 PRO B N 1
ATOM 5355 C CA . PRO B 1 221 ? 31.845 14.047 5.657 1.00 35.13 250 PRO B CA 1
ATOM 5356 C C . PRO B 1 221 ? 32.410 15.345 5.067 1.00 37.49 250 PRO B C 1
ATOM 5357 O O . PRO B 1 221 ? 31.867 16.432 5.224 1.00 40.83 250 PRO B O 1
ATOM 5361 N N . THR B 1 222 ? 33.556 15.203 4.444 1.00 37.27 251 THR B N 1
ATOM 5362 C CA . THR B 1 222 ? 34.273 16.272 3.777 1.00 35.74 251 THR B CA 1
ATOM 5363 C C . THR B 1 222 ? 33.428 17.195 2.869 1.00 35.30 251 THR B C 1
ATOM 5364 O O . THR B 1 222 ? 33.684 18.370 2.743 1.00 38.84 251 THR B O 1
ATOM 5368 N N . ALA B 1 223 ? 32.379 16.661 2.284 1.00 35.11 252 ALA B N 1
ATOM 5369 C CA . ALA B 1 223 ? 31.519 17.423 1.410 1.00 34.36 252 ALA B CA 1
ATOM 5370 C C . ALA B 1 223 ? 30.938 18.636 2.077 1.00 37.31 252 ALA B C 1
ATOM 5371 O O . ALA B 1 223 ? 30.365 19.488 1.427 1.00 32.18 252 ALA B O 1
ATOM 5373 N N . ILE B 1 224 ? 31.039 18.715 3.403 1.00 44.89 253 ILE B N 1
ATOM 5374 C CA . ILE B 1 224 ? 30.535 19.900 4.083 1.00 38.22 253 ILE B CA 1
ATOM 5375 C C . ILE B 1 224 ? 31.360 21.158 3.820 1.00 38.19 253 ILE B C 1
ATOM 5376 O O . ILE B 1 224 ? 30.888 22.261 4.105 1.00 34.57 253 ILE B O 1
ATOM 5381 N N . ARG B 1 225 ? 32.579 21.044 3.292 1.00 42.52 254 ARG B N 1
ATOM 5382 C CA . ARG B 1 225 ? 33.405 22.286 3.132 1.00 46.58 254 ARG B CA 1
ATOM 5383 C C . ARG B 1 225 ? 32.729 23.352 2.271 1.00 41.15 254 ARG B C 1
ATOM 5384 O O . ARG B 1 225 ? 33.029 24.541 2.373 1.00 43.97 254 ARG B O 1
ATOM 5392 N N . THR B 1 226 ? 31.758 22.914 1.492 1.00 38.65 255 THR B N 1
ATOM 5393 C CA . THR B 1 226 ? 31.018 23.778 0.581 1.00 39.42 255 THR B CA 1
ATOM 5394 C C . THR B 1 226 ? 29.772 24.443 1.173 1.00 41.27 255 THR B C 1
ATOM 5395 O O . THR B 1 226 ? 29.228 25.345 0.573 1.00 40.81 255 THR B O 1
ATOM 5399 N N . LEU B 1 227 ? 29.341 24.024 2.356 1.00 36.96 256 LEU B N 1
ATOM 5400 C CA . LEU B 1 227 ? 28.082 24.440 2.879 1.00 35.22 256 LEU B CA 1
ATOM 5401 C C . LEU B 1 227 ? 28.320 25.691 3.763 1.00 38.31 256 LEU B C 1
ATOM 5402 O O . LEU B 1 227 ? 28.279 25.625 5.010 1.00 40.15 256 LEU B O 1
ATOM 5407 N N . SER B 1 228 ? 28.562 26.832 3.127 1.00 34.98 257 SER B N 1
ATOM 5408 C CA . SER B 1 228 ? 28.992 28.030 3.854 1.00 36.61 257 SER B CA 1
ATOM 5409 C C . SER B 1 228 ? 27.992 28.538 4.850 1.00 34.49 257 SER B C 1
ATOM 5410 O O . SER B 1 228 ? 28.382 29.153 5.816 1.00 35.81 257 SER B O 1
ATOM 5413 N N . ASN B 1 229 ? 26.711 28.290 4.615 1.00 35.43 258 ASN B N 1
ATOM 5414 C CA . ASN B 1 229 ? 25.674 28.776 5.507 1.00 35.36 258 ASN B CA 1
ATOM 5415 C C . ASN B 1 229 ? 25.317 27.865 6.682 1.00 35.67 258 ASN B C 1
ATOM 5416 O O . ASN B 1 229 ? 24.432 28.174 7.470 1.00 32.53 258 ASN B O 1
ATOM 5421 N N . LEU B 1 230 ? 26.065 26.804 6.864 1.00 34.33 259 LEU B N 1
ATOM 5422 C CA . LEU B 1 230 ? 25.700 25.839 7.858 1.00 34.26 259 LEU B CA 1
ATOM 5423 C C . LEU B 1 230 ? 25.779 26.362 9.301 1.00 34.00 259 LEU B C 1
ATOM 5424 O O . LEU B 1 230 ? 26.783 26.964 9.710 1.00 33.36 259 LEU B O 1
ATOM 5429 N N . LYS B 1 231 ? 24.693 26.151 10.036 1.00 36.12 260 LYS B N 1
ATOM 5430 C CA . LYS B 1 231 ? 24.534 26.618 11.413 1.00 40.44 260 LYS B CA 1
ATOM 5431 C C . LYS B 1 231 ? 24.424 25.446 12.371 1.00 37.46 260 LYS B C 1
ATOM 5432 O O . LYS B 1 231 ? 24.901 25.520 13.496 1.00 29.88 260 LYS B O 1
ATOM 5438 N N . GLU B 1 232 ? 23.774 24.380 11.913 1.00 37.44 261 GLU B N 1
ATOM 5439 C CA . GLU B 1 232 ? 23.599 23.154 12.708 1.00 39.24 261 GLU B CA 1
ATOM 5440 C C . GLU B 1 232 ? 24.010 21.894 11.923 1.00 38.66 261 GLU B C 1
ATOM 5441 O O . GLU B 1 232 ? 23.429 21.584 10.877 1.00 33.73 261 GLU B O 1
ATOM 5447 N N . LEU B 1 233 ? 25.025 21.192 12.423 1.00 36.01 262 LEU B N 1
ATOM 5448 C CA . LEU B 1 233 ? 25.499 19.954 11.796 1.00 33.34 262 LEU B CA 1
ATOM 5449 C C . LEU B 1 233 ? 25.445 18.800 12.753 1.00 31.60 262 LEU B C 1
ATOM 5450 O O . LEU B 1 233 ? 25.979 18.882 13.820 1.00 36.58 262 LEU B O 1
ATOM 5455 N N . GLY B 1 234 ? 24.785 17.726 12.366 1.00 33.66 263 GLY B N 1
ATOM 5456 C CA . GLY B 1 234 ? 24.792 16.524 13.136 1.00 34.22 263 GLY B CA 1
ATOM 5457 C C . GLY B 1 234 ? 25.309 15.304 12.398 1.00 35.54 263 GLY B C 1
ATOM 5458 O O . GLY B 1 234 ? 24.757 14.908 11.364 1.00 33.15 263 GLY B O 1
ATOM 5459 N N . PHE B 1 235 ? 26.333 14.673 12.972 1.00 32.43 264 PHE B N 1
ATOM 5460 C CA . PHE B 1 235 ? 26.658 13.323 12.586 1.00 33.80 264 PHE B CA 1
ATOM 5461 C C . PHE B 1 235 ? 26.978 12.361 13.745 1.00 33.81 264 PHE B C 1
ATOM 5462 O O . PHE B 1 235 ? 27.865 11.527 13.652 1.00 28.48 264 PHE B O 1
ATOM 5470 N N . HIS B 1 236 ? 26.254 12.493 14.844 1.00 30.27 265 HIS B N 1
ATOM 5471 C CA . HIS B 1 236 ? 26.490 11.629 15.959 1.00 32.05 265 HIS B CA 1
ATOM 5472 C C . HIS B 1 236 ? 25.946 10.257 15.683 1.00 34.70 265 HIS B C 1
ATOM 5473 O O . HIS B 1 236 ? 25.012 10.108 14.890 1.00 35.11 265 HIS B O 1
ATOM 5480 N N . SER B 1 237 ? 26.539 9.277 16.382 1.00 32.98 266 SER B N 1
ATOM 5481 C CA . SER B 1 237 ? 26.249 7.868 16.218 1.00 31.75 266 SER B CA 1
ATOM 5482 C C . SER B 1 237 ? 26.464 7.423 14.773 1.00 31.41 266 SER B C 1
ATOM 5483 O O . SER B 1 237 ? 25.533 7.057 14.041 1.00 29.38 266 SER B O 1
ATOM 5486 N N . ASN B 1 238 ? 27.721 7.462 14.414 1.00 31.38 267 ASN B N 1
ATOM 5487 C CA . ASN B 1 238 ? 28.215 6.855 13.203 1.00 32.98 267 ASN B CA 1
ATOM 5488 C C . ASN B 1 238 ? 29.467 6.103 13.662 1.00 32.74 267 ASN B C 1
ATOM 5489 O O . ASN B 1 238 ? 29.597 5.856 14.857 1.00 31.41 267 ASN B O 1
ATOM 5494 N N . ASN B 1 239 ? 30.359 5.756 12.750 1.00 29.81 268 ASN B N 1
ATOM 5495 C CA . ASN B 1 239 ? 31.551 5.007 13.080 1.00 30.20 268 ASN B CA 1
ATOM 5496 C C . ASN B 1 239 ? 32.732 5.782 12.589 1.00 28.34 268 ASN B C 1
ATOM 5497 O O . ASN B 1 239 ? 33.711 5.237 12.171 1.00 30.72 268 ASN B O 1
ATOM 5502 N N . ILE B 1 240 ? 32.634 7.090 12.667 1.00 29.57 269 ILE B N 1
ATOM 5503 C CA . ILE B 1 240 ? 33.737 7.957 12.318 1.00 31.98 269 ILE B CA 1
ATOM 5504 C C . ILE B 1 240 ? 34.813 7.931 13.403 1.00 34.57 269 ILE B C 1
ATOM 5505 O O . ILE B 1 240 ? 34.480 8.041 14.597 1.00 28.50 269 ILE B O 1
ATOM 5510 N N . ARG B 1 241 ? 36.070 7.815 12.961 1.00 32.72 270 ARG B N 1
ATOM 5511 C CA . ARG B 1 241 ? 37.211 7.574 13.825 1.00 36.70 270 ARG B CA 1
ATOM 5512 C C . ARG B 1 241 ? 38.164 8.762 13.935 1.00 38.11 270 ARG B C 1
ATOM 5513 O O . ARG B 1 241 ? 39.128 8.724 14.697 1.00 33.66 270 ARG B O 1
ATOM 5521 N N . SER B 1 242 ? 37.970 9.777 13.107 1.00 39.59 271 SER B N 1
ATOM 5522 C CA . SER B 1 242 ? 38.779 10.972 13.212 1.00 36.71 271 SER B CA 1
ATOM 5523 C C . SER B 1 242 ? 38.133 12.144 12.534 1.00 36.88 271 SER B C 1
ATOM 5524 O O . SER B 1 242 ? 37.342 11.981 11.611 1.00 33.37 271 SER B O 1
ATOM 5527 N N . ILE B 1 243 ? 38.476 13.318 13.041 1.00 34.05 272 ILE B N 1
ATOM 5528 C CA . ILE B 1 243 ? 38.026 14.544 12.521 1.00 34.75 272 ILE B CA 1
ATOM 5529 C C . ILE B 1 243 ? 39.257 15.235 11.987 1.00 35.33 272 ILE B C 1
ATOM 5530 O O . ILE B 1 243 ? 40.178 15.522 12.715 1.00 36.76 272 ILE B O 1
ATOM 5535 N N . PRO B 1 244 ? 39.263 15.543 10.702 1.00 35.42 273 PRO B N 1
ATOM 5536 C CA . PRO B 1 244 ? 40.492 16.023 10.148 1.00 34.90 273 PRO B CA 1
ATOM 5537 C C . PRO B 1 244 ? 40.888 17.441 10.532 1.00 34.37 273 PRO B C 1
ATOM 5538 O O . PRO B 1 244 ? 40.102 18.265 11.039 1.00 32.35 273 PRO B O 1
ATOM 5542 N N . GLU B 1 245 ? 42.130 17.701 10.186 1.00 40.81 274 GLU B N 1
ATOM 5543 C CA . GLU B 1 245 ? 42.684 19.039 10.143 1.00 46.07 274 GLU B CA 1
ATOM 5544 C C . GLU B 1 245 ? 41.716 19.874 9.255 1.00 48.45 274 GLU B C 1
ATOM 5545 O O . GLU B 1 245 ? 41.298 19.409 8.191 1.00 45.07 274 GLU B O 1
ATOM 5551 N N . LYS B 1 246 ? 41.293 21.049 9.723 1.00 49.78 275 LYS B N 1
ATOM 5552 C CA . LYS B 1 246 ? 40.463 21.980 8.907 1.00 46.06 275 LYS B CA 1
ATOM 5553 C C . LYS B 1 246 ? 39.073 21.505 8.494 1.00 43.33 275 LYS B C 1
ATOM 5554 O O . LYS B 1 246 ? 38.541 21.855 7.420 1.00 43.61 275 LYS B O 1
ATOM 5560 N N . ALA B 1 247 ? 38.482 20.742 9.387 1.00 36.61 276 ALA B N 1
ATOM 5561 C CA . ALA B 1 247 ? 37.235 20.086 9.175 1.00 34.49 276 ALA B CA 1
ATOM 5562 C C . ALA B 1 247 ? 36.151 21.065 8.851 1.00 35.63 276 ALA B C 1
ATOM 5563 O O . ALA B 1 247 ? 35.311 20.805 8.004 1.00 35.68 276 ALA B O 1
ATOM 5565 N N . PHE B 1 248 ? 36.155 22.187 9.562 1.00 36.41 277 PHE B N 1
ATOM 5566 C CA . PHE B 1 248 ? 35.070 23.147 9.494 1.00 32.85 277 PHE B CA 1
ATOM 5567 C C . PHE B 1 248 ? 35.467 24.484 8.862 1.00 33.33 277 PHE B C 1
ATOM 5568 O O . PHE B 1 248 ? 34.792 25.486 9.085 1.00 34.04 277 PHE B O 1
ATOM 5576 N N . VAL B 1 249 ? 36.544 24.513 8.064 1.00 35.03 278 VAL B N 1
ATOM 5577 C CA . VAL B 1 249 ? 36.953 25.773 7.426 1.00 36.16 278 VAL B CA 1
ATOM 5578 C C . VAL B 1 249 ? 35.848 26.394 6.601 1.00 37.36 278 VAL B C 1
ATOM 5579 O O . VAL B 1 249 ? 35.765 27.610 6.506 1.00 39.70 278 VAL B O 1
ATOM 5583 N N . GLY B 1 250 ? 35.050 25.558 5.958 1.00 40.18 279 GLY B N 1
ATOM 5584 C CA . GLY B 1 250 ? 33.999 26.046 5.073 1.00 36.71 279 GLY B CA 1
ATOM 5585 C C . GLY B 1 250 ? 32.775 26.532 5.818 1.00 34.63 279 GLY B C 1
ATOM 5586 O O . GLY B 1 250 ? 31.890 27.112 5.209 1.00 32.40 279 GLY B O 1
ATOM 5587 N N . ASN B 1 251 ? 32.679 26.278 7.123 1.00 32.07 280 ASN B N 1
ATOM 5588 C CA . ASN B 1 251 ? 31.393 26.486 7.815 1.00 34.96 280 ASN B CA 1
ATOM 5589 C C . ASN B 1 251 ? 31.447 27.436 9.021 1.00 36.26 280 ASN B C 1
ATOM 5590 O O . ASN B 1 251 ? 31.227 27.020 10.168 1.00 36.62 280 ASN B O 1
ATOM 5595 N N . PRO B 1 252 ? 31.699 28.722 8.774 1.00 37.14 281 PRO B N 1
ATOM 5596 C CA . PRO B 1 252 ? 31.977 29.646 9.875 1.00 39.16 281 PRO B CA 1
ATOM 5597 C C . PRO B 1 252 ? 30.782 30.037 10.730 1.00 37.88 281 PRO B C 1
ATOM 5598 O O . PRO B 1 252 ? 30.952 30.710 11.738 1.00 38.15 281 PRO B O 1
ATOM 5602 N N . SER B 1 253 ? 29.581 29.643 10.335 1.00 38.89 282 SER B N 1
ATOM 5603 C CA . SER B 1 253 ? 28.391 30.015 11.102 1.00 35.42 282 SER B CA 1
ATOM 5604 C C . SER B 1 253 ? 27.925 28.909 12.037 1.00 34.26 282 SER B C 1
ATOM 5605 O O . SER B 1 253 ? 26.865 28.998 12.651 1.00 35.93 282 SER B O 1
ATOM 5608 N N . LEU B 1 254 ? 28.717 27.865 12.161 1.00 31.88 283 LEU B N 1
ATOM 5609 C CA . LEU B 1 254 ? 28.280 26.758 12.959 1.00 33.68 283 LEU B CA 1
ATOM 5610 C C . LEU B 1 254 ? 28.063 27.220 14.396 1.00 33.07 283 LEU B C 1
ATOM 5611 O O . LEU B 1 254 ? 28.926 27.831 14.988 1.00 30.17 283 LEU B O 1
ATOM 5616 N N . ILE B 1 255 ? 26.877 26.929 14.886 1.00 33.26 284 ILE B N 1
ATOM 5617 C CA . ILE B 1 255 ? 26.476 27.125 16.237 1.00 37.96 284 ILE B CA 1
ATOM 5618 C C . ILE B 1 255 ? 26.431 25.772 16.970 1.00 39.24 284 ILE B C 1
ATOM 5619 O O . ILE B 1 255 ? 26.924 25.670 18.095 1.00 43.93 284 ILE B O 1
ATOM 5624 N N . THR B 1 256 ? 25.859 24.742 16.346 1.00 38.78 285 THR B N 1
ATOM 5625 C CA . THR B 1 256 ? 25.893 23.452 16.936 1.00 36.22 285 THR B CA 1
ATOM 5626 C C . THR B 1 256 ? 26.465 22.391 16.012 1.00 37.26 285 THR B C 1
ATOM 5627 O O . THR B 1 256 ? 26.122 22.291 14.855 1.00 37.68 285 THR B O 1
ATOM 5631 N N . ILE B 1 257 ? 27.368 21.601 16.581 1.00 39.22 286 ILE B N 1
ATOM 5632 C CA . ILE B 1 257 ? 27.942 20.429 15.965 1.00 37.48 286 ILE B CA 1
ATOM 5633 C C . ILE B 1 257 ? 27.844 19.179 16.867 1.00 37.07 286 ILE B C 1
ATOM 5634 O O . ILE B 1 257 ? 28.499 19.104 17.892 1.00 37.93 286 ILE B O 1
ATOM 5639 N N . HIS B 1 258 ? 27.054 18.199 16.468 1.00 34.59 287 HIS B N 1
ATOM 5640 C CA . HIS B 1 258 ? 26.969 16.950 17.178 1.00 33.58 287 HIS B CA 1
ATOM 5641 C C . HIS B 1 258 ? 27.716 15.838 16.498 1.00 35.09 287 HIS B C 1
ATOM 5642 O O . HIS B 1 258 ? 27.359 15.427 15.394 1.00 34.71 287 HIS B O 1
ATOM 5649 N N . PHE B 1 259 ? 28.693 15.290 17.209 1.00 34.72 288 PHE B N 1
ATOM 5650 C CA . PHE B 1 259 ? 29.424 14.113 16.772 1.00 33.94 288 PHE B CA 1
ATOM 5651 C C . PHE B 1 259 ? 29.775 13.113 17.927 1.00 33.09 288 PHE B C 1
ATOM 5652 O O . PHE B 1 259 ? 30.626 12.234 17.765 1.00 28.46 288 PHE B O 1
ATOM 5660 N N . TYR B 1 260 ? 29.096 13.225 19.075 1.00 34.42 289 TYR B N 1
ATOM 5661 C CA . TYR B 1 260 ? 29.236 12.238 20.134 1.00 33.61 289 TYR B CA 1
ATOM 5662 C C . TYR B 1 260 ? 28.784 10.875 19.641 1.00 39.14 289 TYR B C 1
ATOM 5663 O O . TYR B 1 260 ? 28.177 10.753 18.580 1.00 42.01 289 TYR B O 1
ATOM 5672 N N . ASP B 1 261 ? 29.053 9.850 20.445 1.00 38.87 290 ASP B N 1
ATOM 5673 C CA . ASP B 1 261 ? 28.848 8.463 20.059 1.00 37.11 290 ASP B CA 1
ATOM 5674 C C . ASP B 1 261 ? 29.424 8.162 18.671 1.00 34.08 290 ASP B C 1
ATOM 5675 O O . ASP B 1 261 ? 28.794 7.506 17.892 1.00 34.20 290 ASP B O 1
ATOM 5680 N N . ASN B 1 262 ? 30.617 8.666 18.397 1.00 29.44 291 ASN B N 1
ATOM 5681 C CA . ASN B 1 262 ? 31.468 8.168 17.334 1.00 30.77 291 ASN B CA 1
ATOM 5682 C C . ASN B 1 262 ? 32.785 7.759 17.961 1.00 32.01 291 ASN B C 1
ATOM 5683 O O . ASN B 1 262 ? 33.288 8.440 18.831 1.00 40.01 291 ASN B O 1
ATOM 5688 N N . PRO B 1 263 ? 33.392 6.678 17.513 1.00 29.11 292 PRO B N 1
ATOM 5689 C CA . PRO B 1 263 ? 34.689 6.304 18.048 1.00 26.99 292 PRO B CA 1
ATOM 5690 C C . PRO B 1 263 ? 35.800 7.176 17.590 1.00 26.68 292 PRO B C 1
ATOM 5691 O O . PRO B 1 263 ? 36.801 6.740 16.978 1.00 29.86 292 PRO B O 1
ATOM 5695 N N . ILE B 1 264 ? 35.663 8.430 17.887 1.00 28.75 293 ILE B N 1
ATOM 5696 C CA . ILE B 1 264 ? 36.638 9.409 17.395 1.00 31.53 293 ILE B CA 1
ATOM 5697 C C . ILE B 1 264 ? 37.944 9.259 18.168 1.00 36.21 293 ILE B C 1
ATOM 5698 O O . ILE B 1 264 ? 37.933 9.312 19.412 1.00 32.32 293 ILE B O 1
ATOM 5703 N N . GLN B 1 265 ? 39.054 9.110 17.445 1.00 36.09 294 GLN B N 1
ATOM 5704 C CA . GLN B 1 265 ? 40.350 8.893 18.069 1.00 40.33 294 GLN B CA 1
ATOM 5705 C C . GLN B 1 265 ? 41.268 10.056 17.908 1.00 41.58 294 GLN B C 1
ATOM 5706 O O . GLN B 1 265 ? 42.007 10.394 18.823 1.00 44.60 294 GLN B O 1
ATOM 5712 N N . PHE B 1 266 ? 41.240 10.673 16.745 1.00 43.71 295 PHE B N 1
ATOM 5713 C CA . PHE B 1 266 ? 42.005 11.886 16.534 1.00 43.49 295 PHE B CA 1
ATOM 5714 C C . PHE B 1 266 ? 41.153 13.088 16.082 1.00 38.67 295 PHE B C 1
ATOM 5715 O O . PHE B 1 266 ? 40.083 12.897 15.519 1.00 31.67 295 PHE B O 1
ATOM 5723 N N . VAL B 1 267 ? 41.594 14.312 16.418 1.00 37.32 296 VAL B N 1
ATOM 5724 C CA . VAL B 1 267 ? 41.058 15.549 15.846 1.00 37.41 296 VAL B CA 1
ATOM 5725 C C . VAL B 1 267 ? 42.194 16.435 15.408 1.00 38.48 296 VAL B C 1
ATOM 5726 O O . VAL B 1 267 ? 43.215 16.479 16.062 1.00 37.11 296 VAL B O 1
ATOM 5730 N N . GLY B 1 268 ? 42.044 17.126 14.277 1.00 38.09 297 GLY B N 1
ATOM 5731 C CA . GLY B 1 268 ? 43.109 18.017 13.820 1.00 39.73 297 GLY B CA 1
ATOM 5732 C C . GLY B 1 268 ? 43.256 19.170 14.820 1.00 39.69 297 GLY B C 1
ATOM 5733 O O . GLY B 1 268 ? 42.270 19.638 15.357 1.00 36.23 297 GLY B O 1
ATOM 5734 N N . ARG B 1 269 ? 44.482 19.622 15.057 1.00 36.66 298 ARG B N 1
ATOM 5735 C CA . ARG B 1 269 ? 44.704 20.828 15.848 1.00 38.42 298 ARG B CA 1
ATOM 5736 C C . ARG B 1 269 ? 43.854 22.005 15.338 1.00 41.02 298 ARG B C 1
ATOM 5737 O O . ARG B 1 269 ? 43.292 22.759 16.123 1.00 38.50 298 ARG B O 1
ATOM 5745 N N . SER B 1 270 ? 43.764 22.151 14.009 1.00 39.37 299 SER B N 1
ATOM 5746 C CA . SER B 1 270 ? 43.016 23.237 13.385 1.00 36.13 299 SER B CA 1
ATOM 5747 C C . SER B 1 270 ? 41.530 22.993 13.291 1.00 35.72 299 SER B C 1
ATOM 5748 O O . SER B 1 270 ? 40.799 23.806 12.740 1.00 38.00 299 SER B O 1
ATOM 5751 N N . ALA B 1 271 ? 41.063 21.857 13.758 1.00 34.32 300 ALA B N 1
ATOM 5752 C CA . ALA B 1 271 ? 39.755 21.434 13.331 1.00 33.71 300 ALA B CA 1
ATOM 5753 C C . ALA B 1 271 ? 38.750 22.506 13.599 1.00 33.25 300 ALA B C 1
ATOM 5754 O O . ALA B 1 271 ? 37.888 22.745 12.786 1.00 36.39 300 ALA B O 1
ATOM 5756 N N . PHE B 1 272 ? 38.836 23.136 14.756 1.00 32.20 301 PHE B N 1
ATOM 5757 C CA . PHE B 1 272 ? 37.757 24.042 15.235 1.00 33.89 301 PHE B CA 1
ATOM 5758 C C . PHE B 1 272 ? 38.109 25.532 15.127 1.00 30.03 301 PHE B C 1
ATOM 5759 O O . PHE B 1 272 ? 37.481 26.372 15.767 1.00 25.92 301 PHE B O 1
ATOM 5767 N N . GLN B 1 273 ? 39.085 25.876 14.294 1.00 29.00 302 GLN B N 1
ATOM 5768 C CA . GLN B 1 273 ? 39.364 27.277 14.059 1.00 29.54 302 GLN B CA 1
ATOM 5769 C C . GLN B 1 273 ? 38.198 27.922 13.402 1.00 31.14 302 GLN B C 1
ATOM 5770 O O . GLN B 1 273 ? 37.460 27.264 12.656 1.00 33.54 302 GLN B O 1
ATOM 5776 N N . HIS B 1 274 ? 37.970 29.189 13.756 1.00 37.67 303 HIS B N 1
ATOM 5777 C CA . HIS B 1 274 ? 37.087 30.081 13.008 1.00 39.67 303 HIS B CA 1
ATOM 5778 C C . HIS B 1 274 ? 35.622 29.769 13.124 1.00 42.34 303 HIS B C 1
ATOM 5779 O O . HIS B 1 274 ? 34.872 29.808 12.138 1.00 40.41 303 HIS B O 1
ATOM 5786 N N . LEU B 1 275 ? 35.231 29.503 14.363 1.00 44.21 304 LEU B N 1
ATOM 5787 C CA . LEU B 1 275 ? 33.868 29.125 14.694 1.00 44.79 304 LEU B CA 1
ATOM 5788 C C . LEU B 1 275 ? 33.354 30.071 15.778 1.00 42.74 304 LEU B C 1
ATOM 5789 O O . LEU B 1 275 ? 32.966 29.668 16.873 1.00 34.87 304 LEU B O 1
ATOM 5794 N N . PRO B 1 276 ? 33.326 31.354 15.443 1.00 42.56 305 PRO B N 1
ATOM 5795 C CA . PRO B 1 276 ? 32.992 32.408 16.372 1.00 44.46 305 PRO B CA 1
ATOM 5796 C C . PRO B 1 276 ? 31.630 32.231 17.003 1.00 43.17 305 PRO B C 1
ATOM 5797 O O . PRO B 1 276 ? 31.331 32.838 18.029 1.00 48.99 305 PRO B O 1
ATOM 5801 N N . GLU B 1 277 ? 30.801 31.430 16.375 1.00 39.36 306 GLU B N 1
ATOM 5802 C CA . GLU B 1 277 ? 29.488 31.194 16.896 1.00 39.86 306 GLU B CA 1
ATOM 5803 C C . GLU B 1 277 ? 29.452 29.996 17.813 1.00 37.85 306 GLU B C 1
ATOM 5804 O O . GLU B 1 277 ? 28.478 29.836 18.524 1.00 42.21 306 GLU B O 1
ATOM 5810 N N . LEU B 1 278 ? 30.459 29.132 17.774 1.00 36.84 307 LEU B N 1
ATOM 5811 C CA . LEU B 1 278 ? 30.505 28.003 18.711 1.00 45.27 307 LEU B CA 1
ATOM 5812 C C . LEU B 1 278 ? 30.549 28.454 20.170 1.00 40.28 307 LEU B C 1
ATOM 5813 O O . LEU B 1 278 ? 31.406 29.231 20.518 1.00 35.03 307 LEU B O 1
ATOM 5818 N N . ARG B 1 279 ? 29.622 27.974 20.986 1.00 38.39 308 ARG B N 1
ATOM 5819 C CA . ARG B 1 279 ? 29.648 28.258 22.419 1.00 44.45 308 ARG B CA 1
ATOM 5820 C C . ARG B 1 279 ? 30.103 27.118 23.343 1.00 45.26 308 ARG B C 1
ATOM 5821 O O . ARG B 1 279 ? 30.415 27.381 24.482 1.00 59.54 308 ARG B O 1
ATOM 5829 N N . THR B 1 280 ? 30.145 25.867 22.877 1.00 47.80 309 THR B N 1
ATOM 5830 C CA . THR B 1 280 ? 30.722 24.752 23.652 1.00 47.56 309 THR B CA 1
ATOM 5831 C C . THR B 1 280 ? 31.450 23.739 22.763 1.00 42.60 309 THR B C 1
ATOM 5832 O O . THR B 1 280 ? 31.029 23.458 21.661 1.00 46.48 309 THR B O 1
ATOM 5836 N N . LEU B 1 281 ? 32.537 23.183 23.259 1.00 39.33 310 LEU B N 1
ATOM 5837 C CA . LEU B 1 281 ? 33.289 22.170 22.530 1.00 40.68 310 LEU B CA 1
ATOM 5838 C C . LEU B 1 281 ? 33.550 21.001 23.464 1.00 41.28 310 LEU B C 1
ATOM 5839 O O . LEU B 1 281 ? 34.175 21.180 24.494 1.00 44.52 310 LEU B O 1
ATOM 5844 N N . THR B 1 282 ? 33.057 19.807 23.156 1.00 42.97 311 THR B N 1
ATOM 5845 C CA . THR B 1 282 ? 33.355 18.680 24.049 1.00 42.10 311 THR B CA 1
ATOM 5846 C C . THR B 1 282 ? 33.829 17.460 23.293 1.00 41.82 311 THR B C 1
ATOM 5847 O O . THR B 1 282 ? 33.174 16.993 22.383 1.00 42.55 311 THR B O 1
ATOM 5851 N N . LEU B 1 283 ? 35.009 16.989 23.671 1.00 44.11 312 LEU B N 1
ATOM 5852 C CA . LEU B 1 283 ? 35.673 15.857 23.038 1.00 47.48 312 LEU B CA 1
ATOM 5853 C C . LEU B 1 283 ? 36.041 14.784 24.038 1.00 42.76 312 LEU B C 1
ATOM 5854 O O . LEU B 1 283 ? 37.079 14.874 24.665 1.00 47.35 312 LEU B O 1
ATOM 5859 N N . ASN B 1 284 ? 35.215 13.766 24.199 1.00 45.18 313 ASN B N 1
ATOM 5860 C CA . ASN B 1 284 ? 35.567 12.661 25.134 1.00 47.07 313 ASN B CA 1
ATOM 5861 C C . ASN B 1 284 ? 36.176 11.456 24.460 1.00 46.39 313 ASN B C 1
ATOM 5862 O O . ASN B 1 284 ? 35.606 10.894 23.533 1.00 51.21 313 ASN B O 1
ATOM 5867 N N . GLY B 1 285 ? 37.332 11.055 24.937 1.00 42.73 314 GLY B N 1
ATOM 5868 C CA . GLY B 1 285 ? 37.865 9.799 24.533 1.00 42.94 314 GLY B CA 1
ATOM 5869 C C . GLY B 1 285 ? 38.630 9.893 23.244 1.00 39.59 314 GLY B C 1
ATOM 5870 O O . GLY B 1 285 ? 38.904 8.891 22.632 1.00 39.89 314 GLY B O 1
ATOM 5871 N N . ALA B 1 286 ? 39.023 11.083 22.839 1.00 38.51 315 ALA B N 1
ATOM 5872 C CA . ALA B 1 286 ? 39.795 11.208 21.616 1.00 37.25 315 ALA B CA 1
ATOM 5873 C C . ALA B 1 286 ? 41.237 10.905 21.938 1.00 38.39 315 ALA B C 1
ATOM 5874 O O . ALA B 1 286 ? 42.130 11.726 21.800 1.00 35.51 315 ALA B O 1
ATOM 5876 N N . SER B 1 287 ? 41.440 9.645 22.309 1.00 44.01 316 SER B N 1
ATOM 5877 C CA . SER B 1 287 ? 42.672 9.154 22.934 1.00 40.34 316 SER B CA 1
ATOM 5878 C C . SER B 1 287 ? 43.973 9.363 22.272 1.00 39.18 316 SER B C 1
ATOM 5879 O O . SER B 1 287 ? 44.983 9.278 22.962 1.00 43.60 316 SER B O 1
ATOM 5882 N N . GLN B 1 288 ? 44.015 9.616 20.971 1.00 38.62 317 GLN B N 1
ATOM 5883 C CA . GLN B 1 288 ? 45.306 9.909 20.336 1.00 38.37 317 GLN B CA 1
ATOM 5884 C C . GLN B 1 288 ? 45.572 11.398 20.229 1.00 38.47 317 GLN B C 1
ATOM 5885 O O . GLN B 1 288 ? 46.594 11.809 19.630 1.00 39.78 317 GLN B O 1
ATOM 5891 N N . ILE B 1 289 ? 44.685 12.228 20.786 1.00 38.93 318 ILE B N 1
ATOM 5892 C CA . ILE B 1 289 ? 44.957 13.668 20.796 1.00 42.21 318 ILE B CA 1
ATOM 5893 C C . ILE B 1 289 ? 46.137 13.944 21.695 1.00 41.21 318 ILE B C 1
ATOM 5894 O O . ILE B 1 289 ? 46.098 13.660 22.889 1.00 41.75 318 ILE B O 1
ATOM 5899 N N . THR B 1 290 ? 47.164 14.525 21.101 1.00 44.48 319 THR B N 1
ATOM 5900 C CA . THR B 1 290 ? 48.394 14.883 21.797 1.00 46.61 319 THR B CA 1
ATOM 5901 C C . THR B 1 290 ? 48.507 16.349 22.113 1.00 51.16 319 THR B C 1
ATOM 5902 O O . THR B 1 290 ? 48.862 16.722 23.231 1.00 59.95 319 THR B O 1
ATOM 5906 N N . GLU B 1 291 ? 48.161 17.184 21.142 1.00 55.70 320 GLU B N 1
ATOM 5907 C CA . GLU B 1 291 ? 48.299 18.614 21.298 1.00 52.68 320 GLU B CA 1
ATOM 5908 C C . GLU B 1 291 ? 46.996 19.218 21.723 1.00 48.33 320 GLU B C 1
ATOM 5909 O O . GLU B 1 291 ? 45.926 18.642 21.543 1.00 50.91 320 GLU B O 1
ATOM 5915 N N . PHE B 1 292 ? 47.069 20.400 22.299 1.00 43.48 321 PHE B N 1
ATOM 5916 C CA . PHE B 1 292 ? 45.847 21.131 22.635 1.00 41.87 321 PHE B CA 1
ATOM 5917 C C . PHE B 1 292 ? 45.361 21.915 21.396 1.00 40.01 321 PHE B C 1
ATOM 5918 O O . PHE B 1 292 ? 46.167 22.523 20.679 1.00 41.16 321 PHE B O 1
ATOM 5926 N N . PRO B 1 293 ? 44.047 21.902 21.126 1.00 45.76 322 PRO B N 1
ATOM 5927 C CA . PRO B 1 293 ? 43.606 22.406 19.819 1.00 47.66 322 PRO B CA 1
ATOM 5928 C C . PRO B 1 293 ? 43.748 23.907 19.721 1.00 50.85 322 PRO B C 1
ATOM 5929 O O . PRO B 1 293 ? 43.594 24.617 20.733 1.00 48.80 322 PRO B O 1
ATOM 5933 N N . ASP B 1 294 ? 44.070 24.377 18.518 1.00 47.14 323 ASP B N 1
ATOM 5934 C CA . ASP B 1 294 ? 44.110 25.795 18.270 1.00 48.57 323 ASP B CA 1
ATOM 5935 C C . ASP B 1 294 ? 42.713 26.370 18.044 1.00 47.08 323 ASP B C 1
ATOM 5936 O O . ASP B 1 294 ? 41.900 25.824 17.291 1.00 47.12 323 ASP B O 1
ATOM 5941 N N . LEU B 1 295 ? 42.453 27.498 18.672 1.00 43.50 324 LEU B N 1
ATOM 5942 C CA . LEU B 1 295 ? 41.124 28.052 18.707 1.00 41.34 324 LEU B CA 1
ATOM 5943 C C . LEU B 1 295 ? 41.048 29.468 18.124 1.00 44.16 324 LEU B C 1
ATOM 5944 O O . LEU B 1 295 ? 40.095 30.234 18.375 1.00 38.71 324 LEU B O 1
ATOM 5949 N N . THR B 1 296 ? 42.015 29.797 17.274 1.00 42.83 325 THR B N 1
ATOM 5950 C CA . THR B 1 296 ? 41.923 31.059 16.574 1.00 42.77 325 THR B CA 1
ATOM 5951 C C . THR B 1 296 ? 40.612 31.177 15.788 1.00 41.66 325 THR B C 1
ATOM 5952 O O . THR B 1 296 ? 40.178 30.230 15.139 1.00 40.73 325 THR B O 1
ATOM 5956 N N . GLY B 1 297 ? 39.964 32.321 15.906 1.00 37.81 326 GLY B N 1
ATOM 5957 C CA . GLY B 1 297 ? 38.630 32.496 15.369 1.00 37.61 326 GLY B CA 1
ATOM 5958 C C . GLY B 1 297 ? 37.542 32.098 16.337 1.00 38.11 326 GLY B C 1
ATOM 5959 O O . GLY B 1 297 ? 36.379 32.521 16.194 1.00 36.54 326 GLY B O 1
ATOM 5960 N N . THR B 1 298 ? 37.890 31.313 17.346 1.00 37.19 327 THR B N 1
ATOM 5961 C CA . THR B 1 298 ? 36.858 30.623 18.119 1.00 39.62 327 THR B CA 1
ATOM 5962 C C . THR B 1 298 ? 36.963 31.109 19.576 1.00 42.24 327 THR B C 1
ATOM 5963 O O . THR B 1 298 ? 37.324 30.370 20.494 1.00 47.74 327 THR B O 1
ATOM 5967 N N . ALA B 1 299 ? 36.664 32.381 19.772 1.00 43.68 328 ALA B N 1
ATOM 5968 C CA . ALA B 1 299 ? 36.925 33.060 21.054 1.00 45.46 328 ALA B CA 1
ATOM 5969 C C . ALA B 1 299 ? 35.759 33.006 22.036 1.00 41.82 328 ALA B C 1
ATOM 5970 O O . ALA B 1 299 ? 35.904 33.442 23.149 1.00 46.51 328 ALA B O 1
ATOM 5972 N N . ASN B 1 300 ? 34.615 32.496 21.613 1.00 38.97 329 ASN B N 1
ATOM 5973 C CA . ASN B 1 300 ? 33.394 32.595 22.389 1.00 38.24 329 ASN B CA 1
ATOM 5974 C C . ASN B 1 300 ? 32.969 31.286 23.018 1.00 36.98 329 ASN B C 1
ATOM 5975 O O . ASN B 1 300 ? 31.841 31.122 23.443 1.00 39.51 329 ASN B O 1
ATOM 5980 N N . LEU B 1 301 ? 33.884 30.333 23.084 1.00 39.61 330 LEU B N 1
ATOM 5981 C CA . LEU B 1 301 ? 33.645 29.121 23.846 1.00 41.86 330 LEU B CA 1
ATOM 5982 C C . LEU B 1 301 ? 33.435 29.484 25.317 1.00 45.06 330 LEU B C 1
ATOM 5983 O O . LEU B 1 301 ? 34.297 30.083 25.937 1.00 46.23 330 LEU B O 1
ATOM 5988 N N . GLU B 1 302 ? 32.297 29.110 25.860 1.00 45.06 331 GLU B N 1
ATOM 5989 C CA . GLU B 1 302 ? 32.075 29.208 27.272 1.00 50.28 331 GLU B CA 1
ATOM 5990 C C . GLU B 1 302 ? 32.126 27.845 27.974 1.00 51.98 331 GLU B C 1
ATOM 5991 O O . GLU B 1 302 ? 31.874 27.734 29.162 1.00 53.54 331 GLU B O 1
ATOM 5997 N N . SER B 1 303 ? 32.479 26.802 27.244 1.00 56.94 332 SER B N 1
ATOM 5998 C CA . SER B 1 303 ? 32.680 25.484 27.859 1.00 48.25 332 SER B CA 1
ATOM 5999 C C . SER B 1 303 ? 33.533 24.619 26.951 1.00 47.09 332 SER B C 1
ATOM 6000 O O . SER B 1 303 ? 33.322 24.592 25.728 1.00 43.03 332 SER B O 1
ATOM 6003 N N . LEU B 1 304 ? 34.521 23.966 27.535 1.00 39.97 333 LEU B N 1
ATOM 6004 C CA . LEU B 1 304 ? 35.465 23.192 26.756 1.00 41.51 333 LEU B CA 1
ATOM 6005 C C . LEU B 1 304 ? 35.893 21.965 27.514 1.00 41.22 333 LEU B C 1
ATOM 6006 O O . LEU B 1 304 ? 36.622 22.068 28.501 1.00 42.77 333 LEU B O 1
ATOM 6011 N N . THR B 1 305 ? 35.447 20.809 27.036 1.00 42.56 334 THR B N 1
ATOM 6012 C CA . THR B 1 305 ? 35.773 19.527 27.641 1.00 43.71 334 THR B CA 1
ATOM 6013 C C . THR B 1 305 ? 36.604 18.766 26.671 1.00 40.38 334 THR B C 1
ATOM 6014 O O . THR B 1 305 ? 36.232 18.584 25.549 1.00 49.42 334 THR B O 1
ATOM 6018 N N . LEU B 1 306 ? 37.753 18.329 27.123 1.00 41.27 335 LEU B N 1
ATOM 6019 C CA . LEU B 1 306 ? 38.629 17.538 26.349 1.00 40.84 335 LEU B CA 1
ATOM 6020 C C . LEU B 1 306 ? 39.265 16.452 27.288 1.00 42.27 335 LEU B C 1
ATOM 6021 O O . LEU B 1 306 ? 40.361 16.611 27.865 1.00 38.09 335 LEU B O 1
ATOM 6026 N N . THR B 1 307 ? 38.558 15.337 27.409 1.00 40.45 336 THR B N 1
ATOM 6027 C CA . THR B 1 307 ? 38.922 14.313 28.353 1.00 39.78 336 THR B CA 1
ATOM 6028 C C . THR B 1 307 ? 39.386 13.068 27.683 1.00 39.63 336 THR B C 1
ATOM 6029 O O . THR B 1 307 ? 38.807 12.638 26.719 1.00 42.70 336 THR B O 1
ATOM 6033 N N . GLY B 1 308 ? 40.431 12.470 28.233 1.00 46.24 337 GLY B N 1
ATOM 6034 C CA . GLY B 1 308 ? 40.787 11.104 27.933 1.00 44.13 337 GLY B CA 1
ATOM 6035 C C . GLY B 1 308 ? 41.761 11.034 26.814 1.00 43.84 337 GLY B C 1
ATOM 6036 O O . GLY B 1 308 ? 41.721 10.113 26.031 1.00 44.12 337 GLY B O 1
ATOM 6037 N N . ALA B 1 309 ? 42.665 11.987 26.752 1.00 42.69 338 ALA B N 1
ATOM 6038 C CA . ALA B 1 309 ? 43.599 12.013 25.650 1.00 44.46 338 ALA B CA 1
ATOM 6039 C C . ALA B 1 309 ? 44.977 12.036 26.244 1.00 44.03 338 ALA B C 1
ATOM 6040 O O . ALA B 1 309 ? 45.152 11.611 27.353 1.00 46.51 338 ALA B O 1
ATOM 6042 N N . GLN B 1 310 ? 45.949 12.520 25.497 1.00 43.93 339 GLN B N 1
ATOM 6043 C CA . GLN B 1 310 ? 47.323 12.472 25.919 1.00 43.76 339 GLN B CA 1
ATOM 6044 C C . GLN B 1 310 ? 47.968 13.841 25.818 1.00 46.10 339 GLN B C 1
ATOM 6045 O O . GLN B 1 310 ? 49.065 13.965 25.276 1.00 44.92 339 GLN B O 1
ATOM 6051 N N . ILE B 1 311 ? 47.305 14.866 26.335 1.00 45.47 340 ILE B N 1
ATOM 6052 C CA . ILE B 1 311 ? 47.904 16.189 26.333 1.00 49.80 340 ILE B CA 1
ATOM 6053 C C . ILE B 1 311 ? 48.815 16.320 27.562 1.00 50.20 340 ILE B C 1
ATOM 6054 O O . ILE B 1 311 ? 48.368 16.168 28.696 1.00 47.11 340 ILE B O 1
ATOM 6059 N N . SER B 1 312 ? 50.084 16.623 27.323 1.00 55.00 341 SER B N 1
ATOM 6060 C CA . SER B 1 312 ? 51.071 16.722 28.389 1.00 60.37 341 SER B CA 1
ATOM 6061 C C . SER B 1 312 ? 51.369 18.159 28.842 1.00 62.72 341 SER B C 1
ATOM 6062 O O . SER B 1 312 ? 51.766 18.372 29.993 1.00 65.73 341 SER B O 1
ATOM 6065 N N . SER B 1 313 ? 51.185 19.118 27.938 1.00 61.01 342 SER B N 1
ATOM 6066 C CA . SER B 1 313 ? 51.435 20.522 28.215 1.00 64.87 342 SER B CA 1
ATOM 6067 C C . SER B 1 313 ? 50.457 21.418 27.481 1.00 63.97 342 SER B C 1
ATOM 6068 O O . SER B 1 313 ? 50.074 21.147 26.352 1.00 80.59 342 SER B O 1
ATOM 6071 N N . LEU B 1 314 ? 50.042 22.477 28.153 1.00 63.98 343 LEU B N 1
ATOM 6072 C CA . LEU B 1 314 ? 49.273 23.558 27.560 1.00 59.71 343 LEU B CA 1
ATOM 6073 C C . LEU B 1 314 ? 50.242 24.642 27.132 1.00 61.93 343 LEU B C 1
ATOM 6074 O O . LEU B 1 314 ? 51.214 24.906 27.850 1.00 56.75 343 LEU B O 1
ATOM 6079 N N . PRO B 1 315 ? 49.991 25.286 25.972 1.00 64.60 344 PRO B N 1
ATOM 6080 C CA . PRO B 1 315 ? 50.733 26.505 25.648 1.00 60.89 344 PRO B CA 1
ATOM 6081 C C . PRO B 1 315 ? 50.608 27.535 26.757 1.00 58.13 344 PRO B C 1
ATOM 6082 O O . PRO B 1 315 ? 49.586 27.602 27.450 1.00 54.99 344 PRO B O 1
ATOM 6086 N N . GLN B 1 316 ? 51.667 28.293 26.964 1.00 67.29 345 GLN B N 1
ATOM 6087 C CA . GLN B 1 316 ? 51.716 29.289 28.049 1.00 80.31 345 GLN B CA 1
ATOM 6088 C C . GLN B 1 316 ? 50.577 30.330 27.954 1.00 74.04 345 GLN B C 1
ATOM 6089 O O . GLN B 1 316 ? 50.032 30.774 28.975 1.00 69.99 345 GLN B O 1
ATOM 6095 N N . THR B 1 317 ? 50.209 30.642 26.709 1.00 68.25 346 THR B N 1
ATOM 6096 C CA . THR B 1 317 ? 49.213 31.647 26.344 1.00 68.41 346 THR B CA 1
ATOM 6097 C C . THR B 1 317 ? 47.771 31.121 26.169 1.00 67.03 346 THR B C 1
ATOM 6098 O O . THR B 1 317 ? 46.899 31.841 25.696 1.00 63.27 346 THR B O 1
ATOM 6102 N N . VAL B 1 318 ? 47.513 29.863 26.511 1.00 71.20 347 VAL B N 1
ATOM 6103 C CA . VAL B 1 318 ? 46.225 29.233 26.175 1.00 64.43 347 VAL B CA 1
ATOM 6104 C C . VAL B 1 318 ? 45.027 30.068 26.523 1.00 60.79 347 VAL B C 1
ATOM 6105 O O . VAL B 1 318 ? 44.034 30.009 25.824 1.00 54.71 347 VAL B O 1
ATOM 6109 N N . CYS B 1 319 ? 45.086 30.823 27.610 1.00 59.31 348 CYS B N 1
ATOM 6110 C CA . CYS B 1 319 ? 43.905 31.587 28.002 1.00 64.73 348 CYS B CA 1
ATOM 6111 C C . CYS B 1 319 ? 43.622 32.793 27.090 1.00 58.03 348 CYS B C 1
ATOM 6112 O O . CYS B 1 319 ? 42.538 33.388 27.164 1.00 61.19 348 CYS B O 1
ATOM 6115 N N . ASN B 1 320 ? 44.589 33.161 26.255 1.00 54.28 349 ASN B N 1
ATOM 6116 C CA . ASN B 1 320 ? 44.397 34.226 25.270 1.00 56.82 349 ASN B CA 1
ATOM 6117 C C . ASN B 1 320 ? 43.252 33.883 24.326 1.00 61.50 349 ASN B C 1
ATOM 6118 O O . ASN B 1 320 ? 42.526 34.763 23.869 1.00 63.58 349 ASN B O 1
ATOM 6123 N N . GLN B 1 321 ? 43.105 32.585 24.054 1.00 59.12 350 GLN B N 1
ATOM 6124 C CA . GLN B 1 321 ? 42.057 32.065 23.214 1.00 50.05 350 GLN B CA 1
ATOM 6125 C C . GLN B 1 321 ? 40.819 31.628 23.984 1.00 52.96 350 GLN B C 1
ATOM 6126 O O . GLN B 1 321 ? 39.922 30.984 23.410 1.00 58.46 350 GLN B O 1
ATOM 6132 N N . LEU B 1 322 ? 40.732 31.989 25.265 1.00 53.45 351 LEU B N 1
ATOM 6133 C CA . LEU B 1 322 ? 39.645 31.508 26.121 1.00 51.49 351 LEU B CA 1
ATOM 6134 C C . LEU B 1 322 ? 39.035 32.587 26.988 1.00 55.32 351 LEU B C 1
ATOM 6135 O O . LEU B 1 322 ? 38.686 32.332 28.166 1.00 52.80 351 LEU B O 1
ATOM 6140 N N . PRO B 1 323 ? 38.868 33.796 26.412 1.00 56.25 352 PRO B N 1
ATOM 6141 C CA . PRO B 1 323 ? 38.383 34.949 27.172 1.00 50.53 352 PRO B CA 1
ATOM 6142 C C . PRO B 1 323 ? 37.042 34.763 27.799 1.00 49.83 352 PRO B C 1
ATOM 6143 O O . PRO B 1 323 ? 36.768 35.402 28.813 1.00 57.34 352 PRO B O 1
ATOM 6147 N N . ASN B 1 324 ? 36.210 33.894 27.255 1.00 46.30 353 ASN B N 1
ATOM 6148 C CA . ASN B 1 324 ? 34.875 33.719 27.841 1.00 44.29 353 ASN B CA 1
ATOM 6149 C C . ASN B 1 324 ? 34.655 32.371 28.432 1.00 38.88 353 ASN B C 1
ATOM 6150 O O . ASN B 1 324 ? 33.531 32.041 28.852 1.00 37.56 353 ASN B O 1
ATOM 6155 N N . LEU B 1 325 ? 35.706 31.560 28.463 1.00 39.58 354 LEU B N 1
ATOM 6156 C CA . LEU B 1 325 ? 35.556 30.216 28.991 1.00 41.55 354 LEU B CA 1
ATOM 6157 C C . LEU B 1 325 ? 35.078 30.282 30.438 1.00 44.38 354 LEU B C 1
ATOM 6158 O O . LEU B 1 325 ? 35.598 31.073 31.231 1.00 46.72 354 LEU B O 1
ATOM 6163 N N . GLN B 1 326 ? 34.059 29.490 30.744 1.00 44.17 355 GLN B N 1
ATOM 6164 C CA . GLN B 1 326 ? 33.507 29.345 32.079 1.00 44.26 355 GLN B CA 1
ATOM 6165 C C . GLN B 1 326 ? 33.774 27.966 32.682 1.00 57.25 355 GLN B C 1
ATOM 6166 O O . GLN B 1 326 ? 33.899 27.841 33.903 1.00 65.96 355 GLN B O 1
ATOM 6172 N N . VAL B 1 327 ? 33.764 26.918 31.846 1.00 56.88 356 VAL B N 1
ATOM 6173 C CA . VAL B 1 327 ? 34.031 25.552 32.307 1.00 48.36 356 VAL B CA 1
ATOM 6174 C C . VAL B 1 327 ? 35.194 24.977 31.530 1.00 44.37 356 VAL B C 1
ATOM 6175 O O . VAL B 1 327 ? 35.199 25.029 30.336 1.00 54.07 356 VAL B O 1
ATOM 6179 N N . LEU B 1 328 ? 36.212 24.506 32.217 1.00 43.72 357 LEU B N 1
ATOM 6180 C CA . LEU B 1 328 ? 37.288 23.796 31.574 1.00 46.76 357 LEU B CA 1
ATOM 6181 C C . LEU B 1 328 ? 37.399 22.424 32.220 1.00 53.83 357 LEU B C 1
ATOM 6182 O O . LEU B 1 328 ? 37.352 22.307 33.441 1.00 65.42 357 LEU B O 1
ATOM 6187 N N . ASP B 1 329 ? 37.512 21.390 31.400 1.00 49.29 358 ASP B N 1
ATOM 6188 C CA . ASP B 1 329 ? 37.624 20.059 31.901 1.00 42.37 358 ASP B CA 1
ATOM 6189 C C . ASP B 1 329 ? 38.607 19.320 31.050 1.00 45.05 358 ASP B C 1
ATOM 6190 O O . ASP B 1 329 ? 38.281 18.944 29.939 1.00 45.01 358 ASP B O 1
ATOM 6195 N N . LEU B 1 330 ? 39.822 19.126 31.563 1.00 44.78 359 LEU B N 1
ATOM 6196 C CA . LEU B 1 330 ? 40.844 18.345 30.868 1.00 44.98 359 LEU B CA 1
ATOM 6197 C C . LEU B 1 330 ? 41.180 17.072 31.624 1.00 43.27 359 LEU B C 1
ATOM 6198 O O . LEU B 1 330 ? 42.314 16.601 31.618 1.00 44.49 359 LEU B O 1
ATOM 6203 N N . SER B 1 331 ? 40.148 16.534 32.253 1.00 42.45 360 SER B N 1
ATOM 6204 C CA . SER B 1 331 ? 40.148 15.290 32.976 1.00 45.24 360 SER B CA 1
ATOM 6205 C C . SER B 1 331 ? 40.854 14.160 32.178 1.00 46.65 360 SER B C 1
ATOM 6206 O O . SER B 1 331 ? 40.916 14.186 30.962 1.00 48.58 360 SER B O 1
ATOM 6209 N N . TYR B 1 332 ? 41.479 13.220 32.870 1.00 44.84 361 TYR B N 1
ATOM 6210 C CA . TYR B 1 332 ? 42.183 12.091 32.227 1.00 42.76 361 TYR B CA 1
ATOM 6211 C C . TYR B 1 332 ? 43.099 12.444 31.069 1.00 39.60 361 TYR B C 1
ATOM 6212 O O . TYR B 1 332 ? 42.927 11.971 29.977 1.00 46.96 361 TYR B O 1
ATOM 6221 N N . ASN B 1 333 ? 44.085 13.267 31.332 1.00 42.46 362 ASN B N 1
ATOM 6222 C CA . ASN B 1 333 ? 45.141 13.538 30.395 1.00 47.45 362 ASN B CA 1
ATOM 6223 C C . ASN B 1 333 ? 46.480 13.306 31.055 1.00 49.19 362 ASN B C 1
ATOM 6224 O O . ASN B 1 333 ? 46.564 12.630 32.079 1.00 57.40 362 ASN B O 1
ATOM 6229 N N . LEU B 1 334 ? 47.511 13.881 30.464 1.00 46.45 363 LEU B N 1
ATOM 6230 C CA . LEU B 1 334 ? 48.879 13.645 30.842 1.00 43.74 363 LEU B CA 1
ATOM 6231 C C . LEU B 1 334 ? 49.546 14.928 31.278 1.00 42.66 363 LEU B C 1
ATOM 6232 O O . LEU B 1 334 ? 50.734 15.124 31.026 1.00 42.43 363 LEU B O 1
ATOM 6237 N N . LEU B 1 335 ? 48.803 15.804 31.937 1.00 50.37 364 LEU B N 1
ATOM 6238 C CA . LEU B 1 335 ? 49.343 17.127 32.320 1.00 54.06 364 LEU B CA 1
ATOM 6239 C C . LEU B 1 335 ? 50.257 17.072 33.539 1.00 56.68 364 LEU B C 1
ATOM 6240 O O . LEU B 1 335 ? 49.828 16.643 34.612 1.00 70.15 364 LEU B O 1
ATOM 6245 N N . GLU B 1 336 ? 51.492 17.548 33.390 1.00 66.12 365 GLU B N 1
ATOM 6246 C CA . GLU B 1 336 ? 52.413 17.741 34.531 1.00 71.70 365 GLU B CA 1
ATOM 6247 C C . GLU B 1 336 ? 52.512 19.229 34.882 1.00 68.54 365 GLU B C 1
ATOM 6248 O O . GLU B 1 336 ? 51.781 19.719 35.750 1.00 64.69 365 GLU B O 1
ATOM 6254 N N . ASP B 1 337 ? 53.415 19.949 34.220 1.00 74.13 366 ASP B N 1
ATOM 6255 C CA . ASP B 1 337 ? 53.550 21.384 34.478 1.00 81.35 366 ASP B CA 1
ATOM 6256 C C . ASP B 1 337 ? 52.438 22.178 33.791 1.00 74.95 366 ASP B C 1
ATOM 6257 O O . ASP B 1 337 ? 52.360 22.212 32.563 1.00 89.97 366 ASP B O 1
ATOM 6262 N N . LEU B 1 338 ? 51.610 22.845 34.592 1.00 65.42 367 LEU B N 1
ATOM 6263 C CA . LEU B 1 338 ? 50.533 23.686 34.076 1.00 63.08 367 LEU B CA 1
ATOM 6264 C C . LEU B 1 338 ? 50.715 25.221 34.266 1.00 66.56 367 LEU B C 1
ATOM 6265 O O . LEU B 1 338 ? 51.311 25.680 35.230 1.00 76.10 367 LEU B O 1
ATOM 6270 N N . PRO B 1 339 ? 50.212 26.025 33.312 1.00 72.93 368 PRO B N 1
ATOM 6271 C CA . PRO B 1 339 ? 50.597 27.419 33.272 1.00 69.58 368 PRO B CA 1
ATOM 6272 C C . PRO B 1 339 ? 49.635 28.236 34.146 1.00 71.97 368 PRO B C 1
ATOM 6273 O O . PRO B 1 339 ? 48.908 27.652 34.989 1.00 63.01 368 PRO B O 1
ATOM 6277 N N . SER B 1 340 ? 49.613 29.557 33.941 1.00 63.04 369 SER B N 1
ATOM 6278 C CA . SER B 1 340 ? 48.715 30.420 34.686 1.00 60.99 369 SER B CA 1
ATOM 6279 C C . SER B 1 340 ? 47.343 30.506 34.006 1.00 57.16 369 SER B C 1
ATOM 6280 O O . SER B 1 340 ? 47.251 30.869 32.845 1.00 47.76 369 SER B O 1
ATOM 6283 N N . PHE B 1 341 ? 46.284 30.198 34.741 1.00 55.99 370 PHE B N 1
ATOM 6284 C CA . PHE B 1 341 ? 44.919 30.305 34.220 1.00 62.83 370 PHE B CA 1
ATOM 6285 C C . PHE B 1 341 ? 44.277 31.645 34.589 1.00 69.21 370 PHE B C 1
ATOM 6286 O O . PHE B 1 341 ? 43.071 31.722 34.770 1.00 71.85 370 PHE B O 1
ATOM 6294 N N . SER B 1 342 ? 45.083 32.696 34.692 1.00 70.92 371 SER B N 1
ATOM 6295 C CA . SER B 1 342 ? 44.626 33.978 35.227 1.00 63.96 371 SER B CA 1
ATOM 6296 C C . SER B 1 342 ? 43.897 34.783 34.162 1.00 59.16 371 SER B C 1
ATOM 6297 O O . SER B 1 342 ? 42.851 35.371 34.451 1.00 58.43 371 SER B O 1
ATOM 6300 N N . VAL B 1 343 ? 44.447 34.816 32.940 1.00 53.15 372 VAL B N 1
ATOM 6301 C CA . VAL B 1 343 ? 43.780 35.447 31.766 1.00 51.51 372 VAL B CA 1
ATOM 6302 C C . VAL B 1 343 ? 42.375 34.891 31.476 1.00 51.31 372 VAL B C 1
ATOM 6303 O O . VAL B 1 343 ? 41.550 35.568 30.876 1.00 51.98 372 VAL B O 1
ATOM 6307 N N . CYS B 1 344 ? 42.120 33.654 31.911 1.00 53.87 373 CYS B N 1
ATOM 6308 C CA . CYS B 1 344 ? 40.837 32.968 31.755 1.00 55.10 373 CYS B CA 1
ATOM 6309 C C . CYS B 1 344 ? 39.849 33.520 32.760 1.00 57.51 373 CYS B C 1
ATOM 6310 O O . CYS B 1 344 ? 39.195 32.785 33.517 1.00 54.40 373 CYS B O 1
ATOM 6313 N N . GLN B 1 345 ? 39.702 34.832 32.717 1.00 61.50 374 GLN B N 1
ATOM 6314 C CA . GLN B 1 345 ? 39.099 35.555 33.808 1.00 64.23 374 GLN B CA 1
ATOM 6315 C C . GLN B 1 345 ? 37.709 35.087 34.186 1.00 60.04 374 GLN B C 1
ATOM 6316 O O . GLN B 1 345 ? 37.349 35.184 35.348 1.00 60.38 374 GLN B O 1
ATOM 6322 N N . LYS B 1 346 ? 36.937 34.549 33.240 1.00 64.78 375 LYS B N 1
ATOM 6323 C CA . LYS B 1 346 ? 35.504 34.239 33.506 1.00 67.61 375 LYS B CA 1
ATOM 6324 C C . LYS B 1 346 ? 35.278 32.812 34.003 1.00 60.57 375 LYS B C 1
ATOM 6325 O O . LYS B 1 346 ? 34.128 32.351 34.198 1.00 54.76 375 LYS B O 1
ATOM 6331 N N . LEU B 1 347 ? 36.393 32.129 34.227 1.00 55.67 376 LEU B N 1
ATOM 6332 C CA . LEU B 1 347 ? 36.375 30.713 34.536 1.00 55.01 376 LEU B CA 1
ATOM 6333 C C . LEU B 1 347 ? 35.695 30.517 35.857 1.00 51.65 376 LEU B C 1
ATOM 6334 O O . LEU B 1 347 ? 35.921 31.250 36.799 1.00 61.46 376 LEU B O 1
ATOM 6339 N N . GLN B 1 348 ? 34.820 29.560 35.926 1.00 52.65 377 GLN B N 1
ATOM 6340 C CA . GLN B 1 348 ? 34.119 29.336 37.146 1.00 54.65 377 GLN B CA 1
ATOM 6341 C C . GLN B 1 348 ? 33.966 27.866 37.533 1.00 57.46 377 GLN B C 1
ATOM 6342 O O . GLN B 1 348 ? 33.139 27.526 38.371 1.00 57.79 377 GLN B O 1
ATOM 6348 N N . LYS B 1 349 ? 34.767 27.000 36.930 1.00 59.37 378 LYS B N 1
ATOM 6349 C CA . LYS B 1 349 ? 34.735 25.568 37.213 1.00 58.41 378 LYS B CA 1
ATOM 6350 C C . LYS B 1 349 ? 35.929 24.995 36.508 1.00 60.07 378 LYS B C 1
ATOM 6351 O O . LYS B 1 349 ? 36.183 25.325 35.340 1.00 59.43 378 LYS B O 1
ATOM 6357 N N . ILE B 1 350 ? 36.700 24.188 37.216 1.00 52.89 379 ILE B N 1
ATOM 6358 C CA . ILE B 1 350 ? 37.848 23.568 36.599 1.00 53.02 379 ILE B CA 1
ATOM 6359 C C . ILE B 1 350 ? 37.936 22.127 37.050 1.00 58.78 379 ILE B C 1
ATOM 6360 O O . ILE B 1 350 ? 37.625 21.807 38.202 1.00 62.46 379 ILE B O 1
ATOM 6365 N N . ASP B 1 351 ? 38.305 21.259 36.099 1.00 55.37 380 ASP B N 1
ATOM 6366 C CA . ASP B 1 351 ? 38.455 19.847 36.357 1.00 48.71 380 ASP B CA 1
ATOM 6367 C C . ASP B 1 351 ? 39.700 19.311 35.688 1.00 46.54 380 ASP B C 1
ATOM 6368 O O . ASP B 1 351 ? 39.804 19.309 34.495 1.00 53.76 380 ASP B O 1
ATOM 6373 N N . LEU B 1 352 ? 40.676 18.932 36.498 1.00 48.89 381 LEU B N 1
ATOM 6374 C CA . LEU B 1 352 ? 41.962 18.461 36.031 1.00 49.96 381 LEU B CA 1
ATOM 6375 C C . LEU B 1 352 ? 42.285 17.124 36.641 1.00 47.52 381 LEU B C 1
ATOM 6376 O O . LEU B 1 352 ? 43.455 16.684 36.627 1.00 44.88 381 LEU B O 1
ATOM 6381 N N . ARG B 1 353 ? 41.226 16.458 37.107 1.00 45.44 382 ARG B N 1
ATOM 6382 C CA . ARG B 1 353 ? 41.368 15.178 37.745 1.00 45.66 382 ARG B CA 1
ATOM 6383 C C . ARG B 1 353 ? 42.039 14.228 36.792 1.00 42.51 382 ARG B C 1
ATOM 6384 O O . ARG B 1 353 ? 41.895 14.360 35.608 1.00 44.20 382 ARG B O 1
ATOM 6392 N N . HIS B 1 354 ? 42.797 13.309 37.361 1.00 42.51 383 HIS B N 1
ATOM 6393 C CA . HIS B 1 354 ? 43.555 12.317 36.660 1.00 43.25 383 HIS B CA 1
ATOM 6394 C C . HIS B 1 354 ? 44.493 12.879 35.632 1.00 48.53 383 HIS B C 1
ATOM 6395 O O . HIS B 1 354 ? 44.477 12.486 34.457 1.00 53.47 383 HIS B O 1
ATOM 6402 N N . ASN B 1 355 ? 45.359 13.758 36.089 1.00 50.09 384 ASN B N 1
ATOM 6403 C CA . ASN B 1 355 ? 46.522 14.122 35.310 1.00 50.66 384 ASN B CA 1
ATOM 6404 C C . ASN B 1 355 ? 47.753 13.736 36.091 1.00 54.27 384 ASN B C 1
ATOM 6405 O O . ASN B 1 355 ? 47.661 12.926 37.017 1.00 61.22 384 ASN B O 1
ATOM 6410 N N . GLU B 1 356 ? 48.893 14.282 35.688 1.00 54.49 385 GLU B N 1
ATOM 6411 C CA . GLU B 1 356 ? 50.188 13.984 36.274 1.00 56.17 385 GLU B CA 1
ATOM 6412 C C . GLU B 1 356 ? 50.759 15.245 36.912 1.00 54.32 385 GLU B C 1
ATOM 6413 O O . GLU B 1 356 ? 51.979 15.494 36.903 1.00 41.67 385 GLU B O 1
ATOM 6419 N N . ILE B 1 357 ? 49.848 16.042 37.458 1.00 58.94 386 ILE B N 1
ATOM 6420 C CA . ILE B 1 357 ? 50.211 17.310 38.069 1.00 65.23 386 ILE B CA 1
ATOM 6421 C C . ILE B 1 357 ? 50.915 16.988 39.385 1.00 64.38 386 ILE B C 1
ATOM 6422 O O . ILE B 1 357 ? 50.439 16.153 40.130 1.00 64.58 386 ILE B O 1
ATOM 6427 N N . TYR B 1 358 ? 52.030 17.651 39.680 1.00 73.83 387 TYR B N 1
ATOM 6428 C CA . TYR B 1 358 ? 52.688 17.504 41.011 1.00 77.84 387 TYR B CA 1
ATOM 6429 C C . TYR B 1 358 ? 52.652 18.771 41.899 1.00 83.10 387 TYR B C 1
ATOM 6430 O O . TYR B 1 358 ? 52.434 18.669 43.105 1.00 76.85 387 TYR B O 1
ATOM 6439 N N . GLU B 1 359 ? 52.839 19.946 41.287 1.00 85.16 388 GLU B N 1
ATOM 6440 C CA . GLU B 1 359 ? 52.995 21.214 42.003 1.00 78.14 388 GLU B CA 1
ATOM 6441 C C . GLU B 1 359 ? 52.043 22.268 41.494 1.00 76.57 388 GLU B C 1
ATOM 6442 O O . GLU B 1 359 ? 52.089 22.661 40.324 1.00 92.29 388 GLU B O 1
ATOM 6448 N N . ILE B 1 360 ? 51.202 22.771 42.376 1.00 68.14 389 ILE B N 1
ATOM 6449 C CA . ILE B 1 360 ? 50.469 23.983 42.050 1.00 65.77 389 ILE B CA 1
ATOM 6450 C C . ILE B 1 360 ? 51.144 25.187 42.733 1.00 70.21 389 ILE B C 1
ATOM 6451 O O . ILE B 1 360 ? 51.566 25.105 43.897 1.00 76.39 389 ILE B O 1
ATOM 6456 N N . LYS B 1 361 ? 51.223 26.297 41.992 1.00 68.86 390 LYS B N 1
ATOM 6457 C CA . LYS B 1 361 ? 51.970 27.500 42.388 1.00 63.60 390 LYS B CA 1
ATOM 6458 C C . LYS B 1 361 ? 51.081 28.720 42.757 1.00 66.76 390 LYS B C 1
ATOM 6459 O O . LYS B 1 361 ? 49.859 28.617 42.873 1.00 62.35 390 LYS B O 1
ATOM 6465 N N . VAL B 1 362 ? 51.706 29.884 42.935 1.00 73.51 391 VAL B N 1
ATOM 6466 C CA . VAL B 1 362 ? 50.945 31.135 43.211 1.00 77.23 391 VAL B CA 1
ATOM 6467 C C . VAL B 1 362 ? 50.098 31.598 42.004 1.00 76.18 391 VAL B C 1
ATOM 6468 O O . VAL B 1 362 ? 48.966 32.063 42.181 1.00 74.14 391 VAL B O 1
ATOM 6472 N N . ASP B 1 363 ? 50.676 31.480 40.803 1.00 67.64 392 ASP B N 1
ATOM 6473 C CA . ASP B 1 363 ? 50.049 31.932 39.545 1.00 76.68 392 ASP B CA 1
ATOM 6474 C C . ASP B 1 363 ? 48.797 31.134 39.148 1.00 78.83 392 ASP B C 1
ATOM 6475 O O . ASP B 1 363 ? 47.766 31.718 38.780 1.00 70.33 392 ASP B O 1
ATOM 6480 N N . THR B 1 364 ? 48.926 29.802 39.216 1.00 77.64 393 THR B N 1
ATOM 6481 C CA . THR B 1 364 ? 48.129 28.868 38.401 1.00 69.67 393 THR B CA 1
ATOM 6482 C C . THR B 1 364 ? 46.654 29.253 38.446 1.00 65.89 393 THR B C 1
ATOM 6483 O O . THR B 1 364 ? 46.059 29.512 37.406 1.00 68.60 393 THR B O 1
ATOM 6487 N N . PHE B 1 365 ? 46.093 29.403 39.639 1.00 66.69 394 PHE B N 1
ATOM 6488 C CA . PHE B 1 365 ? 44.672 29.774 39.775 1.00 64.65 394 PHE B CA 1
ATOM 6489 C C . PHE B 1 365 ? 44.454 31.178 40.347 1.00 64.13 394 PHE B C 1
ATOM 6490 O O . PHE B 1 365 ? 43.414 31.458 40.953 1.00 56.48 394 PHE B O 1
ATOM 6498 N N . GLN B 1 366 ? 45.416 32.069 40.104 1.00 65.76 395 GLN B N 1
ATOM 6499 C CA . GLN B 1 366 ? 45.390 33.404 40.695 1.00 71.61 395 GLN B CA 1
ATOM 6500 C C . GLN B 1 366 ? 44.494 34.409 39.964 1.00 72.21 395 GLN B C 1
ATOM 6501 O O . GLN B 1 366 ? 44.533 34.526 38.742 1.00 71.06 395 GLN B O 1
ATOM 6507 N N . GLN B 1 367 ? 43.717 35.150 40.744 1.00 70.93 396 GLN B N 1
ATOM 6508 C CA . GLN B 1 367 ? 42.826 36.193 40.227 1.00 72.04 396 GLN B CA 1
ATOM 6509 C C . GLN B 1 367 ? 41.606 35.618 39.464 1.00 68.76 396 GLN B C 1
ATOM 6510 O O . GLN B 1 367 ? 41.147 36.194 38.462 1.00 57.11 396 GLN B O 1
ATOM 6516 N N . LEU B 1 368 ? 41.078 34.495 39.950 1.00 58.84 397 LEU B N 1
ATOM 6517 C CA . LEU B 1 368 ? 39.931 33.886 39.322 1.00 58.06 397 LEU B CA 1
ATOM 6518 C C . LEU B 1 368 ? 38.785 34.051 40.249 1.00 58.46 397 LEU B C 1
ATOM 6519 O O . LEU B 1 368 ? 38.375 33.121 40.941 1.00 50.56 397 LEU B O 1
ATOM 6524 N N . LEU B 1 369 ? 38.250 35.268 40.212 1.00 65.38 398 LEU B N 1
ATOM 6525 C CA . LEU B 1 369 ? 37.323 35.740 41.217 1.00 67.23 398 LEU B CA 1
ATOM 6526 C C . LEU B 1 369 ? 35.985 35.063 41.112 1.00 63.48 398 LEU B C 1
ATOM 6527 O O . LEU B 1 369 ? 35.248 35.026 42.090 1.00 72.17 398 LEU B O 1
ATOM 6532 N N . SER B 1 370 ? 35.659 34.534 39.934 1.00 67.22 399 SER B N 1
ATOM 6533 C CA . SER B 1 370 ? 34.366 33.859 39.712 1.00 68.17 399 SER B CA 1
ATOM 6534 C C . SER B 1 370 ? 34.440 32.344 39.930 1.00 65.09 399 SER B C 1
ATOM 6535 O O . SER B 1 370 ? 33.381 31.665 40.024 1.00 59.52 399 SER B O 1
ATOM 6538 N N . LEU B 1 371 ? 35.672 31.842 40.058 1.00 56.00 400 LEU B N 1
ATOM 6539 C CA . LEU B 1 371 ? 35.924 30.410 40.235 1.00 61.36 400 LEU B CA 1
ATOM 6540 C C . LEU B 1 371 ? 35.249 29.767 41.445 1.00 60.73 400 LEU B C 1
ATOM 6541 O O . LEU B 1 371 ? 35.666 30.008 42.576 1.00 62.60 400 LEU B O 1
ATOM 6546 N N . ARG B 1 372 ? 34.231 28.937 41.194 1.00 62.64 401 ARG B N 1
ATOM 6547 C CA . ARG B 1 372 ? 33.484 28.222 42.253 1.00 70.37 401 ARG B CA 1
ATOM 6548 C C . ARG B 1 372 ? 34.058 26.834 42.596 1.00 71.39 401 ARG B C 1
ATOM 6549 O O . ARG B 1 372 ? 34.206 26.490 43.764 1.00 78.59 401 ARG B O 1
ATOM 6557 N N . SER B 1 373 ? 34.321 26.013 41.583 1.00 73.91 402 SER B N 1
ATOM 6558 C CA . SER B 1 373 ? 34.826 24.662 41.820 1.00 64.73 402 SER B CA 1
ATOM 6559 C C . SER B 1 373 ? 36.171 24.447 41.194 1.00 61.19 402 SER B C 1
ATOM 6560 O O . SER B 1 373 ? 36.448 24.970 40.127 1.00 64.17 402 SER B O 1
ATOM 6563 N N . LEU B 1 374 ? 36.994 23.664 41.862 1.00 55.55 403 LEU B N 1
ATOM 6564 C CA . LEU B 1 374 ? 38.273 23.286 41.347 1.00 58.16 403 LEU B CA 1
ATOM 6565 C C . LEU B 1 374 ? 38.483 21.852 41.808 1.00 64.36 403 LEU B C 1
ATOM 6566 O O . LEU B 1 374 ? 38.502 21.592 42.994 1.00 76.02 403 LEU B O 1
ATOM 6571 N N . ASN B 1 375 ? 38.615 20.922 40.863 1.00 68.07 404 ASN B N 1
ATOM 6572 C CA . ASN B 1 375 ? 38.897 19.531 41.164 1.00 58.68 404 ASN B CA 1
ATOM 6573 C C . ASN B 1 375 ? 40.281 19.147 40.681 1.00 61.44 404 ASN B C 1
ATOM 6574 O O . ASN B 1 375 ? 40.599 19.296 39.503 1.00 55.91 404 ASN B O 1
ATOM 6579 N N . LEU B 1 376 ? 41.108 18.661 41.603 1.00 64.84 405 LEU B N 1
ATOM 6580 C CA . LEU B 1 376 ? 42.480 18.235 41.292 1.00 69.33 405 LEU B CA 1
ATOM 6581 C C . LEU B 1 376 ? 42.764 16.802 41.731 1.00 60.02 405 LEU B C 1
ATOM 6582 O O . LEU B 1 376 ? 43.924 16.388 41.845 1.00 60.77 405 LEU B O 1
ATOM 6587 N N . ALA B 1 377 ? 41.688 16.056 41.931 1.00 52.68 406 ALA B N 1
ATOM 6588 C CA . ALA B 1 377 ? 41.751 14.697 42.384 1.00 53.00 406 ALA B CA 1
ATOM 6589 C C . ALA B 1 377 ? 42.721 13.883 41.551 1.00 55.62 406 ALA B C 1
ATOM 6590 O O . ALA B 1 377 ? 42.946 14.169 40.383 1.00 57.40 406 ALA B O 1
ATOM 6592 N N . TRP B 1 378 ? 43.343 12.900 42.188 1.00 55.15 407 TRP B N 1
ATOM 6593 C CA . TRP B 1 378 ? 44.123 11.905 41.492 1.00 55.29 407 TRP B CA 1
ATOM 6594 C C . TRP B 1 378 ? 45.273 12.457 40.671 1.00 57.42 407 TRP B C 1
ATOM 6595 O O . TRP B 1 378 ? 45.573 11.985 39.551 1.00 59.69 407 TRP B O 1
ATOM 6606 N N . ASN B 1 379 ? 45.956 13.427 41.236 1.00 51.99 408 ASN B N 1
ATOM 6607 C CA . ASN B 1 379 ? 47.238 13.773 40.687 1.00 57.13 408 ASN B CA 1
ATOM 6608 C C . ASN B 1 379 ? 48.432 13.276 41.521 1.00 62.32 408 ASN B C 1
ATOM 6609 O O . ASN B 1 379 ? 48.284 12.456 42.436 1.00 61.47 408 ASN B O 1
ATOM 6614 N N . LYS B 1 380 ? 49.617 13.731 41.133 1.00 65.90 409 LYS B N 1
ATOM 6615 C CA . LYS B 1 380 ? 50.839 13.553 41.882 1.00 64.64 409 LYS B CA 1
ATOM 6616 C C . LYS B 1 380 ? 51.085 14.762 42.809 1.00 63.76 409 LYS B C 1
ATOM 6617 O O . LYS B 1 380 ? 52.242 15.004 43.173 1.00 64.33 409 LYS B O 1
ATOM 6623 N N . ILE B 1 381 ? 50.054 15.536 43.178 1.00 57.33 410 ILE B N 1
ATOM 6624 C CA . ILE B 1 381 ? 50.337 16.811 43.884 1.00 64.29 410 ILE B CA 1
ATOM 6625 C C . ILE B 1 381 ? 50.974 16.703 45.294 1.00 66.04 410 ILE B C 1
ATOM 6626 O O . ILE B 1 381 ? 50.324 16.290 46.255 1.00 56.34 410 ILE B O 1
ATOM 6631 N N . ALA B 1 382 ? 52.240 17.109 45.379 1.00 67.85 411 ALA B N 1
ATOM 6632 C CA . ALA B 1 382 ? 53.014 17.112 46.625 1.00 74.62 411 ALA B CA 1
ATOM 6633 C C . ALA B 1 382 ? 52.993 18.474 47.347 1.00 80.59 411 ALA B C 1
ATOM 6634 O O . ALA B 1 382 ? 52.782 18.540 48.563 1.00 81.29 411 ALA B O 1
ATOM 6636 N N . ILE B 1 383 ? 53.198 19.536 46.566 1.00 82.16 412 ILE B N 1
ATOM 6637 C CA . ILE B 1 383 ? 53.576 20.879 47.035 1.00 79.93 412 ILE B CA 1
ATOM 6638 C C . ILE B 1 383 ? 52.589 21.890 46.467 1.00 72.95 412 ILE B C 1
ATOM 6639 O O . ILE B 1 383 ? 52.568 22.138 45.278 1.00 79.84 412 ILE B O 1
ATOM 6644 N N . ILE B 1 384 ? 51.742 22.433 47.319 1.00 73.92 413 ILE B N 1
ATOM 6645 C CA . ILE B 1 384 ? 50.834 23.511 46.957 1.00 70.68 413 ILE B CA 1
ATOM 6646 C C . ILE B 1 384 ? 51.380 24.773 47.599 1.00 74.58 413 ILE B C 1
ATOM 6647 O O . ILE B 1 384 ? 51.360 24.898 48.825 1.00 72.87 413 ILE B O 1
ATOM 6652 N N . HIS B 1 385 ? 51.832 25.727 46.786 1.00 84.63 414 HIS B N 1
ATOM 6653 C CA . HIS B 1 385 ? 52.329 27.013 47.314 1.00 72.83 414 HIS B CA 1
ATOM 6654 C C . HIS B 1 385 ? 51.331 27.588 48.340 1.00 71.74 414 HIS B C 1
ATOM 6655 O O . HIS B 1 385 ? 50.141 27.355 48.243 1.00 61.51 414 HIS B O 1
ATOM 6662 N N . PRO B 1 386 ? 51.816 28.308 49.363 1.00 81.84 415 PRO B N 1
ATOM 6663 C CA . PRO B 1 386 ? 50.851 28.612 50.450 1.00 75.52 415 PRO B CA 1
ATOM 6664 C C . PRO B 1 386 ? 49.807 29.687 50.101 1.00 76.14 415 PRO B C 1
ATOM 6665 O O . PRO B 1 386 ? 48.654 29.635 50.580 1.00 60.80 415 PRO B O 1
ATOM 6669 N N . ASN B 1 387 ? 50.220 30.659 49.290 1.00 73.87 416 ASN B N 1
ATOM 6670 C CA . ASN B 1 387 ? 49.287 31.684 48.793 1.00 81.22 416 ASN B CA 1
ATOM 6671 C C . ASN B 1 387 ? 48.425 31.302 47.574 1.00 87.26 416 ASN B C 1
ATOM 6672 O O . ASN B 1 387 ? 47.654 32.134 47.098 1.00 82.38 416 ASN B O 1
ATOM 6677 N N . ALA B 1 388 ? 48.533 30.072 47.067 1.00 94.27 417 ALA B N 1
ATOM 6678 C CA . ALA B 1 388 ? 47.938 29.725 45.761 1.00 87.95 417 ALA B CA 1
ATOM 6679 C C . ALA B 1 388 ? 46.429 29.827 45.679 1.00 85.88 417 ALA B C 1
ATOM 6680 O O . ALA B 1 388 ? 45.897 29.954 44.578 1.00 80.42 417 ALA B O 1
ATOM 6682 N N . PHE B 1 389 ? 45.753 29.736 46.825 1.00 79.99 418 PHE B N 1
ATOM 6683 C CA . PH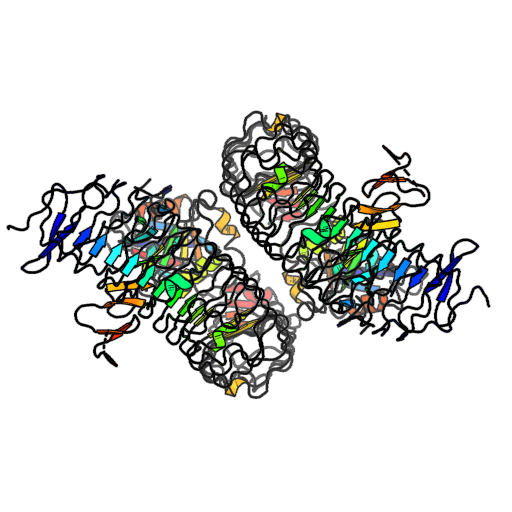E B 1 389 ? 44.289 29.762 46.900 1.00 79.55 418 PHE B CA 1
ATOM 6684 C C . PHE B 1 389 ? 43.817 31.091 47.504 1.00 81.95 418 PHE B C 1
ATOM 6685 O O . PHE B 1 389 ? 42.644 31.227 47.897 1.00 77.50 418 PHE B O 1
ATOM 6693 N N . SER B 1 390 ? 44.729 32.065 47.580 1.00 83.63 419 SER B N 1
ATOM 6694 C CA . SER B 1 390 ? 44.468 33.328 48.290 1.00 83.32 419 SER B CA 1
ATOM 6695 C C . SER B 1 390 ? 43.446 34.193 47.570 1.00 82.87 419 SER B C 1
ATOM 6696 O O . SER B 1 390 ? 42.515 34.710 48.189 1.00 84.17 419 SER B O 1
ATOM 6699 N N . THR B 1 391 ? 43.606 34.303 46.253 1.00 84.25 420 THR B N 1
ATOM 6700 C CA . THR B 1 391 ? 42.812 35.207 45.433 1.00 78.35 420 THR B CA 1
ATOM 6701 C C . THR B 1 391 ? 41.564 34.538 44.842 1.00 73.61 420 THR B C 1
ATOM 6702 O O . THR B 1 391 ? 41.140 34.906 43.752 1.00 69.05 420 THR B O 1
ATOM 6706 N N . LEU B 1 392 ? 40.960 33.597 45.576 1.00 68.94 421 LEU B N 1
ATOM 6707 C CA . LEU B 1 392 ? 39.860 32.776 45.062 1.00 68.58 421 LEU B CA 1
ATOM 6708 C C . LEU B 1 392 ? 38.549 32.923 45.868 1.00 68.68 421 LEU B C 1
ATOM 6709 O O . LEU B 1 392 ? 38.008 31.947 46.384 1.00 64.79 421 LEU B O 1
ATOM 6714 N N . PRO B 1 393 ? 38.003 34.142 45.909 1.00 63.73 422 PRO B N 1
ATOM 6715 C CA . PRO B 1 393 ? 36.822 34.478 46.697 1.00 66.09 422 PRO B CA 1
ATOM 6716 C C . PRO B 1 393 ? 35.579 33.602 46.520 1.00 73.23 422 PRO B C 1
ATOM 6717 O O . PRO B 1 393 ? 34.968 33.211 47.520 1.00 85.77 422 PRO B O 1
ATOM 6721 N N . SER B 1 394 ? 35.182 33.332 45.278 1.00 74.90 423 SER B N 1
ATOM 6722 C CA . SER B 1 394 ? 33.945 32.563 45.000 1.00 72.82 423 SER B CA 1
ATOM 6723 C C . SER B 1 394 ? 34.039 31.059 45.309 1.00 69.31 423 SER B C 1
ATOM 6724 O O . SER B 1 394 ? 33.003 30.367 45.416 1.00 60.13 423 SER B O 1
ATOM 6727 N N . LEU B 1 395 ? 35.277 30.584 45.474 1.00 65.38 424 LEU B N 1
ATOM 6728 C CA . LEU B 1 395 ? 35.593 29.166 45.675 1.00 64.73 424 LEU B CA 1
ATOM 6729 C C . LEU B 1 395 ? 34.766 28.450 46.750 1.00 71.62 424 LEU B C 1
ATOM 6730 O O . LEU B 1 395 ? 34.960 28.659 47.951 1.00 77.02 424 LEU B O 1
ATOM 6735 N N . ILE B 1 396 ? 33.849 27.605 46.292 1.00 74.79 425 ILE B N 1
ATOM 6736 C CA . ILE B 1 396 ? 32.903 26.869 47.137 1.00 77.61 425 ILE B CA 1
ATOM 6737 C C . ILE B 1 396 ? 33.336 25.397 47.356 1.00 84.56 425 ILE B C 1
ATOM 6738 O O . ILE B 1 396 ? 33.105 24.839 48.438 1.00 85.93 425 ILE B O 1
ATOM 6743 N N . LYS B 1 397 ? 33.942 24.774 46.334 1.00 83.07 426 LYS B N 1
ATOM 6744 C CA . LYS B 1 397 ? 34.273 23.332 46.360 1.00 68.51 426 LYS B CA 1
ATOM 6745 C C . LYS B 1 397 ? 35.708 23.123 45.969 1.00 63.58 426 LYS B C 1
ATOM 6746 O O . LYS B 1 397 ? 36.196 23.758 45.035 1.00 65.17 426 LYS B O 1
ATOM 6752 N N . LEU B 1 398 ? 36.392 22.248 46.694 1.00 62.84 427 LEU B N 1
ATOM 6753 C CA . LEU B 1 398 ? 37.804 21.978 46.417 1.00 66.38 427 LEU B CA 1
ATOM 6754 C C . LEU B 1 398 ? 38.145 20.516 46.696 1.00 71.22 427 LEU B C 1
ATOM 6755 O O . LEU B 1 398 ? 38.036 20.043 47.826 1.00 76.23 427 LEU B O 1
ATOM 6760 N N . ASP B 1 399 ? 38.511 19.797 45.631 1.00 77.12 428 ASP B N 1
ATOM 6761 C CA . ASP B 1 399 ? 38.740 18.350 45.681 1.00 73.82 428 ASP B CA 1
ATOM 6762 C C . ASP B 1 399 ? 40.190 18.067 45.363 1.00 69.89 428 ASP B C 1
ATOM 6763 O O . ASP B 1 399 ? 40.624 18.165 44.226 1.00 75.72 428 ASP B O 1
ATOM 6768 N N . LEU B 1 400 ? 40.945 17.740 46.395 1.00 70.78 429 LEU B N 1
ATOM 6769 C CA . LEU B 1 400 ? 42.360 17.524 46.247 1.00 67.38 429 LEU B CA 1
ATOM 6770 C C . LEU B 1 400 ? 42.696 16.032 46.436 1.00 62.00 429 LEU B C 1
ATOM 6771 O O . LEU B 1 400 ? 43.878 15.656 46.367 1.00 53.46 429 LEU B O 1
ATOM 6776 N N . SER B 1 401 ? 41.641 15.212 46.590 1.00 58.91 430 SER B N 1
ATOM 6777 C CA . SER B 1 401 ? 41.719 13.772 46.845 1.00 53.90 430 SER B CA 1
ATOM 6778 C C . SER B 1 401 ? 42.845 13.064 46.144 1.00 55.72 430 SER B C 1
ATOM 6779 O O . SER B 1 401 ? 43.435 13.567 45.197 1.00 57.73 430 SER B O 1
ATOM 6782 N N . SER B 1 402 ? 43.131 11.869 46.650 1.00 60.83 431 SER B N 1
ATOM 6783 C CA . SER B 1 402 ? 44.136 10.943 46.105 1.00 61.93 431 SER B CA 1
ATOM 6784 C C . SER B 1 402 ? 45.330 11.592 45.407 1.00 60.90 431 SER B C 1
ATOM 6785 O O . SER B 1 402 ? 45.714 11.223 44.293 1.00 65.64 431 SER B O 1
ATOM 6788 N N . ASN B 1 403 ? 45.934 12.558 46.065 1.00 61.87 432 ASN B N 1
ATOM 6789 C CA . ASN B 1 403 ? 47.312 12.898 45.681 1.00 69.22 432 ASN B CA 1
ATOM 6790 C C . ASN B 1 403 ? 48.252 13.261 46.810 1.00 72.44 432 ASN B C 1
ATOM 6791 O O . ASN B 1 403 ? 47.843 13.627 47.923 1.00 69.26 432 ASN B O 1
ATOM 6796 N N . LEU B 1 404 ? 49.535 13.125 46.532 1.00 69.69 433 LEU B N 1
ATOM 6797 C CA . LEU B 1 404 ? 50.428 12.770 47.596 1.00 71.75 433 LEU B CA 1
ATOM 6798 C C . LEU B 1 404 ? 50.693 14.035 48.472 1.00 79.60 433 LEU B C 1
ATOM 6799 O O . LEU B 1 404 ? 51.804 14.544 48.693 1.00 77.47 433 LEU B O 1
ATOM 6804 N N . LEU B 1 405 ? 49.571 14.511 48.988 1.00 84.13 434 LEU B N 1
ATOM 6805 C CA . LEU B 1 405 ? 49.515 15.632 49.881 1.00 87.68 434 LEU B CA 1
ATOM 6806 C C . LEU B 1 405 ? 49.583 15.069 51.294 1.00 99.44 434 LEU B C 1
ATOM 6807 O O . LEU B 1 405 ? 49.458 13.835 51.541 1.00 97.00 434 LEU B O 1
ATOM 6812 N N . SER B 1 406 ? 49.751 16.006 52.219 1.00 105.72 435 SER B N 1
ATOM 6813 C CA . SER B 1 406 ? 50.650 15.761 53.319 1.00 111.01 435 SER B CA 1
ATOM 6814 C C . SER B 1 406 ? 50.884 16.947 54.248 1.00 109.82 435 SER B C 1
ATOM 6815 O O . SER B 1 406 ? 50.160 17.959 54.265 1.00 94.17 435 SER B O 1
ATOM 6818 N N . SER B 1 407 ? 51.931 16.786 55.039 1.00 120.91 436 SER B N 1
ATOM 6819 C CA . SER B 1 407 ? 52.789 17.910 55.322 1.00 140.18 436 SER B CA 1
ATOM 6820 C C . SER B 1 407 ? 53.372 18.223 53.929 1.00 137.32 436 SER B C 1
ATOM 6821 O O . SER B 1 407 ? 54.117 17.395 53.396 1.00 105.11 436 SER B O 1
ATOM 6824 N N . PHE B 1 408 ? 52.995 19.344 53.292 1.00 139.01 437 PHE B N 1
ATOM 6825 C CA . PHE B 1 408 ? 52.182 20.432 53.877 1.00 140.43 437 PHE B CA 1
ATOM 6826 C C . PHE B 1 408 ? 50.854 20.659 53.106 1.00 142.26 437 PHE B C 1
ATOM 6827 O O . PHE B 1 408 ? 50.811 20.422 51.888 1.00 148.47 437 PHE B O 1
ATOM 6835 N N . PRO B 1 409 ? 49.767 21.090 53.811 1.00 132.46 438 PRO B N 1
ATOM 6836 C CA . PRO B 1 409 ? 48.437 21.251 53.207 1.00 126.20 438 PRO B CA 1
ATOM 6837 C C . PRO B 1 409 ? 47.700 22.609 53.350 1.00 121.21 438 PRO B C 1
ATOM 6838 O O . PRO B 1 409 ? 47.470 23.069 54.459 1.00 121.75 438 PRO B O 1
ATOM 6842 N N . ILE B 1 410 ? 47.309 23.214 52.230 1.00 115.64 439 ILE B N 1
ATOM 6843 C CA . ILE B 1 410 ? 46.008 23.910 52.117 1.00 115.08 439 ILE B CA 1
ATOM 6844 C C . ILE B 1 410 ? 45.512 25.034 53.103 1.00 108.25 439 ILE B C 1
ATOM 6845 O O . ILE B 1 410 ? 44.673 24.735 53.945 1.00 119.90 439 ILE B O 1
ATOM 6850 N N . THR B 1 411 ? 45.939 26.308 52.998 1.00 94.11 440 THR B N 1
ATOM 6851 C CA . THR B 1 411 ? 45.125 27.449 53.641 1.00 98.95 440 THR B CA 1
ATOM 6852 C C . THR B 1 411 ? 45.449 28.953 53.354 1.00 91.40 440 THR B C 1
ATOM 6853 O O . THR B 1 411 ? 46.581 29.336 53.023 1.00 71.68 440 THR B O 1
ATOM 6857 N N . GLY B 1 412 ? 44.436 29.784 53.638 1.00 85.84 441 GLY B N 1
ATOM 6858 C CA . GLY B 1 412 ? 44.250 31.092 53.019 1.00 85.15 441 GLY B CA 1
ATOM 6859 C C . GLY B 1 412 ? 43.035 31.046 52.091 1.00 97.94 441 GLY B C 1
ATOM 6860 O O . GLY B 1 412 ? 42.904 31.891 51.202 1.00 101.48 441 GLY B O 1
ATOM 6861 N N . LEU B 1 413 ? 42.163 30.041 52.267 1.00 111.35 442 LEU B N 1
ATOM 6862 C CA . LEU B 1 413 ? 41.044 29.768 51.329 1.00 111.45 442 LEU B CA 1
ATOM 6863 C C . LEU B 1 413 ? 39.602 29.859 51.871 1.00 108.00 442 LEU B C 1
ATOM 6864 O O . LEU B 1 413 ? 38.869 30.740 51.426 1.00 114.83 442 LEU B O 1
ATOM 6869 N N . HIS B 1 414 ? 39.173 28.948 52.751 1.00 96.28 443 HIS B N 1
ATOM 6870 C CA . HIS B 1 414 ? 38.146 29.243 53.779 1.00 101.12 443 HIS B CA 1
ATOM 6871 C C . HIS B 1 414 ? 36.657 29.524 53.462 1.00 103.98 443 HIS B C 1
ATOM 6872 O O . HIS B 1 414 ? 35.841 29.551 54.402 1.00 88.23 443 HIS B O 1
ATOM 6879 N N . GLY B 1 415 ? 36.304 29.782 52.198 1.00 108.42 444 GLY B N 1
ATOM 6880 C CA . GLY B 1 415 ? 34.903 30.068 51.816 1.00 97.93 444 GLY B CA 1
ATOM 6881 C C . GLY B 1 415 ? 34.113 28.780 51.625 1.00 94.21 444 GLY B C 1
ATOM 6882 O O . GLY B 1 415 ? 32.900 28.799 51.353 1.00 81.38 444 GLY B O 1
ATOM 6883 N N . LEU B 1 416 ? 34.820 27.662 51.791 1.00 84.68 445 LEU B N 1
ATOM 6884 C CA . LEU B 1 416 ? 34.344 26.342 51.375 1.00 84.09 445 LEU B CA 1
ATOM 6885 C C . LEU B 1 416 ? 33.004 25.829 51.856 1.00 87.03 445 LEU B C 1
ATOM 6886 O O . LEU B 1 416 ? 32.603 26.045 52.985 1.00 102.86 445 LEU B O 1
ATOM 6891 N N . THR B 1 417 ? 32.333 25.123 50.960 1.00 88.81 446 THR B N 1
ATOM 6892 C CA . THR B 1 417 ? 31.139 24.363 51.284 1.00 94.02 446 THR B CA 1
ATOM 6893 C C . THR B 1 417 ? 31.453 22.878 51.180 1.00 93.66 446 THR B C 1
ATOM 6894 O O . THR B 1 417 ? 30.800 22.066 51.827 1.00 102.66 446 THR B O 1
ATOM 6898 N N . HIS B 1 418 ? 32.460 22.524 50.379 1.00 89.46 447 HIS B N 1
ATOM 6899 C CA . HIS B 1 418 ? 32.840 21.128 50.178 1.00 83.95 447 HIS B CA 1
ATOM 6900 C C . HIS B 1 418 ? 34.346 20.993 50.118 1.00 83.16 447 HIS B C 1
ATOM 6901 O O . HIS B 1 418 ? 35.003 21.751 49.404 1.00 77.63 447 HIS B O 1
ATOM 6908 N N . LEU B 1 419 ? 34.895 20.041 50.870 1.00 82.40 448 LEU B N 1
ATOM 6909 C CA . LEU B 1 419 ? 36.322 19.752 50.770 1.00 92.52 448 LEU B CA 1
ATOM 6910 C C . LEU B 1 419 ? 36.516 18.262 50.761 1.00 94.30 448 LEU B C 1
ATOM 6911 O O . LEU B 1 419 ? 35.991 17.584 51.632 1.00 111.32 448 LEU B O 1
ATOM 6916 N N . LYS B 1 420 ? 37.259 17.756 49.773 1.00 98.80 449 LYS B N 1
ATOM 6917 C CA . LYS B 1 420 ? 37.701 16.356 49.754 1.00 92.08 449 LYS B CA 1
ATOM 6918 C C . LYS B 1 420 ? 39.216 16.274 49.815 1.00 84.85 449 LYS B C 1
ATOM 6919 O O . LYS B 1 420 ? 39.924 16.890 49.015 1.00 88.45 449 LYS B O 1
ATOM 6925 N N . LEU B 1 421 ? 39.694 15.543 50.814 1.00 82.76 450 LEU B N 1
ATOM 6926 C CA . LEU B 1 421 ? 41.106 15.387 51.065 1.00 84.26 450 LEU B CA 1
ATOM 6927 C C . LEU B 1 421 ? 41.473 13.895 51.153 1.00 77.46 450 LEU B C 1
ATOM 6928 O O . LEU B 1 421 ? 42.651 13.545 51.071 1.00 75.87 450 LEU B O 1
ATOM 6933 N N . THR B 1 422 ? 40.454 13.031 51.263 1.00 72.27 451 THR B N 1
ATOM 6934 C CA . THR B 1 422 ? 40.585 11.569 51.242 1.00 68.85 451 THR B CA 1
ATOM 6935 C C . THR B 1 422 ? 41.675 11.112 50.325 1.00 65.20 451 THR B C 1
ATOM 6936 O O . THR B 1 422 ? 41.867 11.658 49.247 1.00 74.33 451 THR B O 1
ATOM 6940 N N . GLY B 1 423 ? 42.416 10.116 50.767 1.00 63.65 452 GLY B N 1
ATOM 6941 C CA . GLY B 1 423 ? 43.457 9.547 49.938 1.00 67.78 452 GLY B CA 1
ATOM 6942 C C . GLY B 1 423 ? 44.750 10.312 49.985 1.00 70.97 452 GLY B C 1
ATOM 6943 O O . GLY B 1 423 ? 45.684 10.023 49.230 1.00 77.17 452 GLY B O 1
ATOM 6944 N N . ASN B 1 424 ? 44.834 11.267 50.893 1.00 77.30 453 ASN B N 1
ATOM 6945 C CA . ASN B 1 424 ? 46.095 11.951 51.127 1.00 91.89 453 ASN B CA 1
ATOM 6946 C C . ASN B 1 424 ? 46.833 11.317 52.336 1.00 107.90 453 ASN B C 1
ATOM 6947 O O . ASN B 1 424 ? 46.328 11.325 53.471 1.00 102.77 453 ASN B O 1
ATOM 6952 N N . HIS B 1 425 ? 48.016 10.750 52.066 1.00 112.23 454 HIS B N 1
ATOM 6953 C CA . HIS B 1 425 ? 48.628 9.727 52.941 1.00 117.55 454 HIS B CA 1
ATOM 6954 C C . HIS B 1 425 ? 49.797 10.140 53.809 1.00 114.50 454 HIS B C 1
ATOM 6955 O O . HIS B 1 425 ? 50.058 9.497 54.833 1.00 110.22 454 HIS B O 1
ATOM 6962 N N . ALA B 1 426 ? 50.516 11.184 53.411 1.00 113.27 455 ALA B N 1
ATOM 6963 C CA . ALA B 1 426 ? 51.475 11.793 54.327 1.00 108.04 455 ALA B CA 1
ATOM 6964 C C . ALA B 1 426 ? 50.788 12.908 55.136 1.00 107.54 455 ALA B C 1
ATOM 6965 O O . ALA B 1 426 ? 51.464 13.668 55.830 1.00 108.54 455 ALA B O 1
ATOM 6967 N N . LEU B 1 427 ? 49.452 13.001 55.043 1.00 112.09 456 LEU B N 1
ATOM 6968 C CA . LEU B 1 427 ? 48.664 13.964 55.828 1.00 112.83 456 LEU B CA 1
ATOM 6969 C C . LEU B 1 427 ? 48.026 13.331 57.076 1.00 113.18 456 LEU B C 1
ATOM 6970 O O . LEU B 1 427 ? 46.848 13.568 57.366 1.00 96.92 456 LEU B O 1
ATOM 6975 N N . GLN B 1 428 ? 48.790 12.510 57.800 1.00 119.68 457 GLN B N 1
ATOM 6976 C CA . GLN B 1 428 ? 48.435 12.160 59.177 1.00 118.76 457 GLN B CA 1
ATOM 6977 C C . GLN B 1 428 ? 48.554 13.438 60.007 1.00 125.19 457 GLN B C 1
ATOM 6978 O O . GLN B 1 428 ? 47.808 13.614 60.973 1.00 115.34 457 GLN B O 1
ATOM 6984 N N . SER B 1 429 ? 49.471 14.334 59.598 1.00 132.39 458 SER B N 1
ATOM 6985 C CA . SER B 1 429 ? 49.603 15.697 60.155 1.00 130.27 458 SER B CA 1
ATOM 6986 C C . SER B 1 429 ? 48.306 16.477 59.883 1.00 130.71 458 SER B C 1
ATOM 6987 O O . SER B 1 429 ? 48.304 17.635 59.460 1.00 137.25 458 SER B O 1
ATOM 6990 N N . LEU B 1 430 ? 47.205 15.807 60.205 1.00 123.00 459 LEU B N 1
ATOM 6991 C CA . LEU B 1 430 ? 45.864 16.140 59.783 1.00 119.71 459 LEU B CA 1
ATOM 6992 C C . LEU B 1 430 ? 45.317 16.978 60.928 1.00 123.31 459 LEU B C 1
ATOM 6993 O O . LEU B 1 430 ? 44.529 16.514 61.746 1.00 129.21 459 LEU B O 1
ATOM 6998 N N . ILE B 1 431 ? 45.784 18.222 60.997 1.00 118.03 460 ILE B N 1
ATOM 6999 C CA . ILE B 1 431 ? 45.462 19.092 62.120 1.00 120.77 460 ILE B CA 1
ATOM 7000 C C . ILE B 1 431 ? 44.041 19.638 61.923 1.00 121.85 460 ILE B C 1
ATOM 7001 O O . ILE B 1 431 ? 43.162 19.307 62.707 1.00 125.91 460 ILE B O 1
ATOM 7006 N N . SER B 1 432 ? 43.808 20.410 60.860 1.00 120.10 461 SER B N 1
ATOM 7007 C CA . SER B 1 432 ? 42.445 20.704 60.360 1.00 122.88 461 SER B CA 1
ATOM 7008 C C . SER B 1 432 ? 41.396 21.219 61.371 1.00 124.89 461 SER B C 1
ATOM 7009 O O . SER B 1 432 ? 40.256 20.730 61.407 1.00 120.66 461 SER B O 1
ATOM 7012 N N . SER B 1 433 ? 41.765 22.214 62.168 1.00 134.09 462 SER B N 1
ATOM 7013 C CA . SER B 1 433 ? 40.825 22.826 63.125 1.00 134.84 462 SER B CA 1
ATOM 7014 C C . SER B 1 433 ? 39.864 23.688 62.294 1.00 127.05 462 SER B C 1
ATOM 7015 O O . SER B 1 433 ? 40.319 24.447 61.442 1.00 130.80 462 SER B O 1
ATOM 7018 N N . GLU B 1 434 ? 38.549 23.540 62.469 1.00 119.37 463 GLU B N 1
ATOM 7019 C CA . GLU B 1 434 ? 37.601 24.296 61.609 1.00 114.85 463 GLU B CA 1
ATOM 7020 C C . GLU B 1 434 ? 37.684 25.835 61.792 1.00 107.82 463 GLU B C 1
ATOM 7021 O O . GLU B 1 434 ? 36.754 26.511 62.260 1.00 87.19 463 GLU B O 1
ATOM 7027 N N . ASN B 1 435 ? 38.840 26.347 61.359 1.00 109.65 464 ASN B N 1
ATOM 7028 C CA . ASN B 1 435 ? 39.144 27.780 61.250 1.00 109.55 464 ASN B CA 1
ATOM 7029 C C . ASN B 1 435 ? 38.149 28.310 60.274 1.00 106.07 464 ASN B C 1
ATOM 7030 O O . ASN B 1 435 ? 37.402 29.225 60.576 1.00 101.97 464 ASN B O 1
ATOM 7035 N N . PHE B 1 436 ? 38.147 27.702 59.089 1.00 104.63 465 PHE B N 1
ATOM 7036 C CA . PHE B 1 436 ? 37.195 28.057 58.061 1.00 102.28 465 PHE B CA 1
ATOM 7037 C C . PHE B 1 436 ? 35.794 27.489 58.334 1.00 96.33 465 PHE B C 1
ATOM 7038 O O . PHE B 1 436 ? 35.575 26.287 58.283 1.00 79.46 465 PHE B O 1
ATOM 7046 N N . PRO B 1 437 ? 34.834 28.375 58.620 1.00 97.92 466 PRO B N 1
ATOM 7047 C CA . PRO 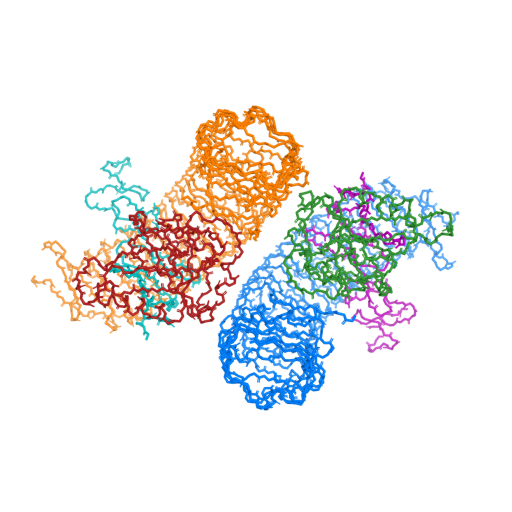B 1 437 ? 33.515 27.931 59.079 1.00 104.91 466 PRO B CA 1
ATOM 7048 C C . PRO B 1 437 ? 32.731 27.161 58.059 1.00 102.66 466 PRO B C 1
ATOM 7049 O O . PRO B 1 437 ? 32.180 26.103 58.363 1.00 95.40 466 PRO B O 1
ATOM 7053 N N . GLU B 1 438 ? 32.736 27.714 56.847 1.00 112.19 467 GLU B N 1
ATOM 7054 C CA . GLU B 1 438 ? 31.617 27.639 55.904 1.00 107.59 467 GLU B CA 1
ATOM 7055 C C . GLU B 1 438 ? 31.234 26.213 55.564 1.00 96.89 467 GLU B C 1
ATOM 7056 O O . GLU B 1 438 ? 30.062 25.897 55.306 1.00 79.04 467 GLU B O 1
ATOM 7062 N N . LEU B 1 439 ? 32.254 25.367 55.596 1.00 93.62 468 LEU B N 1
ATOM 7063 C CA . LEU B 1 439 ? 32.179 23.966 55.247 1.00 97.06 468 LEU B CA 1
ATOM 7064 C C . LEU B 1 439 ? 30.888 23.268 55.681 1.00 98.26 468 LEU B C 1
ATOM 7065 O O . LEU B 1 439 ? 30.472 23.402 56.827 1.00 116.70 468 LEU B O 1
ATOM 7070 N N . LYS B 1 440 ? 30.250 22.557 54.750 1.00 98.40 469 LYS B N 1
ATOM 7071 C CA . LYS B 1 440 ? 29.138 21.626 55.059 1.00 94.88 469 LYS B CA 1
ATOM 7072 C C . LYS B 1 440 ? 29.349 20.190 54.572 1.00 92.15 469 LYS B C 1
ATOM 7073 O O . LYS B 1 440 ? 28.507 19.326 54.827 1.00 86.19 469 LYS B O 1
ATOM 7079 N N . VAL B 1 441 ? 30.441 19.941 53.853 1.00 95.02 470 VAL B N 1
ATOM 7080 C CA . VAL B 1 441 ? 30.791 18.596 53.398 1.00 99.37 470 VAL B CA 1
ATOM 7081 C C . VAL B 1 441 ? 32.312 18.465 53.402 1.00 98.39 470 VAL B C 1
ATOM 7082 O O . VAL B 1 441 ? 33.012 19.060 52.581 1.00 96.48 470 VAL B O 1
ATOM 7086 N N . ILE B 1 442 ? 32.807 17.716 54.377 1.00 99.97 471 ILE B N 1
ATOM 7087 C CA . ILE B 1 442 ? 34.201 17.386 54.452 1.00 102.10 471 ILE B CA 1
ATOM 7088 C C . ILE B 1 442 ? 34.376 15.939 54.037 1.00 98.36 471 ILE B C 1
ATOM 7089 O O . ILE B 1 442 ? 33.451 15.129 54.140 1.00 91.25 471 ILE B O 1
ATOM 7094 N N . GLU B 1 443 ? 35.571 15.647 53.542 1.00 97.35 472 GLU B N 1
ATOM 7095 C CA . GLU B 1 443 ? 36.099 14.297 53.457 1.00 101.35 472 GLU B CA 1
ATOM 7096 C C . GLU B 1 443 ? 37.570 14.325 53.885 1.00 100.34 472 GLU B C 1
ATOM 7097 O O . GLU B 1 443 ? 38.419 14.885 53.182 1.00 95.33 472 GLU B O 1
ATOM 7103 N N . MET B 1 444 ? 37.846 13.753 55.061 1.00 98.14 473 MET B N 1
ATOM 7104 C CA . MET B 1 444 ? 39.185 13.758 55.658 1.00 96.77 473 MET B CA 1
ATOM 7105 C C . MET B 1 444 ? 39.879 12.440 55.382 1.00 86.57 473 MET B C 1
ATOM 7106 O O . MET B 1 444 ? 39.220 11.403 55.361 1.00 86.10 473 MET B O 1
ATOM 7111 N N . PRO B 1 445 ? 41.216 12.468 55.204 1.00 83.32 474 PRO B N 1
ATOM 7112 C CA . PRO B 1 445 ? 41.930 11.216 54.924 1.00 92.24 474 PRO B CA 1
ATOM 7113 C C . PRO B 1 445 ? 41.767 10.172 56.031 1.00 111.03 474 PRO B C 1
ATOM 7114 O O . PRO B 1 445 ? 41.464 9.019 55.718 1.00 119.00 474 PRO B O 1
ATOM 7118 N N . TYR B 1 446 ? 41.930 10.585 57.296 1.00 118.01 475 TYR B N 1
ATOM 7119 C CA . TYR B 1 446 ? 41.850 9.669 58.444 1.00 109.97 475 TYR B CA 1
ATOM 7120 C C . TYR B 1 446 ? 40.538 9.860 59.172 1.00 122.32 475 TYR B C 1
ATOM 7121 O O . TYR B 1 446 ? 40.066 10.999 59.351 1.00 119.13 475 TYR B O 1
ATOM 7130 N N . ALA B 1 447 ? 39.971 8.723 59.586 1.00 123.90 476 ALA B N 1
ATOM 7131 C CA . ALA B 1 447 ? 38.663 8.651 60.231 1.00 120.53 476 ALA B CA 1
ATOM 7132 C C . ALA B 1 447 ? 38.544 9.626 61.384 1.00 119.73 476 ALA B C 1
ATOM 7133 O O . ALA B 1 447 ? 37.439 10.021 61.760 1.00 119.32 476 ALA B O 1
ATOM 7135 N N . TYR B 1 448 ? 39.693 10.018 61.927 1.00 114.75 477 TYR B N 1
ATOM 7136 C CA . TYR B 1 448 ? 39.736 10.687 63.206 1.00 102.73 477 TYR B CA 1
ATOM 7137 C C . TYR B 1 448 ? 39.368 12.162 63.185 1.00 104.08 477 TYR B C 1
ATOM 7138 O O . TYR B 1 448 ? 38.605 12.605 64.038 1.00 104.85 477 TYR B O 1
ATOM 7147 N N . GLN B 1 449 ? 39.846 12.920 62.205 1.00 110.15 478 GLN B N 1
ATOM 7148 C CA . GLN B 1 449 ? 39.504 14.351 62.146 1.00 107.59 478 GLN B CA 1
ATOM 7149 C C . GLN B 1 449 ? 38.041 14.658 61.777 1.00 99.36 478 GLN B C 1
ATOM 7150 O O . GLN B 1 449 ? 37.658 15.819 61.731 1.00 86.79 478 GLN B O 1
ATOM 7156 N N . CYS B 1 450 ? 37.218 13.637 61.544 1.00 102.36 479 CYS B N 1
ATOM 7157 C CA . CYS B 1 450 ? 35.763 13.840 61.467 1.00 120.47 479 CYS B CA 1
ATOM 7158 C C . CYS B 1 450 ? 35.101 14.134 62.834 1.00 129.79 479 CYS B C 1
ATOM 7159 O O . CYS B 1 450 ? 34.414 15.152 63.011 1.00 113.80 479 CYS B O 1
ATOM 7162 N N . CYS B 1 451 ? 35.285 13.224 63.789 1.00 146.41 480 CYS B N 1
ATOM 7163 C CA . CYS B 1 451 ? 34.768 13.447 65.155 1.00 147.73 480 CYS B CA 1
ATOM 7164 C C . CYS B 1 451 ? 35.673 14.371 65.979 1.00 150.85 480 CYS B C 1
ATOM 7165 O O . CYS B 1 451 ? 35.187 15.050 66.880 1.00 155.12 480 CYS B O 1
ATOM 7168 N N . ALA B 1 452 ? 36.976 14.396 65.676 1.00 146.47 481 ALA B N 1
ATOM 7169 C CA . ALA B 1 452 ? 37.915 15.307 66.338 1.00 141.20 481 ALA B CA 1
ATOM 7170 C C . ALA B 1 452 ? 37.592 16.781 66.017 1.00 145.99 481 ALA B C 1
ATOM 7171 O O . ALA B 1 452 ? 38.155 17.684 66.634 1.00 159.04 481 ALA B O 1
ATOM 7173 N N . PHE B 1 453 ? 36.682 17.002 65.061 1.00 133.25 482 PHE B N 1
ATOM 7174 C CA . PHE B 1 453 ? 36.107 18.310 64.739 1.00 124.06 482 PHE B CA 1
ATOM 7175 C C . PHE B 1 453 ? 37.072 19.493 64.820 1.00 109.51 482 PHE B C 1
ATOM 7176 O O . PHE B 1 453 ? 36.713 20.617 64.457 1.00 99.46 482 PHE B O 1
ATOM 7184 N N . HIS B 1 508 ? 24.159 24.220 61.111 1.00 151.22 537 HIS B N 1
ATOM 7185 C CA . HIS B 1 508 ? 25.586 23.896 61.059 1.00 157.75 537 HIS B CA 1
ATOM 7186 C C . HIS B 1 508 ? 25.802 22.402 60.770 1.00 156.23 537 HIS B C 1
ATOM 7187 O O . HIS B 1 508 ? 26.503 21.703 61.509 1.00 150.75 537 HIS B O 1
ATOM 7194 N N . SER B 1 509 ? 25.199 21.924 59.681 1.00 156.91 538 SER B N 1
ATOM 7195 C CA . SER B 1 509 ? 25.153 20.489 59.379 1.00 153.61 538 SER B CA 1
ATOM 7196 C C . SER B 1 509 ? 26.448 19.988 58.758 1.00 151.44 538 SER B C 1
ATOM 7197 O O . SER B 1 509 ? 26.499 19.718 57.556 1.00 147.76 538 SER B O 1
ATOM 7200 N N . VAL B 1 510 ? 27.482 19.846 59.583 1.00 151.17 539 VAL B N 1
ATOM 7201 C CA . VAL B 1 510 ? 28.784 19.374 59.094 1.00 142.83 539 VAL B CA 1
ATOM 7202 C C . VAL B 1 510 ? 28.673 17.869 58.819 1.00 140.02 539 VAL B C 1
ATOM 7203 O O . VAL B 1 510 ? 28.966 17.025 59.667 1.00 133.98 539 VAL B O 1
ATOM 7207 N N . GLN B 1 511 ? 28.188 17.549 57.626 1.00 140.13 540 GLN B N 1
ATOM 7208 C CA . GLN B 1 511 ? 28.200 16.174 57.137 1.00 140.99 540 GLN B CA 1
ATOM 7209 C C . GLN B 1 511 ? 29.658 15.784 56.988 1.00 143.31 540 GLN B C 1
ATOM 7210 O O . GLN B 1 511 ? 30.410 16.512 56.346 1.00 150.76 540 GLN B O 1
ATOM 7216 N N . CYS B 1 512 ? 30.060 14.649 57.560 1.00 133.90 541 CYS B N 1
ATOM 7217 C CA . CYS B 1 512 ? 31.480 14.306 57.620 1.00 128.26 541 CYS B CA 1
ATOM 7218 C C . CYS B 1 512 ? 31.790 12.881 57.129 1.00 128.05 541 CYS B C 1
ATOM 7219 O O . CYS B 1 512 ? 30.926 12.004 57.174 1.00 122.34 541 CYS B O 1
ATOM 7222 N N . SER B 1 513 ? 33.024 12.673 56.649 1.00 123.55 542 SER B N 1
ATOM 7223 C CA . SER B 1 513 ? 33.482 11.370 56.139 1.00 117.47 542 SER B CA 1
ATOM 7224 C C . SER B 1 513 ? 34.991 11.188 56.360 1.00 116.89 542 SER B C 1
ATOM 7225 O O . SER B 1 513 ? 35.753 12.148 56.245 1.00 115.71 542 SER B O 1
ATOM 7228 N N . PRO B 1 514 ? 35.444 9.944 56.613 1.00 125.29 543 PRO B N 1
ATOM 7229 C CA . PRO B 1 514 ? 34.764 8.661 56.372 1.00 131.79 543 PRO B CA 1
ATOM 7230 C C . PRO B 1 514 ? 33.777 8.172 57.452 1.00 133.08 543 PRO B C 1
ATOM 7231 O O . PRO B 1 514 ? 32.571 8.125 57.198 1.00 123.10 543 PRO B O 1
ATOM 7235 N N . SER B 1 515 ? 34.283 7.795 58.625 1.00 142.27 544 SER B N 1
ATOM 7236 C CA . SER B 1 515 ? 33.464 7.146 59.652 1.00 142.27 544 SER B CA 1
ATOM 7237 C C . SER B 1 515 ? 33.621 7.841 61.005 1.00 147.98 544 SER B C 1
ATOM 7238 O O . SER B 1 515 ? 34.590 7.584 61.724 1.00 153.81 544 SER B O 1
ATOM 7241 N N . PRO B 1 516 ? 32.685 8.752 61.341 1.00 154.40 545 PRO B N 1
ATOM 7242 C CA . PRO B 1 516 ? 32.632 9.356 62.680 1.00 162.86 545 PRO B CA 1
ATOM 7243 C C . PRO B 1 516 ? 32.503 8.312 63.809 1.00 165.41 545 PRO B C 1
ATOM 7244 O O . PRO B 1 516 ? 31.553 7.530 63.820 1.00 169.01 545 PRO B O 1
ATOM 7248 N N . GLY B 1 517 ? 33.453 8.308 64.746 1.00 162.44 546 GLY B N 1
ATOM 7249 C CA . GLY B 1 517 ? 33.529 7.268 65.783 1.00 158.06 546 GLY B CA 1
ATOM 7250 C C . GLY B 1 517 ? 32.629 7.486 66.990 1.00 147.20 546 GLY B C 1
ATOM 7251 O O . GLY B 1 517 ? 32.740 6.775 67.996 1.00 117.46 546 GLY B O 1
ATOM 7252 N N . CYS C 2 8 ? 63.181 1.696 21.920 1.00 77.07 40 CYS M N 1
ATOM 7253 C CA . CYS C 2 8 ? 61.984 0.872 21.497 1.00 70.79 40 CYS M CA 1
ATOM 7254 C C . CYS C 2 8 ? 62.278 -0.083 20.344 1.00 69.56 40 CYS M C 1
ATOM 7255 O O . CYS C 2 8 ? 62.933 0.286 19.374 1.00 74.39 40 CYS M O 1
ATOM 7258 N N . ALA C 2 9 ? 61.755 -1.298 20.436 1.00 70.52 41 ALA M N 1
ATOM 7259 C CA . ALA C 2 9 ? 62.220 -2.402 19.585 1.00 67.18 41 ALA M CA 1
ATOM 7260 C C . ALA C 2 9 ? 61.958 -2.201 18.076 1.00 71.80 41 ALA M C 1
ATOM 7261 O O . ALA C 2 9 ? 61.349 -1.202 17.666 1.00 72.97 41 ALA M O 1
ATOM 7263 N N . LYS C 2 10 ? 62.409 -3.164 17.265 1.00 78.54 42 LYS M N 1
ATOM 7264 C CA . LYS C 2 10 ? 62.477 -3.013 15.786 1.00 86.26 42 LYS M CA 1
ATOM 7265 C C . LYS C 2 10 ? 61.270 -2.371 15.120 1.00 79.55 42 LYS M C 1
ATOM 7266 O O . LYS C 2 10 ? 61.378 -1.234 14.666 1.00 75.08 42 LYS M O 1
ATOM 7272 N N . GLY C 2 11 ? 60.145 -3.094 15.049 1.00 68.75 43 GLY M N 1
ATOM 7273 C CA . GLY C 2 11 ? 58.895 -2.565 14.469 1.00 61.29 43 GLY M CA 1
ATOM 7274 C C . GLY C 2 11 ? 57.840 -2.323 15.549 1.00 56.62 43 GLY M C 1
ATOM 7275 O O . GLY C 2 11 ? 56.640 -2.513 15.365 1.00 49.35 43 GLY M O 1
ATOM 7276 N N . CYS C 2 12 ? 58.290 -1.893 16.700 1.00 51.64 44 CYS M N 1
ATOM 7277 C CA . CYS C 2 12 ? 57.391 -1.761 17.810 1.00 55.04 44 CYS M CA 1
ATOM 7278 C C . CYS C 2 12 ? 57.290 -0.270 18.055 1.00 49.03 44 CYS M C 1
ATOM 7279 O O . CYS C 2 12 ? 58.299 0.406 18.031 1.00 52.70 44 CYS M O 1
ATOM 7282 N N . GLU C 2 13 ? 56.099 0.259 18.271 1.00 47.43 45 GLU M N 1
ATOM 7283 C CA . GLU C 2 13 ? 55.999 1.692 18.517 1.00 54.67 45 GLU M CA 1
ATOM 7284 C C . GLU C 2 13 ? 55.550 2.044 19.945 1.00 57.27 45 GLU M C 1
ATOM 7285 O O . GLU C 2 13 ? 55.264 3.184 20.253 1.00 59.70 45 GLU M O 1
ATOM 7291 N N . LEU C 2 14 ? 55.576 1.065 20.836 1.00 64.36 46 LEU M N 1
ATOM 7292 C CA . LEU C 2 14 ? 55.337 1.322 22.238 1.00 61.54 46 LEU M CA 1
ATOM 7293 C C . LEU C 2 14 ? 55.944 0.231 23.125 1.00 69.65 46 LEU M C 1
ATOM 7294 O O . LEU C 2 14 ? 55.727 -0.956 22.873 1.00 67.91 46 LEU M O 1
ATOM 7299 N N . CYS C 2 15 ? 56.684 0.666 24.162 1.00 70.38 47 CYS M N 1
ATOM 7300 C CA . CYS C 2 15 ? 57.662 -0.149 24.900 1.00 61.37 47 CYS M CA 1
ATOM 7301 C C . CYS C 2 15 ? 57.469 -0.188 26.383 1.00 59.33 47 CYS M C 1
ATOM 7302 O O . CYS C 2 15 ? 56.826 0.659 26.972 1.00 70.47 47 CYS M O 1
ATOM 7305 N N . SER C 2 16 ? 58.121 -1.157 26.994 1.00 57.69 48 SER M N 1
ATOM 7306 C CA . SER C 2 16 ? 58.385 -1.152 28.430 1.00 54.46 48 SER M CA 1
ATOM 7307 C C . SER C 2 16 ? 59.664 -1.925 28.599 1.00 63.28 48 SER M C 1
ATOM 7308 O O . SER C 2 16 ? 60.134 -2.588 27.666 1.00 57.03 48 SER M O 1
ATOM 7311 N N . GLU C 2 17 ? 60.242 -1.839 29.784 1.00 70.48 49 GLU M N 1
ATOM 7312 C CA . GLU C 2 17 ? 61.289 -2.763 30.126 1.00 76.90 49 GLU M CA 1
ATOM 7313 C C . GLU C 2 17 ? 60.615 -4.079 30.488 1.00 67.36 49 GLU M C 1
ATOM 7314 O O . GLU C 2 17 ? 61.036 -5.130 30.034 1.00 60.44 49 GLU M O 1
ATOM 7320 N N . VAL C 2 18 ? 59.569 -3.993 31.302 1.00 62.01 50 VAL M N 1
ATOM 7321 C CA . VAL C 2 18 ? 58.937 -5.166 31.879 1.00 66.46 50 VAL M CA 1
ATOM 7322 C C . VAL C 2 18 ? 58.131 -5.946 30.858 1.00 62.81 50 VAL M C 1
ATOM 7323 O O . VAL C 2 18 ? 58.295 -7.170 30.729 1.00 60.58 50 VAL M O 1
ATOM 7327 N N . ASN C 2 19 ? 57.242 -5.231 30.171 1.00 59.91 51 ASN M N 1
ATOM 7328 C CA . ASN C 2 19 ? 56.330 -5.824 29.183 1.00 50.30 51 ASN M CA 1
ATOM 7329 C C . ASN C 2 19 ? 56.808 -5.802 27.740 1.00 45.10 51 ASN M C 1
ATOM 7330 O O . ASN C 2 19 ? 56.120 -6.266 26.877 1.00 46.40 51 ASN M O 1
ATOM 7335 N N . GLY C 2 20 ? 58.011 -5.324 27.481 1.00 47.11 52 GLY M N 1
ATOM 7336 C CA . GLY C 2 20 ? 58.491 -5.216 26.098 1.00 47.07 52 GLY M CA 1
ATOM 7337 C C . GLY C 2 20 ? 57.501 -4.411 25.291 1.00 47.85 52 GLY M C 1
ATOM 7338 O O . GLY C 2 20 ? 57.062 -3.336 25.711 1.00 60.89 52 GLY M O 1
ATOM 7339 N N . CYS C 2 21 ? 57.098 -4.951 24.163 1.00 51.27 53 CYS M N 1
ATOM 7340 C CA . CYS C 2 21 ? 56.246 -4.235 23.235 1.00 49.83 53 CYS M CA 1
ATOM 7341 C C . CYS C 2 21 ? 54.766 -4.191 23.591 1.00 47.04 53 CYS M C 1
ATOM 7342 O O . CYS C 2 21 ? 54.198 -5.177 24.067 1.00 46.58 53 CYS M O 1
ATOM 7345 N N . LEU C 2 22 ? 54.145 -3.038 23.345 1.00 45.10 54 LEU M N 1
ATOM 7346 C CA . LEU C 2 22 ? 52.724 -2.839 23.670 1.00 48.22 54 LEU M CA 1
ATOM 7347 C C . LEU C 2 22 ? 51.834 -2.531 22.460 1.00 48.05 54 LEU M C 1
ATOM 7348 O O . LEU C 2 22 ? 50.640 -2.758 22.524 1.00 44.89 54 LEU M O 1
ATOM 7353 N N . LYS C 2 23 ? 52.413 -1.984 21.391 1.00 51.18 55 LYS M N 1
ATOM 7354 C CA . LYS C 2 23 ? 51.711 -1.758 20.148 1.00 51.62 55 LYS M CA 1
ATOM 7355 C C . LYS C 2 23 ? 52.696 -1.857 19.001 1.00 49.52 55 LYS M C 1
ATOM 7356 O O . LYS C 2 23 ? 53.734 -1.203 19.006 1.00 52.04 55 LYS M O 1
ATOM 7362 N N . CYS C 2 24 ? 52.342 -2.634 17.985 1.00 50.77 56 CYS M N 1
ATOM 7363 C CA . CYS C 2 24 ? 53.198 -2.811 16.828 1.00 48.08 56 CYS M CA 1
ATOM 7364 C C . CYS C 2 24 ? 52.843 -1.844 15.728 1.00 48.06 56 CYS M C 1
ATOM 7365 O O . CYS C 2 24 ? 51.776 -1.252 15.737 1.00 48.68 56 CYS M O 1
ATOM 7368 N N . SER C 2 25 ? 53.755 -1.692 14.777 1.00 49.83 57 SER M N 1
ATOM 7369 C CA . SER C 2 25 ? 53.470 -1.001 13.538 1.00 53.62 57 SER M CA 1
ATOM 7370 C C . SER C 2 25 ? 52.240 -1.627 12.879 1.00 50.18 57 SER M C 1
ATOM 7371 O O . SER C 2 25 ? 51.904 -2.774 13.150 1.00 45.23 57 SER M O 1
ATOM 7374 N N . PRO C 2 26 ? 51.551 -0.867 12.023 1.00 51.29 58 PRO M N 1
ATOM 7375 C CA . PRO C 2 26 ? 50.258 -1.234 11.443 1.00 53.23 58 PRO M CA 1
ATOM 7376 C C . PRO C 2 26 ? 50.076 -2.691 10.944 1.00 49.92 58 PRO M C 1
ATOM 7377 O O . PRO C 2 26 ? 49.140 -3.381 11.364 1.00 45.84 58 PRO M O 1
ATOM 7381 N N . LYS C 2 27 ? 50.912 -3.134 10.026 1.00 42.02 59 LYS M N 1
ATOM 7382 C CA . LYS C 2 27 ? 50.635 -4.389 9.387 1.00 44.78 59 LYS M CA 1
ATOM 7383 C C . LYS C 2 27 ? 51.320 -5.548 10.106 1.00 41.94 59 LYS M C 1
ATOM 7384 O O . LYS C 2 27 ? 51.269 -6.667 9.637 1.00 38.55 59 LYS M O 1
ATOM 7390 N N . LEU C 2 28 ? 51.984 -5.290 11.223 1.00 45.34 60 LEU M N 1
ATOM 7391 C CA . LEU C 2 28 ? 52.728 -6.357 11.924 1.00 44.83 60 LEU M CA 1
ATOM 7392 C C . LEU C 2 28 ? 51.888 -7.054 12.991 1.00 39.64 60 LEU M C 1
ATOM 7393 O O . LEU C 2 28 ? 50.844 -6.567 13.376 1.00 34.68 60 LEU M O 1
ATOM 7398 N N . PHE C 2 29 ? 52.372 -8.210 13.446 1.00 39.91 61 PHE M N 1
ATOM 7399 C CA . PHE C 2 29 ? 51.679 -9.022 14.448 1.00 38.75 61 PHE M CA 1
ATOM 7400 C C . PHE C 2 29 ? 52.361 -9.019 15.769 1.00 36.89 61 PHE M C 1
ATOM 7401 O O . PHE C 2 29 ? 53.565 -9.048 15.818 1.00 39.46 61 PHE M O 1
ATOM 7409 N N . ILE C 2 30 ? 51.586 -9.004 16.845 1.00 40.76 62 ILE M N 1
ATOM 7410 C CA . ILE C 2 30 ? 52.172 -9.039 18.170 1.00 41.38 62 ILE M CA 1
ATOM 7411 C C . ILE C 2 30 ? 52.147 -10.451 18.719 1.00 44.17 62 ILE M C 1
ATOM 7412 O O . ILE C 2 30 ? 51.101 -11.120 18.728 1.00 39.42 62 ILE M O 1
ATOM 7417 N N . LEU C 2 31 ? 53.332 -10.913 19.125 1.00 47.05 63 LEU M N 1
ATOM 7418 C CA . LEU C 2 31 ? 53.477 -12.159 19.845 1.00 46.49 63 LEU M CA 1
ATOM 7419 C C . LEU C 2 31 ? 53.914 -11.890 21.281 1.00 41.55 63 LEU M C 1
ATOM 7420 O O . LEU C 2 31 ? 54.861 -11.137 21.523 1.00 45.41 63 LEU M O 1
ATOM 7425 N N . LEU C 2 32 ? 53.225 -12.499 22.227 1.00 39.76 64 LEU M N 1
ATOM 7426 C CA . LEU C 2 32 ? 53.682 -12.529 23.615 1.00 42.70 64 LEU M CA 1
ATOM 7427 C C . LEU C 2 32 ? 54.630 -13.695 23.816 1.00 41.35 64 LEU M C 1
ATOM 7428 O O . LEU C 2 32 ? 54.167 -14.803 23.990 1.00 48.47 64 LEU M O 1
ATOM 7433 N N . GLU C 2 33 ? 55.949 -13.458 23.744 1.00 47.40 65 GLU M N 1
ATOM 7434 C CA . GLU C 2 33 ? 56.997 -14.492 24.009 1.00 51.52 65 GLU M CA 1
ATOM 7435 C C . GLU C 2 33 ? 57.294 -14.709 25.500 1.00 56.77 65 GLU M C 1
ATOM 7436 O O . GLU C 2 33 ? 57.772 -13.796 26.203 1.00 68.13 65 GLU M O 1
ATOM 7442 N N . ARG C 2 34 ? 57.034 -15.921 25.982 1.00 58.71 66 ARG M N 1
ATOM 7443 C CA . ARG C 2 34 ? 57.387 -16.291 27.358 1.00 59.09 66 ARG M CA 1
ATOM 7444 C C . ARG C 2 34 ? 58.753 -16.927 27.472 1.00 61.46 66 ARG M C 1
ATOM 7445 O O . ARG C 2 34 ? 59.076 -17.797 26.678 1.00 61.68 66 ARG M O 1
ATOM 7453 N N . ASN C 2 35 ? 59.523 -16.534 28.489 1.00 67.13 67 ASN M N 1
ATOM 7454 C CA . ASN C 2 35 ? 60.840 -17.123 28.719 1.00 72.91 67 ASN M CA 1
ATOM 7455 C C . ASN C 2 35 ? 61.552 -16.658 29.986 1.00 68.37 67 ASN M C 1
ATOM 7456 O O . ASN C 2 35 ? 62.145 -15.629 29.946 1.00 75.89 67 ASN M O 1
ATOM 7461 N N . ASP C 2 36 ? 61.563 -17.325 31.118 1.00 70.73 68 ASP M N 1
ATOM 7462 C CA . ASP C 2 36 ? 60.719 -18.347 31.592 1.00 71.55 68 ASP M CA 1
ATOM 7463 C C . ASP C 2 36 ? 59.735 -17.610 32.508 1.00 64.19 68 ASP M C 1
ATOM 7464 O O . ASP C 2 36 ? 58.543 -17.772 32.406 1.00 70.90 68 ASP M O 1
ATOM 7469 N N . ILE C 2 37 ? 60.249 -16.803 33.426 1.00 61.22 69 ILE M N 1
ATOM 7470 C CA . ILE C 2 37 ? 59.404 -15.979 34.325 1.00 64.24 69 ILE M CA 1
ATOM 7471 C C . ILE C 2 37 ? 58.749 -14.821 33.546 1.00 63.99 69 ILE M C 1
ATOM 7472 O O . ILE C 2 37 ? 57.705 -14.246 33.931 1.00 52.37 69 ILE M O 1
ATOM 7477 N N . ARG C 2 38 ? 59.400 -14.509 32.432 1.00 65.10 70 ARG M N 1
ATOM 7478 C CA . ARG C 2 38 ? 59.114 -13.346 31.634 1.00 64.46 70 ARG M CA 1
ATOM 7479 C C . ARG C 2 38 ? 58.073 -13.609 30.582 1.00 62.33 70 ARG M C 1
ATOM 7480 O O . ARG C 2 38 ? 58.013 -14.689 30.018 1.00 62.97 70 ARG M O 1
ATOM 7488 N N . GLN C 2 39 ? 57.258 -12.593 30.330 1.00 61.42 71 GLN M N 1
ATOM 7489 C CA . GLN C 2 39 ? 56.358 -12.569 29.193 1.00 54.04 71 GLN M CA 1
ATOM 7490 C C . GLN C 2 39 ? 56.438 -11.180 28.574 1.00 53.47 71 GLN M C 1
ATOM 7491 O O . GLN C 2 39 ? 56.023 -10.166 29.178 1.00 45.19 71 GLN M O 1
ATOM 7497 N N . VAL C 2 40 ? 56.921 -11.158 27.339 1.00 52.86 72 VAL M N 1
ATOM 7498 C CA . VAL C 2 40 ? 57.299 -9.938 26.688 1.00 48.92 72 VAL M CA 1
ATOM 7499 C C . VAL C 2 40 ? 56.625 -9.816 25.296 1.00 51.80 72 VAL M C 1
ATOM 7500 O O . VAL C 2 40 ? 56.367 -10.812 24.620 1.00 59.43 72 VAL M O 1
ATOM 7504 N N . GLY C 2 41 ? 56.275 -8.590 24.912 1.00 50.50 73 GLY M N 1
ATOM 7505 C CA . GLY C 2 41 ? 55.637 -8.336 23.643 1.00 47.37 73 GLY M CA 1
ATOM 7506 C C . GLY C 2 41 ? 56.684 -8.225 22.548 1.00 48.95 73 GLY M C 1
ATOM 7507 O O . GLY C 2 41 ? 57.661 -7.498 22.683 1.00 51.00 73 GLY M O 1
ATOM 7508 N N . VAL C 2 42 ? 56.473 -8.940 21.450 1.00 47.92 74 VAL M N 1
ATOM 7509 C CA . VAL C 2 42 ? 57.359 -8.880 20.286 1.00 49.53 74 VAL M CA 1
ATOM 7510 C C . VAL C 2 42 ? 56.539 -8.700 19.001 1.00 46.99 74 VAL M C 1
ATOM 7511 O O . VAL C 2 42 ? 55.460 -9.289 18.837 1.00 44.92 74 VAL M O 1
ATOM 7515 N N . CYS C 2 43 ? 57.062 -7.901 18.080 1.00 45.54 75 CYS M N 1
ATOM 7516 C CA . CYS C 2 43 ? 56.358 -7.599 16.839 1.00 44.91 75 CYS M CA 1
ATOM 7517 C C . CYS C 2 43 ? 57.033 -8.234 15.673 1.00 43.20 75 CYS M C 1
ATOM 7518 O O . CYS C 2 43 ? 58.186 -7.922 15.368 1.00 50.55 75 CYS M O 1
ATOM 7521 N N . LEU C 2 44 ? 56.331 -9.107 14.995 1.00 41.89 76 LEU M N 1
ATOM 7522 C CA . LEU C 2 44 ? 56.923 -9.741 13.843 1.00 55.23 76 LEU M CA 1
ATOM 7523 C C . LEU C 2 44 ? 55.985 -9.651 12.660 1.00 54.41 76 LEU M C 1
ATOM 7524 O O . LEU C 2 44 ? 54.789 -9.465 12.831 1.00 55.66 76 LEU M O 1
ATOM 7529 N N . PRO C 2 45 ? 56.537 -9.728 11.443 1.00 63.26 77 PRO M N 1
ATOM 7530 C CA . PRO C 2 45 ? 55.744 -9.535 10.210 1.00 59.44 77 PRO M CA 1
ATOM 7531 C C . PRO C 2 45 ? 54.896 -10.715 9.858 1.00 53.56 77 PRO M C 1
ATOM 7532 O O . PRO C 2 45 ? 53.777 -10.558 9.422 1.00 61.21 77 PRO M O 1
ATOM 7536 N N . SER C 2 46 ? 55.416 -11.901 10.045 1.00 51.79 78 SER M N 1
ATOM 7537 C CA . SER C 2 46 ? 54.562 -13.066 10.007 1.00 54.05 78 SER M CA 1
ATOM 7538 C C . SER C 2 46 ? 54.727 -13.846 11.314 1.00 52.14 78 SER M C 1
ATOM 7539 O O . SER C 2 46 ? 55.736 -13.759 11.985 1.00 50.45 78 SER M O 1
ATOM 7542 N N . CYS C 2 47 ? 53.721 -14.620 11.659 1.00 53.15 79 CYS M N 1
ATOM 7543 C CA . CYS C 2 47 ? 53.784 -15.418 12.856 1.00 56.74 79 CYS M CA 1
ATOM 7544 C C . CYS C 2 47 ? 54.646 -16.653 12.678 1.00 58.80 79 CYS M C 1
ATOM 7545 O O . CYS C 2 47 ? 54.871 -17.107 11.562 1.00 67.80 79 CYS M O 1
ATOM 7548 N N . PRO C 2 48 ? 55.137 -17.199 13.788 1.00 61.47 80 PRO M N 1
ATOM 7549 C CA . PRO C 2 48 ? 55.982 -18.357 13.699 1.00 57.01 80 PRO M CA 1
ATOM 7550 C C . PRO C 2 48 ? 55.129 -19.623 13.709 1.00 56.64 80 PRO M C 1
ATOM 7551 O O . PRO C 2 48 ? 53.891 -19.548 13.857 1.00 62.31 80 PRO M O 1
ATOM 7555 N N . PRO C 2 49 ? 55.775 -20.780 13.507 1.00 50.39 81 PRO M N 1
ATOM 7556 C CA . PRO C 2 49 ? 55.250 -22.157 13.412 1.00 48.03 81 PRO M CA 1
ATOM 7557 C C . PRO C 2 49 ? 54.097 -22.624 14.311 1.00 48.62 81 PRO M C 1
ATOM 7558 O O . PRO C 2 49 ? 53.050 -23.107 13.830 1.00 46.75 81 PRO M O 1
ATOM 7562 N N . GLY C 2 50 ? 54.205 -22.471 15.606 1.00 49.31 82 GLY M N 1
ATOM 7563 C CA . GLY C 2 50 ? 53.003 -22.780 16.392 1.00 51.33 82 GLY M CA 1
ATOM 7564 C C . GLY C 2 50 ? 51.712 -22.034 15.981 1.00 53.30 82 GLY M C 1
ATOM 7565 O O . GLY C 2 50 ? 50.618 -22.389 16.438 1.00 55.85 82 GLY M O 1
ATOM 7566 N N . TYR C 2 51 ? 51.813 -21.014 15.123 1.00 52.69 83 TYR M N 1
ATOM 7567 C CA . TYR C 2 51 ? 50.802 -19.967 15.081 1.00 48.55 83 TYR M CA 1
ATOM 7568 C C . TYR C 2 51 ? 50.270 -19.634 13.710 1.00 48.40 83 TYR M C 1
ATOM 7569 O O . TYR C 2 51 ? 50.883 -19.911 12.695 1.00 52.39 83 TYR M O 1
ATOM 7578 N N . PHE C 2 52 ? 49.133 -18.974 13.701 1.00 48.06 84 PHE M N 1
ATOM 7579 C CA . PHE C 2 52 ? 48.676 -18.248 12.535 1.00 46.89 84 PHE M CA 1
ATOM 7580 C C . PHE C 2 52 ? 48.462 -16.717 12.745 1.00 47.07 84 PHE M C 1
ATOM 7581 O O . PHE C 2 52 ? 48.173 -16.232 13.834 1.00 43.64 84 PHE M O 1
ATOM 7589 N N . ASP C 2 53 ? 48.589 -15.978 11.655 1.00 47.01 85 ASP M N 1
ATOM 7590 C CA . ASP C 2 53 ? 48.385 -14.535 11.629 1.00 42.60 85 ASP M CA 1
ATOM 7591 C C . ASP C 2 53 ? 46.898 -14.294 11.703 1.00 42.09 85 ASP M C 1
ATOM 7592 O O . ASP C 2 53 ? 46.125 -15.009 11.089 1.00 37.96 85 ASP M O 1
ATOM 7597 N N . ALA C 2 54 ? 46.520 -13.305 12.503 1.00 40.82 86 ALA M N 1
ATOM 7598 C CA . ALA C 2 54 ? 45.139 -12.986 12.742 1.00 36.67 86 ALA M CA 1
ATOM 7599 C C . ALA C 2 54 ? 45.017 -11.482 12.789 1.00 38.46 86 ALA M C 1
ATOM 7600 O O . ALA C 2 54 ? 45.244 -10.856 13.838 1.00 49.04 86 ALA M O 1
ATOM 7602 N N . ARG C 2 55 ? 44.670 -10.917 11.635 1.00 36.84 87 ARG M N 1
ATOM 7603 C CA . ARG C 2 55 ? 44.648 -9.471 11.395 1.00 32.73 87 ARG M CA 1
ATOM 7604 C C . ARG C 2 55 ? 43.377 -8.935 12.026 1.00 30.17 87 ARG M C 1
ATOM 7605 O O . ARG C 2 55 ? 42.359 -9.574 11.984 1.00 25.91 87 ARG M O 1
ATOM 7613 N N . ASN C 2 56 ? 43.469 -7.800 12.706 1.00 36.24 88 ASN M N 1
ATOM 7614 C CA . ASN C 2 56 ? 42.277 -7.164 13.280 1.00 38.26 88 ASN M CA 1
ATOM 7615 C C . ASN C 2 56 ? 42.446 -5.673 13.228 1.00 36.24 88 ASN M C 1
ATOM 7616 O O . ASN C 2 56 ? 43.572 -5.204 13.166 1.00 38.47 88 ASN M O 1
ATOM 7621 N N . PRO C 2 57 ? 41.343 -4.930 13.173 1.00 33.31 89 PRO M N 1
ATOM 7622 C CA . PRO C 2 57 ? 41.479 -3.502 12.977 1.00 40.70 89 PRO M CA 1
ATOM 7623 C C . PRO C 2 57 ? 42.270 -2.795 14.071 1.00 43.46 89 PRO M C 1
ATOM 7624 O O . PRO C 2 57 ? 43.087 -1.949 13.768 1.00 45.34 89 PRO M O 1
ATOM 7628 N N . ASP C 2 58 ? 42.032 -3.152 15.320 1.00 50.32 90 ASP M N 1
ATOM 7629 C CA . ASP C 2 58 ? 42.768 -2.552 16.440 1.00 57.18 90 ASP M CA 1
ATOM 7630 C C . ASP C 2 58 ? 44.150 -3.150 16.652 1.00 52.01 90 ASP M C 1
ATOM 7631 O O . ASP C 2 58 ? 45.128 -2.427 16.749 1.00 52.22 90 ASP M O 1
ATOM 7636 N N . MET C 2 59 ? 44.242 -4.468 16.707 1.00 50.32 91 MET M N 1
ATOM 7637 C CA . MET C 2 59 ? 45.530 -5.106 16.933 1.00 49.70 91 MET M CA 1
ATOM 7638 C C . MET C 2 59 ? 45.688 -6.453 16.256 1.00 44.54 91 MET M C 1
ATOM 7639 O O . MET C 2 59 ? 44.966 -7.394 16.571 1.00 47.82 91 MET M O 1
ATOM 7644 N N . ASN C 2 60 ? 46.669 -6.559 15.372 1.00 40.13 92 ASN M N 1
ATOM 7645 C CA . ASN C 2 60 ? 47.022 -7.848 14.753 1.00 39.19 92 ASN M CA 1
ATOM 7646 C C . ASN C 2 60 ? 47.763 -8.725 15.761 1.00 46.32 92 ASN M C 1
ATOM 7647 O O . ASN C 2 60 ? 48.567 -8.218 16.550 1.00 51.36 92 ASN M O 1
ATOM 7652 N N . LYS C 2 61 ? 47.529 -10.032 15.711 1.00 44.17 93 LYS M N 1
ATOM 7653 C CA . LYS C 2 61 ? 47.841 -10.901 16.826 1.00 46.73 93 LYS M CA 1
ATOM 7654 C C . LYS C 2 61 ? 48.223 -12.290 16.324 1.00 43.23 93 LYS M C 1
ATOM 7655 O O . LYS C 2 61 ? 47.508 -12.855 15.482 1.00 44.40 93 LYS M O 1
ATOM 7661 N N . CYS C 2 62 ? 49.361 -12.832 16.791 1.00 44.83 94 CYS M N 1
ATOM 7662 C CA . CYS C 2 62 ? 49.746 -14.230 16.480 1.00 39.79 94 CYS M CA 1
ATOM 7663 C C . CYS C 2 62 ? 48.943 -15.145 17.407 1.00 40.65 94 CYS M C 1
ATOM 7664 O O . CYS C 2 62 ? 48.855 -14.913 18.598 1.00 44.06 94 CYS M O 1
ATOM 7667 N N . ILE C 2 63 ? 48.294 -16.146 16.842 1.00 42.22 95 ILE M N 1
ATOM 7668 C CA . ILE C 2 63 ? 47.405 -17.013 17.581 1.00 45.62 95 ILE M CA 1
ATOM 7669 C C . ILE C 2 63 ? 47.836 -18.466 17.447 1.00 49.70 95 ILE M C 1
ATOM 7670 O O . ILE C 2 63 ? 48.230 -18.919 16.380 1.00 55.77 95 ILE M O 1
ATOM 7675 N N . LYS C 2 64 ? 47.763 -19.188 18.552 1.00 54.65 96 LYS M N 1
ATOM 7676 C CA . LYS C 2 64 ? 48.362 -20.501 18.618 1.00 61.74 96 LYS M CA 1
ATOM 7677 C C . LYS C 2 64 ? 47.445 -21.483 17.907 1.00 60.64 96 LYS M C 1
ATOM 7678 O O . LYS C 2 64 ? 46.234 -21.532 18.145 1.00 53.64 96 LYS M O 1
ATOM 7684 N N . CYS C 2 65 ? 48.052 -22.213 16.981 1.00 64.99 97 CYS M N 1
ATOM 7685 C CA . CYS C 2 65 ? 47.393 -23.240 16.211 1.00 66.01 97 CYS M CA 1
ATOM 7686 C C . CYS C 2 65 ? 47.161 -24.458 17.099 1.00 68.18 97 CYS M C 1
ATOM 7687 O O . CYS C 2 65 ? 48.079 -25.196 17.371 1.00 73.34 97 CYS M O 1
ATOM 7690 N N . LYS C 2 66 ? 45.951 -24.664 17.586 1.00 76.83 98 LYS M N 1
ATOM 7691 C CA . LYS C 2 66 ? 45.777 -25.641 18.673 1.00 85.93 98 LYS M CA 1
ATOM 7692 C C . LYS C 2 66 ? 45.478 -27.052 18.200 1.00 89.45 98 LYS M C 1
ATOM 7693 O O . LYS C 2 66 ? 45.660 -28.002 18.975 1.00 84.41 98 LYS M O 1
ATOM 7699 N N . ILE C 2 67 ? 45.084 -27.189 16.929 1.00 87.93 99 ILE M N 1
ATOM 7700 C CA . ILE C 2 67 ? 44.354 -28.372 16.459 1.00 84.46 99 ILE M CA 1
ATOM 7701 C C . ILE C 2 67 ? 45.203 -29.615 16.198 1.00 84.93 99 ILE M C 1
ATOM 7702 O O . ILE C 2 67 ? 46.222 -29.570 15.508 1.00 73.57 99 ILE M O 1
ATOM 7707 N N . GLU C 2 68 ? 44.725 -30.710 16.803 1.00 93.69 100 GLU M N 1
ATOM 7708 C CA . GLU C 2 68 ? 45.278 -32.087 16.752 1.00 94.40 100 GLU M CA 1
ATOM 7709 C C . GLU C 2 68 ? 46.130 -32.479 15.535 1.00 82.48 100 GLU M C 1
ATOM 7710 O O . GLU C 2 68 ? 45.620 -32.713 14.450 1.00 71.77 100 GLU M O 1
ATOM 7716 N N . HIS C 2 69 ? 47.430 -32.598 15.757 1.00 75.02 101 HIS M N 1
ATOM 7717 C CA . HIS C 2 69 ? 48.374 -33.091 14.748 1.00 74.59 101 HIS M CA 1
ATOM 7718 C C . HIS C 2 69 ? 48.617 -32.099 13.627 1.00 70.00 101 HIS M C 1
ATOM 7719 O O . HIS C 2 69 ? 49.126 -32.499 12.592 1.00 69.47 101 HIS M O 1
ATOM 7726 N N . CYS C 2 70 ? 48.279 -30.818 13.829 1.00 67.47 102 CYS M N 1
ATOM 7727 C CA . CYS C 2 70 ? 48.474 -29.793 12.800 1.00 57.55 102 CYS M CA 1
ATOM 7728 C C . CYS C 2 70 ? 49.785 -29.069 13.003 1.00 56.53 102 CYS M C 1
ATOM 7729 O O . CYS C 2 70 ? 50.139 -28.763 14.118 1.00 66.29 102 CYS M O 1
ATOM 7732 N N . GLU C 2 71 ? 50.507 -28.811 11.922 1.00 55.93 103 GLU M N 1
ATOM 7733 C CA . GLU C 2 71 ? 51.740 -28.050 11.952 1.00 55.26 103 GLU M CA 1
ATOM 7734 C C . GLU C 2 71 ? 51.540 -26.628 11.460 1.00 60.09 103 GLU M C 1
ATOM 7735 O O . GLU C 2 71 ? 52.390 -25.775 11.702 1.00 59.96 103 GLU M O 1
ATOM 7741 N N . ALA C 2 72 ? 50.501 -26.386 10.661 1.00 56.37 104 ALA M N 1
ATOM 7742 C CA . ALA C 2 72 ? 50.251 -25.051 10.140 1.00 52.29 104 ALA M CA 1
ATOM 7743 C C . ALA C 2 72 ? 48.785 -24.868 9.799 1.00 52.65 104 ALA M C 1
ATOM 7744 O O . ALA C 2 72 ? 48.238 -25.624 9.006 1.00 58.35 104 ALA M O 1
ATOM 7746 N N . CYS C 2 73 ? 48.145 -23.865 10.382 1.00 46.86 105 CYS M N 1
ATOM 7747 C CA . CYS C 2 73 ? 46.752 -23.633 10.068 1.00 46.99 105 CYS M CA 1
ATOM 7748 C C . CYS C 2 73 ? 46.495 -22.298 9.458 1.00 41.75 105 CYS M C 1
ATOM 7749 O O . CYS C 2 73 ? 47.310 -21.378 9.514 1.00 38.14 105 CYS M O 1
ATOM 7752 N N . PHE C 2 74 ? 45.300 -22.222 8.903 1.00 39.32 106 PHE M N 1
ATOM 7753 C CA . PHE C 2 74 ? 44.798 -21.028 8.286 1.00 41.01 106 PHE M CA 1
ATOM 7754 C C . PHE C 2 74 ? 44.077 -20.219 9.350 1.00 38.36 106 PHE M C 1
ATOM 7755 O O . PHE C 2 74 ? 44.249 -19.023 9.455 1.00 32.33 106 PHE M O 1
ATOM 7763 N N . SER C 2 75 ? 43.302 -20.922 10.147 1.00 39.60 107 SER M N 1
ATOM 7764 C CA . SER C 2 75 ? 42.634 -20.364 11.297 1.00 38.42 107 SER M CA 1
ATOM 7765 C C . SER C 2 75 ? 42.580 -21.404 12.367 1.00 39.64 107 SER M C 1
ATOM 7766 O O . SER C 2 75 ? 43.108 -22.506 12.213 1.00 35.42 107 SER M O 1
ATOM 7769 N N . HIS C 2 76 ? 41.926 -21.072 13.473 1.00 47.04 108 HIS M N 1
ATOM 7770 C CA . HIS C 2 76 ? 42.061 -21.872 14.679 1.00 46.06 108 HIS M CA 1
ATOM 7771 C C . HIS C 2 76 ? 41.515 -23.239 14.395 1.00 43.69 108 HIS M C 1
ATOM 7772 O O . HIS C 2 76 ? 42.007 -24.225 14.866 1.00 44.49 108 HIS M O 1
ATOM 7779 N N . ASN C 2 77 ? 40.516 -23.246 13.539 1.00 51.74 109 ASN M N 1
ATOM 7780 C CA . ASN C 2 77 ? 39.731 -24.401 13.140 1.00 47.02 109 ASN M CA 1
ATOM 7781 C C . ASN C 2 77 ? 40.260 -25.179 11.975 1.00 41.22 109 ASN M C 1
ATOM 7782 O O . ASN C 2 77 ? 39.761 -26.235 11.715 1.00 44.68 109 ASN M O 1
ATOM 7787 N N . PHE C 2 78 ? 41.170 -24.627 11.197 1.00 36.34 110 PHE M N 1
ATOM 7788 C CA . PHE C 2 78 ? 41.391 -25.160 9.847 1.00 34.05 110 PHE M CA 1
ATOM 7789 C C . PHE C 2 78 ? 42.842 -25.282 9.527 1.00 34.02 110 PHE M C 1
ATOM 7790 O O . PHE C 2 78 ? 43.554 -24.279 9.307 1.00 27.70 110 PHE M O 1
ATOM 7798 N N . CYS C 2 79 ? 43.256 -26.544 9.535 1.00 36.02 111 CYS M N 1
ATOM 7799 C CA . CYS C 2 79 ? 44.628 -26.928 9.318 1.00 39.22 111 CYS M CA 1
ATOM 7800 C C . CYS C 2 79 ? 45.001 -26.901 7.828 1.00 39.24 111 CYS M C 1
ATOM 7801 O O . CYS C 2 79 ? 44.182 -27.193 6.974 1.00 32.50 111 CYS M O 1
ATOM 7804 N N . THR C 2 80 ? 46.236 -26.539 7.556 1.00 42.43 112 THR M N 1
ATOM 7805 C CA . THR C 2 80 ? 46.745 -26.394 6.210 1.00 48.78 112 THR M CA 1
ATOM 7806 C C . THR C 2 80 ? 47.821 -27.434 5.886 1.00 54.87 112 THR M C 1
ATOM 7807 O O . THR C 2 80 ? 48.082 -27.715 4.725 1.00 53.91 112 THR M O 1
ATOM 7811 N N . LYS C 2 81 ? 48.442 -27.999 6.916 1.00 55.40 113 LYS M N 1
ATOM 7812 C CA . LYS C 2 81 ? 49.489 -28.972 6.738 1.00 60.67 113 LYS M CA 1
ATOM 7813 C C . LYS C 2 81 ? 49.453 -29.815 7.987 1.00 58.95 113 LYS M C 1
ATOM 7814 O O . LYS C 2 81 ? 49.655 -29.292 9.065 1.00 54.84 113 LYS M O 1
ATOM 7820 N N . CYS C 2 82 ? 49.137 -31.106 7.852 1.00 68.86 114 CYS M N 1
ATOM 7821 C CA . CYS C 2 82 ? 49.139 -32.025 8.998 1.00 66.54 114 CYS M CA 1
ATOM 7822 C C . CYS C 2 82 ? 50.542 -32.578 9.153 1.00 78.47 114 CYS M C 1
ATOM 7823 O O . CYS C 2 82 ? 51.308 -32.607 8.185 1.00 84.00 114 CYS M O 1
ATOM 7826 N N . LYS C 2 83 ? 50.876 -33.042 10.357 1.00 90.43 115 LYS M N 1
ATOM 7827 C CA . LYS C 2 83 ? 52.182 -33.687 10.612 1.00 105.11 115 LYS M CA 1
ATOM 7828 C C . LYS C 2 83 ? 52.376 -34.866 9.651 1.00 103.80 115 LYS M C 1
ATOM 7829 O O . LYS C 2 83 ? 51.389 -35.426 9.147 1.00 99.82 115 LYS M O 1
ATOM 7835 N N . GLU C 2 84 ? 53.629 -35.241 9.382 1.00 107.88 116 GLU M N 1
ATOM 7836 C CA . GLU C 2 84 ? 53.879 -36.463 8.600 1.00 119.88 116 GLU M CA 1
ATOM 7837 C C . GLU C 2 84 ? 53.543 -37.665 9.506 1.00 118.31 116 GLU M C 1
ATOM 7838 O O . GLU C 2 84 ? 53.926 -37.667 10.682 1.00 124.73 116 GLU M O 1
ATOM 7844 N N . GLY C 2 85 ? 52.796 -38.658 9.015 1.00 108.02 117 GLY M N 1
ATOM 7845 C CA . GLY C 2 85 ? 52.231 -38.700 7.669 1.00 101.14 117 GLY M CA 1
ATOM 7846 C C . GLY C 2 85 ? 50.734 -38.904 7.781 1.00 105.11 117 GLY M C 1
ATOM 7847 O O . GLY C 2 85 ? 50.200 -39.891 7.275 1.00 100.47 117 GLY M O 1
ATOM 7848 N N . LEU C 2 86 ? 50.055 -37.968 8.451 1.00 103.80 118 LEU M N 1
ATOM 7849 C CA . LEU C 2 86 ? 48.591 -38.005 8.566 1.00 88.36 118 LEU M CA 1
ATOM 7850 C C . LEU C 2 86 ? 47.904 -37.474 7.316 1.00 83.20 118 LEU M C 1
ATOM 7851 O O . LEU C 2 86 ? 48.533 -36.890 6.415 1.00 66.21 118 LEU M O 1
ATOM 7856 N N . TYR C 2 87 ? 46.607 -37.729 7.265 1.00 81.47 119 TYR M N 1
ATOM 7857 C CA . TYR C 2 87 ? 45.807 -37.444 6.096 1.00 83.07 119 TYR M CA 1
ATOM 7858 C C . TYR C 2 87 ? 44.987 -36.178 6.347 1.00 79.70 119 TYR M C 1
ATOM 7859 O O . TYR C 2 87 ? 44.361 -36.035 7.416 1.00 70.32 119 TYR M O 1
ATOM 7868 N N . LEU C 2 88 ? 44.990 -35.270 5.363 1.00 64.81 120 LEU M N 1
ATOM 7869 C CA . LEU C 2 88 ? 44.403 -33.931 5.530 1.00 59.12 120 LEU M CA 1
ATOM 7870 C C . LEU C 2 88 ? 43.111 -33.777 4.770 1.00 52.58 120 LEU M C 1
ATOM 7871 O O . LEU C 2 88 ? 43.113 -33.736 3.552 1.00 57.65 120 LEU M O 1
ATOM 7876 N N . HIS C 2 89 ? 42.013 -33.635 5.485 1.00 50.96 121 HIS M N 1
ATOM 7877 C CA . HIS C 2 89 ? 40.719 -33.571 4.841 1.00 49.73 121 HIS M CA 1
ATOM 7878 C C . HIS C 2 89 ? 39.860 -32.457 5.429 1.00 55.49 121 HIS M C 1
ATOM 7879 O O . HIS C 2 89 ? 39.570 -32.437 6.658 1.00 51.58 121 HIS M O 1
ATOM 7886 N N . LYS C 2 90 ? 39.435 -31.546 4.552 1.00 49.55 122 LYS M N 1
ATOM 7887 C CA . LYS C 2 90 ? 38.653 -30.394 4.980 1.00 50.43 122 LYS M CA 1
ATOM 7888 C C . LYS C 2 90 ? 39.246 -29.709 6.236 1.00 48.21 122 LYS M C 1
ATOM 7889 O O . LYS C 2 90 ? 38.547 -29.480 7.203 1.00 48.33 122 LYS M O 1
ATOM 7895 N N . GLY C 2 91 ? 40.544 -29.436 6.220 1.00 43.89 123 GLY M N 1
ATOM 7896 C CA . GLY C 2 91 ? 41.174 -28.712 7.303 1.00 50.45 123 GLY M CA 1
ATOM 7897 C C . GLY C 2 91 ? 41.382 -29.414 8.634 1.00 53.75 123 GLY M C 1
ATOM 7898 O O . GLY C 2 91 ? 41.920 -28.816 9.558 1.00 59.66 123 GLY M O 1
ATOM 7899 N N . ARG C 2 92 ? 40.989 -30.675 8.754 1.00 62.07 124 ARG M N 1
ATOM 7900 C CA . ARG C 2 92 ? 41.318 -31.432 9.946 1.00 64.53 124 ARG M CA 1
ATOM 7901 C C . ARG C 2 92 ? 42.233 -32.589 9.604 1.00 63.86 124 ARG M C 1
ATOM 7902 O O . ARG C 2 92 ? 42.417 -32.908 8.435 1.00 60.00 124 ARG M O 1
ATOM 7910 N N . CYS C 2 93 ? 42.817 -33.188 10.644 1.00 69.84 125 CYS M N 1
ATOM 7911 C CA . CYS C 2 93 ? 43.826 -34.247 10.497 1.00 76.67 125 CYS M CA 1
ATOM 7912 C C . CYS C 2 93 ? 43.338 -35.629 10.976 1.00 79.55 125 CYS M C 1
ATOM 7913 O O . CYS C 2 93 ? 42.903 -35.796 12.138 1.00 73.64 125 CYS M O 1
ATOM 7916 N N . TYR C 2 94 ? 43.450 -36.615 10.088 1.00 83.10 126 TYR M N 1
ATOM 7917 C CA . TYR C 2 94 ? 43.030 -37.974 10.401 1.00 97.43 126 TYR M CA 1
ATOM 7918 C C . TYR C 2 94 ? 44.128 -39.018 10.137 1.00 108.20 126 TYR M C 1
ATOM 7919 O O . TYR C 2 94 ? 45.040 -38.769 9.334 1.00 113.89 126 TYR M O 1
ATOM 7928 N N . PRO C 2 95 ? 44.041 -40.192 10.815 1.00 116.24 127 PRO M N 1
ATOM 7929 C CA . PRO C 2 95 ? 44.903 -41.333 10.465 1.00 110.93 127 PRO M CA 1
ATOM 7930 C C . PRO C 2 95 ? 44.445 -41.960 9.165 1.00 107.43 127 PRO M C 1
ATOM 7931 O O . PRO C 2 95 ? 45.264 -42.287 8.295 1.00 97.92 127 PRO M O 1
ATOM 7935 N N . ALA C 2 96 ? 43.127 -42.106 9.052 1.00 107.91 128 ALA M N 1
ATOM 7936 C CA . ALA C 2 96 ? 42.502 -42.772 7.925 1.00 107.49 128 ALA M CA 1
ATOM 7937 C C . ALA C 2 96 ? 41.706 -41.772 7.102 1.00 98.98 128 ALA M C 1
ATOM 7938 O O . ALA C 2 96 ? 40.798 -41.121 7.604 1.00 85.97 128 ALA M O 1
ATOM 7940 N N . CYS C 2 97 ? 42.056 -41.688 5.828 1.00 95.28 129 CYS M N 1
ATOM 7941 C CA . CYS C 2 97 ? 41.478 -40.742 4.907 1.00 99.30 129 CYS M CA 1
ATOM 7942 C C . CYS C 2 97 ? 40.070 -41.084 4.410 1.00 104.49 129 CYS M C 1
ATOM 7943 O O . CYS C 2 97 ? 39.943 -41.840 3.450 1.00 122.71 129 CYS M O 1
ATOM 7946 N N . PRO C 2 98 ? 39.004 -40.508 5.013 1.00 114.54 130 PRO M N 1
ATOM 7947 C CA . PRO C 2 98 ? 37.708 -40.831 4.400 1.00 113.17 130 PRO M CA 1
ATOM 7948 C C . PRO C 2 98 ? 37.555 -40.189 3.005 1.00 111.52 130 PRO M C 1
ATOM 7949 O O . PRO C 2 98 ? 37.738 -38.979 2.855 1.00 108.64 130 PRO M O 1
ATOM 7953 N N . GLU C 2 99 ? 37.257 -41.018 2.003 1.00 105.14 131 GLU M N 1
ATOM 7954 C CA . GLU C 2 99 ? 36.942 -40.593 0.621 1.00 100.57 131 GLU M CA 1
ATOM 7955 C C . GLU C 2 99 ? 38.022 -39.799 -0.155 1.00 97.93 131 GLU M C 1
ATOM 7956 O O . GLU C 2 99 ? 37.783 -38.665 -0.598 1.00 102.90 131 GLU M O 1
ATOM 7962 N N . GLY C 2 100 ? 39.193 -40.403 -0.358 1.00 91.39 132 GLY M N 1
ATOM 7963 C CA . GLY C 2 100 ? 40.144 -39.897 -1.376 1.00 90.33 132 GLY M CA 1
ATOM 7964 C C . GLY C 2 100 ? 41.485 -39.396 -0.876 1.00 85.95 132 GLY M C 1
ATOM 7965 O O . GLY C 2 100 ? 42.491 -40.119 -0.910 1.00 86.93 132 GLY M O 1
ATOM 7966 N N . THR C 2 107 ? 52.201 -37.869 -1.783 1.00 103.34 139 THR M N 1
ATOM 7967 C CA . THR C 2 107 ? 51.069 -36.953 -1.589 1.00 109.65 139 THR M CA 1
ATOM 7968 C C . THR C 2 107 ? 50.070 -37.424 -0.505 1.00 108.24 139 THR M C 1
ATOM 7969 O O . THR C 2 107 ? 49.353 -38.407 -0.691 1.00 96.09 139 THR M O 1
ATOM 7973 N N . MET C 2 108 ? 50.010 -36.686 0.606 1.00 115.80 140 MET M N 1
ATOM 7974 C CA . MET C 2 108 ? 49.303 -37.123 1.824 1.00 114.61 140 MET M CA 1
ATOM 7975 C C . MET C 2 108 ? 48.050 -36.306 2.170 1.00 106.63 140 MET M C 1
ATOM 7976 O O . MET C 2 108 ? 47.608 -36.292 3.325 1.00 109.37 140 MET M O 1
ATOM 7981 N N . GLU C 2 109 ? 47.449 -35.679 1.162 1.00 96.67 141 GLU M N 1
ATOM 7982 C CA . GLU C 2 109 ? 46.358 -34.716 1.370 1.00 91.42 141 GLU M CA 1
ATOM 7983 C C . GLU C 2 109 ? 44.965 -35.260 1.033 1.00 86.32 141 GLU M C 1
ATOM 7984 O O . GLU C 2 109 ? 44.330 -34.843 0.059 1.00 79.64 141 GLU M O 1
ATOM 7990 N N . CYS C 2 110 ? 44.505 -36.174 1.887 1.00 89.05 142 CYS M N 1
ATOM 7991 C CA . CYS C 2 110 ? 43.175 -36.810 1.820 1.00 87.82 142 CYS M CA 1
ATOM 7992 C C . CYS C 2 110 ? 42.029 -36.082 1.103 1.00 89.67 142 CYS M C 1
ATOM 7993 O O . CYS C 2 110 ? 41.187 -35.452 1.743 1.00 91.58 142 CYS M O 1
ATOM 7996 N N . SER C 2 111 ? 41.963 -36.211 -0.217 1.00 102.37 143 SER M N 1
ATOM 7997 C CA . SER C 2 111 ? 40.822 -35.681 -0.976 1.00 103.85 143 SER M CA 1
ATOM 7998 C C . SER C 2 111 ? 40.820 -36.176 -2.417 1.00 105.29 143 SER M C 1
ATOM 7999 O O . SER C 2 111 ? 40.219 -35.549 -3.278 1.00 101.85 143 SER M O 1
ATOM 8002 N N . CYS D 2 8 ? -6.616 0.093 29.101 1.00 94.69 40 CYS P N 1
ATOM 8003 C CA . CYS D 2 8 ? -5.523 0.845 28.390 1.00 99.51 40 CYS P CA 1
ATOM 8004 C C . CYS D 2 8 ? -6.041 1.730 27.256 1.00 100.56 40 CYS P C 1
ATOM 8005 O O . CYS D 2 8 ? -6.880 1.304 26.471 1.00 107.06 40 CYS P O 1
ATOM 8008 N N . ALA D 2 9 ? -5.497 2.939 27.144 1.00 100.83 41 ALA P N 1
ATOM 8009 C CA . ALA D 2 9 ? -6.099 4.002 26.313 1.00 106.97 41 ALA P CA 1
ATOM 8010 C C . ALA D 2 9 ? -6.171 3.698 24.791 1.00 113.93 41 ALA P C 1
ATOM 8011 O O . ALA D 2 9 ? -5.724 2.642 24.341 1.00 124.29 41 ALA P O 1
ATOM 8013 N N . LYS D 2 10 ? -6.747 4.627 24.019 1.00 117.45 42 LYS P N 1
ATOM 8014 C CA . LYS D 2 10 ? -7.148 4.389 22.612 1.00 120.49 42 LYS P CA 1
ATOM 8015 C C . LYS D 2 10 ? -6.160 3.607 21.732 1.00 117.48 42 LYS P C 1
ATOM 8016 O O . LYS D 2 10 ? -6.412 2.443 21.429 1.00 115.66 42 LYS P O 1
ATOM 8022 N N . GLY D 2 11 ? -5.067 4.253 21.316 1.00 110.19 43 GLY P N 1
ATOM 8023 C CA . GLY D 2 11 ? -4.002 3.602 20.525 1.00 108.00 43 GLY P CA 1
ATOM 8024 C C . GLY D 2 11 ? -2.744 3.410 21.361 1.00 101.59 43 GLY P C 1
ATOM 8025 O O . GLY D 2 11 ? -1.617 3.522 20.881 1.00 97.89 43 GLY P O 1
ATOM 8026 N N . CYS D 2 12 ? -2.940 3.148 22.641 1.00 89.79 44 CYS P N 1
ATOM 8027 C CA . CYS D 2 12 ? -1.844 3.079 23.559 1.00 84.75 44 CYS P CA 1
ATOM 8028 C C . CYS D 2 12 ? -1.746 1.620 23.927 1.00 84.08 44 CYS P C 1
ATOM 8029 O O . CYS D 2 12 ? -2.759 0.987 24.193 1.00 94.92 44 CYS P O 1
ATOM 8032 N N . GLU D 2 13 ? -0.549 1.051 23.914 1.00 81.15 45 GLU P N 1
ATOM 8033 C CA . GLU D 2 13 ? -0.433 -0.375 24.247 1.00 75.55 45 GLU P CA 1
ATOM 8034 C C . GLU D 2 13 ? 0.286 -0.616 25.574 1.00 70.01 45 GLU P C 1
ATOM 8035 O O . GLU D 2 13 ? 0.641 -1.731 25.897 1.00 64.47 45 GLU P O 1
ATOM 8041 N N . LEU D 2 14 ? 0.463 0.434 26.363 1.00 77.27 46 LEU P N 1
ATOM 8042 C CA . LEU D 2 14 ? 1.029 0.286 27.694 1.00 88.41 46 LEU P CA 1
ATOM 8043 C C . LEU D 2 14 ? 0.673 1.465 28.610 1.00 96.21 46 LEU P C 1
ATOM 8044 O O . LEU D 2 14 ? 0.879 2.620 28.232 1.00 104.28 46 LEU P O 1
ATOM 8049 N N . CYS D 2 15 ? 0.197 1.140 29.821 1.00 104.56 47 CYS P N 1
ATOM 8050 C CA . CYS D 2 15 ? -0.570 2.048 30.700 1.00 96.72 47 CYS P CA 1
ATOM 8051 C C . CYS D 2 15 ? -0.057 2.230 32.110 1.00 94.81 47 CYS P C 1
ATOM 8052 O O . CYS D 2 15 ? 0.714 1.434 32.610 1.00 90.78 47 CYS P O 1
ATOM 8055 N N . SER D 2 16 ? -0.539 3.289 32.746 1.00 101.98 48 SER P N 1
ATOM 8056 C CA . SER D 2 16 ? -0.448 3.474 34.194 1.00 110.11 48 SER P CA 1
ATOM 8057 C C . SER D 2 16 ? -1.620 4.329 34.621 1.00 118.33 48 SER P C 1
ATOM 8058 O O . SER D 2 16 ? -2.284 4.935 33.782 1.00 133.55 48 SER P O 1
ATOM 8061 N N . GLU D 2 17 ? -1.875 4.375 35.920 1.00 116.35 49 GLU P N 1
ATOM 8062 C CA . GLU D 2 17 ? -2.765 5.380 36.449 1.00 114.57 49 GLU P CA 1
ATOM 8063 C C . GLU D 2 17 ? -1.989 6.673 36.543 1.00 103.15 49 GLU P C 1
ATOM 8064 O O . GLU D 2 17 ? -2.458 7.706 36.095 1.00 103.49 49 GLU P O 1
ATOM 8070 N N . VAL D 2 18 ? -0.778 6.593 37.082 1.00 101.68 50 VAL P N 1
ATOM 8071 C CA . VAL D 2 18 ? 0.031 7.782 37.355 1.00 106.74 50 VAL P CA 1
ATOM 8072 C C . VAL D 2 18 ? 0.582 8.422 36.084 1.00 108.97 50 VAL P C 1
ATOM 8073 O O . VAL D 2 18 ? 0.444 9.632 35.878 1.00 120.15 50 VAL P O 1
ATOM 8077 N N . ASN D 2 19 ? 1.225 7.604 35.252 1.00 104.32 51 ASN P N 1
ATOM 8078 C CA . ASN D 2 19 ? 1.878 8.067 34.035 1.00 89.19 51 ASN P CA 1
ATOM 8079 C C . ASN D 2 19 ? 1.064 7.953 32.751 1.00 87.83 51 ASN P C 1
ATOM 8080 O O . ASN D 2 19 ? 1.557 8.311 31.696 1.00 86.66 51 ASN P O 1
ATOM 8085 N N . GLY D 2 20 ? -0.172 7.481 32.824 1.00 87.65 52 GLY P N 1
ATOM 8086 C CA . GLY D 2 20 ? -0.960 7.271 31.614 1.00 87.19 52 GLY P CA 1
ATOM 8087 C C . GLY D 2 20 ? -0.221 6.352 30.660 1.00 92.35 52 GLY P C 1
ATOM 8088 O O . GLY D 2 20 ? 0.268 5.299 31.065 1.00 94.73 52 GLY P O 1
ATOM 8089 N N . CYS D 2 21 ? -0.074 6.785 29.408 1.00 94.62 53 CYS P N 1
ATOM 8090 C CA . CYS D 2 21 ? 0.521 5.941 28.373 1.00 86.98 53 CYS P CA 1
ATOM 8091 C C . CYS D 2 21 ? 2.043 5.870 28.388 1.00 80.27 53 CYS P C 1
ATOM 8092 O O . CYS D 2 21 ? 2.732 6.867 28.635 1.00 70.83 53 CYS P O 1
ATOM 8095 N N . LEU D 2 22 ? 2.562 4.671 28.118 1.00 81.31 54 LEU P N 1
ATOM 8096 C CA . LEU D 2 22 ? 4.011 4.430 28.129 1.00 78.10 54 LEU P CA 1
ATOM 8097 C C . LEU D 2 22 ? 4.590 3.979 26.772 1.00 72.67 54 LEU P C 1
ATOM 8098 O O . LEU D 2 22 ? 5.783 4.172 26.544 1.00 62.54 54 LEU P O 1
ATOM 8103 N N . LYS D 2 23 ? 3.764 3.379 25.907 1.00 61.59 55 LYS P N 1
ATOM 8104 C CA . LYS D 2 23 ? 4.168 3.031 24.562 1.00 70.43 55 LYS P CA 1
ATOM 8105 C C . LYS D 2 23 ? 2.965 3.076 23.644 1.00 74.81 55 LYS P C 1
ATOM 8106 O O . LYS D 2 23 ? 1.942 2.484 23.946 1.00 84.37 55 LYS P O 1
ATOM 8112 N N . CYS D 2 24 ? 3.114 3.735 22.501 1.00 72.60 56 CYS P N 1
ATOM 8113 C CA . CYS D 2 24 ? 2.038 3.854 21.543 1.00 72.02 56 CYS P CA 1
ATOM 8114 C C . CYS D 2 24 ? 2.143 2.805 20.468 1.00 68.86 56 CYS P C 1
ATOM 8115 O O . CYS D 2 24 ? 3.173 2.183 20.307 1.00 71.58 56 CYS P O 1
ATOM 8118 N N . SER D 2 25 ? 1.066 2.631 19.719 1.00 70.52 57 SER P N 1
ATOM 8119 C CA . SER D 2 25 ? 1.096 1.862 18.476 1.00 79.62 57 SER P CA 1
ATOM 8120 C C . SER D 2 25 ? 2.155 2.412 17.497 1.00 79.92 57 SER P C 1
ATOM 8121 O O . SER D 2 25 ? 2.527 3.563 17.593 1.00 74.39 57 SER P O 1
ATOM 8124 N N . PRO D 2 26 ? 2.643 1.579 16.558 1.00 99.19 58 PRO P N 1
ATOM 8125 C CA . PRO D 2 26 ? 3.750 1.873 15.623 1.00 100.43 58 PRO P CA 1
ATOM 8126 C C . PRO D 2 26 ? 3.827 3.259 14.965 1.00 95.66 58 PRO P C 1
ATOM 8127 O O . PRO D 2 26 ? 4.828 3.973 15.132 1.00 91.44 58 PRO P O 1
ATOM 8131 N N . LYS D 2 27 ? 2.815 3.640 14.201 1.00 87.46 59 LYS P N 1
ATOM 8132 C CA . LYS D 2 27 ? 2.946 4.876 13.440 1.00 86.16 59 LYS P CA 1
ATOM 8133 C C . LYS D 2 27 ? 2.410 6.078 14.215 1.00 73.99 59 LYS P C 1
ATOM 8134 O O . LYS D 2 27 ? 2.350 7.157 13.666 1.00 70.96 59 LYS P O 1
ATOM 8140 N N . LEU D 2 28 ? 2.056 5.909 15.493 1.00 71.66 60 LEU P N 1
ATOM 8141 C CA . LEU D 2 28 ? 1.498 7.014 16.288 1.00 71.91 60 LEU P CA 1
ATOM 8142 C C . LEU D 2 28 ? 2.546 7.784 17.083 1.00 67.90 60 LEU P C 1
ATOM 8143 O O . LEU D 2 28 ? 3.648 7.299 17.282 1.00 69.03 60 LEU P O 1
ATOM 8148 N N . PHE D 2 29 ? 2.166 8.967 17.567 1.00 61.56 61 PHE P N 1
ATOM 8149 C CA . PHE D 2 29 ? 3.066 9.836 18.334 1.00 60.80 61 PHE P CA 1
ATOM 8150 C C . PHE D 2 29 ? 2.680 9.926 19.792 1.00 59.89 61 PHE P C 1
ATOM 8151 O O . PHE D 2 29 ? 1.519 9.972 20.114 1.00 61.94 61 PHE P O 1
ATOM 8159 N N . ILE D 2 30 ? 3.666 10.006 20.663 1.00 61.49 62 ILE P N 1
ATOM 8160 C CA . ILE D 2 30 ? 3.402 10.178 22.058 1.00 61.23 62 ILE P CA 1
ATOM 8161 C C . ILE D 2 30 ? 3.542 11.631 22.452 1.00 63.46 62 ILE P C 1
ATOM 8162 O O . ILE D 2 30 ? 4.551 12.267 22.191 1.00 51.15 62 ILE P O 1
ATOM 8167 N N . LEU D 2 31 ? 2.507 12.137 23.114 1.00 77.46 63 LEU P N 1
ATOM 8168 C CA . LEU D 2 31 ? 2.549 13.443 23.749 1.00 78.74 63 LEU P CA 1
ATOM 8169 C C . LEU D 2 31 ? 2.475 13.304 25.267 1.00 80.67 63 LEU P C 1
ATOM 8170 O O . LEU D 2 31 ? 1.623 12.601 25.791 1.00 72.21 63 LEU P O 1
ATOM 8175 N N . LEU D 2 32 ? 3.383 13.985 25.958 1.00 85.16 64 LEU P N 1
ATOM 8176 C CA . LEU D 2 32 ? 3.307 14.154 27.401 1.00 87.11 64 LEU P CA 1
ATOM 8177 C C . LEU D 2 32 ? 2.453 15.389 27.733 1.00 92.72 64 LEU P C 1
ATOM 8178 O O . LEU D 2 32 ? 2.961 16.501 27.724 1.00 91.03 64 LEU P O 1
ATOM 8183 N N . GLU D 2 33 ? 1.160 15.184 27.990 1.00 95.38 65 GLU P N 1
ATOM 8184 C CA . GLU D 2 33 ? 0.245 16.267 28.419 1.00 98.85 65 GLU P CA 1
ATOM 8185 C C . GLU D 2 33 ? 0.394 16.637 29.910 1.00 104.91 65 GLU P C 1
ATOM 8186 O O . GLU D 2 33 ? 0.154 15.797 30.783 1.00 102.90 65 GLU P O 1
ATOM 8192 N N . ARG D 2 34 ? 0.742 17.892 30.204 1.00 106.30 66 ARG P N 1
ATOM 8193 C CA . ARG D 2 34 ? 0.803 18.374 31.597 1.00 105.20 66 ARG P CA 1
ATOM 8194 C C . ARG D 2 34 ? -0.517 19.068 32.040 1.00 103.56 66 ARG P C 1
ATOM 8195 O O . ARG D 2 34 ? -0.826 20.164 31.575 1.00 104.26 66 ARG P O 1
ATOM 8203 N N . ASN D 2 35 ? -1.295 18.400 32.901 1.00 105.38 67 ASN P N 1
ATOM 8204 C CA . ASN D 2 35 ? -2.432 19.008 33.633 1.00 109.05 67 ASN P CA 1
ATOM 8205 C C . ASN D 2 35 ? -1.865 19.604 34.937 1.00 106.09 67 ASN P C 1
ATOM 8206 O O . ASN D 2 35 ? -0.635 19.703 35.100 1.00 102.87 67 ASN P O 1
ATOM 8211 N N . ASP D 2 36 ? -2.746 20.072 35.818 1.00 106.39 68 ASP P N 1
ATOM 8212 C CA . ASP D 2 36 ? -2.595 19.788 37.262 1.00 112.27 68 ASP P CA 1
ATOM 8213 C C . ASP D 2 36 ? -1.102 19.794 37.804 1.00 109.73 68 ASP P C 1
ATOM 8214 O O . ASP D 2 36 ? -0.260 20.622 37.410 1.00 91.73 68 ASP P O 1
ATOM 8219 N N . ILE D 2 37 ? -0.808 18.858 38.712 1.00 113.57 69 ILE P N 1
ATOM 8220 C CA . ILE D 2 37 ? 0.551 18.454 39.103 1.00 113.48 69 ILE P CA 1
ATOM 8221 C C . ILE D 2 37 ? 0.988 17.338 38.153 1.00 109.73 69 ILE P C 1
ATOM 8222 O O . ILE D 2 37 ? 2.108 16.834 38.249 1.00 102.99 69 ILE P O 1
ATOM 8227 N N . ARG D 2 38 ? 0.103 16.982 37.221 1.00 107.89 70 ARG P N 1
ATOM 8228 C CA . ARG D 2 38 ? 0.199 15.763 36.440 1.00 109.49 70 ARG P CA 1
ATOM 8229 C C . ARG D 2 38 ? 0.952 15.925 35.120 1.00 112.26 70 ARG P C 1
ATOM 8230 O O . ARG D 2 38 ? 0.880 16.973 34.470 1.00 100.91 70 ARG P O 1
ATOM 8238 N N . GLN D 2 39 ? 1.675 14.869 34.747 1.00 109.29 71 GLN P N 1
ATOM 8239 C CA . GLN D 2 39 ? 2.264 14.732 33.418 1.00 97.49 71 GLN P CA 1
ATOM 8240 C C . GLN D 2 39 ? 1.982 13.323 32.911 1.00 92.97 71 GLN P C 1
ATOM 8241 O O . GLN D 2 39 ? 2.469 12.334 33.459 1.00 101.73 71 GLN P O 1
ATOM 8247 N N . VAL D 2 40 ? 1.181 13.250 31.864 1.00 87.34 72 VAL P N 1
ATOM 8248 C CA . VAL D 2 40 ? 0.566 12.007 31.435 1.00 86.72 72 VAL P CA 1
ATOM 8249 C C . VAL D 2 40 ? 0.919 11.716 29.977 1.00 89.00 72 VAL P C 1
ATOM 8250 O O . VAL D 2 40 ? 0.970 12.620 29.164 1.00 107.09 72 VAL P O 1
ATOM 8254 N N . GLY D 2 41 ? 1.114 10.450 29.639 1.00 88.10 73 GLY P N 1
ATOM 8255 C CA . GLY D 2 41 ? 1.381 10.063 28.266 1.00 83.49 73 GLY P CA 1
ATOM 8256 C C . GLY D 2 41 ? 0.107 9.892 27.455 1.00 78.04 73 GLY P C 1
ATOM 8257 O O . GLY D 2 41 ? -0.821 9.203 27.884 1.00 71.92 73 GLY P O 1
ATOM 8258 N N . VAL D 2 42 ? 0.073 10.500 26.270 1.00 76.76 74 VAL P N 1
ATOM 8259 C CA . VAL D 2 42 ? -1.062 10.360 25.345 1.00 83.88 74 VAL P CA 1
ATOM 8260 C C . VAL D 2 42 ? -0.596 10.009 23.928 1.00 73.80 74 VAL P C 1
ATOM 8261 O O . VAL D 2 42 ? 0.402 10.550 23.459 1.00 63.64 74 VAL P O 1
ATOM 8265 N N . CYS D 2 43 ? -1.345 9.144 23.240 1.00 68.65 75 CYS P N 1
ATOM 8266 C CA . CYS D 2 43 ? -0.974 8.727 21.899 1.00 74.53 75 CYS P CA 1
ATOM 8267 C C . CYS D 2 43 ? -1.914 9.283 20.875 1.00 82.39 75 CYS P C 1
ATOM 8268 O O . CYS D 2 43 ? -3.097 8.965 20.878 1.00 93.90 75 CYS P O 1
ATOM 8271 N N . LEU D 2 44 ? -1.376 10.045 19.934 1.00 87.14 76 LEU P N 1
ATOM 8272 C CA . LEU D 2 44 ? -2.202 10.584 18.870 1.00 84.67 76 LEU P CA 1
ATOM 8273 C C . LEU D 2 44 ? -1.536 10.360 17.505 1.00 79.36 76 LEU P C 1
ATOM 8274 O O . LEU D 2 44 ? -0.318 10.185 17.434 1.00 84.03 76 LEU P O 1
ATOM 8279 N N . PRO D 2 45 ? -2.332 10.347 16.424 1.00 70.02 77 PRO P N 1
ATOM 8280 C CA . PRO D 2 45 ? -1.825 10.068 15.076 1.00 69.60 77 PRO P CA 1
ATOM 8281 C C . PRO D 2 45 ? -1.052 11.201 14.462 1.00 70.77 77 PRO P C 1
ATOM 8282 O O . PRO D 2 45 ? -0.070 10.980 13.775 1.00 86.39 77 PRO P O 1
ATOM 8286 N N . SER D 2 46 ? -1.514 12.415 14.662 1.00 69.41 78 SER P N 1
ATOM 8287 C CA . SER D 2 46 ? -0.718 13.560 14.321 1.00 74.02 78 SER P CA 1
ATOM 8288 C C . SER D 2 46 ? -0.598 14.449 15.540 1.00 73.40 78 SER P C 1
ATOM 8289 O O . SER D 2 46 ? -1.435 14.431 16.442 1.00 75.97 78 SER P O 1
ATOM 8292 N N . CYS D 2 47 ? 0.468 15.218 15.582 1.00 75.62 79 CYS P N 1
ATOM 8293 C CA . CYS D 2 47 ? 0.663 16.083 16.703 1.00 80.15 79 CYS P CA 1
ATOM 8294 C C . CYS D 2 47 ? -0.263 17.275 16.630 1.00 79.95 79 CYS P C 1
ATOM 8295 O O . CYS D 2 47 ? -0.737 17.640 15.562 1.00 71.96 79 CYS P O 1
ATOM 8298 N N . PRO D 2 48 ? -0.518 17.896 17.782 1.00 86.09 80 PRO P N 1
ATOM 8299 C CA . PRO D 2 48 ? -1.351 19.066 17.754 1.00 87.29 80 PRO P CA 1
ATOM 8300 C C . PRO D 2 48 ? -0.529 20.332 17.441 1.00 82.02 80 PRO P C 1
ATOM 8301 O O . PRO D 2 48 ? 0.701 20.270 17.371 1.00 76.39 80 PRO P O 1
ATOM 8305 N N . PRO D 2 49 ? -1.219 21.460 17.222 1.00 79.78 81 PRO P N 1
ATOM 8306 C CA . PRO D 2 49 ? -0.745 22.803 16.910 1.00 78.09 81 PRO P CA 1
ATOM 8307 C C . PRO D 2 49 ? 0.568 23.320 17.524 1.00 75.10 81 PRO P C 1
ATOM 8308 O O . PRO D 2 49 ? 1.471 23.784 16.798 1.00 68.62 81 PRO P O 1
ATOM 8312 N N . GLY D 2 50 ? 0.717 23.287 18.832 1.00 71.14 82 GLY P N 1
ATOM 8313 C CA . GLY D 2 50 ? 2.027 23.692 19.362 1.00 77.66 82 GLY P CA 1
ATOM 8314 C C . GLY D 2 50 ? 3.234 22.913 18.800 1.00 76.72 82 GLY P C 1
ATOM 8315 O O . GLY D 2 50 ? 4.379 23.285 19.050 1.00 77.46 82 GLY P O 1
ATOM 8316 N N . TYR D 2 51 ? 2.991 21.839 18.045 1.00 69.10 83 TYR P N 1
ATOM 8317 C CA . TYR D 2 51 ? 3.978 20.786 17.900 1.00 64.95 83 TYR P CA 1
ATOM 8318 C C . TYR D 2 51 ? 4.229 20.326 16.482 1.00 58.65 83 TYR P C 1
ATOM 8319 O O . TYR D 2 51 ? 3.413 20.511 15.605 1.00 56.09 83 TYR P O 1
ATOM 8328 N N . PHE D 2 52 ? 5.349 19.649 16.292 1.00 55.52 84 PHE P N 1
ATOM 8329 C CA . PHE D 2 52 ? 5.551 18.856 15.082 1.00 52.53 84 PHE P CA 1
ATOM 8330 C C . PHE D 2 52 ? 5.799 17.364 15.341 1.00 54.07 84 PHE P C 1
ATOM 8331 O O . PHE D 2 52 ? 6.309 16.959 16.411 1.00 66.83 84 PHE P O 1
ATOM 8339 N N . ASP D 2 53 ? 5.469 16.566 14.338 1.00 44.10 85 ASP P N 1
ATOM 8340 C CA . ASP D 2 53 ? 5.672 15.133 14.378 1.00 44.46 85 ASP P CA 1
ATOM 8341 C C . ASP D 2 53 ? 7.122 14.880 14.205 1.00 41.19 85 ASP P C 1
ATOM 8342 O O . ASP D 2 53 ? 7.774 15.551 13.427 1.00 58.09 85 ASP P O 1
ATOM 8347 N N . ALA D 2 54 ? 7.642 13.933 14.950 1.00 36.98 86 ALA P N 1
ATOM 8348 C CA . ALA D 2 54 ? 9.056 13.644 14.954 1.00 38.04 86 ALA P CA 1
ATOM 8349 C C . ALA D 2 54 ? 9.169 12.140 15.088 1.00 42.69 86 ALA P C 1
ATOM 8350 O O . ALA D 2 54 ? 9.188 11.600 16.202 1.00 49.95 86 ALA P O 1
ATOM 8352 N N . ARG D 2 55 ? 9.276 11.497 13.932 1.00 43.46 87 ARG P N 1
ATOM 8353 C CA . ARG D 2 55 ? 9.328 10.067 13.797 1.00 42.67 87 ARG P CA 1
ATOM 8354 C C . ARG D 2 55 ? 10.700 9.613 14.245 1.00 40.30 87 ARG P C 1
ATOM 8355 O O . ARG D 2 55 ? 11.686 10.213 13.917 1.00 38.02 87 ARG P O 1
ATOM 8363 N N . ASN D 2 56 ? 10.757 8.558 15.040 1.00 43.69 88 ASN P N 1
ATOM 8364 C CA . ASN D 2 56 ? 12.037 8.044 15.550 1.00 44.76 88 ASN P CA 1
ATOM 8365 C C . ASN D 2 56 ? 11.888 6.527 15.531 1.00 38.71 88 ASN P C 1
ATOM 8366 O O . ASN D 2 56 ? 10.783 6.018 15.577 1.00 39.40 88 ASN P O 1
ATOM 8371 N N . PRO D 2 57 ? 12.976 5.783 15.374 1.00 38.16 89 PRO P N 1
ATOM 8372 C CA . PRO D 2 57 ? 12.766 4.344 15.141 1.00 40.82 89 PRO P CA 1
ATOM 8373 C C . PRO D 2 57 ? 12.155 3.613 16.331 1.00 46.34 89 PRO P C 1
ATOM 8374 O O . PRO D 2 57 ? 11.305 2.771 16.156 1.00 51.67 89 PRO P O 1
ATOM 8378 N N . ASP D 2 58 ? 12.609 3.937 17.525 1.00 55.78 90 ASP P N 1
ATOM 8379 C CA . ASP D 2 58 ? 12.080 3.342 18.745 1.00 69.86 90 ASP P CA 1
ATOM 8380 C C . ASP D 2 58 ? 10.777 4.003 19.175 1.00 72.06 90 ASP P C 1
ATOM 8381 O O . ASP D 2 58 ? 9.819 3.314 19.503 1.00 81.55 90 ASP P O 1
ATOM 8386 N N . MET D 2 59 ? 10.735 5.328 19.175 1.00 70.14 91 MET P N 1
ATOM 8387 C CA . MET D 2 59 ? 9.551 6.043 19.623 1.00 71.20 91 MET P CA 1
ATOM 8388 C C . MET D 2 59 ? 9.277 7.374 18.930 1.00 68.10 91 MET P C 1
ATOM 8389 O O . MET D 2 59 ? 10.057 8.315 19.049 1.00 67.80 91 MET P O 1
ATOM 8394 N N . ASN D 2 60 ? 8.143 7.443 18.243 1.00 61.29 92 ASN P N 1
ATOM 8395 C CA . ASN D 2 60 ? 7.663 8.681 17.645 1.00 53.86 92 ASN P CA 1
ATOM 8396 C C . ASN D 2 60 ? 7.162 9.624 18.746 1.00 61.53 92 ASN P C 1
ATOM 8397 O O . ASN D 2 60 ? 6.567 9.181 19.727 1.00 68.54 92 ASN P O 1
ATOM 8402 N N . LYS D 2 61 ? 7.369 10.922 18.564 1.00 65.09 93 LYS P N 1
ATOM 8403 C CA . LYS D 2 61 ? 7.310 11.864 19.676 1.00 61.62 93 LYS P CA 1
ATOM 8404 C C . LYS D 2 61 ? 6.838 13.222 19.169 1.00 62.71 93 LYS P C 1
ATOM 8405 O O . LYS D 2 61 ? 7.322 13.699 18.141 1.00 63.94 93 LYS P O 1
ATOM 8411 N N . CYS D 2 62 ? 5.850 13.819 19.837 1.00 60.72 94 CYS P N 1
ATOM 8412 C CA . CYS D 2 62 ? 5.396 15.177 19.485 1.00 55.56 94 CYS P CA 1
ATOM 8413 C C . CYS D 2 62 ? 6.335 16.136 20.187 1.00 58.26 94 CYS P C 1
ATOM 8414 O O . CYS D 2 62 ? 6.638 15.991 21.367 1.00 65.56 94 CYS P O 1
ATOM 8417 N N . ILE D 2 63 ? 6.844 17.093 19.443 1.00 59.88 95 ILE P N 1
ATOM 8418 C CA . ILE D 2 63 ? 7.853 17.987 19.965 1.00 57.59 95 ILE P CA 1
ATOM 8419 C C . ILE D 2 63 ? 7.385 19.417 19.778 1.00 66.46 95 ILE P C 1
ATOM 8420 O O . ILE D 2 63 ? 6.755 19.772 18.768 1.00 63.26 95 ILE P O 1
ATOM 8425 N N . LYS D 2 64 ? 7.686 20.234 20.769 1.00 74.67 96 LYS P N 1
ATOM 8426 C CA . LYS D 2 64 ? 7.101 21.548 20.832 1.00 90.10 96 LYS P CA 1
ATOM 8427 C C . LYS D 2 64 ? 7.829 22.431 19.856 1.00 88.64 96 LYS P C 1
ATOM 8428 O O . LYS D 2 64 ? 9.057 22.483 19.815 1.00 83.24 96 LYS P O 1
ATOM 8434 N N . CYS D 2 65 ? 7.024 23.109 19.061 1.00 92.14 97 CYS P N 1
ATOM 8435 C CA . CYS D 2 65 ? 7.478 24.107 18.141 1.00 93.73 97 CYS P CA 1
ATOM 8436 C C . CYS D 2 65 ? 7.874 25.384 18.901 1.00 97.28 97 CYS P C 1
ATOM 8437 O O . CYS D 2 65 ? 7.011 26.160 19.285 1.00 103.46 97 CYS P O 1
ATOM 8440 N N . LYS D 2 66 ? 9.166 25.574 19.156 1.00 100.03 98 LYS P N 1
ATOM 8441 C CA . LYS D 2 66 ? 9.676 26.799 19.788 1.00 112.49 98 LYS P CA 1
ATOM 8442 C C . LYS D 2 66 ? 10.500 27.669 18.811 1.00 113.88 98 LYS P C 1
ATOM 8443 O O . LYS D 2 66 ? 11.741 27.714 18.886 1.00 112.18 98 LYS P O 1
ATOM 8449 N N . ILE D 2 67 ? 9.811 28.335 17.884 1.00 99.47 99 ILE P N 1
ATOM 8450 C CA . ILE D 2 67 ? 10.423 29.362 17.052 1.00 88.13 99 ILE P CA 1
ATOM 8451 C C . ILE D 2 67 ? 9.497 30.586 17.084 1.00 79.19 99 ILE P C 1
ATOM 8452 O O . ILE D 2 67 ? 8.384 30.558 16.568 1.00 67.19 99 ILE P O 1
ATOM 8457 N N . GLU D 2 68 ? 9.963 31.621 17.783 1.00 82.73 100 GLU P N 1
ATOM 8458 C CA . GLU D 2 68 ? 9.305 32.939 17.884 1.00 87.56 100 GLU P CA 1
ATOM 8459 C C . GLU D 2 68 ? 8.231 33.267 16.834 1.00 83.03 100 GLU P C 1
ATOM 8460 O O . GLU D 2 68 ? 8.534 33.453 15.671 1.00 80.96 100 GLU P O 1
ATOM 8466 N N . HIS D 2 69 ? 6.977 33.350 17.263 1.00 86.06 101 HIS P N 1
ATOM 8467 C CA . HIS D 2 69 ? 5.857 33.763 16.402 1.00 88.73 101 HIS P CA 1
ATOM 8468 C C . HIS D 2 69 ? 5.456 32.721 15.366 1.00 83.56 101 HIS P C 1
ATOM 8469 O O . HIS D 2 69 ? 4.780 33.062 14.398 1.00 84.24 101 HIS P O 1
ATOM 8476 N N . CYS D 2 70 ? 5.847 31.464 15.559 1.00 79.42 102 CYS P N 1
ATOM 8477 C CA . CYS D 2 70 ? 5.488 30.404 14.605 1.00 75.31 102 CYS P CA 1
ATOM 8478 C C . CYS D 2 70 ? 4.242 29.676 15.044 1.00 68.85 102 CYS P C 1
ATOM 8479 O O . CYS D 2 70 ? 4.070 29.442 16.223 1.00 67.99 102 CYS P O 1
ATOM 8482 N N . GLU D 2 71 ? 3.378 29.320 14.101 1.00 71.46 103 GLU P N 1
ATOM 8483 C CA . GLU D 2 71 ? 2.182 28.515 14.414 1.00 77.87 103 GLU P CA 1
ATOM 8484 C C . GLU D 2 71 ? 2.144 27.143 13.740 1.00 71.80 103 GLU P C 1
ATOM 8485 O O . GLU D 2 71 ? 1.279 26.327 14.046 1.00 70.55 103 GLU P O 1
ATOM 8491 N N . ALA D 2 72 ? 3.109 26.861 12.877 1.00 67.86 104 ALA P N 1
ATOM 8492 C CA . ALA D 2 72 ? 3.330 25.489 12.426 1.00 63.21 104 ALA P CA 1
ATOM 8493 C C . ALA D 2 72 ? 4.768 25.318 11.939 1.00 59.54 104 ALA P C 1
ATOM 8494 O O . ALA D 2 72 ? 5.194 26.039 11.022 1.00 62.96 104 ALA P O 1
ATOM 8496 N N . CYS D 2 73 ? 5.525 24.390 12.535 1.00 51.52 105 CYS P N 1
ATOM 8497 C CA . CYS D 2 73 ? 6.870 24.120 12.023 1.00 49.55 105 CYS P CA 1
ATOM 8498 C C . CYS D 2 73 ? 7.041 22.752 11.458 1.00 44.22 105 CYS P C 1
ATOM 8499 O O . CYS D 2 73 ? 6.231 21.833 11.651 1.00 39.15 105 CYS P O 1
ATOM 8502 N N . PHE D 2 74 ? 8.133 22.666 10.713 1.00 40.68 106 PHE P N 1
ATOM 8503 C CA . PHE D 2 74 ? 8.539 21.453 10.068 1.00 36.23 106 PHE P CA 1
ATOM 8504 C C . PHE D 2 74 ? 9.433 20.716 11.032 1.00 33.39 106 PHE P C 1
ATOM 8505 O O . PHE D 2 74 ? 9.311 19.517 11.181 1.00 32.10 106 PHE P O 1
ATOM 8513 N N . SER D 2 75 ? 10.323 21.468 11.667 1.00 34.78 107 SER P N 1
ATOM 8514 C CA . SER D 2 75 ? 11.192 20.977 12.717 1.00 37.85 107 SER P CA 1
ATOM 8515 C C . SER D 2 75 ? 11.418 22.087 13.736 1.00 40.80 107 SER P C 1
ATOM 8516 O O . SER D 2 75 ? 10.879 23.179 13.605 1.00 50.53 107 SER P O 1
ATOM 8519 N N . HIS D 2 76 ? 12.271 21.844 14.710 1.00 43.27 108 HIS P N 1
ATOM 8520 C CA . HIS D 2 76 ? 12.314 22.720 15.869 1.00 46.45 108 HIS P CA 1
ATOM 8521 C C . HIS D 2 76 ? 12.780 24.097 15.411 1.00 50.77 108 HIS P C 1
ATOM 8522 O O . HIS D 2 76 ? 12.374 25.099 15.916 1.00 57.95 108 HIS P O 1
ATOM 8529 N N . ASN D 2 77 ? 13.656 24.069 14.431 1.00 53.52 109 ASN P N 1
ATOM 8530 C CA . ASN D 2 77 ? 14.360 25.183 13.859 1.00 49.99 109 ASN P CA 1
ATOM 8531 C C . ASN D 2 77 ? 13.651 25.883 12.722 1.00 49.73 109 ASN P C 1
ATOM 8532 O O . ASN D 2 77 ? 14.127 26.910 12.261 1.00 48.42 109 ASN P O 1
ATOM 8537 N N . PHE D 2 78 ? 12.603 25.280 12.164 1.00 45.67 110 PHE P N 1
ATOM 8538 C CA . PHE D 2 78 ? 12.129 25.728 10.875 1.00 38.74 110 PHE P CA 1
ATOM 8539 C C . PHE D 2 78 ? 10.653 25.806 10.842 1.00 37.11 110 PHE P C 1
ATOM 8540 O O . PHE D 2 78 ? 9.935 24.783 10.759 1.00 38.98 110 PHE P O 1
ATOM 8548 N N . CYS D 2 79 ? 10.218 27.048 10.840 1.00 35.51 111 CYS P N 1
ATOM 8549 C CA . CYS D 2 79 ? 8.833 27.375 10.769 1.00 44.12 111 CYS P CA 1
ATOM 8550 C C . CYS D 2 79 ? 8.242 27.233 9.344 1.00 44.45 111 CYS P C 1
ATOM 8551 O O . CYS D 2 79 ? 8.897 27.533 8.356 1.00 42.64 111 CYS P O 1
ATOM 8554 N N . THR D 2 80 ? 6.977 26.864 9.278 1.00 46.19 112 THR P N 1
ATOM 8555 C CA . THR D 2 80 ? 6.273 26.690 8.022 1.00 52.00 112 THR P CA 1
ATOM 8556 C C . THR D 2 80 ? 5.165 27.721 7.813 1.00 55.32 112 THR P C 1
ATOM 8557 O O . THR D 2 80 ? 4.753 27.960 6.692 1.00 65.45 112 THR P O 1
ATOM 8561 N N . LYS D 2 81 ? 4.673 28.311 8.890 1.00 61.08 113 LYS P N 1
ATOM 8562 C CA . LYS D 2 81 ? 3.604 29.281 8.811 1.00 61.28 113 LYS P CA 1
ATOM 8563 C C . LYS D 2 81 ? 3.786 30.175 10.005 1.00 57.83 113 LYS P C 1
ATOM 8564 O O . LYS D 2 81 ? 3.747 29.700 11.117 1.00 58.71 113 LYS P O 1
ATOM 8570 N N . CYS D 2 82 ? 4.062 31.456 9.770 1.00 69.22 114 CYS P N 1
ATOM 8571 C CA . CYS D 2 82 ? 4.211 32.433 10.856 1.00 71.47 114 CYS P CA 1
ATOM 8572 C C . CYS D 2 82 ? 2.837 32.989 11.192 1.00 73.88 114 CYS P C 1
ATOM 8573 O O . CYS D 2 82 ? 1.940 32.965 10.341 1.00 74.70 114 CYS P O 1
ATOM 8576 N N . LYS D 2 83 ? 2.682 33.486 12.421 1.00 83.02 115 LYS P N 1
ATOM 8577 C CA . LYS D 2 83 ? 1.420 34.089 12.867 1.00 90.55 115 LYS P CA 1
ATOM 8578 C C . LYS D 2 83 ? 1.041 35.216 11.904 1.00 95.40 115 LYS P C 1
ATOM 8579 O O . LYS D 2 83 ? 1.913 35.785 11.225 1.00 86.49 115 LYS P O 1
ATOM 8585 N N . GLU D 2 84 ? -0.247 35.538 11.836 1.00 97.51 116 GLU P N 1
ATOM 8586 C CA . GLU D 2 84 ? -0.663 36.726 11.109 1.00 103.18 116 GLU P CA 1
ATOM 8587 C C . GLU D 2 84 ? -0.198 37.966 11.916 1.00 101.64 116 GLU P C 1
ATOM 8588 O O . GLU D 2 84 ? -0.389 38.007 13.133 1.00 100.18 116 GLU P O 1
ATOM 8594 N N . GLY D 2 85 ? 0.424 38.963 11.279 1.00 93.31 117 GLY P N 1
ATOM 8595 C CA . GLY D 2 85 ? 0.732 38.976 9.849 1.00 87.72 117 GLY P CA 1
ATOM 8596 C C . GLY D 2 85 ? 2.219 39.199 9.681 1.00 93.33 117 GLY P C 1
ATOM 8597 O O . GLY D 2 85 ? 2.631 40.163 9.047 1.00 90.43 117 GLY P O 1
ATOM 8598 N N . LEU D 2 86 ? 3.029 38.308 10.258 1.00 97.78 118 LEU P N 1
ATOM 8599 C CA . LEU D 2 86 ? 4.489 38.389 10.121 1.00 92.69 118 LEU P CA 1
ATOM 8600 C C . LEU D 2 86 ? 4.971 37.816 8.797 1.00 92.90 118 LEU P C 1
ATOM 8601 O O . LEU D 2 86 ? 4.217 37.168 8.057 1.00 90.05 118 LEU P O 1
ATOM 8606 N N . TYR D 2 87 ? 6.241 38.078 8.508 1.00 97.04 119 TYR P N 1
ATOM 8607 C CA . TYR D 2 87 ? 6.856 37.697 7.245 1.00 100.59 119 TYR P CA 1
ATOM 8608 C C . TYR D 2 87 ? 7.746 36.467 7.424 1.00 86.42 119 TYR P C 1
ATOM 8609 O O . TYR D 2 87 ? 8.558 36.411 8.363 1.00 79.26 119 TYR P O 1
ATOM 8618 N N . LEU D 2 88 ? 7.611 35.506 6.509 1.00 73.96 120 LEU P N 1
ATOM 8619 C CA . LEU D 2 88 ? 8.284 34.209 6.640 1.00 64.44 120 LEU P CA 1
ATOM 8620 C C . LEU D 2 88 ? 9.438 34.046 5.686 1.00 56.12 120 LEU P C 1
ATOM 8621 O O . LEU D 2 88 ? 9.246 33.959 4.483 1.00 52.80 120 LEU P O 1
ATOM 8626 N N . HIS D 2 89 ? 10.641 33.953 6.227 1.00 53.22 121 HIS P N 1
ATOM 8627 C CA . HIS D 2 89 ? 11.826 33.859 5.394 1.00 52.07 121 HIS P CA 1
ATOM 8628 C C . HIS D 2 89 ? 12.783 32.790 5.896 1.00 49.26 121 HIS P C 1
ATOM 8629 O O . HIS D 2 89 ? 13.286 32.854 7.026 1.00 49.02 121 HIS P O 1
ATOM 8636 N N . LYS D 2 90 ? 13.056 31.827 5.024 1.00 49.03 122 LYS P N 1
ATOM 8637 C CA . LYS D 2 90 ? 13.936 30.715 5.358 1.00 46.88 122 LYS P CA 1
ATOM 8638 C C . LYS D 2 90 ? 13.594 30.095 6.710 1.00 44.14 122 LYS P C 1
ATOM 8639 O O . LYS D 2 90 ? 14.454 29.943 7.566 1.00 46.86 122 LYS P O 1
ATOM 8645 N N . GLY D 2 91 ? 12.324 29.796 6.918 1.00 43.64 123 GLY P N 1
ATOM 8646 C CA . GLY D 2 91 ? 11.881 29.133 8.137 1.00 47.10 123 GLY P CA 1
ATOM 8647 C C . GLY D 2 91 ? 11.862 29.914 9.453 1.00 49.51 123 GLY P C 1
ATOM 8648 O O . GLY D 2 91 ? 11.487 29.358 10.495 1.00 42.51 123 GLY P O 1
ATOM 8649 N N . ARG D 2 92 ? 12.245 31.186 9.450 1.00 54.23 124 ARG P N 1
ATOM 8650 C CA . ARG D 2 92 ? 12.017 31.967 10.663 1.00 58.58 124 ARG P CA 1
ATOM 8651 C C . ARG D 2 92 ? 11.124 33.155 10.376 1.00 65.06 124 ARG P C 1
ATOM 8652 O O . ARG D 2 92 ? 10.756 33.389 9.213 1.00 55.05 124 ARG P O 1
ATOM 8660 N N . CYS D 2 93 ? 10.688 33.815 11.457 1.00 70.27 125 CYS P N 1
ATOM 8661 C CA . CYS D 2 93 ? 9.633 34.837 11.415 1.00 69.68 125 CYS P CA 1
ATOM 8662 C C . CYS D 2 93 ? 10.137 36.258 11.732 1.00 76.77 125 CYS P C 1
ATOM 8663 O O . CYS D 2 93 ? 10.721 36.520 12.801 1.00 69.01 125 CYS P O 1
ATOM 8666 N N . TYR D 2 94 ? 9.868 37.184 10.815 1.00 83.50 126 TYR P N 1
ATOM 8667 C CA . TYR D 2 94 ? 10.310 38.569 10.970 1.00 89.88 126 TYR P CA 1
ATOM 8668 C C . TYR D 2 94 ? 9.160 39.579 10.823 1.00 96.50 126 TYR P C 1
ATOM 8669 O O . TYR D 2 94 ? 8.120 39.251 10.222 1.00 97.63 126 TYR P O 1
ATOM 8678 N N . PRO D 2 95 ? 9.337 40.807 11.380 1.00 105.00 127 PRO P N 1
ATOM 8679 C CA . PRO D 2 95 ? 8.399 41.910 11.097 1.00 96.61 127 PRO P CA 1
ATOM 8680 C C . PRO D 2 95 ? 8.613 42.431 9.687 1.00 86.53 127 PRO P C 1
ATOM 8681 O O . PRO D 2 95 ? 7.659 42.680 8.948 1.00 66.08 127 PRO P O 1
ATOM 8685 N N . ALA D 2 96 ? 9.886 42.561 9.333 1.00 91.54 128 ALA P N 1
ATOM 8686 C CA . ALA D 2 96 ? 10.301 43.120 8.062 1.00 101.23 128 ALA P CA 1
ATOM 8687 C C . ALA D 2 96 ? 10.974 42.053 7.208 1.00 98.91 128 ALA P C 1
ATOM 8688 O O . ALA D 2 96 ? 11.983 41.478 7.606 1.00 86.99 128 ALA P O 1
ATOM 8690 N N . CYS D 2 97 ? 10.429 41.843 6.014 1.00 99.75 129 CYS P N 1
ATOM 8691 C CA . CYS D 2 97 ? 10.900 40.822 5.085 1.00 98.53 129 CYS P CA 1
ATOM 8692 C C . CYS D 2 97 ? 12.189 41.191 4.339 1.00 103.87 129 CYS P C 1
ATOM 8693 O O . CYS D 2 97 ? 12.115 41.866 3.315 1.00 122.16 129 CYS P O 1
ATOM 8696 N N . PRO D 2 98 ? 13.376 40.740 4.808 1.00 111.56 130 PRO P N 1
ATOM 8697 C CA . PRO D 2 98 ? 14.533 41.068 3.963 1.00 109.31 130 PRO P CA 1
ATOM 8698 C C . PRO D 2 98 ? 14.493 40.331 2.595 1.00 105.19 130 PRO P C 1
ATOM 8699 O O . PRO D 2 98 ? 14.360 39.108 2.556 1.00 99.50 130 PRO P O 1
ATOM 8703 N N . GLU D 2 99 ? 14.580 41.101 1.506 1.00 94.83 131 GLU P N 1
ATOM 8704 C CA . GLU D 2 99 ? 14.694 40.604 0.117 1.00 94.59 131 GLU P CA 1
ATOM 8705 C C . GLU D 2 99 ? 13.541 39.730 -0.431 1.00 97.81 131 GLU P C 1
ATOM 8706 O O . GLU D 2 99 ? 13.762 38.587 -0.833 1.00 103.95 131 GLU P O 1
ATOM 8712 N N . GLY D 2 100 ? 12.321 40.267 -0.473 1.00 100.24 132 GLY P N 1
ATOM 8713 C CA . GLY D 2 100 ? 11.257 39.678 -1.312 1.00 100.68 132 GLY P CA 1
ATOM 8714 C C . GLY D 2 100 ? 10.065 39.076 -0.591 1.00 94.96 132 GLY P C 1
ATOM 8715 O O . GLY D 2 100 ? 9.026 39.724 -0.441 1.00 91.57 132 GLY P O 1
ATOM 8716 N N . CYS D 2 110 ? 9.807 35.835 1.087 1.00 72.24 142 CYS P N 1
ATOM 8717 C CA . CYS D 2 110 ? 8.685 35.691 2.027 1.00 82.53 142 CYS P CA 1
ATOM 8718 C C . CYS D 2 110 ? 7.346 35.238 1.388 1.00 84.99 142 CYS P C 1
ATOM 8719 O O . CYS D 2 110 ? 6.379 34.844 2.083 1.00 74.54 142 CYS P O 1
ATOM 8722 N N . GLN E 3 3 ? 43.186 -6.045 55.200 1.00 125.63 44 GLN E N 1
ATOM 8723 C CA . GLN E 3 3 ? 43.704 -4.654 54.986 1.00 126.72 44 GLN E CA 1
ATOM 8724 C C . GLN E 3 3 ? 45.000 -4.689 54.178 1.00 111.03 44 GLN E C 1
ATOM 8725 O O . GLN E 3 3 ? 44.976 -4.420 52.990 1.00 99.02 44 GLN E O 1
ATOM 8731 N N . LYS E 3 4 ? 46.113 -5.052 54.817 1.00 100.29 45 LYS E N 1
ATOM 8732 C CA . LYS E 3 4 ? 47.435 -4.982 54.185 1.00 98.02 45 LYS E CA 1
ATOM 8733 C C . LYS E 3 4 ? 48.060 -6.360 53.997 1.00 101.90 45 LYS E C 1
ATOM 8734 O O . LYS E 3 4 ? 47.600 -7.335 54.596 1.00 106.86 45 LYS E O 1
ATOM 8740 N N . ALA E 3 5 ? 49.111 -6.428 53.172 1.00 99.87 46 ALA E N 1
ATOM 8741 C CA . ALA E 3 5 ? 49.703 -7.707 52.726 1.00 91.98 46 ALA E CA 1
ATOM 8742 C C . ALA E 3 5 ? 51.219 -7.745 52.831 1.00 91.06 46 ALA E C 1
ATOM 8743 O O . ALA E 3 5 ? 51.929 -6.879 52.295 1.00 85.79 46 ALA E O 1
ATOM 8745 N N . ILE E 3 6 ? 51.719 -8.769 53.510 1.00 93.87 47 ILE E N 1
ATOM 8746 C CA . ILE E 3 6 ? 53.157 -8.989 53.576 1.00 95.09 47 ILE E CA 1
ATOM 8747 C C . ILE E 3 6 ? 53.480 -9.933 52.425 1.00 85.58 47 ILE E C 1
ATOM 8748 O O . ILE E 3 6 ? 52.639 -10.734 52.016 1.00 75.93 47 ILE E O 1
ATOM 8753 N N . ILE E 3 7 ? 54.684 -9.820 51.886 1.00 78.59 48 ILE E N 1
ATOM 8754 C CA . ILE E 3 7 ? 55.022 -10.533 50.682 1.00 78.50 48 ILE E CA 1
ATOM 8755 C C . ILE E 3 7 ? 56.448 -11.002 50.749 1.00 82.40 48 ILE E C 1
ATOM 8756 O O . ILE E 3 7 ? 57.356 -10.196 50.699 1.00 91.95 48 ILE E O 1
ATOM 8761 N N . ARG E 3 8 ? 56.653 -12.305 50.851 1.00 84.79 49 ARG E N 1
ATOM 8762 C CA . ARG E 3 8 ? 58.004 -12.830 50.910 1.00 92.50 49 ARG E CA 1
ATOM 8763 C C . ARG E 3 8 ? 58.442 -13.132 49.500 1.00 80.53 49 ARG E C 1
ATOM 8764 O O . ARG E 3 8 ? 57.647 -13.586 48.694 1.00 80.33 49 ARG E O 1
ATOM 8772 N N . VAL E 3 9 ? 59.716 -12.903 49.218 1.00 73.40 50 VAL E N 1
ATOM 8773 C CA . VAL E 3 9 ? 60.285 -13.225 47.913 1.00 80.40 50 VAL E CA 1
ATOM 8774 C C . VAL E 3 9 ? 61.563 -14.017 48.109 1.00 78.94 50 VAL E C 1
ATOM 8775 O O . VAL E 3 9 ? 62.620 -13.466 48.403 1.00 78.33 50 VAL E O 1
ATOM 8779 N N . ILE E 3 10 ? 61.454 -15.317 47.899 1.00 74.67 51 ILE E N 1
ATOM 8780 C CA . ILE E 3 10 ? 62.554 -16.210 48.112 1.00 66.74 51 ILE E CA 1
ATOM 8781 C C . ILE E 3 10 ? 63.056 -16.717 46.769 1.00 57.48 51 ILE E C 1
ATOM 8782 O O . ILE E 3 10 ? 62.419 -17.582 46.164 1.00 61.64 51 ILE E O 1
ATOM 8787 N N . PRO E 3 11 ? 64.213 -16.215 46.309 1.00 54.18 52 PRO E N 1
ATOM 8788 C CA . PRO E 3 11 ? 64.846 -16.833 45.127 1.00 50.05 52 PRO E CA 1
ATOM 8789 C C . PRO E 3 11 ? 65.243 -18.284 45.345 1.00 63.14 52 PRO E C 1
ATOM 8790 O O . PRO E 3 11 ? 65.690 -18.647 46.439 1.00 69.66 52 PRO E O 1
ATOM 8794 N N . LEU E 3 12 ? 65.083 -19.102 44.300 1.00 76.04 53 LEU E N 1
ATOM 8795 C CA . LEU E 3 12 ? 65.583 -20.469 44.288 1.00 79.12 53 LEU E CA 1
ATOM 8796 C C . LEU E 3 12 ? 67.062 -20.477 43.941 1.00 83.03 53 LEU E C 1
ATOM 8797 O O . LEU E 3 12 ? 67.486 -20.959 42.890 1.00 79.68 53 LEU E O 1
ATOM 8802 N N . LYS E 3 13 ? 67.826 -19.905 44.859 1.00 94.91 54 LYS E N 1
ATOM 8803 C CA . LYS E 3 13 ? 69.277 -19.932 44.870 1.00 107.55 54 LYS E CA 1
ATOM 8804 C C . LYS E 3 13 ? 69.591 -20.115 46.352 1.00 105.38 54 LYS E C 1
ATOM 8805 O O . LYS E 3 13 ? 68.911 -19.543 47.218 1.00 107.09 54 LYS E O 1
ATOM 8811 N N . MET E 3 14 ? 70.579 -20.942 46.655 1.00 104.59 55 MET E N 1
ATOM 8812 C CA . MET E 3 14 ? 70.878 -21.257 48.049 1.00 114.31 55 MET E CA 1
ATOM 8813 C C . MET E 3 14 ? 71.306 -20.010 48.834 1.00 122.95 55 MET E C 1
ATOM 8814 O O . MET E 3 14 ? 72.280 -19.365 48.460 1.00 113.78 55 MET E O 1
ATOM 8819 N N . ASP E 3 15 ? 70.570 -19.682 49.903 1.00 129.58 56 ASP E N 1
ATOM 8820 C CA . ASP E 3 15 ? 70.918 -18.555 50.799 1.00 137.15 56 ASP E CA 1
ATOM 8821 C C . ASP E 3 15 ? 70.466 -18.727 52.253 1.00 142.11 56 ASP E C 1
ATOM 8822 O O . ASP E 3 15 ? 69.325 -18.389 52.613 1.00 129.22 56 ASP E O 1
ATOM 8827 N N . PRO E 3 16 ? 71.374 -19.256 53.093 1.00 150.75 57 PRO E N 1
ATOM 8828 C CA . PRO E 3 16 ? 71.222 -19.189 54.548 1.00 143.48 57 PRO E CA 1
ATOM 8829 C C . PRO E 3 16 ? 71.596 -17.799 55.079 1.00 138.73 57 PRO E C 1
ATOM 8830 O O . PRO E 3 16 ? 71.129 -17.411 56.156 1.00 122.13 57 PRO E O 1
ATOM 8834 N N . THR E 3 17 ? 72.433 -17.081 54.318 1.00 134.87 58 THR E N 1
ATOM 8835 C CA . THR E 3 17 ? 72.884 -15.724 54.650 1.00 135.05 58 THR E CA 1
ATOM 8836 C C . THR E 3 17 ? 72.017 -14.647 53.993 1.00 146.85 58 THR E C 1
ATOM 8837 O O . THR E 3 17 ? 71.759 -13.607 54.601 1.00 144.33 58 THR E O 1
ATOM 8841 N N . GLY E 3 18 ? 71.595 -14.881 52.747 1.00 155.91 59 GLY E N 1
ATOM 8842 C CA . GLY E 3 18 ? 70.675 -13.966 52.054 1.00 151.22 59 GLY E CA 1
ATOM 8843 C C . GLY E 3 18 ? 69.397 -13.898 52.861 1.00 149.60 59 GLY E C 1
ATOM 8844 O O . GLY E 3 18 ? 68.395 -14.516 52.508 1.00 148.99 59 GLY E O 1
ATOM 8845 N N . LYS E 3 19 ? 69.455 -13.117 53.938 1.00 143.50 60 LYS E N 1
ATOM 8846 C CA . LYS E 3 19 ? 68.575 -13.283 55.116 1.00 147.41 60 LYS E CA 1
ATOM 8847 C C . LYS E 3 19 ? 67.137 -12.832 54.867 1.00 147.79 60 LYS E C 1
ATOM 8848 O O . LYS E 3 19 ? 66.920 -11.647 54.652 1.00 161.19 60 LYS E O 1
ATOM 8854 N N . LEU E 3 20 ? 66.162 -13.747 54.956 1.00 143.80 61 LEU E N 1
ATOM 8855 C CA . LEU E 3 20 ? 64.749 -13.439 54.653 1.00 141.40 61 LEU E CA 1
ATOM 8856 C C . LEU E 3 20 ? 64.617 -12.588 53.372 1.00 138.61 61 LEU E C 1
ATOM 8857 O O . LEU E 3 20 ? 64.054 -11.476 53.372 1.00 126.70 61 LEU E O 1
ATOM 8862 N N . ASN E 3 21 ? 65.103 -13.146 52.268 1.00 124.16 62 ASN E N 1
ATOM 8863 C CA . ASN E 3 21 ? 65.743 -12.327 51.233 1.00 119.27 62 ASN E CA 1
ATOM 8864 C C . ASN E 3 21 ? 65.041 -10.982 50.929 1.00 118.82 62 ASN E C 1
ATOM 8865 O O . ASN E 3 21 ? 65.608 -9.916 51.197 1.00 131.53 62 ASN E O 1
ATOM 8870 N N . LEU E 3 22 ? 63.816 -11.022 50.411 1.00 105.67 63 LEU E N 1
ATOM 8871 C CA . LEU E 3 22 ? 63.047 -9.792 50.158 1.00 96.27 63 LEU E CA 1
ATOM 8872 C C . LEU E 3 22 ? 61.711 -9.845 50.846 1.00 85.30 63 LEU E C 1
ATOM 8873 O O . LEU E 3 22 ? 61.009 -10.849 50.761 1.00 88.31 63 LEU E O 1
ATOM 8878 N N . THR E 3 23 ? 61.365 -8.758 51.527 1.00 82.61 64 THR E N 1
ATOM 8879 C CA . THR E 3 23 ? 60.031 -8.589 52.081 1.00 86.21 64 THR E CA 1
ATOM 8880 C C . THR E 3 23 ? 59.471 -7.257 51.605 1.00 86.52 64 THR E C 1
ATOM 8881 O O . THR E 3 23 ? 60.174 -6.244 51.648 1.00 97.07 64 THR E O 1
ATOM 8885 N N . LEU E 3 24 ? 58.215 -7.275 51.155 1.00 76.26 65 LEU E N 1
ATOM 8886 C CA . LEU E 3 24 ? 57.534 -6.109 50.624 1.00 71.88 65 LEU E CA 1
ATOM 8887 C C . LEU E 3 24 ? 56.107 -6.053 51.137 1.00 73.44 65 LEU E C 1
ATOM 8888 O O . LEU E 3 24 ? 55.602 -6.999 51.761 1.00 79.26 65 LEU E O 1
ATOM 8893 N N . GLU E 3 25 ? 55.448 -4.940 50.851 1.00 68.73 66 GLU E N 1
ATOM 8894 C CA . GLU E 3 25 ? 54.141 -4.678 51.424 1.00 71.35 66 GLU E CA 1
ATOM 8895 C C . GLU E 3 25 ? 53.224 -4.280 50.278 1.00 65.24 66 GLU E C 1
ATOM 8896 O O . GLU E 3 25 ? 53.689 -3.851 49.211 1.00 66.65 66 GLU E O 1
ATOM 8902 N N . GLY E 3 26 ? 51.929 -4.442 50.497 1.00 53.32 67 GLY E N 1
ATOM 8903 C CA . GLY E 3 26 ? 50.936 -4.226 49.467 1.00 48.73 67 GLY E CA 1
ATOM 8904 C C . GLY E 3 26 ? 49.574 -4.155 50.098 1.00 49.65 67 GLY E C 1
ATOM 8905 O O . GLY E 3 26 ? 49.454 -4.215 51.309 1.00 68.39 67 GLY E O 1
ATOM 8906 N N . VAL E 3 27 ? 48.542 -4.032 49.289 1.00 56.07 68 VAL E N 1
ATOM 8907 C CA . VAL E 3 27 ? 47.165 -3.901 49.770 1.00 63.49 68 VAL E CA 1
ATOM 8908 C C . VAL E 3 27 ? 46.382 -5.070 49.209 1.00 66.08 68 VAL E C 1
ATOM 8909 O O . VAL E 3 27 ? 46.788 -5.660 48.234 1.00 72.69 68 VAL E O 1
ATOM 8913 N N . PHE E 3 28 ? 45.274 -5.413 49.845 1.00 74.70 69 PHE E N 1
ATOM 8914 C CA . PHE E 3 28 ? 44.377 -6.449 49.355 1.00 80.12 69 PHE E CA 1
ATOM 8915 C C . PHE E 3 28 ? 43.258 -5.756 48.599 1.00 82.88 69 PHE E C 1
ATOM 8916 O O . PHE E 3 28 ? 42.819 -4.693 49.001 1.00 97.43 69 PHE E O 1
ATOM 8924 N N . ALA E 3 29 ? 42.803 -6.344 47.500 1.00 81.75 70 ALA E N 1
ATOM 8925 C CA . ALA E 3 29 ? 41.857 -5.645 46.623 1.00 77.51 70 ALA E CA 1
ATOM 8926 C C . ALA E 3 29 ? 40.475 -5.379 47.186 1.00 76.60 70 ALA E C 1
ATOM 8927 O O . ALA E 3 29 ? 40.163 -4.253 47.553 1.00 85.51 70 ALA E O 1
ATOM 8929 N N . GLY E 3 30 ? 39.626 -6.388 47.218 1.00 77.19 71 GLY E N 1
ATOM 8930 C CA . GLY E 3 30 ? 38.214 -6.133 47.449 1.00 83.42 71 GLY E CA 1
ATOM 8931 C C . GLY E 3 30 ? 37.395 -6.836 46.410 1.00 90.14 71 GLY E C 1
ATOM 8932 O O . GLY E 3 30 ? 36.285 -7.293 46.666 1.00 94.63 71 GLY E O 1
ATOM 8933 N N . VAL E 3 31 ? 37.951 -6.891 45.214 1.00 93.99 72 VAL E N 1
ATOM 8934 C CA . VAL E 3 31 ? 37.471 -7.820 44.217 1.00 100.65 72 VAL E CA 1
ATOM 8935 C C . VAL E 3 31 ? 37.635 -9.230 44.813 1.00 97.72 72 VAL E C 1
ATOM 8936 O O . VAL E 3 31 ? 36.745 -10.076 44.681 1.00 84.91 72 VAL E O 1
ATOM 8940 N N . ALA E 3 32 ? 38.759 -9.438 45.508 1.00 99.87 73 ALA E N 1
ATOM 8941 C CA . ALA E 3 32 ? 39.171 -10.742 46.040 1.00 101.62 73 ALA E CA 1
ATOM 8942 C C . ALA E 3 32 ? 38.647 -11.023 47.461 1.00 101.35 73 ALA E C 1
ATOM 8943 O O . ALA E 3 32 ? 37.711 -10.357 47.908 1.00 103.53 73 ALA E O 1
ATOM 8945 N N . GLU E 3 33 ? 39.224 -12.038 48.124 1.00 99.18 74 GLU E N 1
ATOM 8946 C CA . GLU E 3 33 ? 38.787 -12.511 49.467 1.00 106.12 74 GLU E CA 1
ATOM 8947 C C . GLU E 3 33 ? 39.702 -12.332 50.695 1.00 105.55 74 GLU E C 1
ATOM 8948 O O . GLU E 3 33 ? 39.231 -12.499 51.820 1.00 108.76 74 GLU E O 1
ATOM 8954 N N . ILE E 3 34 ? 40.986 -12.050 50.500 1.00 102.66 75 ILE E N 1
ATOM 8955 C CA . ILE E 3 34 ? 41.917 -11.718 51.610 1.00 100.94 75 ILE E CA 1
ATOM 8956 C C . ILE E 3 34 ? 42.537 -12.961 52.294 1.00 98.87 75 ILE E C 1
ATOM 8957 O O . ILE E 3 34 ? 43.150 -12.840 53.358 1.00 102.58 75 ILE E O 1
ATOM 8962 N N . THR E 3 35 ? 42.425 -14.144 51.687 1.00 89.16 76 THR E N 1
ATOM 8963 C CA . THR E 3 35 ? 43.162 -15.323 52.212 1.00 86.82 76 THR E CA 1
ATOM 8964 C C . THR E 3 35 ? 44.627 -15.247 51.711 1.00 83.58 76 THR E C 1
ATOM 8965 O O . THR E 3 35 ? 44.922 -14.522 50.772 1.00 85.31 76 THR E O 1
ATOM 8969 N N . PRO E 3 36 ? 45.552 -15.978 52.347 1.00 80.39 77 PRO E N 1
ATOM 8970 C CA . PRO E 3 36 ? 46.956 -15.946 51.926 1.00 75.64 77 PRO E CA 1
ATOM 8971 C C . PRO E 3 36 ? 47.177 -16.869 50.747 1.00 72.50 77 PRO E C 1
ATOM 8972 O O . PRO E 3 36 ? 46.226 -17.509 50.289 1.00 65.56 77 PRO E O 1
ATOM 8976 N N . ALA E 3 37 ? 48.418 -16.950 50.268 1.00 70.10 78 ALA E N 1
ATOM 8977 C CA . ALA E 3 37 ? 48.755 -17.849 49.154 1.00 71.83 78 ALA E CA 1
ATOM 8978 C C . ALA E 3 37 ? 50.253 -17.938 48.899 1.00 73.27 78 ALA E C 1
ATOM 8979 O O . ALA E 3 37 ? 51.048 -17.183 49.464 1.00 76.02 78 ALA E O 1
ATOM 8981 N N . GLU E 3 38 ? 50.624 -18.880 48.044 1.00 72.02 79 GLU E N 1
ATOM 8982 C CA . GLU E 3 38 ? 52.009 -19.274 47.891 1.00 76.95 79 GLU E CA 1
ATOM 8983 C C . GLU E 3 38 ? 52.191 -19.788 46.498 1.00 73.83 79 GLU E C 1
ATOM 8984 O O . GLU E 3 38 ? 51.277 -20.403 45.956 1.00 87.08 79 GLU E O 1
ATOM 8990 N N . GLY E 3 39 ? 53.351 -19.556 45.902 1.00 66.24 80 GLY E N 1
ATOM 8991 C CA . GLY E 3 39 ? 53.574 -20.043 44.552 1.00 62.92 80 GLY E CA 1
ATOM 8992 C C . GLY E 3 39 ? 54.817 -19.511 43.903 1.00 63.66 80 GLY E C 1
ATOM 8993 O O . GLY E 3 39 ? 55.451 -18.587 44.412 1.00 69.45 80 GLY E O 1
ATOM 8994 N N . LYS E 3 40 ? 55.180 -20.126 42.785 1.00 63.17 81 LYS E N 1
ATOM 8995 C CA . LYS E 3 40 ? 56.250 -19.617 41.952 1.00 61.05 81 LYS E CA 1
ATOM 8996 C C . LYS E 3 40 ? 55.817 -18.259 41.398 1.00 62.80 81 LYS E C 1
ATOM 8997 O O . LYS E 3 40 ? 54.618 -18.001 41.181 1.00 50.24 81 LYS E O 1
ATOM 9003 N N . LEU E 3 41 ? 56.797 -17.391 41.170 1.00 67.06 82 LEU E N 1
ATOM 9004 C CA . LEU E 3 41 ? 56.526 -16.084 40.596 1.00 70.67 82 LEU E CA 1
ATOM 9005 C C . LEU E 3 41 ? 56.603 -16.144 39.085 1.00 75.77 82 LEU E C 1
ATOM 9006 O O . LEU E 3 41 ? 57.659 -16.492 38.524 1.00 66.65 82 LEU E O 1
ATOM 9011 N N . MET E 3 42 ? 55.487 -15.774 38.446 1.00 76.99 83 MET E N 1
ATOM 9012 C CA . MET E 3 42 ? 55.411 -15.649 36.990 1.00 76.80 83 MET E CA 1
ATOM 9013 C C . MET E 3 42 ? 54.881 -14.267 36.562 1.00 70.01 83 MET E C 1
ATOM 9014 O O . MET E 3 42 ? 53.765 -13.853 36.948 1.00 54.22 83 MET E O 1
ATOM 9019 N N . GLN E 3 43 ? 55.689 -13.566 35.763 1.00 58.75 84 GLN E N 1
ATOM 9020 C CA . GLN E 3 43 ? 55.241 -12.324 35.146 1.00 60.78 84 GLN E CA 1
ATOM 9021 C C . GLN E 3 43 ? 54.481 -12.587 33.863 1.00 57.95 84 GLN E C 1
ATOM 9022 O O . GLN E 3 43 ? 54.922 -13.359 33.028 1.00 57.21 84 GLN E O 1
ATOM 9028 N N . SER E 3 44 ? 53.328 -11.953 33.724 1.00 56.95 85 SER E N 1
ATOM 9029 C CA . SER E 3 44 ? 52.578 -12.019 32.483 1.00 57.62 85 SER E CA 1
ATOM 9030 C C . SER E 3 44 ? 52.205 -10.605 31.961 1.00 52.29 85 SER E C 1
ATOM 9031 O O . SER E 3 44 ? 51.801 -9.733 32.725 1.00 49.43 85 SER E O 1
ATOM 9034 N N . HIS E 3 45 ? 52.371 -10.429 30.645 1.00 48.65 86 HIS E N 1
ATOM 9035 C CA . HIS E 3 45 ? 52.023 -9.223 29.889 1.00 42.38 86 HIS E CA 1
ATOM 9036 C C . HIS E 3 45 ? 50.560 -8.902 30.077 1.00 42.54 86 HIS E C 1
ATOM 9037 O O . HIS E 3 45 ? 49.720 -9.788 30.002 1.00 46.49 86 HIS E O 1
ATOM 9044 N N . PRO E 3 46 ? 50.221 -7.627 30.302 1.00 44.47 87 PRO E N 1
ATOM 9045 C CA . PRO E 3 46 ? 48.787 -7.331 30.490 1.00 41.96 87 PRO E CA 1
ATOM 9046 C C . PRO E 3 46 ? 47.877 -7.784 29.338 1.00 41.13 87 PRO E C 1
ATOM 9047 O O . PRO E 3 46 ? 46.697 -8.035 29.568 1.00 39.38 87 PRO E O 1
ATOM 9051 N N . LEU E 3 47 ? 48.412 -7.842 28.122 1.00 40.33 88 LEU E N 1
ATOM 9052 C CA . LEU E 3 47 ? 47.663 -8.333 26.936 1.00 44.12 88 LEU E CA 1
ATOM 9053 C C . LEU E 3 47 ? 47.347 -9.833 26.984 1.00 46.12 88 LEU E C 1
ATOM 9054 O O . LEU E 3 47 ? 46.510 -10.305 26.223 1.00 43.98 88 LEU E O 1
ATOM 9059 N N . TYR E 3 48 ? 48.062 -10.577 27.829 1.00 44.17 89 TYR E N 1
ATOM 9060 C CA . TYR E 3 48 ? 47.794 -11.982 28.011 1.00 43.38 89 TYR E CA 1
ATOM 9061 C C . TYR E 3 48 ? 46.426 -12.147 28.607 1.00 45.38 89 TYR E C 1
ATOM 9062 O O . TYR E 3 48 ? 45.670 -13.013 28.183 1.00 54.89 89 TYR E O 1
ATOM 9071 N N . LEU E 3 49 ? 46.072 -11.308 29.566 1.00 54.35 90 LEU E N 1
ATOM 9072 C CA . LEU E 3 49 ? 44.761 -11.443 30.204 1.00 55.73 90 LEU E CA 1
ATOM 9073 C C . LEU E 3 49 ? 43.689 -10.775 29.351 1.00 59.89 90 LEU E C 1
ATOM 9074 O O . LEU E 3 49 ? 43.060 -9.803 29.761 1.00 63.52 90 LEU E O 1
ATOM 9079 N N . CYS E 3 50 ? 43.497 -11.336 28.162 1.00 60.57 91 CYS E N 1
ATOM 9080 C CA . CYS E 3 50 ? 42.596 -10.795 27.160 1.00 64.77 91 CYS E CA 1
ATOM 9081 C C . CYS E 3 50 ? 41.763 -11.909 26.618 1.00 66.84 91 CYS E C 1
ATOM 9082 O O . CYS E 3 50 ? 42.231 -13.031 26.461 1.00 56.61 91 CYS E O 1
ATOM 9085 N N . ASN E 3 51 ? 40.532 -11.560 26.272 1.00 79.63 92 ASN E N 1
ATOM 9086 C CA . ASN E 3 51 ? 39.562 -12.540 25.844 1.00 83.07 92 ASN E CA 1
ATOM 9087 C C . ASN E 3 51 ? 39.987 -12.993 24.437 1.00 87.91 92 ASN E C 1
ATOM 9088 O O . ASN E 3 51 ? 40.358 -12.149 23.610 1.00 92.29 92 ASN E O 1
ATOM 9093 N N . ALA E 3 52 ? 40.097 -14.294 24.192 1.00 85.98 93 ALA E N 1
ATOM 9094 C CA . ALA E 3 52 ? 40.596 -15.229 25.176 1.00 92.50 93 ALA E CA 1
ATOM 9095 C C . ALA E 3 52 ? 41.906 -15.682 24.545 1.00 98.21 93 ALA E C 1
ATOM 9096 O O . ALA E 3 52 ? 41.980 -16.751 23.935 1.00 107.05 93 ALA E O 1
ATOM 9098 N N . SER E 3 53 ? 42.921 -14.819 24.632 1.00 98.87 94 SER E N 1
ATOM 9099 C CA . SER E 3 53 ? 44.289 -15.174 24.240 1.00 94.53 94 SER E CA 1
ATOM 9100 C C . SER E 3 53 ? 44.609 -16.628 24.572 1.00 88.66 94 SER E C 1
ATOM 9101 O O . SER E 3 53 ? 43.838 -17.315 25.248 1.00 100.56 94 SER E O 1
ATOM 9104 N N . ASP E 3 54 ? 45.757 -17.092 24.102 1.00 77.21 95 ASP E N 1
ATOM 9105 C CA . ASP E 3 54 ? 46.172 -18.471 24.345 1.00 74.20 95 ASP E CA 1
ATOM 9106 C C . ASP E 3 54 ? 46.634 -18.684 25.791 1.00 72.45 95 ASP E C 1
ATOM 9107 O O . ASP E 3 54 ? 47.585 -18.049 26.249 1.00 70.77 95 ASP E O 1
ATOM 9112 N N . ASP E 3 55 ? 45.941 -19.569 26.505 1.00 65.63 96 ASP E N 1
ATOM 9113 C CA . ASP E 3 55 ? 46.368 -20.004 27.826 1.00 62.08 96 ASP E CA 1
ATOM 9114 C C . ASP E 3 55 ? 47.751 -20.635 27.696 1.00 61.66 96 ASP E C 1
ATOM 9115 O O . ASP E 3 55 ? 47.975 -21.474 26.841 1.00 65.32 96 ASP E O 1
ATOM 9120 N N . ASP E 3 56 ? 48.699 -20.185 28.504 1.00 69.70 97 ASP E N 1
ATOM 9121 C CA . ASP E 3 56 ? 50.045 -20.749 28.502 1.00 75.84 97 ASP E CA 1
ATOM 9122 C C . ASP E 3 56 ? 50.068 -22.146 29.142 1.00 75.04 97 ASP E C 1
ATOM 9123 O O . ASP E 3 56 ? 51.043 -22.900 28.998 1.00 66.98 97 ASP E O 1
ATOM 9128 N N . ASN E 3 57 ? 49.009 -22.466 29.876 1.00 74.35 98 ASN E N 1
ATOM 9129 C CA . ASN E 3 57 ? 48.868 -23.757 30.545 1.00 78.33 98 ASN E CA 1
ATOM 9130 C C . ASN E 3 57 ? 50.043 -24.064 31.468 1.00 77.43 98 ASN E C 1
ATOM 9131 O O . ASN E 3 57 ? 50.725 -25.072 31.322 1.00 72.52 98 ASN E O 1
ATOM 9136 N N . LEU E 3 58 ? 50.260 -23.156 32.415 1.00 78.84 99 LEU E N 1
ATOM 9137 C CA . LEU E 3 58 ? 51.241 -23.346 33.466 1.00 79.65 99 LEU E CA 1
ATOM 9138 C C . LEU E 3 58 ? 50.650 -24.299 34.486 1.00 71.52 99 LEU E C 1
ATOM 9139 O O . LEU E 3 58 ? 49.424 -24.516 34.559 1.00 57.53 99 LEU E O 1
ATOM 9144 N N . GLU E 3 59 ? 51.534 -24.867 35.285 1.00 69.79 100 GLU E N 1
ATOM 9145 C CA . GLU E 3 59 ? 51.071 -25.691 36.360 1.00 71.52 100 GLU E CA 1
ATOM 9146 C C . GLU E 3 59 ? 50.380 -24.791 37.369 1.00 67.29 100 GLU E C 1
ATOM 9147 O O . GLU E 3 59 ? 51.026 -23.904 37.947 1.00 67.75 100 GLU E O 1
ATOM 9153 N N . PRO E 3 60 ? 49.074 -25.019 37.591 1.00 61.82 101 PRO E N 1
ATOM 9154 C CA . PRO E 3 60 ? 48.312 -24.185 38.520 1.00 66.98 101 PRO E CA 1
ATOM 9155 C C . PRO E 3 60 ? 48.999 -24.005 39.872 1.00 69.94 101 PRO E C 1
ATOM 9156 O O . PRO E 3 60 ? 49.691 -24.904 40.339 1.00 70.77 101 PRO E O 1
ATOM 9160 N N . GLY E 3 61 ? 48.821 -22.826 40.467 1.00 80.42 102 GLY E N 1
ATOM 9161 C CA . GLY E 3 61 ? 49.336 -22.527 41.805 1.00 80.71 102 GLY E CA 1
ATOM 9162 C C . GLY E 3 61 ? 50.474 -21.513 41.844 1.00 74.28 102 GLY E C 1
ATOM 9163 O O . GLY E 3 61 ? 50.943 -21.161 42.918 1.00 81.65 102 GLY E O 1
ATOM 9164 N N . PHE E 3 62 ? 50.941 -21.086 40.674 1.00 66.21 103 PHE E N 1
ATOM 9165 C CA . PHE E 3 62 ? 51.872 -19.944 40.521 1.00 59.29 103 PHE E CA 1
ATOM 9166 C C . PHE E 3 62 ? 51.218 -18.623 40.852 1.00 53.45 103 PHE E C 1
ATOM 9167 O O . PHE E 3 62 ? 49.987 -18.505 40.873 1.00 47.62 103 PHE E O 1
ATOM 9175 N N . ILE E 3 63 ? 52.058 -17.630 41.122 1.00 52.21 104 ILE E N 1
ATOM 9176 C CA . ILE E 3 63 ? 51.569 -16.286 41.415 1.00 61.53 104 ILE E CA 1
ATOM 9177 C C . ILE E 3 63 ? 52.005 -15.373 40.294 1.00 57.53 104 ILE E C 1
ATOM 9178 O O . ILE E 3 63 ? 53.206 -15.278 39.980 1.00 56.67 104 ILE E O 1
ATOM 9183 N N . SER E 3 64 ? 51.040 -14.723 39.663 1.00 57.82 105 SER E N 1
ATOM 9184 C CA . SER E 3 64 ? 51.382 -13.871 38.532 1.00 57.54 105 SER E CA 1
ATOM 9185 C C . SER E 3 64 ? 51.543 -12.453 39.001 1.00 53.92 105 SER E C 1
ATOM 9186 O O . SER E 3 64 ? 50.775 -11.958 39.852 1.00 48.22 105 SER E O 1
ATOM 9189 N N . ILE E 3 65 ? 52.592 -11.829 38.466 1.00 54.73 106 ILE E N 1
ATOM 9190 C CA . ILE E 3 65 ? 52.818 -10.390 38.587 1.00 54.85 106 ILE E CA 1
ATOM 9191 C C . ILE E 3 65 ? 52.498 -9.694 37.242 1.00 55.92 106 ILE E C 1
ATOM 9192 O O . ILE E 3 65 ? 53.096 -9.999 36.201 1.00 61.93 106 ILE E O 1
ATOM 9197 N N . VAL E 3 66 ? 51.571 -8.750 37.273 1.00 52.49 107 VAL E N 1
ATOM 9198 C CA . VAL E 3 66 ? 51.232 -7.959 36.091 1.00 55.83 107 VAL E CA 1
ATOM 9199 C C . VAL E 3 66 ? 51.599 -6.505 36.323 1.00 51.32 107 VAL E C 1
ATOM 9200 O O . VAL E 3 66 ? 50.982 -5.825 37.156 1.00 45.19 107 VAL E O 1
ATOM 9204 N N . LYS E 3 67 ? 52.584 -6.032 35.574 1.00 48.90 108 LYS E N 1
ATOM 9205 C CA . LYS E 3 67 ? 52.972 -4.618 35.568 1.00 53.79 108 LYS E CA 1
ATOM 9206 C C . LYS E 3 67 ? 52.064 -3.796 34.622 1.00 50.88 108 LYS E C 1
ATOM 9207 O O . LYS E 3 67 ? 52.298 -3.754 33.398 1.00 50.57 108 LYS E O 1
ATOM 9213 N N . LEU E 3 68 ? 51.061 -3.128 35.181 1.00 43.00 109 LEU E N 1
ATOM 9214 C CA . LEU E 3 68 ? 50.238 -2.204 34.415 1.00 37.24 109 LEU E CA 1
ATOM 9215 C C . LEU E 3 68 ? 51.028 -1.071 33.762 1.00 38.43 109 LEU E C 1
ATOM 9216 O O . LEU E 3 68 ? 52.162 -0.721 34.139 1.00 37.67 109 LEU E O 1
ATOM 9221 N N . GLU E 3 69 ? 50.442 -0.539 32.697 1.00 48.03 110 GLU E N 1
ATOM 9222 C CA . GLU E 3 69 ? 51.083 0.508 31.886 1.00 43.90 110 GLU E CA 1
ATOM 9223 C C . GLU E 3 69 ? 50.208 1.732 31.928 1.00 42.45 110 GLU E C 1
ATOM 9224 O O . GLU E 3 69 ? 49.090 1.681 32.443 1.00 41.47 110 GLU E O 1
ATOM 9230 N N . SER E 3 70 ? 50.738 2.846 31.438 1.00 47.10 111 SER E N 1
ATOM 9231 C CA . SER E 3 70 ? 49.984 4.095 31.442 1.00 44.15 111 SER E CA 1
ATOM 9232 C C . SER E 3 70 ? 48.662 3.874 30.739 1.00 45.77 111 SER E C 1
ATOM 9233 O O . SER E 3 70 ? 48.672 3.482 29.576 1.00 60.03 111 SER E O 1
ATOM 9236 N N . PRO E 3 71 ? 47.525 4.144 31.394 1.00 40.92 112 PRO E N 1
ATOM 9237 C CA . PRO E 3 71 ? 46.223 3.852 30.796 1.00 41.20 112 PRO E CA 1
ATOM 9238 C C . PRO E 3 71 ? 45.815 4.937 29.821 1.00 43.33 112 PRO E C 1
ATOM 9239 O O . PRO E 3 71 ? 44.654 5.049 29.467 1.00 51.85 112 PRO E O 1
ATOM 9243 N N . ARG E 3 72 ? 46.787 5.730 29.412 1.00 46.30 113 ARG E N 1
ATOM 9244 C CA . ARG E 3 72 ? 46.606 6.937 28.651 1.00 47.47 113 ARG E CA 1
ATOM 9245 C C . ARG E 3 72 ? 47.433 6.821 27.348 1.00 53.95 113 ARG E C 1
ATOM 9246 O O . ARG E 3 72 ? 46.965 7.176 26.254 1.00 49.62 113 ARG E O 1
ATOM 9254 N N . ARG E 3 73 ? 48.663 6.328 27.479 1.00 54.88 114 ARG E N 1
ATOM 9255 C CA . ARG E 3 73 ? 49.505 6.034 26.340 1.00 65.68 114 ARG E CA 1
ATOM 9256 C C . ARG E 3 73 ? 49.171 4.681 25.737 1.00 70.26 114 ARG E C 1
ATOM 9257 O O . ARG E 3 73 ? 49.496 4.413 24.591 1.00 74.77 114 ARG E O 1
ATOM 9265 N N . ALA E 3 74 ? 48.540 3.819 26.514 1.00 76.56 115 ALA E N 1
ATOM 9266 C CA . ALA E 3 74 ? 48.354 2.442 26.110 1.00 74.32 115 ALA E CA 1
ATOM 9267 C C . ALA E 3 74 ? 47.012 2.272 25.484 1.00 76.37 115 ALA E C 1
ATOM 9268 O O . ALA E 3 74 ? 46.047 2.932 25.886 1.00 74.55 115 ALA E O 1
ATOM 9270 N N . PRO E 3 75 ? 46.938 1.374 24.485 1.00 89.96 116 PRO E N 1
ATOM 9271 C CA . PRO E 3 75 ? 45.675 0.973 23.868 1.00 84.20 116 PRO E CA 1
ATOM 9272 C C . PRO E 3 75 ? 44.521 0.750 24.847 1.00 77.72 116 PRO E C 1
ATOM 9273 O O . PRO E 3 75 ? 44.728 0.329 25.976 1.00 81.86 116 PRO E O 1
ATOM 9277 N N . ARG E 3 76 ? 43.322 1.043 24.376 1.00 73.76 117 ARG E N 1
ATOM 9278 C CA . ARG E 3 76 ? 42.096 0.704 25.060 1.00 75.80 117 ARG E CA 1
ATOM 9279 C C . ARG E 3 76 ? 42.176 -0.779 25.463 1.00 73.55 117 ARG E C 1
ATOM 9280 O O . ARG E 3 76 ? 42.414 -1.648 24.632 1.00 72.03 117 ARG E O 1
ATOM 9288 N N . PRO E 3 77 ? 41.998 -1.074 26.751 1.00 69.80 118 PRO E N 1
ATOM 9289 C CA . PRO E 3 77 ? 42.197 -2.438 27.238 1.00 67.79 118 PRO E CA 1
ATOM 9290 C C . PRO E 3 77 ? 41.086 -3.408 26.801 1.00 69.49 118 PRO E C 1
ATOM 9291 O O . PRO E 3 77 ? 39.911 -3.044 26.839 1.00 75.78 118 PRO E O 1
ATOM 9295 N N . CYS E 3 78 ? 41.473 -4.629 26.422 1.00 65.88 119 CYS E N 1
ATOM 9296 C CA . CYS E 3 78 ? 40.553 -5.692 25.970 1.00 61.93 119 CYS E CA 1
ATOM 9297 C C . CYS E 3 78 ? 39.488 -6.119 26.994 1.00 59.74 119 CYS E C 1
ATOM 9298 O O . CYS E 3 78 ? 38.431 -6.640 26.617 1.00 58.68 119 CYS E O 1
ATOM 9301 N N . LEU E 3 79 ? 39.789 -5.947 28.282 1.00 53.09 120 LEU E N 1
ATOM 9302 C CA . LEU E 3 79 ? 38.892 -6.326 29.370 1.00 49.56 120 LEU E CA 1
ATOM 9303 C C . LEU E 3 79 ? 39.023 -5.362 30.528 1.00 46.46 120 LEU E C 1
ATOM 9304 O O . LEU E 3 79 ? 40.062 -4.712 30.694 1.00 47.21 120 LEU E O 1
ATOM 9309 N N . SER E 3 80 ? 38.000 -5.305 31.370 1.00 48.97 121 SER E N 1
ATOM 9310 C CA . SER E 3 80 ? 38.135 -4.604 32.658 1.00 55.03 121 SER E CA 1
ATOM 9311 C C . SER E 3 80 ? 39.213 -5.292 33.517 1.00 56.91 121 SER E C 1
ATOM 9312 O O . SER E 3 80 ? 39.587 -6.453 33.300 1.00 57.04 121 SER E O 1
ATOM 9315 N N . LEU E 3 81 ? 39.732 -4.558 34.477 1.00 62.82 122 LEU E N 1
ATOM 9316 C CA . LEU E 3 81 ? 40.860 -5.046 35.266 1.00 66.91 122 LEU E CA 1
ATOM 9317 C C . LEU E 3 81 ? 40.410 -6.115 36.250 1.00 65.38 122 LEU E C 1
ATOM 9318 O O . LEU E 3 81 ? 41.167 -7.018 36.604 1.00 54.63 122 LEU E O 1
ATOM 9323 N N . ALA E 3 82 ? 39.162 -5.979 36.685 1.00 66.90 123 ALA E N 1
ATOM 9324 C CA . ALA E 3 82 ? 38.490 -7.010 37.442 1.00 68.51 123 ALA E CA 1
ATOM 9325 C C . ALA E 3 82 ? 38.434 -8.292 36.608 1.00 64.51 123 ALA E C 1
ATOM 9326 O O . ALA E 3 82 ? 38.956 -9.317 37.019 1.00 63.16 123 ALA E O 1
ATOM 9328 N N . SER E 3 83 ? 37.807 -8.212 35.435 1.00 58.88 124 SER E N 1
ATOM 9329 C CA . SER E 3 83 ? 37.753 -9.333 34.494 1.00 59.97 124 SER E CA 1
ATOM 9330 C C . SER E 3 83 ? 39.131 -9.985 34.310 1.00 59.50 124 SER E C 1
ATOM 9331 O O . SER E 3 83 ? 39.227 -11.205 34.144 1.00 60.56 124 SER E O 1
ATOM 9334 N N . LYS E 3 84 ? 40.180 -9.162 34.287 1.00 57.26 125 LYS E N 1
ATOM 9335 C CA . LYS E 3 84 ? 41.546 -9.643 34.067 1.00 57.53 125 LYS E CA 1
ATOM 9336 C C . LYS E 3 84 ? 42.027 -10.416 35.260 1.00 58.01 125 LYS E C 1
ATOM 9337 O O . LYS E 3 84 ? 42.713 -11.421 35.133 1.00 59.94 125 LYS E O 1
ATOM 9343 N N . ALA E 3 85 ? 41.685 -9.907 36.429 1.00 61.08 126 ALA E N 1
ATOM 9344 C CA . ALA E 3 85 ? 42.045 -10.546 37.674 1.00 59.21 126 ALA E CA 1
ATOM 9345 C C . ALA E 3 85 ? 41.376 -11.912 37.767 1.00 60.41 126 ALA E C 1
ATOM 9346 O O . ALA E 3 85 ? 42.030 -12.904 38.111 1.00 61.61 126 ALA E O 1
ATOM 9348 N N . ARG E 3 86 ? 40.089 -11.966 37.436 1.00 56.74 127 ARG E N 1
ATOM 9349 C CA . ARG E 3 86 ? 39.395 -13.239 37.341 1.00 62.28 127 ARG E CA 1
ATOM 9350 C C . ARG E 3 86 ? 40.118 -14.200 36.388 1.00 65.65 127 ARG E C 1
ATOM 9351 O O . ARG E 3 86 ? 40.478 -15.306 36.775 1.00 81.64 127 ARG E O 1
ATOM 9359 N N . MET E 3 87 ? 40.345 -13.775 35.153 1.00 62.65 128 MET E N 1
ATOM 9360 C CA . MET E 3 87 ? 40.951 -14.643 34.164 1.00 65.84 128 MET E CA 1
ATOM 9361 C C . MET E 3 87 ? 42.241 -15.263 34.673 1.00 66.16 128 MET E C 1
ATOM 9362 O O . MET E 3 87 ? 42.429 -16.470 34.577 1.00 66.49 128 MET E O 1
ATOM 9367 N N . ALA E 3 88 ? 43.129 -14.441 35.219 1.00 64.07 129 ALA E N 1
ATOM 9368 C CA . ALA E 3 88 ? 44.438 -14.921 35.659 1.00 63.98 129 ALA E CA 1
ATOM 9369 C C . ALA E 3 88 ? 44.296 -16.116 36.590 1.00 69.47 129 ALA E C 1
ATOM 9370 O O . ALA E 3 88 ? 45.113 -17.034 36.550 1.00 76.70 129 ALA E O 1
ATOM 9372 N N . GLY E 3 89 ? 43.263 -16.099 37.427 1.00 67.40 130 GLY E N 1
ATOM 9373 C CA . GLY E 3 89 ? 43.005 -17.187 38.386 1.00 67.10 130 GLY E CA 1
ATOM 9374 C C . GLY E 3 89 ? 42.346 -18.417 37.767 1.00 63.44 130 GLY E C 1
ATOM 9375 O O . GLY E 3 89 ? 42.822 -19.546 37.961 1.00 57.09 130 GLY E O 1
ATOM 9376 N N . GLU E 3 90 ? 41.269 -18.196 37.009 1.00 58.87 131 GLU E N 1
ATOM 9377 C CA . GLU E 3 90 ? 40.666 -19.239 36.171 1.00 63.61 131 GLU E CA 1
ATOM 9378 C C . GLU E 3 90 ? 41.717 -19.989 35.344 1.00 60.66 131 GLU E C 1
ATOM 9379 O O . GLU E 3 90 ? 41.524 -21.133 34.960 1.00 69.36 131 GLU E O 1
ATOM 9385 N N . ARG E 3 91 ? 42.818 -19.320 35.066 1.00 60.03 132 ARG E N 1
ATOM 9386 C CA . ARG E 3 91 ? 43.918 -19.868 34.308 1.00 63.70 132 ARG E CA 1
ATOM 9387 C C . ARG E 3 91 ? 45.052 -20.429 35.143 1.00 65.33 132 ARG E C 1
ATOM 9388 O O . ARG E 3 91 ? 46.082 -20.781 34.580 1.00 64.44 132 ARG E O 1
ATOM 9396 N N . GLY E 3 92 ? 44.908 -20.486 36.464 1.00 68.65 133 GLY E N 1
ATOM 9397 C CA . GLY E 3 92 ? 45.883 -21.200 37.268 1.00 74.30 133 GLY E CA 1
ATOM 9398 C C . GLY E 3 92 ? 46.444 -20.471 38.468 1.00 80.22 133 GLY E C 1
ATOM 9399 O O . GLY E 3 92 ? 47.005 -21.109 39.357 1.00 83.75 133 GLY E O 1
ATOM 9400 N N . ALA E 3 93 ? 46.270 -19.159 38.555 1.00 81.24 134 ALA E N 1
ATOM 9401 C CA . ALA E 3 93 ? 47.113 -18.409 39.448 1.00 77.32 134 ALA E CA 1
ATOM 9402 C C . ALA E 3 93 ? 46.559 -18.511 40.861 1.00 72.80 134 ALA E C 1
ATOM 9403 O O . ALA E 3 93 ? 45.353 -18.346 41.090 1.00 65.88 134 ALA E O 1
ATOM 9405 N N . SER E 3 94 ? 47.454 -18.811 41.791 1.00 72.71 135 SER E N 1
ATOM 9406 C CA . SER E 3 94 ? 47.113 -18.925 43.205 1.00 77.87 135 SER E CA 1
ATOM 9407 C C . SER E 3 94 ? 46.893 -17.545 43.772 1.00 84.63 135 SER E C 1
ATOM 9408 O O . SER E 3 94 ? 45.941 -17.343 44.528 1.00 81.42 135 SER E O 1
ATOM 9411 N N . ALA E 3 95 ? 47.792 -16.607 43.440 1.00 94.04 136 ALA E N 1
ATOM 9412 C CA . ALA E 3 95 ? 47.500 -15.198 43.632 1.00 90.48 136 ALA E CA 1
ATOM 9413 C C . ALA E 3 95 ? 47.804 -14.353 42.406 1.00 87.53 136 ALA E C 1
ATOM 9414 O O . ALA E 3 95 ? 48.582 -14.752 41.530 1.00 81.98 136 ALA E O 1
ATOM 9416 N N . VAL E 3 96 ? 47.195 -13.165 42.379 1.00 82.92 137 VAL E N 1
ATOM 9417 C CA . VAL E 3 96 ? 47.433 -12.157 41.326 1.00 73.02 137 VAL E CA 1
ATOM 9418 C C . VAL E 3 96 ? 48.019 -10.863 41.899 1.00 64.36 137 VAL E C 1
ATOM 9419 O O . VAL E 3 96 ? 47.379 -10.194 42.701 1.00 55.59 137 VAL E O 1
ATOM 9423 N N . LEU E 3 97 ? 49.229 -10.513 41.472 1.00 61.98 138 LEU E N 1
ATOM 9424 C CA . LEU E 3 97 ? 49.865 -9.248 41.880 1.00 66.33 138 LEU E CA 1
ATOM 9425 C C . LEU E 3 97 ? 49.884 -8.198 40.777 1.00 65.29 138 LEU E C 1
ATOM 9426 O O . LEU E 3 97 ? 50.539 -8.385 39.750 1.00 70.38 138 LEU E O 1
ATOM 9431 N N . PHE E 3 98 ? 49.195 -7.079 41.012 1.00 59.63 139 PHE E N 1
ATOM 9432 C CA . PHE E 3 98 ? 49.190 -5.952 40.080 1.00 53.37 139 PHE E CA 1
ATOM 9433 C C . PHE E 3 98 ? 50.162 -4.839 40.492 1.00 53.40 139 PHE E C 1
ATOM 9434 O O . PHE E 3 98 ? 49.883 -4.116 41.455 1.00 53.31 139 PHE E O 1
ATOM 9442 N N . ASP E 3 99 ? 51.261 -4.659 39.750 1.00 49.84 140 ASP E N 1
ATOM 9443 C CA . ASP E 3 99 ? 52.092 -3.440 39.905 1.00 45.25 140 ASP E CA 1
ATOM 9444 C C . ASP E 3 99 ? 51.454 -2.224 39.253 1.00 51.51 140 ASP E C 1
ATOM 9445 O O . ASP E 3 99 ? 51.518 -2.057 38.026 1.00 56.83 140 ASP E O 1
ATOM 9450 N N . ILE E 3 100 ? 50.893 -1.339 40.075 1.00 53.56 141 ILE E N 1
ATOM 9451 C CA . ILE E 3 100 ? 50.102 -0.199 39.571 1.00 54.04 141 ILE E CA 1
ATOM 9452 C C . ILE E 3 100 ? 50.769 1.177 39.565 1.00 55.35 141 ILE E C 1
ATOM 9453 O O . ILE E 3 100 ? 50.090 2.224 39.474 1.00 58.28 141 ILE E O 1
ATOM 9458 N N . THR E 3 101 ? 52.076 1.172 39.728 1.00 49.87 142 THR E N 1
ATOM 9459 C CA . THR E 3 101 ? 52.850 2.381 39.649 1.00 54.37 142 THR E CA 1
ATOM 9460 C C . THR E 3 101 ? 52.348 3.312 38.542 1.00 55.29 142 THR E C 1
ATOM 9461 O O . THR E 3 101 ? 52.027 4.467 38.793 1.00 58.98 142 THR E O 1
ATOM 9465 N N . GLU E 3 102 ? 52.240 2.784 37.329 1.00 58.70 143 GLU E N 1
ATOM 9466 C CA . GLU E 3 102 ? 51.896 3.577 36.148 1.00 53.00 143 GLU E CA 1
ATOM 9467 C C . GLU E 3 102 ? 50.404 3.799 35.918 1.00 52.71 143 GLU E C 1
ATOM 9468 O O . GLU E 3 102 ? 50.042 4.495 34.964 1.00 56.18 143 GLU E O 1
ATOM 9474 N N . ASP E 3 103 ? 49.539 3.211 36.738 1.00 47.74 144 ASP E N 1
ATOM 9475 C CA . ASP E 3 103 ? 48.089 3.283 36.498 1.00 48.36 144 ASP E CA 1
ATOM 9476 C C . ASP E 3 103 ? 47.417 3.270 37.849 1.00 49.58 144 ASP E C 1
ATOM 9477 O O . ASP E 3 103 ? 46.542 2.477 38.151 1.00 51.69 144 ASP E O 1
ATOM 9482 N N . ARG E 3 104 ? 47.857 4.211 38.655 1.00 60.31 145 ARG E N 1
ATOM 9483 C CA . ARG E 3 104 ? 47.330 4.486 39.978 1.00 66.64 145 ARG E CA 1
ATOM 9484 C C . ARG E 3 104 ? 45.829 4.237 40.123 1.00 59.09 145 ARG E C 1
ATOM 9485 O O . ARG E 3 104 ? 45.383 3.631 41.087 1.00 69.65 145 ARG E O 1
ATOM 9493 N N . ALA E 3 105 ? 45.051 4.665 39.145 1.00 60.20 146 ALA E N 1
ATOM 9494 C CA . ALA E 3 105 ? 43.591 4.580 39.242 1.00 62.70 146 ALA E CA 1
ATOM 9495 C C . ALA E 3 105 ? 43.062 3.144 39.279 1.00 66.82 146 ALA E C 1
ATOM 9496 O O . ALA E 3 105 ? 41.887 2.921 39.594 1.00 69.35 146 ALA E O 1
ATOM 9498 N N . ALA E 3 106 ? 43.915 2.177 38.949 1.00 61.68 147 ALA E N 1
ATOM 9499 C CA . ALA E 3 106 ? 43.535 0.781 39.026 1.00 58.60 147 ALA E CA 1
ATOM 9500 C C . ALA E 3 106 ? 42.870 0.488 40.359 1.00 59.11 147 ALA E C 1
ATOM 9501 O O . ALA E 3 106 ? 41.853 -0.213 40.416 1.00 56.18 147 ALA E O 1
ATOM 9503 N N . ALA E 3 107 ? 43.429 1.056 41.430 1.00 62.75 148 ALA E N 1
ATOM 9504 C CA . ALA E 3 107 ? 42.934 0.806 42.785 1.00 55.22 148 ALA E CA 1
ATOM 9505 C C . ALA E 3 107 ? 41.431 0.927 42.823 1.00 54.36 148 ALA E C 1
ATOM 9506 O O . ALA E 3 107 ? 40.752 -0.009 43.231 1.00 58.77 148 ALA E O 1
ATOM 9508 N N . GLU E 3 108 ? 40.891 2.045 42.350 1.00 63.64 149 GLU E N 1
ATOM 9509 C CA . GLU E 3 108 ? 39.427 2.245 42.409 1.00 74.17 149 GLU E CA 1
ATOM 9510 C C . GLU E 3 108 ? 38.627 1.353 41.449 1.00 73.39 149 GLU E C 1
ATOM 9511 O O . GLU E 3 108 ? 37.402 1.242 41.574 1.00 76.09 149 GLU E O 1
ATOM 9517 N N . GLN E 3 109 ? 39.308 0.732 40.489 1.00 76.36 150 GLN E N 1
ATOM 9518 C CA . GLN E 3 109 ? 38.662 -0.250 39.591 1.00 83.51 150 GLN E CA 1
ATOM 9519 C C . GLN E 3 109 ? 38.618 -1.649 40.207 1.00 77.03 150 GLN E C 1
ATOM 9520 O O . GLN E 3 109 ? 37.677 -2.395 39.972 1.00 71.75 150 GLN E O 1
ATOM 9526 N N . LEU E 3 110 ? 39.648 -1.991 40.975 1.00 71.45 151 LEU E N 1
ATOM 9527 C CA . LEU E 3 110 ? 39.708 -3.265 41.665 1.00 72.65 151 LEU E CA 1
ATOM 9528 C C . LEU E 3 110 ? 39.170 -3.117 43.076 1.00 84.58 151 LEU E C 1
ATOM 9529 O O . LEU E 3 110 ? 39.754 -3.613 44.048 1.00 87.82 151 LEU E O 1
ATOM 9534 N N . GLN E 3 111 ? 38.024 -2.462 43.175 1.00 93.45 152 GLN E N 1
ATOM 9535 C CA . GLN E 3 111 ? 37.495 -2.042 44.449 1.00 109.35 152 GLN E CA 1
ATOM 9536 C C . GLN E 3 111 ? 36.194 -2.784 44.702 1.00 103.95 152 GLN E C 1
ATOM 9537 O O . GLN E 3 111 ? 36.105 -3.535 45.668 1.00 99.66 152 GLN E O 1
ATOM 9543 N N . GLN E 3 112 ? 35.212 -2.609 43.814 1.00 105.49 153 GLN E N 1
ATOM 9544 C CA . GLN E 3 112 ? 33.898 -3.241 43.976 1.00 110.23 153 GLN E CA 1
ATOM 9545 C C . GLN E 3 112 ? 34.017 -4.769 44.072 1.00 118.39 153 GLN E C 1
ATOM 9546 O O . GLN E 3 112 ? 34.699 -5.389 43.253 1.00 118.36 153 GLN E O 1
ATOM 9552 N N . PRO E 3 113 ? 33.370 -5.378 45.089 1.00 131.77 154 PRO E N 1
ATOM 9553 C CA . PRO E 3 113 ? 33.547 -6.820 45.288 1.00 124.66 154 PRO E CA 1
ATOM 9554 C C . PRO E 3 113 ? 32.795 -7.701 44.299 1.00 111.74 154 PRO E C 1
ATOM 9555 O O . PRO E 3 113 ? 31.641 -7.433 43.982 1.00 105.77 154 PRO E O 1
ATOM 9559 N N . LEU E 3 114 ? 33.475 -8.727 43.800 1.00 107.96 155 LEU E N 1
ATOM 9560 C CA . LEU E 3 114 ? 32.802 -9.896 43.233 1.00 112.59 155 LEU E CA 1
ATOM 9561 C C . LEU E 3 114 ? 33.378 -11.207 43.805 1.00 110.05 155 LEU E C 1
ATOM 9562 O O . LEU E 3 114 ? 33.189 -12.275 43.229 1.00 98.38 155 LEU E O 1
ATOM 9567 N N . GLY E 3 115 ? 34.076 -11.103 44.939 1.00 110.18 156 GLY E N 1
ATOM 9568 C CA . GLY E 3 115 ? 34.451 -12.252 45.774 1.00 105.55 156 GLY E CA 1
ATOM 9569 C C . GLY E 3 115 ? 35.174 -13.394 45.089 1.00 101.32 156 GLY E C 1
ATOM 9570 O O . GLY E 3 115 ? 34.572 -14.417 44.778 1.00 100.14 156 GLY E O 1
ATOM 9571 N N . LEU E 3 116 ? 36.476 -13.232 44.888 1.00 106.81 157 LEU E N 1
ATOM 9572 C CA . LEU E 3 116 ? 37.270 -14.188 44.118 1.00 104.90 157 LEU E CA 1
ATOM 9573 C C . LEU E 3 116 ? 38.091 -15.075 45.031 1.00 101.57 157 LEU E C 1
ATOM 9574 O O . LEU E 3 116 ? 38.864 -14.583 45.850 1.00 89.91 157 LEU E O 1
ATOM 9579 N N . THR E 3 117 ? 37.923 -16.388 44.870 1.00 100.87 158 THR E N 1
ATOM 9580 C CA . THR E 3 117 ? 38.624 -17.386 45.699 1.00 93.55 158 THR E CA 1
ATOM 9581 C C . THR E 3 117 ? 40.128 -17.077 45.773 1.00 89.82 158 THR E C 1
ATOM 9582 O O . THR E 3 117 ? 40.764 -17.310 46.791 1.00 83.24 158 THR E O 1
ATOM 9586 N N . TRP E 3 118 ? 40.684 -16.566 44.675 1.00 94.20 159 TRP E N 1
ATOM 9587 C CA . TRP E 3 118 ? 42.098 -16.173 44.612 1.00 91.15 159 TRP E CA 1
ATOM 9588 C C . TRP E 3 118 ? 42.253 -14.723 45.096 1.00 86.22 159 TRP E C 1
ATOM 9589 O O . TRP E 3 118 ? 41.396 -13.860 44.841 1.00 79.83 159 TRP E O 1
ATOM 9600 N N . PRO E 3 119 ? 43.343 -14.448 45.813 1.00 79.37 160 PRO E N 1
ATOM 9601 C CA . PRO E 3 119 ? 43.574 -13.103 46.311 1.00 84.64 160 PRO E CA 1
ATOM 9602 C C . PRO E 3 119 ? 44.256 -12.237 45.250 1.00 83.24 160 PRO E C 1
ATOM 9603 O O . PRO E 3 119 ? 45.065 -12.746 44.479 1.00 81.54 160 PRO E O 1
ATOM 9607 N N . VAL E 3 120 ? 43.932 -10.947 45.205 1.00 77.72 161 VAL E N 1
ATOM 9608 C CA . VAL E 3 120 ? 44.678 -10.025 44.341 1.00 72.00 161 VAL E CA 1
ATOM 9609 C C . VAL E 3 120 ? 45.225 -8.863 45.172 1.00 63.46 161 VAL E C 1
ATOM 9610 O O . VAL E 3 120 ? 44.520 -8.250 45.970 1.00 61.70 161 VAL E O 1
ATOM 9614 N N . VAL E 3 121 ? 46.490 -8.569 44.960 1.00 60.19 162 VAL E N 1
ATOM 9615 C CA . VAL E 3 121 ? 47.213 -7.638 45.790 1.00 62.72 162 VAL E CA 1
ATOM 9616 C C . VAL E 3 121 ? 47.880 -6.522 44.992 1.00 71.57 162 VAL E C 1
ATOM 9617 O O . VAL E 3 121 ? 48.698 -6.797 44.103 1.00 66.09 162 VAL E O 1
ATOM 9621 N N . LEU E 3 122 ? 47.542 -5.272 45.346 1.00 67.96 163 LEU E N 1
ATOM 9622 C CA . LEU E 3 122 ? 48.035 -4.088 44.658 1.00 66.49 163 LEU E CA 1
ATOM 9623 C C . LEU E 3 122 ? 49.333 -3.653 45.287 1.00 62.85 163 LEU E C 1
ATOM 9624 O O . LEU E 3 122 ? 49.472 -3.770 46.486 1.00 60.87 163 LEU E O 1
ATOM 9629 N N . ILE E 3 123 ? 50.272 -3.139 44.492 1.00 60.19 164 ILE E N 1
ATOM 9630 C CA . ILE E 3 123 ? 51.586 -2.724 45.003 1.00 63.26 164 ILE E CA 1
ATOM 9631 C C . ILE E 3 123 ? 52.248 -1.588 44.202 1.00 69.34 164 ILE E C 1
ATOM 9632 O O . ILE E 3 123 ? 52.475 -1.744 43.010 1.00 74.17 164 ILE E O 1
ATOM 9637 N N . TRP E 3 124 ? 52.637 -0.499 44.877 1.00 75.27 165 TRP E N 1
ATOM 9638 C CA . TRP E 3 124 ? 53.139 0.711 44.201 1.00 69.19 165 TRP E CA 1
ATOM 9639 C C . TRP E 3 124 ? 54.616 1.044 44.429 1.00 73.44 165 TRP E C 1
ATOM 9640 O O . TRP E 3 124 ? 55.367 0.275 45.001 1.00 70.15 165 TRP E O 1
ATOM 9651 N N . GLY E 3 125 ? 55.001 2.224 43.950 1.00 82.02 166 GLY E N 1
ATOM 9652 C CA . GLY E 3 125 ? 56.374 2.717 43.925 1.00 81.35 166 GLY E CA 1
ATOM 9653 C C . GLY E 3 125 ? 57.486 1.870 44.517 1.00 80.95 166 GLY E C 1
ATOM 9654 O O . GLY E 3 125 ? 58.194 1.149 43.797 1.00 72.82 166 GLY E O 1
ATOM 9655 N N . ASN E 3 126 ? 57.616 1.995 45.843 1.00 91.13 167 ASN E N 1
ATOM 9656 C CA . ASN E 3 126 ? 58.796 1.582 46.632 1.00 88.75 167 ASN E CA 1
ATOM 9657 C C . ASN E 3 126 ? 59.144 0.105 46.473 1.00 81.60 167 ASN E C 1
ATOM 9658 O O . ASN E 3 126 ? 60.229 -0.280 46.007 1.00 71.49 167 ASN E O 1
ATOM 9663 N N . ASP E 3 127 ? 58.174 -0.713 46.838 1.00 80.65 168 ASP E N 1
ATOM 9664 C CA . ASP E 3 127 ? 58.341 -2.154 46.865 1.00 85.42 168 ASP E CA 1
ATOM 9665 C C . ASP E 3 127 ? 58.344 -2.744 45.467 1.00 87.44 168 ASP E C 1
ATOM 9666 O O . ASP E 3 127 ? 59.297 -3.427 45.070 1.00 84.74 168 ASP E O 1
ATOM 9671 N N . ALA E 3 128 ? 57.269 -2.459 44.733 1.00 84.47 169 ALA E N 1
ATOM 9672 C CA . ALA E 3 128 ? 57.128 -2.842 43.332 1.00 75.84 169 ALA E CA 1
ATOM 9673 C C . ALA E 3 128 ? 58.417 -2.617 42.560 1.00 69.76 169 ALA E C 1
ATOM 9674 O O . ALA E 3 128 ? 58.888 -3.495 41.840 1.00 60.25 169 ALA E O 1
ATOM 9676 N N . GLU E 3 129 ? 59.010 -1.445 42.724 1.00 72.13 170 GLU E N 1
ATOM 9677 C CA . GLU E 3 129 ? 60.231 -1.145 41.997 1.00 76.36 170 GLU E CA 1
ATOM 9678 C C . GLU E 3 129 ? 61.307 -2.218 42.164 1.00 76.60 170 GLU E C 1
ATOM 9679 O O . GLU E 3 129 ? 62.119 -2.427 41.263 1.00 75.18 170 GLU E O 1
ATOM 9685 N N . LYS E 3 130 ? 61.344 -2.840 43.338 1.00 83.66 171 LYS E N 1
ATOM 9686 C CA . LYS E 3 130 ? 62.344 -3.875 43.662 1.00 91.16 171 LYS E CA 1
ATOM 9687 C C . LYS E 3 130 ? 61.966 -5.257 43.140 1.00 83.62 171 LYS E C 1
ATOM 9688 O O . LYS E 3 130 ? 62.830 -6.068 42.794 1.00 81.10 171 LYS E O 1
ATOM 9694 N N . LEU E 3 131 ? 60.671 -5.525 43.098 1.00 73.89 172 LEU E N 1
ATOM 9695 C CA . LEU E 3 131 ? 60.170 -6.768 42.532 1.00 70.13 172 LEU E CA 1
ATOM 9696 C C . LEU E 3 131 ? 60.463 -6.878 41.033 1.00 74.44 172 LEU E C 1
ATOM 9697 O O . LEU E 3 131 ? 60.831 -7.927 40.533 1.00 72.26 172 LEU E O 1
ATOM 9702 N N . MET E 3 132 ? 60.318 -5.761 40.333 1.00 79.51 173 MET E N 1
ATOM 9703 C CA . MET E 3 132 ? 60.681 -5.670 38.938 1.00 79.89 173 MET E CA 1
ATOM 9704 C C . MET E 3 132 ? 62.199 -5.631 38.770 1.00 97.32 173 MET E C 1
ATOM 9705 O O . MET E 3 132 ? 62.722 -6.117 37.751 1.00 99.59 173 MET E O 1
ATOM 9710 N N . GLU E 3 133 ? 62.902 -5.010 39.733 1.00 108.15 174 GLU E N 1
ATOM 9711 C CA . GLU E 3 133 ? 64.374 -5.086 39.806 1.00 109.12 174 GLU E CA 1
ATOM 9712 C C . GLU E 3 133 ? 64.722 -6.551 39.757 1.00 102.44 174 GLU E C 1
ATOM 9713 O O . GLU E 3 133 ? 65.682 -6.958 39.093 1.00 94.13 174 GLU E O 1
ATOM 9719 N N . PHE E 3 134 ? 63.917 -7.342 40.458 1.00 99.21 175 PHE E N 1
ATOM 9720 C CA . PHE E 3 134 ? 64.112 -8.767 40.446 1.00 104.85 175 PHE E CA 1
ATOM 9721 C C . PHE E 3 134 ? 63.744 -9.397 39.104 1.00 93.55 175 PHE E C 1
ATOM 9722 O O . PHE E 3 134 ? 64.623 -9.875 38.365 1.00 88.19 175 PHE E O 1
ATOM 9730 N N . VAL E 3 135 ? 62.453 -9.343 38.787 1.00 89.73 176 VAL E N 1
ATOM 9731 C CA . VAL E 3 135 ? 61.878 -10.019 37.602 1.00 84.36 176 VAL E CA 1
ATOM 9732 C C . VAL E 3 135 ? 62.512 -9.607 36.269 1.00 83.55 176 VAL E C 1
ATOM 9733 O O . VAL E 3 135 ? 62.618 -10.411 35.366 1.00 72.27 176 VAL E O 1
ATOM 9737 N N . TYR E 3 136 ? 62.948 -8.363 36.133 1.00 92.50 177 TYR E N 1
ATOM 9738 C CA . TYR E 3 136 ? 63.502 -7.934 34.853 1.00 95.24 177 TYR E CA 1
ATOM 9739 C C . TYR E 3 136 ? 64.717 -8.793 34.560 1.00 93.01 177 TYR E C 1
ATOM 9740 O O . TYR E 3 136 ? 65.368 -9.227 35.490 1.00 80.14 177 TYR E O 1
ATOM 9749 N N . LYS E 3 137 ? 64.970 -9.074 33.277 1.00 105.65 178 LYS E N 1
ATOM 9750 C CA . LYS E 3 137 ? 66.286 -9.553 32.794 1.00 122.24 178 LYS E CA 1
ATOM 9751 C C . LYS E 3 137 ? 67.324 -9.056 33.810 1.00 146.10 178 LYS E C 1
ATOM 9752 O O . LYS E 3 137 ? 67.378 -7.853 34.100 1.00 169.28 178 LYS E O 1
ATOM 9758 N N . ASN E 3 138 ? 68.159 -9.975 34.308 1.00 154.26 179 ASN E N 1
ATOM 9759 C CA . ASN E 3 138 ? 68.819 -9.889 35.649 1.00 143.54 179 ASN E CA 1
ATOM 9760 C C . ASN E 3 138 ? 67.867 -10.039 36.866 1.00 128.44 179 ASN E C 1
ATOM 9761 O O . ASN E 3 138 ? 68.026 -9.359 37.877 1.00 114.78 179 ASN E O 1
ATOM 9766 N N . GLN E 3 139 ? 66.906 -10.958 36.792 1.00 116.47 180 GLN E N 1
ATOM 9767 C CA . GLN E 3 139 ? 66.678 -11.798 35.617 1.00 113.37 180 GLN E CA 1
ATOM 9768 C C . GLN E 3 139 ? 65.266 -12.345 35.667 1.00 107.85 180 GLN E C 1
ATOM 9769 O O . GLN E 3 139 ? 64.492 -12.028 36.588 1.00 108.44 180 GLN E O 1
ATOM 9775 N N . LYS E 3 140 ? 64.904 -13.148 34.673 1.00 96.27 181 LYS E N 1
ATOM 9776 C CA . LYS E 3 140 ? 63.952 -14.204 34.961 1.00 96.56 181 LYS E CA 1
ATOM 9777 C C . LYS E 3 140 ? 64.675 -15.150 35.943 1.00 98.32 181 LYS E C 1
ATOM 9778 O O . LYS E 3 140 ? 65.199 -16.216 35.584 1.00 105.21 181 LYS E O 1
ATOM 9784 N N . ALA E 3 141 ? 64.740 -14.693 37.189 1.00 92.07 182 ALA E N 1
ATOM 9785 C CA . ALA E 3 141 ? 65.394 -15.449 38.245 1.00 92.30 182 ALA E CA 1
ATOM 9786 C C . ALA E 3 141 ? 64.297 -16.200 38.957 1.00 86.23 182 ALA E C 1
ATOM 9787 O O . ALA E 3 141 ? 63.429 -15.576 39.554 1.00 82.19 182 ALA E O 1
ATOM 9789 N N . HIS E 3 142 ? 64.312 -17.530 38.880 1.00 78.12 183 HIS E N 1
ATOM 9790 C CA . HIS E 3 142 ? 63.327 -18.321 39.621 1.00 74.84 183 HIS E CA 1
ATOM 9791 C C . HIS E 3 142 ? 63.143 -17.803 41.061 1.00 71.80 183 HIS E C 1
ATOM 9792 O O . HIS E 3 142 ? 64.093 -17.419 41.764 1.00 73.91 183 HIS E O 1
ATOM 9799 N N . VAL E 3 143 ? 61.901 -17.790 41.492 1.00 65.79 184 VAL E N 1
ATOM 9800 C CA . VAL E 3 143 ? 61.562 -17.327 42.817 1.00 72.22 184 VAL E CA 1
ATOM 9801 C C . VAL E 3 143 ? 60.304 -18.033 43.288 1.00 75.30 184 VAL E C 1
ATOM 9802 O O . VAL E 3 143 ? 59.570 -18.660 42.507 1.00 84.49 184 VAL E O 1
ATOM 9806 N N . ARG E 3 144 ? 60.067 -17.881 44.578 1.00 67.95 185 ARG E N 1
ATOM 9807 C CA . ARG E 3 144 ? 58.991 -18.521 45.272 1.00 71.63 185 ARG E CA 1
ATOM 9808 C C . ARG E 3 144 ? 58.402 -17.416 46.148 1.00 71.18 185 ARG E C 1
ATOM 9809 O O . ARG E 3 144 ? 59.149 -16.749 46.864 1.00 74.54 185 ARG E O 1
ATOM 9817 N N . ILE E 3 145 ? 57.089 -17.197 46.071 1.00 66.62 186 ILE E N 1
ATOM 9818 C CA . ILE E 3 145 ? 56.444 -16.102 46.784 1.00 73.81 186 ILE E CA 1
ATOM 9819 C C . ILE E 3 145 ? 55.431 -16.583 47.788 1.00 77.03 186 ILE E C 1
ATOM 9820 O O . ILE E 3 145 ? 54.578 -17.423 47.490 1.00 72.83 186 ILE E O 1
ATOM 9825 N N . GLU E 3 146 ? 55.522 -16.007 48.980 1.00 89.79 187 GLU E N 1
ATOM 9826 C C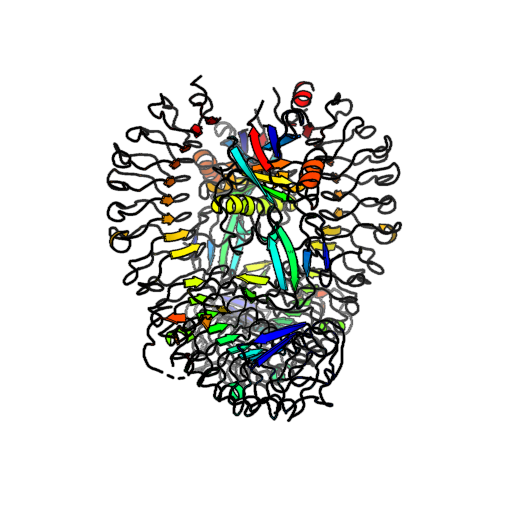A . GLU E 3 146 ? 54.534 -16.227 50.010 1.00 98.53 187 GLU E CA 1
ATOM 9827 C C . GLU E 3 146 ? 53.817 -14.920 50.175 1.00 92.62 187 GLU E C 1
ATOM 9828 O O . GLU E 3 146 ? 54.432 -13.869 50.368 1.00 86.32 187 GLU E O 1
ATOM 9834 N N . LEU E 3 147 ? 52.505 -15.003 50.096 1.00 90.79 188 LEU E N 1
ATOM 9835 C CA . LEU E 3 147 ? 51.661 -13.870 50.297 1.00 100.62 188 LEU E CA 1
ATOM 9836 C C . LEU E 3 147 ? 51.155 -14.148 51.685 1.00 103.11 188 LEU E C 1
ATOM 9837 O O . LEU E 3 147 ? 50.159 -14.849 51.906 1.00 107.28 188 LEU E O 1
ATOM 9842 N N . LYS E 3 148 ? 51.958 -13.673 52.621 1.00 110.34 189 LYS E N 1
ATOM 9843 C CA . LYS E 3 148 ? 51.724 -13.838 54.036 1.00 116.07 189 LYS E CA 1
ATOM 9844 C C . LYS E 3 148 ? 50.612 -12.845 54.385 1.00 117.84 189 LYS E C 1
ATOM 9845 O O . LYS E 3 148 ? 50.779 -11.642 54.200 1.00 122.57 189 LYS E O 1
ATOM 9851 N N . GLU E 3 149 ? 49.492 -13.358 54.893 1.00 120.34 190 GLU E N 1
ATOM 9852 C CA . GLU E 3 149 ? 48.243 -12.579 55.060 1.00 124.03 190 GLU E CA 1
ATOM 9853 C C . GLU E 3 149 ? 48.522 -11.358 55.967 1.00 122.23 190 GLU E C 1
ATOM 9854 O O . GLU E 3 149 ? 49.687 -11.005 56.155 1.00 116.92 190 GLU E O 1
ATOM 9860 N N . PRO E 3 150 ? 47.485 -10.690 56.523 1.00 128.60 191 PRO E N 1
ATOM 9861 C CA . PRO E 3 150 ? 47.867 -9.430 57.215 1.00 135.60 191 PRO E CA 1
ATOM 9862 C C . PRO E 3 150 ? 48.918 -9.567 58.344 1.00 140.74 191 PRO E C 1
ATOM 9863 O O . PRO E 3 150 ? 49.613 -10.579 58.416 1.00 132.42 191 PRO E O 1
ATOM 9867 N N . PRO E 3 151 ? 49.092 -8.522 59.173 1.00 148.81 192 PRO E N 1
ATOM 9868 C CA . PRO E 3 151 ? 49.873 -8.699 60.409 1.00 146.64 192 PRO E CA 1
ATOM 9869 C C . PRO E 3 151 ? 48.987 -8.890 61.661 1.00 129.30 192 PRO E C 1
ATOM 9870 O O . PRO E 3 151 ? 48.755 -7.959 62.440 1.00 108.73 192 PRO E O 1
ATOM 9874 N N . GLN F 3 3 ? 20.973 8.722 56.562 1.00 126.92 44 GLN F N 1
ATOM 9875 C CA . GLN F 3 3 ? 20.281 7.398 56.625 1.00 128.85 44 GLN F CA 1
ATOM 9876 C C . GLN F 3 3 ? 18.882 7.520 56.020 1.00 126.86 44 GLN F C 1
ATOM 9877 O O . GLN F 3 3 ? 18.677 7.137 54.867 1.00 128.48 44 GLN F O 1
ATOM 9883 N N . LYS F 3 4 ? 17.945 8.097 56.779 1.00 125.20 45 LYS F N 1
ATOM 9884 C CA . LYS F 3 4 ? 16.533 8.159 56.401 1.00 128.10 45 LYS F CA 1
ATOM 9885 C C . LYS F 3 4 ? 16.009 9.590 56.235 1.00 131.61 45 LYS F C 1
ATOM 9886 O O . LYS F 3 4 ? 16.677 10.546 56.627 1.00 130.89 45 LYS F O 1
ATOM 9892 N N . ALA F 3 5 ? 14.803 9.713 55.671 1.00 136.62 46 ALA F N 1
ATOM 9893 C CA . ALA F 3 5 ? 14.206 11.007 55.310 1.00 140.25 46 ALA F CA 1
ATOM 9894 C C . ALA F 3 5 ? 12.736 11.146 55.742 1.00 141.30 46 ALA F C 1
ATOM 9895 O O . ALA F 3 5 ? 11.889 10.325 55.395 1.00 123.09 46 ALA F O 1
ATOM 9897 N N . ILE F 3 6 ? 12.438 12.206 56.490 1.00 156.53 47 ILE F N 1
ATOM 9898 C CA . ILE F 3 6 ? 11.050 12.555 56.819 1.00 161.92 47 ILE F CA 1
ATOM 9899 C C . ILE F 3 6 ? 10.590 13.527 55.735 1.00 161.57 47 ILE F C 1
ATOM 9900 O O . ILE F 3 6 ? 11.401 14.256 55.152 1.00 163.78 47 ILE F O 1
ATOM 9905 N N . ILE F 3 7 ? 9.303 13.494 55.419 1.00 154.72 48 ILE F N 1
ATOM 9906 C CA . ILE F 3 7 ? 8.798 14.198 54.255 1.00 154.15 48 ILE F CA 1
ATOM 9907 C C . ILE F 3 7 ? 7.432 14.759 54.569 1.00 150.34 48 ILE F C 1
ATOM 9908 O O . ILE F 3 7 ? 6.469 14.014 54.731 1.00 143.40 48 ILE F O 1
ATOM 9913 N N . ARG F 3 8 ? 7.346 16.079 54.632 1.00 150.23 49 ARG F N 1
ATOM 9914 C CA . ARG F 3 8 ? 6.081 16.724 54.925 1.00 151.12 49 ARG F CA 1
ATOM 9915 C C . ARG F 3 8 ? 5.360 16.997 53.620 1.00 141.82 49 ARG F C 1
ATOM 9916 O O . ARG F 3 8 ? 5.995 17.334 52.628 1.00 129.96 49 ARG F O 1
ATOM 9924 N N . VAL F 3 9 ? 4.038 16.851 53.632 1.00 144.26 50 VAL F N 1
ATOM 9925 C CA . VAL F 3 9 ? 3.204 17.139 52.472 1.00 145.75 50 VAL F CA 1
ATOM 9926 C C . VAL F 3 9 ? 2.071 18.084 52.872 1.00 157.46 50 VAL F C 1
ATOM 9927 O O . VAL F 3 9 ? 1.057 17.658 53.434 1.00 160.89 50 VAL F O 1
ATOM 9931 N N . ILE F 3 10 ? 2.253 19.371 52.573 1.00 172.09 51 ILE F N 1
ATOM 9932 C CA . ILE F 3 10 ? 1.312 20.417 52.971 1.00 176.42 51 ILE F CA 1
ATOM 9933 C C . ILE F 3 10 ? 0.551 20.967 51.758 1.00 167.40 51 ILE F C 1
ATOM 9934 O O . ILE F 3 10 ? 1.121 21.732 50.972 1.00 158.70 51 ILE F O 1
ATOM 9939 N N . PRO F 3 11 ? -0.728 20.565 51.588 1.00 160.22 52 PRO F N 1
ATOM 9940 C CA . PRO F 3 11 ? -1.555 21.250 50.589 1.00 160.39 52 PRO F CA 1
ATOM 9941 C C . PRO F 3 11 ? -1.721 22.733 50.930 1.00 167.39 52 PRO F C 1
ATOM 9942 O O . PRO F 3 11 ? -1.871 23.088 52.091 1.00 173.23 52 PRO F O 1
ATOM 9946 N N . LEU F 3 12 ? -1.708 23.597 49.923 1.00 173.80 53 LEU F N 1
ATOM 9947 C CA . LEU F 3 12 ? -1.957 25.035 50.152 1.00 167.49 53 LEU F CA 1
ATOM 9948 C C . LEU F 3 12 ? -3.440 25.318 50.510 1.00 169.01 53 LEU F C 1
ATOM 9949 O O . LEU F 3 12 ? -3.967 26.412 50.295 1.00 160.47 53 LEU F O 1
ATOM 9954 N N . LYS F 3 13 ? -4.072 24.282 51.073 1.00 171.49 54 LYS F N 1
ATOM 9955 C CA . LYS F 3 13 ? -5.353 24.326 51.784 1.00 163.86 54 LYS F CA 1
ATOM 9956 C C . LYS F 3 13 ? -5.121 23.329 52.953 1.00 161.02 54 LYS F C 1
ATOM 9957 O O . LYS F 3 13 ? -4.664 22.233 52.657 1.00 158.83 54 LYS F O 1
ATOM 9963 N N . MET F 3 14 ? -5.402 23.587 54.241 1.00 158.01 55 MET F N 1
ATOM 9964 C CA . MET F 3 14 ? -6.401 24.492 54.846 1.00 170.32 55 MET F CA 1
ATOM 9965 C C . MET F 3 14 ? -7.529 23.577 55.420 1.00 174.53 55 MET F C 1
ATOM 9966 O O . MET F 3 14 ? -8.705 23.666 55.039 1.00 182.64 55 MET F O 1
ATOM 9971 N N . ASP F 3 15 ? -7.142 22.652 56.304 1.00 170.56 56 ASP F N 1
ATOM 9972 C CA . ASP F 3 15 ? -8.097 21.921 57.162 1.00 169.99 56 ASP F CA 1
ATOM 9973 C C . ASP F 3 15 ? -7.448 21.577 58.521 1.00 173.10 56 ASP F C 1
ATOM 9974 O O . ASP F 3 15 ? -6.289 21.165 58.557 1.00 168.14 56 ASP F O 1
ATOM 9979 N N . PRO F 3 16 ? -8.188 21.760 59.640 1.00 174.16 57 PRO F N 1
ATOM 9980 C CA . PRO F 3 16 ? -7.608 21.612 60.986 1.00 167.79 57 PRO F CA 1
ATOM 9981 C C . PRO F 3 16 ? -7.591 20.169 61.507 1.00 165.87 57 PRO F C 1
ATOM 9982 O O . PRO F 3 16 ? -6.765 19.831 62.368 1.00 147.36 57 PRO F O 1
ATOM 9986 N N . THR F 3 17 ? -8.510 19.345 60.993 1.00 170.96 58 THR F N 1
ATOM 9987 C CA . THR F 3 17 ? -8.608 17.920 61.332 1.00 172.66 58 THR F CA 1
ATOM 9988 C C . THR F 3 17 ? -7.877 17.056 60.300 1.00 178.87 58 THR F C 1
ATOM 9989 O O . THR F 3 17 ? -7.298 16.029 60.661 1.00 191.22 58 THR F O 1
ATOM 9993 N N . GLY F 3 18 ? -7.928 17.458 59.025 1.00 170.88 59 GLY F N 1
ATOM 9994 C CA . GLY F 3 18 ? -7.060 16.887 57.990 1.00 161.42 59 GLY F CA 1
ATOM 9995 C C . GLY F 3 18 ? -5.599 17.110 58.332 1.00 162.20 59 GLY F C 1
ATOM 9996 O O . GLY F 3 18 ? -4.727 16.495 57.732 1.00 153.96 59 GLY F O 1
ATOM 9997 N N . LYS F 3 19 ? -5.351 18.036 59.264 1.00 169.96 60 LYS F N 1
ATOM 9998 C CA . LYS F 3 19 ? -4.119 18.129 60.052 1.00 176.89 60 LYS F CA 1
ATOM 9999 C C . LYS F 3 19 ? -2.855 17.717 59.297 1.00 185.16 60 LYS F C 1
ATOM 10000 O O . LYS F 3 19 ? -2.333 16.603 59.457 1.00 187.63 60 LYS F O 1
ATOM 10006 N N . LEU F 3 20 ? -2.398 18.644 58.456 1.00 190.32 61 LEU F N 1
ATOM 10007 C CA . LEU F 3 20 ? -1.145 18.515 57.699 1.00 186.63 61 LEU F CA 1
ATOM 10008 C C . LEU F 3 20 ? -1.041 17.075 57.135 1.00 186.86 61 LEU F C 1
ATOM 10009 O O . LEU F 3 20 ? -0.205 16.294 57.582 1.00 187.78 61 LEU F O 1
ATOM 10014 N N . ASN F 3 21 ? -1.889 16.769 56.136 1.00 182.78 62 ASN F N 1
ATOM 10015 C CA . ASN F 3 21 ? -2.413 15.390 55.881 1.00 176.64 62 ASN F CA 1
ATOM 10016 C C . ASN F 3 21 ? -1.482 14.180 55.656 1.00 171.23 62 ASN F C 1
ATOM 10017 O O . ASN F 3 21 ? -1.866 13.077 56.043 1.00 167.70 62 ASN F O 1
ATOM 10022 N N . LEU F 3 22 ? -0.317 14.349 55.024 1.00 168.85 63 LEU F N 1
ATOM 10023 C CA . LEU F 3 22 ? 0.633 13.235 54.848 1.00 168.11 63 LEU F CA 1
ATOM 10024 C C . LEU F 3 22 ? 2.017 13.542 55.435 1.00 160.38 63 LEU F C 1
ATOM 10025 O O . LEU F 3 22 ? 2.582 14.604 55.195 1.00 152.10 63 LEU F O 1
ATOM 10030 N N . THR F 3 23 ? 2.543 12.605 56.221 1.00 156.80 64 THR F N 1
ATOM 10031 C CA . THR F 3 23 ? 3.964 12.586 56.603 1.00 150.56 64 THR F CA 1
ATOM 10032 C C . THR F 3 23 ? 4.445 11.199 56.241 1.00 145.33 64 THR F C 1
ATOM 10033 O O . THR F 3 23 ? 3.823 10.198 56.603 1.00 148.53 64 THR F O 1
ATOM 10037 N N . LEU F 3 24 ? 5.553 11.132 55.528 1.00 137.47 65 LEU F N 1
ATOM 10038 C CA . LEU F 3 24 ? 6.021 9.847 55.049 1.00 140.13 65 LEU F CA 1
ATOM 10039 C C . LEU F 3 24 ? 7.534 9.759 55.193 1.00 131.66 65 LEU F C 1
ATOM 10040 O O . LEU F 3 24 ? 8.204 10.729 55.576 1.00 113.53 65 LEU F O 1
ATOM 10045 N N . GLU F 3 25 ? 8.045 8.571 54.902 1.00 129.38 66 GLU F N 1
ATOM 10046 C CA . GLU F 3 25 ? 9.402 8.194 55.209 1.00 124.97 66 GLU F CA 1
ATOM 10047 C C . GLU F 3 25 ? 10.031 7.720 53.907 1.00 120.23 66 GLU F C 1
ATOM 10048 O O . GLU F 3 25 ? 9.331 7.268 53.000 1.00 107.46 66 GLU F O 1
ATOM 10054 N N . GLY F 3 26 ? 11.349 7.841 53.818 1.00 116.67 67 GLY F N 1
ATOM 10055 C CA . GLY F 3 26 ? 12.086 7.501 52.605 1.00 113.50 67 GLY F CA 1
ATOM 10056 C C . GLY F 3 26 ? 13.552 7.337 52.925 1.00 117.64 67 GLY F C 1
ATOM 10057 O O . GLY F 3 26 ? 13.940 7.461 54.071 1.00 131.98 67 GLY F O 1
ATOM 10058 N N . VAL F 3 27 ? 14.367 7.068 51.914 1.00 115.23 68 VAL F N 1
ATOM 10059 C CA . VAL F 3 27 ? 15.801 6.847 52.099 1.00 119.66 68 VAL F CA 1
ATOM 10060 C C . VAL F 3 27 ? 16.537 7.944 51.328 1.00 120.05 68 VAL F C 1
ATOM 10061 O O . VAL F 3 27 ? 15.977 8.531 50.407 1.00 115.61 68 VAL F O 1
ATOM 10065 N N . PHE F 3 28 ? 17.776 8.230 51.723 1.00 126.93 69 PHE F N 1
ATOM 10066 C CA . PHE F 3 28 ? 18.639 9.165 50.991 1.00 137.05 69 PHE F CA 1
ATOM 10067 C C . PHE F 3 28 ? 19.485 8.351 50.024 1.00 128.10 69 PHE F C 1
ATOM 10068 O O . PHE F 3 28 ? 19.918 7.246 50.363 1.00 116.63 69 PHE F O 1
ATOM 10076 N N . ALA F 3 29 ? 19.732 8.902 48.835 1.00 121.92 70 ALA F N 1
ATOM 10077 C CA . ALA F 3 29 ? 20.401 8.171 47.767 1.00 119.90 70 ALA F CA 1
ATOM 10078 C C . ALA F 3 29 ? 21.811 8.722 47.502 1.00 113.74 70 ALA F C 1
ATOM 10079 O O . ALA F 3 29 ? 22.014 9.942 47.408 1.00 105.88 70 ALA F O 1
ATOM 10081 N N . GLY F 3 30 ? 22.766 7.804 47.343 1.00 115.92 71 GLY F N 1
ATOM 10082 C CA . GLY F 3 30 ? 24.205 8.104 47.374 1.00 114.99 71 GLY F CA 1
ATOM 10083 C C . GLY F 3 30 ? 24.734 8.838 46.155 1.00 118.48 71 GLY F C 1
ATOM 10084 O O . GLY F 3 30 ? 25.875 9.309 46.154 1.00 117.79 71 GLY F O 1
ATOM 10085 N N . VAL F 3 31 ? 23.915 8.932 45.110 1.00 122.32 72 VAL F N 1
ATOM 10086 C CA . VAL F 3 31 ? 24.225 9.824 43.989 1.00 124.29 72 VAL F CA 1
ATOM 10087 C C . VAL F 3 31 ? 24.314 11.251 44.477 1.00 124.79 72 VAL F C 1
ATOM 10088 O O . VAL F 3 31 ? 25.188 12.005 44.060 1.00 121.10 72 VAL F O 1
ATOM 10092 N N . ALA F 3 32 ? 23.383 11.589 45.364 1.00 128.65 73 ALA F N 1
ATOM 10093 C CA . ALA F 3 32 ? 23.204 12.935 45.880 1.00 128.98 73 ALA F CA 1
ATOM 10094 C C . ALA F 3 32 ? 24.094 13.225 47.083 1.00 140.92 73 ALA F C 1
ATOM 10095 O O . ALA F 3 32 ? 25.044 12.493 47.368 1.00 136.11 73 ALA F O 1
ATOM 10097 N N . GLU F 3 33 ? 23.763 14.307 47.785 1.00 157.86 74 GLU F N 1
ATOM 10098 C CA . GLU F 3 33 ? 24.371 14.652 49.052 1.00 161.17 74 GLU F CA 1
ATOM 10099 C C . GLU F 3 33 ? 23.322 14.289 50.095 1.00 169.72 74 GLU F C 1
ATOM 10100 O O . GLU F 3 33 ? 22.326 13.627 49.779 1.00 180.32 74 GLU F O 1
ATOM 10106 N N . ILE F 3 34 ? 23.547 14.698 51.336 1.00 172.51 75 ILE F N 1
ATOM 10107 C CA . ILE F 3 34 ? 22.471 14.749 52.315 1.00 168.53 75 ILE F CA 1
ATOM 10108 C C . ILE F 3 34 ? 22.318 16.172 52.843 1.00 163.54 75 ILE F C 1
ATOM 10109 O O . ILE F 3 34 ? 22.976 16.583 53.798 1.00 167.98 75 ILE F O 1
ATOM 10114 N N . THR F 3 35 ? 21.446 16.921 52.185 1.00 153.88 76 THR F N 1
ATOM 10115 C CA . THR F 3 35 ? 21.035 18.223 52.659 1.00 152.50 76 THR F CA 1
ATOM 10116 C C . THR F 3 35 ? 19.518 18.290 52.504 1.00 154.26 76 THR F C 1
ATOM 10117 O O . THR F 3 35 ? 18.939 17.523 51.719 1.00 157.36 76 THR F O 1
ATOM 10121 N N . PRO F 3 36 ? 18.864 19.194 53.249 1.00 156.81 77 PRO F N 1
ATOM 10122 C CA . PRO F 3 36 ? 17.410 19.284 53.192 1.00 158.37 77 PRO F CA 1
ATOM 10123 C C . PRO F 3 36 ? 16.931 20.032 51.957 1.00 153.88 77 PRO F C 1
ATOM 10124 O O . PRO F 3 36 ? 17.753 20.520 51.173 1.00 146.94 77 PRO F O 1
ATOM 10128 N N . ALA F 3 37 ? 15.612 20.129 51.795 1.00 146.26 78 ALA F N 1
ATOM 10129 C CA . ALA F 3 37 ? 15.033 20.910 50.704 1.00 144.68 78 ALA F CA 1
ATOM 10130 C C . ALA F 3 37 ? 13.522 21.093 50.834 1.00 145.45 78 ALA F C 1
ATOM 10131 O O . ALA F 3 37 ? 12.842 20.428 51.629 1.00 132.61 78 ALA F O 1
ATOM 10133 N N . GLU F 3 38 ? 13.014 22.006 50.017 1.00 148.98 79 GLU F N 1
ATOM 10134 C CA . GLU F 3 38 ? 11.656 22.498 50.133 1.00 160.19 79 GLU F CA 1
ATOM 10135 C C . GLU F 3 38 ? 11.195 22.924 48.757 1.00 157.75 79 GLU F C 1
ATOM 10136 O O . GLU F 3 38 ? 11.993 23.428 47.971 1.00 160.24 79 GLU F O 1
ATOM 10142 N N . GLY F 3 39 ? 9.916 22.747 48.460 1.00 149.78 80 GLY F N 1
ATOM 10143 C CA . GLY F 3 39 ? 9.415 23.176 47.166 1.00 155.64 80 GLY F CA 1
ATOM 10144 C C . GLY F 3 39 ? 8.015 22.717 46.871 1.00 160.20 80 GLY F C 1
ATOM 10145 O O . GLY F 3 39 ? 7.461 21.885 47.585 1.00 167.42 80 GLY F O 1
ATOM 10146 N N . LYS F 3 40 ? 7.453 23.277 45.804 1.00 153.20 81 LYS F N 1
ATOM 10147 C CA . LYS F 3 40 ? 6.177 22.839 45.271 1.00 141.48 81 LYS F CA 1
ATOM 10148 C C . LYS F 3 40 ? 6.341 21.421 44.721 1.00 135.45 81 LYS F C 1
ATOM 10149 O O . LYS F 3 40 ? 7.433 21.035 44.272 1.00 126.35 81 LYS F O 1
ATOM 10155 N N . LEU F 3 41 ? 5.281 20.624 44.828 1.00 132.87 82 LEU F N 1
ATOM 10156 C CA . LEU F 3 41 ? 5.320 19.244 44.348 1.00 133.26 82 LEU F CA 1
ATOM 10157 C C . LEU F 3 41 ? 4.904 19.206 42.899 1.00 136.27 82 LEU F C 1
ATOM 10158 O O . LEU F 3 41 ? 3.788 19.614 42.571 1.00 123.58 82 LEU F O 1
ATOM 10163 N N . MET F 3 42 ? 5.798 18.689 42.054 1.00 140.62 83 MET F N 1
ATOM 10164 C CA . MET F 3 42 ? 5.513 18.454 40.642 1.00 136.11 83 MET F CA 1
ATOM 10165 C C . MET F 3 42 ? 5.817 17.004 40.239 1.00 130.38 83 MET F C 1
ATOM 10166 O O . MET F 3 42 ? 6.945 16.520 40.392 1.00 117.26 83 MET F O 1
ATOM 10171 N N . GLN F 3 43 ? 4.796 16.311 39.732 1.00 129.45 84 GLN F N 1
ATOM 10172 C CA . GLN F 3 43 ? 4.984 14.983 39.156 1.00 128.43 84 GLN F CA 1
ATOM 10173 C C . GLN F 3 43 ? 5.423 15.102 37.706 1.00 126.79 84 GLN F C 1
ATOM 10174 O O . GLN F 3 43 ? 4.825 15.847 36.932 1.00 133.02 84 GLN F O 1
ATOM 10180 N N . SER F 3 44 ? 6.471 14.368 37.344 1.00 120.13 85 SER F N 1
ATOM 10181 C CA . SER F 3 44 ? 6.914 14.296 35.956 1.00 110.25 85 SER F CA 1
ATOM 10182 C C . SER F 3 44 ? 7.071 12.842 35.471 1.00 104.71 85 SER F C 1
ATOM 10183 O O . SER F 3 44 ? 7.601 11.991 36.187 1.00 100.11 85 SER F O 1
ATOM 10186 N N . HIS F 3 45 ? 6.550 12.591 34.263 1.00 99.36 86 HIS F N 1
ATOM 10187 C CA . HIS F 3 45 ? 6.606 11.306 33.546 1.00 88.03 86 HIS F CA 1
ATOM 10188 C C . HIS F 3 45 ? 8.058 10.876 33.369 1.00 91.87 86 HIS F C 1
ATOM 10189 O O . HIS F 3 45 ? 8.907 11.713 33.052 1.00 94.28 86 HIS F O 1
ATOM 10196 N N . PRO F 3 46 ? 8.358 9.572 33.551 1.00 87.23 87 PRO F N 1
ATOM 10197 C CA . PRO F 3 46 ? 9.777 9.186 33.464 1.00 82.23 87 PRO F CA 1
ATOM 10198 C C . PRO F 3 46 ? 10.404 9.500 32.111 1.00 79.94 87 PRO F C 1
ATOM 10199 O O . PRO F 3 46 ? 11.608 9.709 32.049 1.00 82.01 87 PRO F O 1
ATOM 10203 N N . LEU F 3 47 ? 9.585 9.529 31.054 1.00 78.67 88 LEU F N 1
ATOM 10204 C CA . LEU F 3 47 ? 10.020 9.910 29.700 1.00 79.66 88 LEU F CA 1
ATOM 10205 C C . LEU F 3 47 ? 10.419 11.375 29.549 1.00 84.09 88 LEU F C 1
ATOM 10206 O O . LEU F 3 47 ? 11.095 11.725 28.581 1.00 87.65 88 LEU F O 1
ATOM 10211 N N . TYR F 3 48 ? 9.976 12.231 30.470 1.00 89.68 89 TYR F N 1
ATOM 10212 C CA . TYR F 3 48 ? 10.376 13.632 30.466 1.00 90.84 89 TYR F CA 1
ATOM 10213 C C . TYR F 3 48 ? 11.874 13.724 30.691 1.00 99.12 89 TYR F C 1
ATOM 10214 O O . TYR F 3 48 ? 12.558 14.485 30.012 1.00 107.39 89 TYR F O 1
ATOM 10223 N N . LEU F 3 49 ? 12.405 12.922 31.609 1.00 107.40 90 LEU F N 1
ATOM 10224 C CA . LEU F 3 49 ? 13.842 12.972 31.896 1.00 113.20 90 LEU F CA 1
ATOM 10225 C C . LEU F 3 49 ? 14.633 12.163 30.868 1.00 100.41 90 LEU F C 1
ATOM 10226 O O . LEU F 3 49 ? 15.294 11.176 31.203 1.00 76.92 90 LEU F O 1
ATOM 10231 N N . CYS F 3 50 ? 14.554 12.620 29.614 1.00 101.21 91 CYS F N 1
ATOM 10232 C CA . CYS F 3 50 ? 15.156 11.937 28.465 1.00 100.11 91 CYS F CA 1
ATOM 10233 C C . CYS F 3 50 ? 15.912 12.920 27.603 1.00 100.06 91 CYS F C 1
ATOM 10234 O O . CYS F 3 50 ? 15.515 14.081 27.511 1.00 88.55 91 CYS F O 1
ATOM 10237 N N . ASN F 3 51 ? 16.967 12.403 26.964 1.00 111.54 92 ASN F N 1
ATOM 10238 C CA . ASN F 3 51 ? 17.948 13.151 26.146 1.00 117.96 92 ASN F CA 1
ATOM 10239 C C . ASN F 3 51 ? 17.351 14.260 25.288 1.00 112.89 92 ASN F C 1
ATOM 10240 O O . ASN F 3 51 ? 17.859 15.385 25.266 1.00 106.70 92 ASN F O 1
ATOM 10245 N N . ALA F 3 52 ? 16.273 13.934 24.590 1.00 110.11 93 ALA F N 1
ATOM 10246 C CA . ALA F 3 52 ? 15.579 14.904 23.772 1.00 118.41 93 ALA F CA 1
ATOM 10247 C C . ALA F 3 52 ? 14.150 15.048 24.295 1.00 123.77 93 ALA F C 1
ATOM 10248 O O . ALA F 3 52 ? 13.215 14.413 23.789 1.00 124.31 93 ALA F O 1
ATOM 10250 N N . SER F 3 53 ? 13.996 15.850 25.350 1.00 114.76 94 SER F N 1
ATOM 10251 C CA . SER F 3 53 ? 12.680 16.334 25.718 1.00 103.79 94 SER F CA 1
ATOM 10252 C C . SER F 3 53 ? 12.667 17.844 25.895 1.00 98.38 94 SER F C 1
ATOM 10253 O O . SER F 3 53 ? 13.707 18.465 26.107 1.00 90.70 94 SER F O 1
ATOM 10256 N N . ASP F 3 54 ? 11.473 18.426 25.788 1.00 99.47 95 ASP F N 1
ATOM 10257 C CA . ASP F 3 54 ? 11.288 19.852 26.005 1.00 104.97 95 ASP F CA 1
ATOM 10258 C C . ASP F 3 54 ? 11.303 20.125 27.490 1.00 118.20 95 ASP F C 1
ATOM 10259 O O . ASP F 3 54 ? 10.487 19.572 28.236 1.00 123.43 95 ASP F O 1
ATOM 10264 N N . ASP F 3 55 ? 12.243 20.963 27.915 1.00 118.69 96 ASP F N 1
ATOM 10265 C CA . ASP F 3 55 ? 12.208 21.528 29.250 1.00 114.47 96 ASP F CA 1
ATOM 10266 C C . ASP F 3 55 ? 10.872 22.260 29.355 1.00 113.88 96 ASP F C 1
ATOM 10267 O O . ASP F 3 55 ? 10.550 23.077 28.500 1.00 130.35 96 ASP F O 1
ATOM 10272 N N . ASP F 3 56 ? 10.085 21.956 30.381 1.00 106.66 97 ASP F N 1
ATOM 10273 C CA . ASP F 3 56 ? 8.825 22.673 30.592 1.00 109.89 97 ASP F CA 1
ATOM 10274 C C . ASP F 3 56 ? 9.054 24.082 31.166 1.00 113.80 97 ASP F C 1
ATOM 10275 O O . ASP F 3 56 ? 8.132 24.902 31.189 1.00 112.27 97 ASP F O 1
ATOM 10280 N N . ASN F 3 57 ? 10.282 24.353 31.616 1.00 118.30 98 ASN F N 1
ATOM 10281 C CA . ASN F 3 57 ? 10.677 25.668 32.125 1.00 129.02 98 ASN F CA 1
ATOM 10282 C C . ASN F 3 57 ? 9.771 26.128 33.252 1.00 140.21 98 ASN F C 1
ATOM 10283 O O . ASN F 3 57 ? 9.121 27.172 33.172 1.00 151.64 98 ASN F O 1
ATOM 10288 N N . LEU F 3 58 ? 9.720 25.305 34.296 1.00 146.71 99 LEU F N 1
ATOM 10289 C CA . LEU F 3 58 ? 8.991 25.623 35.520 1.00 146.34 99 LEU F CA 1
ATOM 10290 C C . LEU F 3 58 ? 9.785 26.640 36.331 1.00 143.70 99 LEU F C 1
ATOM 10291 O O . LEU F 3 58 ? 10.989 26.819 36.105 1.00 124.64 99 LEU F O 1
ATOM 10296 N N . GLU F 3 59 ? 9.089 27.281 37.271 1.00 148.30 100 GLU F N 1
ATOM 10297 C CA . GLU F 3 59 ? 9.687 28.105 38.321 1.00 158.74 100 GLU F CA 1
ATOM 10298 C C . GLU F 3 59 ? 10.729 27.291 39.091 1.00 166.61 100 GLU F C 1
ATOM 10299 O O . GLU F 3 59 ? 10.346 26.378 39.821 1.00 171.86 100 GLU F O 1
ATOM 10305 N N . PRO F 3 60 ? 12.039 27.616 38.946 1.00 166.14 101 PRO F N 1
ATOM 10306 C CA . PRO F 3 60 ? 13.060 26.858 39.698 1.00 165.15 101 PRO F CA 1
ATOM 10307 C C . PRO F 3 60 ? 12.769 26.788 41.212 1.00 165.41 101 PRO F C 1
ATOM 10308 O O . PRO F 3 60 ? 12.235 27.747 41.776 1.00 162.36 101 PRO F O 1
ATOM 10312 N N . GLY F 3 61 ? 13.078 25.642 41.833 1.00 158.92 102 GLY F N 1
ATOM 10313 C CA . GLY F 3 61 ? 12.834 25.397 43.271 1.00 144.58 102 GLY F CA 1
ATOM 10314 C C . GLY F 3 61 ? 11.806 24.316 43.635 1.00 140.52 102 GLY F C 1
ATOM 10315 O O . GLY F 3 61 ? 11.644 23.992 44.815 1.00 131.91 102 GLY F O 1
ATOM 10316 N N . PHE F 3 62 ? 11.104 23.771 42.633 1.00 139.37 103 PHE F N 1
ATOM 10317 C CA . PHE F 3 62 ? 10.095 22.691 42.818 1.00 124.55 103 PHE F CA 1
ATOM 10318 C C . PHE F 3 62 ? 10.707 21.338 43.167 1.00 118.76 103 PHE F C 1
ATOM 10319 O O . PHE F 3 62 ? 11.880 21.099 42.927 1.00 102.76 103 PHE F O 1
ATOM 10327 N N . ILE F 3 63 ? 9.889 20.442 43.706 1.00 118.39 104 ILE F N 1
ATOM 10328 C CA . ILE F 3 63 ? 10.328 19.079 43.982 1.00 122.73 104 ILE F CA 1
ATOM 10329 C C . ILE F 3 63 ? 9.566 18.133 43.065 1.00 122.91 104 ILE F C 1
ATOM 10330 O O . ILE F 3 63 ? 8.331 18.110 43.063 1.00 121.27 104 ILE F O 1
ATOM 10335 N N . SER F 3 64 ? 10.302 17.353 42.277 1.00 119.39 105 SER F N 1
ATOM 10336 C CA . SER F 3 64 ? 9.652 16.438 41.348 1.00 113.04 105 SER F CA 1
ATOM 10337 C C . SER F 3 64 ? 9.510 15.056 41.973 1.00 103.12 105 SER F C 1
ATOM 10338 O O . SER F 3 64 ? 10.431 14.567 42.650 1.00 84.47 105 SER F O 1
ATOM 10341 N N . ILE F 3 65 ? 8.327 14.483 41.758 1.00 98.01 106 ILE F N 1
ATOM 10342 C CA . ILE F 3 65 ? 8.041 13.086 42.050 1.00 105.52 106 ILE F CA 1
ATOM 10343 C C . ILE F 3 65 ? 7.961 12.268 40.734 1.00 111.75 106 ILE F C 1
ATOM 10344 O O . ILE F 3 65 ? 7.162 12.562 39.846 1.00 108.43 106 ILE F O 1
ATOM 10349 N N . VAL F 3 66 ? 8.815 11.253 40.611 1.00 114.63 107 VAL F N 1
ATOM 10350 C CA . VAL F 3 66 ? 8.827 10.370 39.444 1.00 105.23 107 VAL F CA 1
ATOM 10351 C C . VAL F 3 66 ? 8.444 8.954 39.855 1.00 98.13 107 VAL F C 1
ATOM 10352 O O . VAL F 3 66 ? 9.195 8.298 40.580 1.00 94.18 107 VAL F O 1
ATOM 10356 N N . LYS F 3 67 ? 7.279 8.507 39.389 1.00 95.02 108 LYS F N 1
ATOM 10357 C CA . LYS F 3 67 ? 6.807 7.133 39.590 1.00 96.41 108 LYS F CA 1
ATOM 10358 C C . LYS F 3 67 ? 7.384 6.178 38.537 1.00 98.52 108 LYS F C 1
ATOM 10359 O O . LYS F 3 67 ? 6.875 6.090 37.409 1.00 99.68 108 LYS F O 1
ATOM 10365 N N . LEU F 3 68 ? 8.442 5.456 38.907 1.00 94.57 109 LEU F N 1
ATOM 10366 C CA . LEU F 3 68 ? 9.026 4.442 38.026 1.00 86.04 109 LEU F CA 1
ATOM 10367 C C . LEU F 3 68 ? 8.031 3.346 37.643 1.00 90.57 109 LEU F C 1
ATOM 10368 O O . LEU F 3 68 ? 7.039 3.100 38.328 1.00 85.82 109 LEU F O 1
ATOM 10373 N N . GLU F 3 69 ? 8.316 2.696 36.520 1.00 100.60 110 GLU F N 1
ATOM 10374 C CA . GLU F 3 69 ? 7.462 1.633 35.976 1.00 98.01 110 GLU F CA 1
ATOM 10375 C C . GLU F 3 69 ? 8.246 0.351 35.909 1.00 87.08 110 GLU F C 1
ATOM 10376 O O . GLU F 3 69 ? 9.464 0.357 36.151 1.00 76.94 110 GLU F O 1
ATOM 10382 N N . SER F 3 70 ? 7.547 -0.748 35.617 1.00 86.76 111 SER F N 1
ATOM 10383 C CA . SER F 3 70 ? 8.189 -2.058 35.541 1.00 88.30 111 SER F CA 1
ATOM 10384 C C . SER F 3 70 ? 9.311 -1.993 34.549 1.00 80.10 111 SER F C 1
ATOM 10385 O O . SER F 3 70 ? 9.057 -1.703 33.386 1.00 90.68 111 SER F O 1
ATOM 10388 N N . PRO F 3 71 ? 10.555 -2.268 34.982 1.00 81.55 112 PRO F N 1
ATOM 10389 C CA . PRO F 3 71 ? 11.701 -2.124 34.080 1.00 80.70 112 PRO F CA 1
ATOM 10390 C C . PRO F 3 71 ? 11.813 -3.323 33.124 1.00 76.92 112 PRO F C 1
ATOM 10391 O O . PRO F 3 71 ? 12.846 -3.532 32.520 1.00 77.38 112 PRO F O 1
ATOM 10395 N N . ARG F 3 72 ? 10.726 -4.072 33.005 1.00 83.49 113 ARG F N 1
ATOM 10396 C CA . ARG F 3 72 ? 10.686 -5.358 32.364 1.00 83.35 113 ARG F CA 1
ATOM 10397 C C . ARG F 3 72 ? 9.623 -5.332 31.256 1.00 89.75 113 ARG F C 1
ATOM 10398 O O . ARG F 3 72 ? 9.841 -5.836 30.148 1.00 86.00 113 ARG F O 1
ATOM 10406 N N . ARG F 3 73 ? 8.474 -4.732 31.558 1.00 92.31 114 ARG F N 1
ATOM 10407 C CA . ARG F 3 73 ? 7.447 -4.513 30.539 1.00 91.06 114 ARG F CA 1
ATOM 10408 C C . ARG F 3 73 ? 7.696 -3.266 29.743 1.00 87.09 114 ARG F C 1
ATOM 10409 O O . ARG F 3 73 ? 7.181 -3.116 28.641 1.00 83.00 114 ARG F O 1
ATOM 10417 N N . ALA F 3 74 ? 8.458 -2.347 30.312 1.00 95.91 115 ALA F N 1
ATOM 10418 C CA . ALA F 3 74 ? 8.472 -0.990 29.783 1.00 100.63 115 ALA F CA 1
ATOM 10419 C C . ALA F 3 74 ? 9.584 -0.787 28.782 1.00 98.97 115 ALA F C 1
ATOM 10420 O O . ALA F 3 74 ? 10.663 -1.357 28.948 1.00 102.10 115 ALA F O 1
ATOM 10422 N N . PRO F 3 75 ? 9.325 0.048 27.756 1.00 98.42 116 PRO F N 1
ATOM 10423 C CA . PRO F 3 75 ? 10.346 0.510 26.841 1.00 103.70 116 PRO F CA 1
ATOM 10424 C C . PRO F 3 75 ? 11.687 0.800 27.504 1.00 101.92 116 PRO F C 1
ATOM 10425 O O . PRO F 3 75 ? 11.758 1.330 28.609 1.00 109.45 116 PRO F O 1
ATOM 10429 N N . ARG F 3 76 ? 12.742 0.455 26.788 1.00 105.10 117 ARG F N 1
ATOM 10430 C CA . ARG F 3 76 ? 14.090 0.545 27.280 1.00 105.46 117 ARG F CA 1
ATOM 10431 C C . ARG F 3 76 ? 14.367 2.005 27.604 1.00 94.64 117 ARG F C 1
ATOM 10432 O O . ARG F 3 76 ? 14.094 2.874 26.789 1.00 97.91 117 ARG F O 1
ATOM 10440 N N . PRO F 3 77 ? 14.881 2.281 28.810 1.00 86.00 118 PRO F N 1
ATOM 10441 C CA . PRO F 3 77 ? 14.974 3.657 29.254 1.00 82.59 118 PRO F CA 1
ATOM 10442 C C . PRO F 3 77 ? 16.027 4.467 28.489 1.00 81.37 118 PRO F C 1
ATOM 10443 O O . PRO F 3 77 ? 17.152 3.989 28.274 1.00 79.53 118 PRO F O 1
ATOM 10447 N N . CYS F 3 78 ? 15.641 5.682 28.096 1.00 78.80 119 CYS F N 1
ATOM 10448 C CA . CYS F 3 78 ? 16.482 6.608 27.321 1.00 86.76 119 CYS F CA 1
ATOM 10449 C C . CYS F 3 78 ? 17.801 7.032 27.990 1.00 94.34 119 CYS F C 1
ATOM 10450 O O . CYS F 3 78 ? 18.754 7.433 27.309 1.00 97.00 119 CYS F O 1
ATOM 10453 N N . LEU F 3 79 ? 17.835 6.972 29.319 1.00 102.68 120 LEU F N 1
ATOM 10454 C CA . LEU F 3 79 ? 19.006 7.354 30.108 1.00 106.67 120 LEU F CA 1
ATOM 10455 C C . LEU F 3 79 ? 19.106 6.486 31.357 1.00 116.42 120 LEU F C 1
ATOM 10456 O O . LEU F 3 79 ? 18.103 5.915 31.813 1.00 118.10 120 LEU F O 1
ATOM 10461 N N . SER F 3 80 ? 20.307 6.411 31.930 1.00 116.02 121 SER F N 1
ATOM 10462 C CA . SER F 3 80 ? 20.460 5.816 33.256 1.00 115.74 121 SER F CA 1
ATOM 10463 C C . SER F 3 80 ? 19.653 6.635 34.278 1.00 116.39 121 SER F C 1
ATOM 10464 O O . SER F 3 80 ? 19.321 7.800 34.057 1.00 119.90 121 SER F O 1
ATOM 10467 N N . LEU F 3 81 ? 19.337 6.009 35.397 1.00 112.47 122 LEU F N 1
ATOM 10468 C CA . LEU F 3 81 ? 18.480 6.631 36.386 1.00 110.66 122 LEU F CA 1
ATOM 10469 C C . LEU F 3 81 ? 19.229 7.729 37.121 1.00 114.97 122 LEU F C 1
ATOM 10470 O O . LEU F 3 81 ? 18.638 8.710 37.592 1.00 111.78 122 LEU F O 1
ATOM 10475 N N . ALA F 3 82 ? 20.538 7.527 37.243 1.00 117.18 123 ALA F N 1
ATOM 10476 C CA . ALA F 3 82 ? 21.446 8.545 37.735 1.00 119.12 123 ALA F CA 1
ATOM 10477 C C . ALA F 3 82 ? 21.381 9.756 36.814 1.00 119.42 123 ALA F C 1
ATOM 10478 O O . ALA F 3 82 ? 21.037 10.849 37.261 1.00 129.09 123 ALA F O 1
ATOM 10480 N N . SER F 3 83 ? 21.677 9.540 35.530 1.00 113.50 124 SER F N 1
ATOM 10481 C CA . SER F 3 83 ? 21.557 10.581 34.497 1.00 107.96 124 SER F CA 1
ATOM 10482 C C . SER F 3 83 ? 20.217 11.319 34.576 1.00 98.01 124 SER F C 1
ATOM 10483 O O . SER F 3 83 ? 20.167 12.534 34.383 1.00 99.94 124 SER F O 1
ATOM 10486 N N . LYS F 3 84 ? 19.148 10.584 34.878 1.00 88.44 125 LYS F N 1
ATOM 10487 C CA . LYS F 3 84 ? 17.807 11.162 34.992 1.00 97.31 125 LYS F CA 1
ATOM 10488 C C . LYS F 3 84 ? 17.687 12.051 36.214 1.00 104.79 125 LYS F C 1
ATOM 10489 O O . LYS F 3 84 ? 17.055 13.106 36.172 1.00 100.30 125 LYS F O 1
ATOM 10495 N N . ALA F 3 85 ? 18.276 11.596 37.311 1.00 108.77 126 ALA F N 1
ATOM 10496 C CA . ALA F 3 85 ? 18.282 12.350 38.543 1.00 115.44 126 ALA F CA 1
ATOM 10497 C C . ALA F 3 85 ? 19.018 13.668 38.332 1.00 119.39 126 ALA F C 1
ATOM 10498 O O . ALA F 3 85 ? 18.542 14.731 38.749 1.00 124.90 126 ALA F O 1
ATOM 10500 N N . ARG F 3 86 ? 20.186 13.596 37.695 1.00 118.22 127 ARG F N 1
ATOM 10501 C CA . ARG F 3 86 ? 20.936 14.800 37.342 1.00 118.30 127 ARG F CA 1
ATOM 10502 C C . ARG F 3 86 ? 20.068 15.747 36.516 1.00 116.83 127 ARG F C 1
ATOM 10503 O O . ARG F 3 86 ? 19.886 16.905 36.881 1.00 116.00 127 ARG F O 1
ATOM 10511 N N . MET F 3 87 ? 19.518 15.251 35.414 1.00 118.09 128 MET F N 1
ATOM 10512 C CA . MET F 3 87 ? 18.729 16.098 34.518 1.00 124.82 128 MET F CA 1
ATOM 10513 C C . MET F 3 87 ? 17.629 16.860 35.270 1.00 125.24 128 MET F C 1
ATOM 10514 O O . MET F 3 87 ? 17.513 18.075 35.118 1.00 126.16 128 MET F O 1
ATOM 10519 N N . ALA F 3 88 ? 16.849 16.151 36.090 1.00 118.89 129 ALA F N 1
ATOM 10520 C CA . ALA F 3 88 ? 15.720 16.758 36.802 1.00 112.37 129 ALA F CA 1
ATOM 10521 C C . ALA F 3 88 ? 16.157 18.005 37.556 1.00 118.93 129 ALA F C 1
ATOM 10522 O O . ALA F 3 88 ? 15.419 18.992 37.604 1.00 111.98 129 ALA F O 1
ATOM 10524 N N . GLY F 3 89 ? 17.369 17.960 38.117 1.00 125.74 130 GLY F N 1
ATOM 10525 C CA . GLY F 3 89 ? 17.937 19.088 38.868 1.00 132.26 130 GLY F CA 1
ATOM 10526 C C . GLY F 3 89 ? 18.496 20.214 38.010 1.00 129.68 130 GLY F C 1
ATOM 10527 O O . GLY F 3 89 ? 18.166 21.389 38.230 1.00 118.63 130 GLY F O 1
ATOM 10528 N N . GLU F 3 90 ? 19.355 19.852 37.050 1.00 128.46 131 GLU F N 1
ATOM 10529 C CA . GLU F 3 90 ? 19.856 20.786 36.031 1.00 126.44 131 GLU F CA 1
ATOM 10530 C C . GLU F 3 90 ? 18.724 21.570 35.384 1.00 131.00 131 GLU F C 1
ATOM 10531 O O . GLU F 3 90 ? 18.910 22.698 34.930 1.00 126.79 131 GLU F O 1
ATOM 10537 N N . ARG F 3 91 ? 17.550 20.954 35.330 1.00 133.71 132 ARG F N 1
ATOM 10538 C CA . ARG F 3 91 ? 16.445 21.496 34.575 1.00 130.34 132 ARG F CA 1
ATOM 10539 C C . ARG F 3 91 ? 15.494 22.262 35.468 1.00 124.24 132 ARG F C 1
ATOM 10540 O O . ARG F 3 91 ? 14.870 23.235 35.048 1.00 127.87 132 ARG F O 1
ATOM 10548 N N . GLY F 3 92 ? 15.401 21.822 36.712 1.00 118.64 133 GLY F N 1
ATOM 10549 C CA . GLY F 3 92 ? 14.325 22.259 37.572 1.00 121.83 133 GLY F CA 1
ATOM 10550 C C . GLY F 3 92 ? 14.627 22.471 39.038 1.00 131.44 133 GLY F C 1
ATOM 10551 O O . GLY F 3 92 ? 14.345 23.539 39.595 1.00 132.75 133 GLY F O 1
ATOM 10552 N N . ALA F 3 93 ? 15.167 21.442 39.683 1.00 136.62 134 ALA F N 1
ATOM 10553 C CA . ALA F 3 93 ? 15.222 21.457 41.149 1.00 130.86 134 ALA F CA 1
ATOM 10554 C C . ALA F 3 93 ? 15.995 20.406 41.940 1.00 141.91 134 ALA F C 1
ATOM 10555 O O . ALA F 3 93 ? 16.039 19.222 41.584 1.00 141.47 134 ALA F O 1
ATOM 10557 N N . SER F 3 94 ? 16.550 20.873 43.065 1.00 160.60 135 SER F N 1
ATOM 10558 C CA . SER F 3 94 ? 16.603 20.092 44.308 1.00 157.41 135 SER F CA 1
ATOM 10559 C C . SER F 3 94 ? 15.189 20.269 44.858 1.00 153.44 135 SER F C 1
ATOM 10560 O O . SER F 3 94 ? 14.796 21.407 45.134 1.00 150.33 135 SER F O 1
ATOM 10563 N N . ALA F 3 95 ? 14.390 19.224 45.040 1.00 152.86 136 ALA F N 1
ATOM 10564 C CA . ALA F 3 95 ? 14.759 17.818 45.259 1.00 154.39 136 ALA F CA 1
ATOM 10565 C C . ALA F 3 95 ? 14.122 16.899 44.212 1.00 158.11 136 ALA F C 1
ATOM 10566 O O . ALA F 3 95 ? 13.177 17.290 43.507 1.00 150.02 136 ALA F O 1
ATOM 10568 N N . VAL F 3 96 ? 14.629 15.666 44.146 1.00 155.43 137 VAL F N 1
ATOM 10569 C CA . VAL F 3 96 ? 14.084 14.624 43.263 1.00 150.96 137 VAL F CA 1
ATOM 10570 C C . VAL F 3 96 ? 13.589 13.402 44.060 1.00 142.26 137 VAL F C 1
ATOM 10571 O O . VAL F 3 96 ? 14.377 12.741 44.745 1.00 132.65 137 VAL F O 1
ATOM 10575 N N . LEU F 3 97 ? 12.292 13.105 43.954 1.00 136.28 138 LEU F N 1
ATOM 10576 C CA . LEU F 3 97 ? 11.700 11.940 44.624 1.00 137.39 138 LEU F CA 1
ATOM 10577 C C . LEU F 3 97 ? 11.314 10.818 43.656 1.00 137.08 138 LEU F C 1
ATOM 10578 O O . LEU F 3 97 ? 10.432 10.993 42.808 1.00 150.73 138 LEU F O 1
ATOM 10583 N N . PHE F 3 98 ? 11.966 9.664 43.804 1.00 123.74 139 PHE F N 1
ATOM 10584 C CA . PHE F 3 98 ? 11.684 8.481 42.975 1.00 103.80 139 PHE F CA 1
ATOM 10585 C C . PHE F 3 98 ? 10.784 7.470 43.681 1.00 94.25 139 PHE F C 1
ATOM 10586 O O . PHE F 3 98 ? 11.240 6.831 44.634 1.00 97.07 139 PHE F O 1
ATOM 10594 N N . ASP F 3 99 ? 9.530 7.321 43.227 1.00 84.22 140 ASP F N 1
ATOM 10595 C CA . ASP F 3 99 ? 8.680 6.206 43.687 1.00 86.91 140 ASP F CA 1
ATOM 10596 C C . ASP F 3 99 ? 9.090 4.881 43.009 1.00 99.70 140 ASP F C 1
ATOM 10597 O O . ASP F 3 99 ? 8.709 4.614 41.856 1.00 106.67 140 ASP F O 1
ATOM 10602 N N . ILE F 3 100 ? 9.796 4.064 43.800 1.00 103.38 141 ILE F N 1
ATOM 10603 C CA . ILE F 3 100 ? 10.549 2.849 43.430 1.00 102.37 141 ILE F CA 1
ATOM 10604 C C . ILE F 3 100 ? 9.742 1.528 43.558 1.00 91.63 141 ILE F C 1
ATOM 10605 O O . ILE F 3 100 ? 10.267 0.427 43.348 1.00 87.20 141 ILE F O 1
ATOM 10610 N N . THR F 3 101 ? 8.467 1.636 43.899 1.00 87.32 142 THR F N 1
ATOM 10611 C CA . THR F 3 101 ? 7.610 0.471 44.065 1.00 94.76 142 THR F CA 1
ATOM 10612 C C . THR F 3 101 ? 7.771 -0.582 42.965 1.00 98.56 142 THR F C 1
ATOM 10613 O O . THR F 3 101 ? 8.072 -1.742 43.248 1.00 103.98 142 THR F O 1
ATOM 10617 N N . GLU F 3 102 ? 7.588 -0.161 41.716 1.00 102.80 143 GLU F N 1
ATOM 10618 C CA . GLU F 3 102 ? 7.576 -1.078 40.563 1.00 93.21 143 GLU F CA 1
ATOM 10619 C C . GLU F 3 102 ? 8.949 -1.430 40.025 1.00 85.93 143 GLU F C 1
ATOM 10620 O O . GLU F 3 102 ? 9.030 -2.202 39.084 1.00 84.82 143 GLU F O 1
ATOM 10626 N N . ASP F 3 103 ? 10.010 -0.847 40.571 1.00 81.74 144 ASP F N 1
ATOM 10627 C CA . ASP F 3 103 ? 11.346 -1.041 40.016 1.00 96.75 144 ASP F CA 1
ATOM 10628 C C . ASP F 3 103 ? 12.333 -0.989 41.172 1.00 98.16 144 ASP F C 1
ATOM 10629 O O . ASP F 3 103 ? 13.299 -0.220 41.188 1.00 95.35 144 ASP F O 1
ATOM 10634 N N . ARG F 3 104 ? 12.048 -1.837 42.149 1.00 103.47 145 ARG F N 1
ATOM 10635 C CA . ARG F 3 104 ? 12.880 -2.021 43.333 1.00 105.52 145 ARG F CA 1
ATOM 10636 C C . ARG F 3 104 ? 14.375 -1.836 43.084 1.00 100.30 145 ARG F C 1
ATOM 10637 O O . ARG F 3 104 ? 15.065 -1.206 43.873 1.00 102.53 145 ARG F O 1
ATOM 10645 N N . ALA F 3 105 ? 14.874 -2.401 41.991 1.00 99.71 146 ALA F N 1
ATOM 10646 C CA . ALA F 3 105 ? 16.315 -2.429 41.737 1.00 98.66 146 ALA F CA 1
ATOM 10647 C C . ALA F 3 105 ? 16.918 -1.051 41.545 1.00 97.72 146 ALA F C 1
ATOM 10648 O O . ALA F 3 105 ? 18.140 -0.897 41.552 1.00 96.63 146 ALA F O 1
ATOM 10650 N N . ALA F 3 106 ? 16.064 -0.052 41.344 1.00 100.93 147 ALA F N 1
ATOM 10651 C CA . ALA F 3 106 ? 16.523 1.321 41.204 1.00 99.41 147 ALA F CA 1
ATOM 10652 C C . ALA F 3 106 ? 17.504 1.661 42.313 1.00 93.20 147 ALA F C 1
ATOM 10653 O O . ALA F 3 106 ? 18.531 2.290 42.067 1.00 85.54 147 ALA F O 1
ATOM 10655 N N . ALA F 3 107 ? 17.199 1.196 43.521 1.00 95.23 148 ALA F N 1
ATOM 10656 C CA . ALA F 3 107 ? 18.008 1.499 44.690 1.00 106.26 148 ALA F CA 1
ATOM 10657 C C . ALA F 3 107 ? 19.481 1.271 44.401 1.00 111.35 148 ALA F C 1
ATOM 10658 O O . ALA F 3 107 ? 20.278 2.182 44.560 1.00 112.48 148 ALA F O 1
ATOM 10660 N N . GLU F 3 108 ? 19.836 0.081 43.923 1.00 118.30 149 GLU F N 1
ATOM 10661 C CA . GLU F 3 108 ? 21.252 -0.227 43.651 1.00 121.59 149 GLU F CA 1
ATOM 10662 C C . GLU F 3 108 ? 21.848 0.524 42.436 1.00 121.31 149 GLU F C 1
ATOM 10663 O O . GLU F 3 108 ? 23.068 0.560 42.267 1.00 112.31 149 GLU F O 1
ATOM 10669 N N . GLN F 3 109 ? 20.992 1.125 41.607 1.00 124.02 150 GLN F N 1
ATOM 10670 C CA . GLN F 3 109 ? 21.446 1.995 40.508 1.00 116.91 150 GLN F CA 1
ATOM 10671 C C . GLN F 3 109 ? 21.722 3.417 40.986 1.00 118.41 150 GLN F C 1
ATOM 10672 O O . GLN F 3 109 ? 22.623 4.081 40.474 1.00 109.89 150 GLN F O 1
ATOM 10678 N N . LEU F 3 110 ? 20.924 3.889 41.945 1.00 120.84 151 LEU F N 1
ATOM 10679 C CA . LEU F 3 110 ? 21.097 5.224 42.522 1.00 121.73 151 LEU F CA 1
ATOM 10680 C C . LEU F 3 110 ? 21.931 5.150 43.794 1.00 127.78 151 LEU F C 1
ATOM 10681 O O . LEU F 3 110 ? 21.612 5.753 44.824 1.00 123.43 151 LEU F O 1
ATOM 10686 N N . GLN F 3 111 ? 23.029 4.415 43.690 1.00 139.93 152 GLN F N 1
ATOM 10687 C CA . GLN F 3 111 ? 23.817 4.032 44.837 1.00 140.84 152 GLN F CA 1
ATOM 10688 C C . GLN F 3 111 ? 25.188 4.685 44.706 1.00 140.96 152 GLN F C 1
ATOM 10689 O O . GLN F 3 111 ? 25.557 5.506 45.539 1.00 142.19 152 GLN F O 1
ATOM 10695 N N . GLN F 3 112 ? 25.917 4.358 43.638 1.00 142.90 153 GLN F N 1
ATOM 10696 C CA . GLN F 3 112 ? 27.277 4.878 43.442 1.00 142.25 153 GLN F CA 1
ATOM 10697 C C . GLN F 3 112 ? 27.296 6.415 43.406 1.00 137.62 153 GLN F C 1
ATOM 10698 O O . GLN F 3 112 ? 26.495 7.027 42.698 1.00 117.46 153 GLN F O 1
ATOM 10704 N N . PRO F 3 113 ? 28.208 7.042 44.176 1.00 144.94 154 PRO F N 1
ATOM 10705 C CA . PRO F 3 113 ? 28.199 8.506 44.250 1.00 139.52 154 PRO F CA 1
ATOM 10706 C C . PRO F 3 113 ? 28.758 9.238 43.026 1.00 133.80 154 PRO F C 1
ATOM 10707 O O . PRO F 3 113 ? 29.793 8.836 42.488 1.00 111.82 154 PRO F O 1
ATOM 10711 N N . LEU F 3 114 ? 28.044 10.284 42.593 1.00 136.26 155 LEU F N 1
ATOM 10712 C CA . LEU F 3 114 ? 28.629 11.372 41.791 1.00 136.66 155 LEU F CA 1
ATOM 10713 C C . LEU F 3 114 ? 28.296 12.750 42.388 1.00 133.88 155 LEU F C 1
ATOM 10714 O O . LEU F 3 114 ? 28.381 13.750 41.679 1.00 126.86 155 LEU F O 1
ATOM 10719 N N . GLY F 3 115 ? 27.888 12.797 43.659 1.00 138.21 156 GLY F N 1
ATOM 10720 C CA . GLY F 3 115 ? 27.780 14.053 44.427 1.00 137.30 156 GLY F CA 1
ATOM 10721 C C . GLY F 3 115 ? 26.975 15.190 43.807 1.00 134.36 156 GLY F C 1
ATOM 10722 O O . GLY F 3 115 ? 27.540 16.138 43.259 1.00 114.91 156 GLY F O 1
ATOM 10723 N N . LEU F 3 116 ? 25.654 15.119 43.937 1.00 136.68 157 LEU F N 1
ATOM 10724 C CA . LEU F 3 116 ? 24.751 16.087 43.311 1.00 134.85 157 LEU F CA 1
ATOM 10725 C C . LEU F 3 116 ? 24.233 17.101 44.320 1.00 130.86 157 LEU F C 1
ATOM 10726 O O . LEU F 3 116 ? 23.651 16.725 45.334 1.00 123.61 157 LEU F O 1
ATOM 10731 N N . THR F 3 117 ? 24.429 18.384 44.015 1.00 135.41 158 THR F N 1
ATOM 10732 C CA . THR F 3 117 ? 23.995 19.490 44.891 1.00 139.39 158 THR F CA 1
ATOM 10733 C C . THR F 3 117 ? 22.540 19.294 45.363 1.00 135.64 158 THR F C 1
ATOM 10734 O O . THR F 3 117 ? 22.193 19.634 46.490 1.00 127.18 158 THR F O 1
ATOM 10738 N N . TRP F 3 118 ? 21.704 18.739 44.490 1.00 143.26 159 TRP F N 1
ATOM 10739 C CA . TRP F 3 118 ? 20.307 18.427 44.823 1.00 148.38 159 TRP F CA 1
ATOM 10740 C C . TRP F 3 118 ? 20.202 17.030 45.459 1.00 145.72 159 TRP F C 1
ATOM 10741 O O . TRP F 3 118 ? 20.917 16.103 45.060 1.00 130.91 159 TRP F O 1
ATOM 10752 N N . PRO F 3 119 ? 19.309 16.877 46.454 1.00 147.42 160 PRO F N 1
ATOM 10753 C CA . PRO F 3 119 ? 19.141 15.596 47.119 1.00 152.34 160 PRO F CA 1
ATOM 10754 C C . PRO F 3 119 ? 18.181 14.699 46.342 1.00 157.72 160 PRO F C 1
ATOM 10755 O O . PRO F 3 119 ? 17.214 15.204 45.737 1.00 164.92 160 PRO F O 1
ATOM 10759 N N . VAL F 3 120 ? 18.441 13.389 46.347 1.00 150.25 161 VAL F N 1
ATOM 10760 C CA . VAL F 3 120 ? 17.501 12.430 45.766 1.00 141.39 161 VAL F CA 1
ATOM 10761 C C . VAL F 3 120 ? 17.079 11.386 46.817 1.00 130.31 161 VAL F C 1
ATOM 10762 O O . VAL F 3 120 ? 17.911 10.807 47.536 1.00 105.59 161 VAL F O 1
ATOM 10766 N N . VAL F 3 121 ? 15.762 11.186 46.906 1.00 130.74 162 VAL F N 1
ATOM 10767 C CA . VAL F 3 121 ? 15.163 10.388 47.961 1.00 130.13 162 VAL F CA 1
ATOM 10768 C C . VAL F 3 121 ? 14.243 9.307 47.403 1.00 123.95 162 VAL F C 1
ATOM 10769 O O . VAL F 3 121 ? 13.254 9.591 46.715 1.00 120.29 162 VAL F O 1
ATOM 10773 N N . LEU F 3 122 ? 14.561 8.068 47.754 1.00 125.80 163 LEU F N 1
ATOM 10774 C CA . LEU F 3 122 ? 13.821 6.896 47.288 1.00 131.45 163 LEU F CA 1
ATOM 10775 C C . LEU F 3 122 ? 12.664 6.616 48.234 1.00 127.96 163 LEU F C 1
ATOM 10776 O O . LEU F 3 122 ? 12.813 6.797 49.432 1.00 128.75 163 LEU F O 1
ATOM 10781 N N . ILE F 3 123 ? 11.532 6.153 47.711 1.00 122.48 164 ILE F N 1
ATOM 10782 C CA . ILE F 3 123 ? 10.357 5.886 48.548 1.00 132.28 164 ILE F CA 1
ATOM 10783 C C . ILE F 3 123 ? 9.459 4.793 47.999 1.00 132.57 164 ILE F C 1
ATOM 10784 O O . ILE F 3 123 ? 9.001 4.858 46.869 1.00 131.30 164 ILE F O 1
ATOM 10789 N N . TRP F 3 124 ? 9.158 3.798 48.819 1.00 135.14 165 TRP F N 1
ATOM 10790 C CA . TRP F 3 124 ? 8.495 2.622 48.295 1.00 130.16 165 TRP F CA 1
ATOM 10791 C C . TRP F 3 124 ? 7.200 2.231 48.991 1.00 118.71 165 TRP F C 1
ATOM 10792 O O . TRP F 3 124 ? 6.611 3.028 49.717 1.00 106.92 165 TRP F O 1
ATOM 10803 N N . GLY F 3 125 ? 6.765 1.005 48.700 1.00 115.39 166 GLY F N 1
ATOM 10804 C CA . GLY F 3 125 ? 5.436 0.504 48.971 1.00 116.22 166 GLY F CA 1
ATOM 10805 C C . GLY F 3 125 ? 4.431 1.460 49.563 1.00 125.71 166 GLY F C 1
ATOM 10806 O O . GLY F 3 125 ? 3.730 2.177 48.841 1.00 114.51 166 GLY F O 1
ATOM 10807 N N . ASN F 3 126 ? 4.372 1.473 50.890 1.00 131.65 167 ASN F N 1
ATOM 10808 C CA . ASN F 3 126 ? 3.196 2.008 51.579 1.00 134.33 167 ASN F CA 1
ATOM 10809 C C . ASN F 3 126 ? 3.083 3.525 51.734 1.00 129.22 167 ASN F C 1
ATOM 10810 O O . ASN F 3 126 ? 1.976 4.038 51.637 1.00 126.12 167 ASN F O 1
ATOM 10815 N N . ASP F 3 127 ? 4.188 4.239 51.955 1.00 126.92 168 ASP F N 1
ATOM 10816 C CA . ASP F 3 127 ? 4.150 5.701 51.971 1.00 133.49 168 ASP F CA 1
ATOM 10817 C C . ASP F 3 127 ? 3.869 6.200 50.556 1.00 146.23 168 ASP F C 1
ATOM 10818 O O . ASP F 3 127 ? 2.878 6.903 50.317 1.00 156.67 168 ASP F O 1
ATOM 10823 N N . ALA F 3 128 ? 4.751 5.821 49.628 1.00 145.92 169 ALA F N 1
ATOM 10824 C CA . ALA F 3 128 ? 4.597 6.117 48.201 1.00 139.88 169 ALA F CA 1
ATOM 10825 C C . ALA F 3 128 ? 3.166 5.852 47.706 1.00 140.76 169 ALA F C 1
ATOM 10826 O O . ALA F 3 128 ? 2.563 6.706 47.061 1.00 152.03 169 ALA F O 1
ATOM 10828 N N . GLU F 3 129 ? 2.606 4.696 48.058 1.00 136.47 170 GLU F N 1
ATOM 10829 C CA . GLU F 3 129 ? 1.238 4.330 47.654 1.00 129.41 170 GLU F CA 1
ATOM 10830 C C . GLU F 3 129 ? 0.220 5.405 48.009 1.00 128.54 170 GLU F C 1
ATOM 10831 O O . GLU F 3 129 ? -0.723 5.601 47.261 1.00 103.75 170 GLU F O 1
ATOM 10837 N N . LYS F 3 130 ? 0.440 6.109 49.128 1.00 141.71 171 LYS F N 1
ATOM 10838 C CA . LYS F 3 130 ? -0.445 7.198 49.585 1.00 148.77 171 LYS F CA 1
ATOM 10839 C C . LYS F 3 130 ? -0.179 8.541 48.880 1.00 155.36 171 LYS F C 1
ATOM 10840 O O . LYS F 3 130 ? -1.105 9.329 48.673 1.00 166.95 171 LYS F O 1
ATOM 10846 N N . LEU F 3 131 ? 1.083 8.809 48.542 1.00 153.82 172 LEU F N 1
ATOM 10847 C CA . LEU F 3 131 ? 1.467 10.019 47.798 1.00 142.28 172 LEU F CA 1
ATOM 10848 C C . LEU F 3 131 ? 0.827 10.029 46.415 1.00 137.06 172 LEU F C 1
ATOM 10849 O O . LEU F 3 131 ? 0.355 11.062 45.945 1.00 138.73 172 LEU F O 1
ATOM 10854 N N . MET F 3 132 ? 0.808 8.866 45.776 1.00 139.82 173 MET F N 1
ATOM 10855 C CA . MET F 3 132 ? 0.140 8.696 44.487 1.00 152.23 173 MET F CA 1
ATOM 10856 C C . MET F 3 132 ? -1.378 8.628 44.642 1.00 153.22 173 MET F C 1
ATOM 10857 O O . MET F 3 132 ? -2.108 9.073 43.751 1.00 145.23 173 MET F O 1
ATOM 10862 N N . GLU F 3 133 ? -1.842 8.085 45.773 1.00 162.19 174 GLU F N 1
ATOM 10863 C CA . GLU F 3 133 ? -3.250 8.207 46.163 1.00 162.07 174 GLU F CA 1
ATOM 10864 C C . GLU F 3 133 ? -3.599 9.691 46.145 1.00 169.47 174 GLU F C 1
ATOM 10865 O O . GLU F 3 133 ? -4.658 10.074 45.653 1.00 178.48 174 GLU F O 1
ATOM 10871 N N . PHE F 3 134 ? -2.680 10.519 46.656 1.00 172.78 175 PHE F N 1
ATOM 10872 C CA . PHE F 3 134 ? -2.852 11.981 46.698 1.00 179.92 175 PHE F CA 1
ATOM 10873 C C . PHE F 3 134 ? -2.701 12.633 45.331 1.00 167.68 175 PHE F C 1
ATOM 10874 O O . PHE F 3 134 ? -2.944 13.828 45.220 1.00 148.55 175 PHE F O 1
ATOM 10882 N N . VAL F 3 135 ? -2.287 11.898 44.295 1.00 163.38 176 VAL F N 1
ATOM 10883 C CA . VAL F 3 135 ? -2.017 12.571 43.045 1.00 154.68 176 VAL F CA 1
ATOM 10884 C C . VAL F 3 135 ? -2.732 12.091 41.761 1.00 149.49 176 VAL F C 1
ATOM 10885 O O . VAL F 3 135 ? -2.667 12.838 40.799 1.00 173.00 176 VAL F O 1
ATOM 10889 N N . TYR F 3 136 ? -3.390 10.910 41.704 1.00 141.58 177 TYR F N 1
ATOM 10890 C CA . TYR F 3 136 ? -4.491 10.731 40.704 1.00 144.07 177 TYR F CA 1
ATOM 10891 C C . TYR F 3 136 ? -5.424 11.753 41.265 1.00 160.01 177 TYR F C 1
ATOM 10892 O O . TYR F 3 136 ? -5.976 11.549 42.346 1.00 173.75 177 TYR F O 1
ATOM 10901 N N . LYS F 3 137 ? -5.719 12.746 40.430 1.00 170.45 178 LYS F N 1
ATOM 10902 C CA . LYS F 3 137 ? -5.225 14.123 40.576 1.00 164.07 178 LYS F CA 1
ATOM 10903 C C . LYS F 3 137 ? -5.163 14.927 41.915 1.00 156.34 178 LYS F C 1
ATOM 10904 O O . LYS F 3 137 ? -4.372 15.867 41.979 1.00 131.86 178 LYS F O 1
ATOM 10910 N N . ASN F 3 138 ? -5.948 14.614 42.953 1.00 159.39 179 ASN F N 1
ATOM 10911 C CA . ASN F 3 138 ? -7.032 13.625 42.904 1.00 163.67 179 ASN F CA 1
ATOM 10912 C C . ASN F 3 138 ? -8.077 14.111 41.898 1.00 164.79 179 ASN F C 1
ATOM 10913 O O . ASN F 3 138 ? -8.488 13.410 40.945 1.00 135.77 179 ASN F O 1
ATOM 10918 N N . GLN F 3 139 ? -8.544 15.304 42.234 1.00 172.00 180 GLN F N 1
ATOM 10919 C CA . GLN F 3 139 ? -8.274 16.489 41.439 1.00 171.27 180 GLN F CA 1
ATOM 10920 C C . GLN F 3 139 ? -7.417 17.276 42.456 1.00 175.13 180 GLN F C 1
ATOM 10921 O O . GLN F 3 139 ? -7.313 16.841 43.597 1.00 172.49 180 GLN F O 1
ATOM 10927 N N . LYS F 3 140 ? -6.766 18.370 42.060 1.00 171.52 181 LYS F N 1
ATOM 10928 C CA . LYS F 3 140 ? -5.979 19.227 42.989 1.00 161.94 181 LYS F CA 1
ATOM 10929 C C . LYS F 3 140 ? -6.245 18.881 44.471 1.00 149.38 181 LYS F C 1
ATOM 10930 O O . LYS F 3 140 ? -7.374 19.074 44.919 1.00 124.29 181 LYS F O 1
ATOM 10936 N N . ALA F 3 141 ? -5.261 18.420 45.263 1.00 146.95 182 ALA F N 1
ATOM 10937 C CA . ALA F 3 141 ? -3.799 18.488 45.034 1.00 143.82 182 ALA F CA 1
ATOM 10938 C C . ALA F 3 141 ? -3.344 19.952 45.121 1.00 142.09 182 ALA F C 1
ATOM 10939 O O . ALA F 3 141 ? -4.051 20.728 45.755 1.00 142.39 182 ALA F O 1
ATOM 10941 N N . HIS F 3 142 ? -2.175 20.315 44.571 1.00 145.48 183 HIS F N 1
ATOM 10942 C CA . HIS F 3 142 ? -1.556 21.663 44.733 1.00 154.15 183 HIS F CA 1
ATOM 10943 C C . HIS F 3 142 ? -0.915 21.669 46.110 1.00 160.44 183 HIS F C 1
ATOM 10944 O O . HIS F 3 142 ? -1.631 21.762 47.109 1.00 182.29 183 HIS F O 1
ATOM 10951 N N . VAL F 3 143 ? 0.410 21.587 46.199 1.00 150.87 184 VAL F N 1
ATOM 10952 C CA . VAL F 3 143 ? 1.031 21.233 47.475 1.00 144.90 184 VAL F CA 1
ATOM 10953 C C . VAL F 3 143 ? 2.440 21.792 47.609 1.00 136.57 184 VAL F C 1
ATOM 10954 O O . VAL F 3 143 ? 3.018 22.290 46.649 1.00 123.01 184 VAL F O 1
ATOM 10958 N N . ARG F 3 144 ? 2.963 21.697 48.830 1.00 143.80 185 ARG F N 1
ATOM 10959 C CA . ARG F 3 144 ? 4.261 22.194 49.213 1.00 149.15 185 ARG F CA 1
ATOM 10960 C C . ARG F 3 144 ? 4.951 21.090 50.035 1.00 150.94 185 ARG F C 1
ATOM 10961 O O . ARG F 3 144 ? 4.354 20.539 50.967 1.00 141.16 185 ARG F O 1
ATOM 10969 N N . ILE F 3 145 ? 6.188 20.745 49.675 1.00 153.25 186 ILE F N 1
ATOM 10970 C CA . ILE F 3 145 ? 6.904 19.641 50.323 1.00 158.16 186 ILE F CA 1
ATOM 10971 C C . ILE F 3 145 ? 8.155 20.106 51.048 1.00 145.56 186 ILE F C 1
ATOM 10972 O O . ILE F 3 145 ? 8.964 20.848 50.493 1.00 125.41 186 ILE F O 1
ATOM 10977 N N . GLU F 3 146 ? 8.309 19.613 52.275 1.00 145.08 187 GLU F N 1
ATOM 10978 C CA . GLU F 3 146 ? 9.518 19.808 53.055 1.00 146.48 187 GLU F CA 1
ATOM 10979 C C . GLU F 3 146 ? 10.208 18.474 53.250 1.00 139.68 187 GLU F C 1
ATOM 10980 O O . GLU F 3 146 ? 9.558 17.459 53.550 1.00 119.77 187 GLU F O 1
ATOM 10986 N N . LEU F 3 147 ? 11.522 18.496 53.058 1.00 143.50 188 LEU F N 1
ATOM 10987 C CA . LEU F 3 147 ? 12.384 17.369 53.367 1.00 155.97 188 LEU F CA 1
ATOM 10988 C C . LEU F 3 147 ? 13.453 17.688 54.413 1.00 154.42 188 LEU F C 1
ATOM 10989 O O . LEU F 3 147 ? 14.264 18.575 54.193 1.00 151.54 188 LEU F O 1
ATOM 10994 N N . LYS F 3 148 ? 13.498 16.921 55.504 1.00 160.84 189 LYS F N 1
ATOM 10995 C CA . LYS F 3 148 ? 14.525 17.095 56.564 1.00 170.65 189 LYS F CA 1
ATOM 10996 C C . LYS F 3 148 ? 14.765 15.773 57.328 1.00 186.27 189 LYS F C 1
ATOM 10997 O O . LYS F 3 148 ? 13.894 14.896 57.352 1.00 186.31 189 LYS F O 1
ATOM 11003 N N . GLU F 3 149 ? 15.979 15.624 57.872 1.00 199.72 190 GLU F N 1
ATOM 11004 C CA . GLU F 3 149 ? 16.392 14.478 58.721 1.00 202.62 190 GLU F CA 1
ATOM 11005 C C . GLU F 3 149 ? 16.286 14.654 60.264 1.00 207.10 190 GLU F C 1
ATOM 11006 O O . GLU F 3 149 ? 16.349 15.776 60.772 1.00 200.21 190 GLU F O 1
ATOM 11012 N N . PRO F 3 150 ? 16.135 13.534 61.013 1.00 209.49 191 PRO F N 1
ATOM 11013 C CA . PRO F 3 150 ? 16.151 13.586 62.479 1.00 202.66 191 PRO F CA 1
ATOM 11014 C C . PRO F 3 150 ? 17.577 13.456 63.030 1.00 190.12 191 PRO F C 1
ATOM 11015 O O . PRO F 3 150 ? 17.784 12.957 64.139 1.00 178.34 191 PRO F O 1
#

GO terms:
  GO:0004888 transmembrane signaling receptor activity (F, IDA)
  GO:0032588 trans-Golgi network membrane (C, IDA)
  GO:0005886 plasma membrane (C, IDA)
  GO:0090263 positive regulation of canonical Wnt signaling pathway (P, IDA)
  GO:0005515 protein binding (F, IPI)
  GO:0004930 G protein-coupled receptor activity (F, TAS)
  GO:0005886 plasma membrane (C, TAS)
  GO:0007186 G protein-coupled receptor signaling pathway (P, TAS)

B-factor: mean 76.23, std 36.63, range [18.68, 235.7]

InterPro domains:
  IPR000276 G protein-coupled receptor, rhodopsin-like [PF00001] (575-820)
  IPR000276 G protein-coupled receptor, rhodopsin-like [PR00237] (559-583)
  IPR000276 G protein-coupled receptor, rhodopsin-like [PR00237] (644-666)
  IPR000276 G protein-coupled receptor, rhodopsin-like [PR00237] (802-828)
  IPR000372 Leucine-rich repeat N-terminal domain [PF01462] (33-64)
  IPR000372 Leucine-rich repeat N-terminal domain [SM00013] (33-70)
  IPR001611 Leucine-rich repeat [PF00560] (353-370)
  IPR001611 Leucine-rich repeat [PF13855] (92-150)
  IPR001611 Leucine-rich repeat [PF13855] (187-246)
  IPR001611 Leucine-rich repeat [PF13855] (257-314)
  IPR001611 Leucine-rich repeat [PF13855] (375-434)
  IPR001611 Leucine-rich repeat [PS51450] (115-136)
  IPR001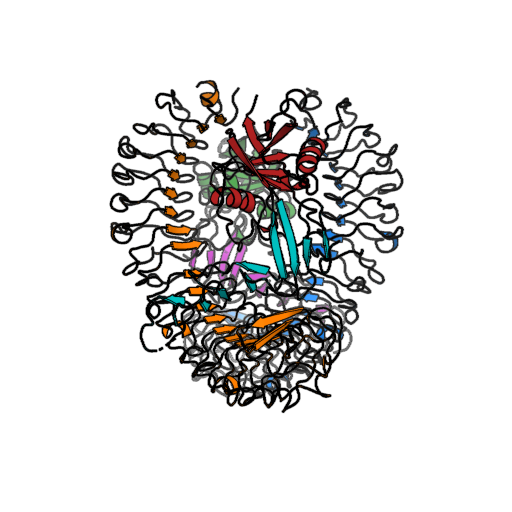611 Leucine-rich repeat [PS51450] (163-184)
  IPR001611 Leucine-rich repeat [PS51450] (235-256)
  IPR001611 Leucine-rich repeat [PS51450] (258-279)
  IPR001611 Leucine-rich repeat [PS51450] (353-374)
  IPR002131 Glycoprotein hormone receptor family [PR00373] (548-565)
  IPR002131 Glycoprotein hormone receptor family [PR00373] (624-637)
  IPR002131 Glycoprotein hormone receptor family [PR00373] (637-651)
  IPR002131 Glycoprotein hormone receptor family [PR00373] (698-709)

Nearest PDB structures (foldseek):
  4kng-assembly1_B  TM=1.002E+00  e=1.071E-75  Homo sapiens
  4kng-assembly1_A  TM=9.930E-01  e=3.207E-67  Homo sapiens
  4ufr-assembly1_A  TM=9.581E-01  e=2.306E-57  Homo sapiens
  4bsr-assembly1_B  TM=9.784E-01  e=6.792E-55  Homo sapiens
  4bss-assembly1_A  TM=9.733E-01  e=5.972E-53  Homo sapiens

Radius of gyration: 35.9 Å; Cα contacts (8 Å, |Δi|>4): 3867; chains: 6; bounding box: 105×86×85 Å

Foldseek 3Di:
DQQDAQDQWDKDDDPPQAIEIEDEQPADEQDDARHHLRYAHYAPAQHAYADHPVPRDLSNQRHAEYHHDRYAHAADDQCSNHNPQNHAYYAHAQYAHQALHQHNQAQNANYAYYHHDHYAHAYYHLCRHHNPQRHAEYEHHHYAYQAQSQNNLLRQCNYAYYEPDNYAHAEQAACSNQRVQNYAYYAHAHYAYAYYHLRSPHRPARYAEYHHDHYAYAEQNNNCLQHANYAYYEHAQYAYAEQDACNCVSYLNHAYYYHHNYNHQYYHLNHQERNCNHAEEADEQNAADADHHDHHNHQRHQYYHDEHYEHAEDPQCVCVSHQNHAEYAHYHYAYADYHACQSNQNHAEYHHANYAYAEAELRRQANNANHAYYAHEHYQHEDYYDPVPQRHNNHAEYENYLYADDPDDDDSHAHYQEYAHANHDPVPVVVDDDSHLNHAEYEDNDCCNAPVDPVDHHYYD/DVQDAFDPWDKDDDPDQAIETGDDDPADEAGDDDHGLRYAHYAHYQHAYADPPPDHDLSNCNHAEYHHARYAYAADDQQSHHNPQNHAYYHHAQYAYQALHQHNQAQNQNYAYYAHDHYAHAYYHLQNHHNPQRHAEYEHHHYAYAAQSQSNLLRQCNYAEYEPDNYAHAEQEACSNQRVQNYAYYAHAHYAYAYYYLHSPHRPARYAEYHQDHYAYAEQNNNCLQHQNYAYYEHAQYAYAEQEACNCVSYLNHAYYYHHNYNHQYYHLNPAERNCNHAAEADEQNAADADHHDHHNHQRHQYYHDEHYEHAEDPQCVLVSHQNHAEYAHYNYAYADYHACQSNQNHAEYHHANYAYAEAEQRNDANNANHAYDAHAHYQHEYYYANNQQRHNNHAEYHNHQYQYAVPDDDNHQLYQEYEHANHPNNPVVVCECPRLNYQYYEGNDLPCQCVYPNNDYDDHPD/DDDQADDQDPQAGGDAGHQQWAWDFDDDDPGTHIDTGNADDFQFHWDHDRRHIYTHGQDADQARAAPDVQFGDHGHPPFEADRRHTDNDQPPAVRHRD/DDDQADAADPQAGGDHGPQQWAWDQDDDDVGTHIDIDNADDFQFHWDDDRRHIYTDGQDAPQARAAPDNQFGDHGHPPFDHDRRHTHNDDPPDD/DKWKKQKFFPDDDPPCPSPDIDMWHWFQQEDQDKAKAKEAEDELLPLAVHHDQPQDAARHEYEYEDAACVPDDDHRDQVSSSLQSVNVSHYQEYEYECQRPVCNRVSSHHYPYHHHIYTYDYDPRVVVVCVVPVPVHVGIIMMIGHGDD/DKKKKFKAAPDDDVVCPSPAIDMWHWFQQEDDDKAKAKEAEDEQLCLAPDHDLPQDDARHEYEYEDAACVPDDPRRDQVSSSLQSCPVRHYADYEYECANPVCNRVSRHDYPYHHHIYIYDYDDSSVVVVVPPVPCVDDTIMMIMDDD

Organism: Homo sapiens (NCBI:txid9606)

CATH classification: 3.80.10.10

Solvent-accessible surface area: 62182 Å² total; per-residue (Å²): 110,111,88,18,58,6,132,151,19,124,26,85,82,44,57,184,109,34,13,84,0,53,3,28,91,55,68,32,51,61,86,6,84,93,16,4,50,49,0,3,26,7,16,14,14,65,16,96,4,64,101,20,79,85,30,55,26,67,52,2,127,50,3,58,33,13,46,6,5,9,11,28,0,82,133,8,24,141,29,5,5,91,14,12,167,38,2,75,28,0,23,0,3,29,1,59,2,144,63,0,4,69,72,5,0,43,77,18,140,47,0,27,8,0,12,0,0,0,4,62,0,68,121,12,5,68,52,0,0,46,10,4,126,39,1,21,2,0,27,0,12,30,16,40,2,68,94,12,19,39,125,2,2,97,58,2,63,34,0,17,0,0,6,0,0,25,5,87,0,34,68,0,46,58,102,1,1,24,71,0,46,40,0,5,2,0,29,0,25,16,4,54,0,16,47,38,15,153,87,0,0,31,10,2,125,15,0,22,8,0,22,0,14,104,7,18,3,34,117,16,3,48,1,0,124,60,0,64,59,0,58,40,0,5,0,16,25,6,64,0,126,52,0,58,80,104,4,0,66,17,0,62,37,0,78,49,19,80,18,112,105,17,64,15,49,90,5,0,90,22,1,1,38,88,0,51,70,5,97,75,4,68,4,109,34,2,12,82,4,77,98,6,3,27,2,69,33,0,43,53,1,68,27,0,25,0,19,9,0,26,2,49,64,16,52,160,80,6,4,96,50,4,49,42,0,64,42,3,28,1,6,85,3,28,2,82,88,8,24,43,2,19,86,0,80,116,0,58,103,2,21,0,89,26,4,57,0,87,40,0,67,43,77,0,2,63,98,0,96,54,0,126,23,3,22,0,6,51,0,84,0,33,73,18,62,103,44,1,8,53,39,11,95,42,5,56,87,8,26,5,15,21,10,108,2,7,76,168,52,38,71,19,9,115,36,3,34,20,15,56,23,53,33,2,143,48,5,132,63,8,152,43,72,89,86,20,93,128,15,94,36,20,64,10,22,77,45,127,28,1,106,60,116,128,218,82,65,107,43,55,99,97,140,54,40,59,11,117,155,17,125,24,83,98,45,57,237,109,33,10,83,0,54,0,30,106,55,64,42,70,38,34,25,94,137,12,14,44,66,0,3,25,7,14,6,16,62,10,103,0,57,92,24,74,84,61,29,42,72,53,3,106,53,2,64,30,13,62,9,10,6,12,37,3,81,112,13,30,140,32,11,8,88,19,15,169,37,1,82,30,0,30,0,6,29,0,59,2,145,63,0,4,74,70,4,0,46,77,18,136,44,0,50,12,0,14,0,0,0,5,62,0,65,123,13,5,73,62,0,0,45,9,3,126,38,1,45,3,0,22,0,14,32,15,40,3,71,129,7,16,40,126,2,2,87,57,1,61,31,0,26,0,0,6,0,0,25,6,89,0,51,74,0,46,57,98,1,2,23,71,0,45,38,0,4,2,0,30,0,34,16,3,60,0,18,38,36,15,161,81,0,0,30,10,1,122,14,0,15,7,0,22,0,13,102,8,19,3,17,120,17,3,55,2,0,121,59,0,63,62,0,75,35,0,5,0,16,27,7,60,0,130,50,0,52,92,109,4,1,64,17,0,61,35,0,75,44,19,79,18,112,109,17,67,12,70,86,4,0,94,16,1,2,40,90,0,55,76,6,100,75,4,69,4,108,35,1,27,92,3,70,90,5,4,29,2,68,33,1,43,52,1,69,26,1,26,1,20,8,0,27,0,50,62,16,51,163,81,7,3,95,48,4,53,40,0,65,41,4,28,1,6,88,3,19,1,89,89,4,24,42,2,25,87,0,71,115,0,52,104,1,22,0,90,25,2,52,0,99,54,0,77,53,60,1,2,67,103,0,89,53,0,143,24,5,19,0,7,47,2,75,0,32,68,7,64,94,84,0,12,54,43,9,93,42,6,69,64,1,25,0,14,27,5,105,0,8,78,114,42,24,75,47,11,109,25,0,27,12,3,55,6,52,32,0,117,50,5,112,49,7,149,38,74,75,104,20,69,78,15,84,20,12,58,5,23,68,51,106,19,6,83,65,107,163,74,38,69,28,35,70,72,82,107,115,64,188,20,11,96,41,51,31,120,10,0,15,3,12,70,18,37,104,53,18,0,4,15,31,89,60,88,56,1,18,3,31,5,44,7,33,44,24,12,39,115,37,56,19,22,17,8,55,85,143,51,14,38,9,55,54,19,129,43,94,93,24,93,36,13,8,8,91,53,3,1,27,113,15,96,167,41,34,69,6,39,68,0,105,5,56,110,73,32,57,155,74,168,87,59,2,96,114,65,216,24,10,95,34,52,33,129,11,0,14,3,14,67,20,36,105,61,31,0,3,14,30,92,71,106,49,7,1,4,31,5,47,20,35,55,40,17,40,116,37,57,17,17,23,13,58,53,128,48,14,28,10,41,58,19,158,29,91,94,26,91,37,11,6,7,91,54,2,0,31,120,15,96,171,60,52,109,20,44,66,1,55,4,60,112,73,30,57,160,85,78,159,90,0,42,1,61,1,63,26,111,169,181,80,108,113,20,161,122,61,45,62,12,69,7,46,12,20,25,0,10,44,70,40,60,18,108,9,70,0,11,0,6,0,19,28,19,1,1,116,82,21,41,42,44,96,42,150,96,31,20,0,4,0,0,29,8,32,16,65,47,127,29,49,232,94,63,37,68,14,19,33,12,0,88,20,4,8,117,32,14,4,29,0,0,0,0,1,6,53,84,18,71,18,0,36,88,94,1,118,119,102,72,46,12,96,44,4,0,0,10,3,130,34,108,28,1,119,118,6,14,120,34,0,69,105,127,84,42,30,99,0,64,0,57,1,90,66,53,143,185,93,1,77,0,96,1,55,18,118,118,181,80,122,127,38,143,104,62,28,62,2,101,5,64,20,4,34,0,10,28,55,38,59,15,99,7,110,2,28,0,7,1,22,27,22,2,4,115,74,28,47,45,43,109,42,153,113,39,23,0,3,0,0,28,8,34,17,67,43,117,27,40,163,101,58,44,68,14,19,33,12,0,81,20,6,11,119,60,9,7,45,1,0,0,0,1,9,60,85,18,79,16,0,37,81,95,2,119,124,99,99,48,13,79,42,1,0,0,13,1,146,26,108,38,0,101,110,2,14,114,32,2,115,62,77,120,124,8,93,2,88,1,71,3,126,65,139

Secondary structure (DSSP, 8-state):
--S---TT-EEEEETTTEEEEE--SS--SS------TTEEEEE-TTS------S---S--TT--EEE--SS------TTTTTT-TT--EEE--SS--SB--SSTTTT-TT--EEE--SS---B--TTTTTT-TT--EEE--SS---S--HHHHTT-TT--EEE--SS---EE-TTTTTT-TT--EEE--SS---EE-TTTTTT-TT--EEE--SS---S--GGGGG-TT--EEE--SS---EE-TTTTTT-TT--EEE--SS---EE-TTTTTT-TT---EEEE--TT--SPPP-TT-TT-SEEEEESS------TTGGGG-TT--EEE--SS---S----SS-TT--EEE--SS---EE-TTTTTT-TT--EEE-TTS---EE-TTTTTT-TT--EEE--S-S--SS---S----SEEE--S-SSTT---------S--EEE-SSTTTSS------B---/--S---TT-EEEEETTTEEEEE--SS--SS--S---TTEEEEE--SS------S---TT-TT--EEE--SS------TTTTTT-TT--EEE--SS--SB--SSTTTT-TT--EEE--SS---B--TTTTTT-TT--EEE--SS---S--HHHHTT-TT--EEE--SS---EE-TTTTTT-TT--EEE--SS---EE-TTTTTT-TT--EEE--SS---S--GGGGG-TT--EEE--SS---EE-TTTTTT-TT--EEE--SS---EE-TTTTTT-TT---EEEE--TT--SPPP-TT-TT-SEEEEESS------TTGGGG-TT--EEE--SS---S-----S-TT--EEE--SS---EE-SSTTTT-TT--EEE-TTS---EE-TTTTTT-TT--EEE--SS--BSS---S----SEEE-TT-SBTT-------S---SEEE-SSTHHHH-----B--S---/-EEEEEEEESS--SSSTT-EEEEEEE-SSB----EEEEEEE--TTTSSTT-----PPTT-EEEEE---TTTS---SS-HHHHHHHHHHTT-SEEEEE-GGGTTHHHHS-S---BSS-EEEE-HHHHHHHHHHHSSS----EEEEEE---/-EEEEEEEESS--TTTTS-EEEEEEE-TTB----EEEEEEE--TTTSSSS-------TT-EEEEE---TTTS---SS-HHHHHHHHHHHT-S-EEEE-GGGTTHHHHS-S---BSS-EEEE-HHHHHHHHHTTS--S---EEEEEE--/--TTEEE--SSSB-SEE-TT-EEEEEE-SS-EEEEEESS--TTEEEE--SS--EEEE--STTEEEEEETTEEEEESTT-EEETTEEESS-TT------/--TTEEE--SSSB-SEE-TT-EEEEEE-SS-EEEEEESS--TTEEEE--SS--EEEE--STTEEEEEETTEEEEESTT-EEETTEEESS-TT--